Protein 6JV4 (pdb70)

B-factor: mean 16.93, std 8.39, range [4.59, 77.69]

Solvent-accessible surface area: 36147 Å² total; per-residue (Å²): 211,49,59,70,9,8,52,49,95,119,50,34,107,64,0,26,2,2,0,2,56,61,68,47,62,88,90,19,49,41,1,7,6,0,0,0,1,18,58,65,98,60,0,13,0,0,6,1,1,19,19,62,64,0,0,89,30,0,16,112,69,0,96,92,94,60,20,73,13,93,7,0,0,0,2,1,24,34,86,20,0,7,30,8,1,59,28,0,33,112,89,189,10,110,0,39,0,1,8,6,0,10,53,15,4,118,43,31,87,124,82,61,10,69,38,99,0,44,27,19,66,60,86,17,7,122,50,19,0,21,1,22,17,1,10,13,0,11,0,64,0,2,1,0,0,25,0,40,96,44,68,6,0,0,0,1,6,0,2,13,8,93,153,40,173,76,7,17,49,52,52,37,27,63,50,98,53,0,14,76,0,0,70,92,0,22,102,115,7,104,56,8,137,42,0,0,0,3,31,11,71,50,19,76,40,41,2,0,93,43,0,31,52,23,0,102,68,36,58,94,131,100,72,130,46,8,88,41,96,124,45,29,108,65,0,27,6,1,24,1,43,56,121,70,120,136,202,12,66,61,23,5,8,0,0,0,2,18,51,30,0,29,0,13,0,0,6,2,1,37,34,66,97,0,0,103,43,0,17,120,66,0,98,77,62,5,11,34,12,65,6,0,0,0,1,1,30,32,90,18,0,7,31,6,1,55,27,0,34,110,89,187,14,105,0,35,0,15,32,62,0,8,109,38,4,152,140,73,170,116,80,61,10,71,44,97,3,105,61,95,69,58,88,15,10,126,52,24,0,25,1,23,59,2,13,5,0,10,0,83,1,3,1,0,0,26,0,46,103,41,66,5,0,0,0,1,6,1,1,14,2,81,147,55,156,102,8,51,138,53,58,52,25,43,47,94,58,0,14,74,0,0,55,93,0,35,99,110,8,102,55,9,124,39,0,0,0,3,44,43,110,49,18,78,58,47,1,0,107,35,0,15,56,29,0,98,72,39,55,94,129,102,67,146,50,9,90,42,96,123,45,30,116,65,0,26,5,2,24,0,42,55,136,8,49,4,20,11,52,16,23,5,7,0,0,0,2,17,66,62,99,65,0,13,0,0,5,2,1,19,37,65,99,0,0,105,39,0,19,117,63,0,98,94,95,61,22,73,13,93,7,0,0,0,1,2,29,9,93,19,0,7,30,6,1,55,28,0,36,111,89,186,14,109,0,35,0,14,34,32,0,7,92,10,4,142,28,50,160,120,79,60,9,72,43,88,3,109,62,93,69,57,89,16,10,127,53,23,0,26,2,23,60,2,12,6,0,10,0,18,1,3,1,0,0,26,0,49,103,42,72,5,0,0,1,0,7,1,1,15,0,80,115,23,94,46,10,50,46,35,9,13,1,5,34,38,29,0,15,74,0,0,57,93,0,34,100,112,8,103,52,9,130,39,0,0,0,3,44,28,99,51,18,78,59,46,1,0,109,35,0,15,55,29,0,98,71,39,57,96,129,199,47,66,178,61,9,118,53,112,92,23,2,41,45,0,23,8,2,44,5,130,62,163,45,111,106,90,20,126,46,29,7,10,0,0,0,1,18,58,66,95,59,0,12,0,0,6,2,1,18,38,63,101,0,0,89,41,0,15,112,69,0,103,93,104,59,20,74,17,100,8,0,0,0,2,0,27,35,93,19,0,8,30,8,1,58,29,0,27,114,88,185,13,114,0,40,0,10,55,51,0,9,99,17,4,151,136,75,167,124,82,62,10,70,42,100,2,98,67,99,68,63,86,16,8,121,49,22,0,23,1,22,46,2,13,12,0,11,0,63,0,2,1,0,0,24,0,38,60,13,15,6,0,0,0,0,8,0,1,12,8,35,127,39,143,76,7,16,102,52,57,61,27,63,49,98,62,0,6,64,0,0,12,99,0,23,102,114,7,54,25,8,127,41,0,0,0,3,30,41,115,47,19,58,23,5,3,0,25,8,0,5,4,23,0,21,60,35,58,91,132

Nearest PDB structures (foldseek):
  6lfd-assembly3_C  TM=9.934E-01  e=9.781E-48  Vibrio alginolyticus
  4zej-assembly2_B  TM=9.767E-01  e=6.363E-35  Stutzerimonas stutzeri
  2ynt-assembly1_B-2  TM=9.837E-01  e=1.709E-32  Pseudomonas aeruginosa
  5acs-assembly1_B  TM=9.866E-01  e=2.972E-32  Pseudomonas aeruginosa
  2ynt-assembly2_A  TM=9.674E-01  e=6.012E-33  Pseudomonas aeruginosa

Structure (mmCIF, N/CA/C/O backbone):
data_6JV4
#
_entry.id   6JV4
#
_cell.length_a   94.957
_cell.length_b   94.981
_cell.length_c   145.503
_cell.angle_alpha   90.00
_cell.angle_beta   90.00
_cell.angle_gamma   90.00
#
_symmetry.space_group_name_H-M   'P 21 21 21'
#
loop_
_entity.id
_entity.type
_entity.pdbx_description
1 polymer VMB-1
2 non-polymer 'ZINC ION'
3 non-polymer 'CITRIC ACID'
4 water water
#
loop_
_atom_site.group_PDB
_atom_site.id
_atom_site.type_symbol
_atom_site.label_atom_id
_atom_site.label_alt_id
_atom_site.label_comp_id
_atom_site.label_asym_id
_atom_site.label_entity_id
_atom_site.label_seq_id
_atom_site.pdbx_PDB_ins_code
_atom_site.Cartn_x
_atom_site.Cartn_y
_atom_site.Cartn_z
_atom_site.occupancy
_atom_site.B_iso_or_equiv
_atom_site.auth_seq_id
_atom_site.auth_comp_id
_atom_site.auth_asym_id
_atom_site.auth_atom_id
_atom_site.pdbx_PDB_model_num
ATOM 1 N N . GLU A 1 7 ? 49.614 5.430 30.824 1.00 44.32 3 GLU A N 1
ATOM 2 C CA . GLU A 1 7 ? 48.815 6.303 29.888 1.00 45.92 3 GLU A CA 1
ATOM 3 C C . GLU A 1 7 ? 48.080 5.462 28.813 1.00 39.49 3 GLU A C 1
ATOM 4 O O . GLU A 1 7 ? 47.363 6.071 27.974 1.00 36.13 3 GLU A O 1
ATOM 10 N N . GLY A 1 8 ? 48.199 4.129 28.847 1.00 31.24 4 GLY A N 1
ATOM 11 C CA . GLY A 1 8 ? 47.503 3.184 27.939 1.00 29.20 4 GLY A CA 1
ATOM 12 C C . GLY A 1 8 ? 48.193 3.046 26.578 1.00 24.51 4 GLY A C 1
ATOM 13 O O . GLY A 1 8 ? 49.341 3.499 26.426 1.00 25.40 4 GLY A O 1
ATOM 14 N N . THR A 1 9 ? 47.506 2.498 25.587 1.00 18.14 5 THR A N 1
ATOM 15 C CA . THR A 1 9 ? 47.975 2.400 24.185 1.00 16.85 5 THR A CA 1
ATOM 16 C C . THR A 1 9 ? 47.148 3.352 23.320 1.00 16.01 5 THR A C 1
ATOM 17 O O . THR A 1 9 ? 46.326 4.054 23.841 1.00 16.80 5 THR A O 1
ATOM 21 N N . LYS A 1 10 ? 47.336 3.334 22.013 1.00 15.64 6 LYS A N 1
ATOM 22 C CA . LYS A 1 10 ? 46.484 4.138 21.109 1.00 16.71 6 LYS A CA 1
ATOM 23 C C . LYS A 1 10 ? 45.117 3.483 20.993 1.00 14.40 6 LYS A C 1
ATOM 24 O O . LYS A 1 10 ? 44.187 4.176 20.549 1.00 15.09 6 LYS A O 1
ATOM 30 N N . GLU A 1 11 ? 44.972 2.237 21.441 1.00 14.43 7 GLU A N 1
ATOM 31 C CA . GLU A 1 11 ? 43.693 1.496 21.254 1.00 14.25 7 GLU A CA 1
ATOM 32 C C . GLU A 1 11 ? 42.998 1.266 22.601 1.00 15.19 7 GLU A C 1
ATOM 33 O O . GLU A 1 11 ? 41.796 0.990 22.557 1.00 14.26 7 GLU A O 1
ATOM 39 N N . LEU A 1 12 ? 43.708 1.302 23.723 1.00 13.89 8 LEU A N 1
ATOM 40 C CA . LEU A 1 12 ? 43.120 0.833 25.012 1.00 14.98 8 LEU A CA 1
ATOM 41 C C . LEU A 1 12 ? 43.608 1.702 26.157 1.00 14.08 8 LEU A C 1
ATOM 42 O O . LEU A 1 12 ? 44.825 1.950 26.245 1.00 14.47 8 LEU A O 1
ATOM 47 N N . LYS A 1 13 ? 42.716 2.070 27.067 1.00 12.02 9 LYS A N 1
ATOM 48 C CA . LYS A 1 13 ? 43.064 2.635 28.379 1.00 12.26 9 LYS A CA 1
ATOM 49 C C . LYS A 1 13 ? 42.380 1.808 29.470 1.00 14.22 9 LYS A C 1
ATOM 50 O O . LYS A 1 13 ? 41.344 1.142 29.208 1.00 12.42 9 LYS A O 1
ATOM 56 N N . LEU A 1 14 ? 42.931 1.854 30.673 1.00 14.94 10 LEU A N 1
ATOM 57 C CA . LEU A 1 14 ? 42.364 1.154 31.848 1.00 15.72 10 LEU A CA 1
ATOM 58 C C . LEU A 1 14 ? 42.258 2.145 32.985 1.00 16.95 10 LEU A C 1
ATOM 59 O O . LEU A 1 14 ? 43.176 2.978 33.154 1.00 17.34 10 LEU A O 1
ATOM 64 N N . LYS A 1 15 ? 41.148 2.146 33.704 1.00 14.73 11 LYS A N 1
ATOM 65 C CA . LYS A 1 15 ? 40.992 2.974 34.919 1.00 16.54 11 LYS A CA 1
ATOM 66 C C . LYS A 1 15 ? 40.644 2.012 36.035 1.00 16.52 11 LYS A C 1
ATOM 67 O O . LYS A 1 15 ? 39.757 1.179 35.850 1.00 15.23 11 LYS A O 1
ATOM 73 N N . LYS A 1 16 ? 41.306 2.138 37.167 1.00 15.99 12 LYS A N 1
ATOM 74 C CA . LYS A 1 16 ? 40.958 1.307 38.336 1.00 16.96 12 LYS A CA 1
ATOM 75 C C . LYS A 1 16 ? 39.740 1.906 39.051 1.00 17.09 12 LYS A C 1
ATOM 76 O O . LYS A 1 16 ? 39.752 3.119 39.339 1.00 18.21 12 LYS A O 1
ATOM 82 N N . LEU A 1 17 ? 38.701 1.110 39.263 1.00 15.45 13 LEU A N 1
ATOM 83 C CA . LEU A 1 17 ? 37.456 1.555 39.954 1.00 16.80 13 LEU A CA 1
ATOM 84 C C . LEU A 1 17 ? 37.546 1.024 41.392 1.00 19.07 13 LEU A C 1
ATOM 85 O O . LEU A 1 17 ? 37.077 1.699 42.301 1.00 20.35 13 LEU A O 1
ATOM 90 N N . SER A 1 18 ? 38.143 -0.137 41.576 1.00 20.55 14 SER A N 1
ATOM 91 C CA . SER A 1 18 ? 38.378 -0.720 42.923 1.00 20.40 14 SER A CA 1
ATOM 92 C C . SER A 1 18 ? 39.479 -1.748 42.791 1.00 21.08 14 SER A C 1
ATOM 93 O O . SER A 1 18 ? 39.921 -2.001 41.677 1.00 22.39 14 SER A O 1
ATOM 96 N N . ASP A 1 19 ? 39.947 -2.349 43.892 1.00 20.48 15 ASP A N 1
ATOM 97 C CA . ASP A 1 19 ? 41.033 -3.350 43.827 1.00 21.69 15 ASP A CA 1
ATOM 98 C C . ASP A 1 19 ? 40.693 -4.477 42.871 1.00 18.92 15 ASP A C 1
ATOM 99 O O . ASP A 1 19 ? 41.603 -5.043 42.289 1.00 20.89 15 ASP A O 1
ATOM 104 N N . ASN A 1 20 ? 39.410 -4.807 42.735 1.00 16.95 16 ASN A N 1
ATOM 105 C CA . ASN A 1 20 ? 39.003 -5.995 41.947 1.00 16.12 16 ASN A CA 1
ATOM 106 C C . ASN A 1 20 ? 38.341 -5.576 40.613 1.00 13.79 16 ASN A C 1
ATOM 107 O O . ASN A 1 20 ? 37.887 -6.472 39.924 1.00 13.78 16 ASN A O 1
ATOM 112 N N . VAL A 1 21 ? 38.157 -4.279 40.349 1.00 12.81 17 VAL A N 1
ATOM 113 C CA . VAL A 1 21 ? 37.334 -3.842 39.186 1.00 11.63 17 VAL A CA 1
ATOM 114 C C . VAL A 1 21 ? 38.118 -2.780 38.415 1.00 11.12 17 VAL A C 1
ATOM 115 O O . VAL A 1 21 ? 38.347 -1.686 38.980 1.00 13.07 17 VAL A O 1
ATOM 119 N N . TYR A 1 22 ? 38.364 -3.031 37.130 1.00 10.90 18 TYR A N 1
ATOM 120 C CA . TYR A 1 22 ? 38.967 -2.049 36.221 1.00 11.41 18 TYR A CA 1
ATOM 121 C C . TYR A 1 22 ? 37.973 -1.750 35.108 1.00 11.29 18 TYR A C 1
ATOM 122 O O . TYR A 1 22 ? 37.193 -2.639 34.733 1.00 10.46 18 TYR A O 1
ATOM 131 N N . GLN A 1 23 ? 37.985 -0.508 34.692 1.00 10.05 19 GLN A N 1
ATOM 132 C CA . GLN A 1 23 ? 37.252 -0.055 33.521 1.00 9.21 19 GLN A CA 1
ATOM 133 C C . GLN A 1 23 ? 38.186 -0.136 32.320 1.00 9.65 19 GLN A C 1
ATOM 134 O O . GLN A 1 23 ? 39.195 0.584 32.302 1.00 10.71 19 GLN A O 1
ATOM 140 N N . HIS A 1 24 ? 37.833 -0.874 31.284 1.00 9.24 20 HIS A N 1
ATOM 141 C CA . HIS A 1 24 ? 38.569 -0.832 29.998 1.00 8.88 20 HIS A CA 1
ATOM 142 C C . HIS A 1 24 ? 37.878 0.125 29.030 1.00 9.19 20 HIS A C 1
ATOM 143 O O . HIS A 1 24 ? 36.655 0.207 29.032 1.00 8.56 20 HIS A O 1
ATOM 150 N N . ILE A 1 25 ? 38.673 0.934 28.320 1.00 9.47 21 ILE A N 1
ATOM 151 C CA . ILE A 1 25 ? 38.133 2.087 27.581 1.00 10.15 21 ILE A CA 1
ATOM 152 C C . ILE A 1 25 ? 38.715 2.062 26.165 1.00 9.87 21 ILE A C 1
ATOM 153 O O . ILE A 1 25 ? 39.928 1.821 26.001 1.00 10.46 21 ILE A O 1
ATOM 158 N N . SER A 1 26 ? 37.857 2.261 25.183 1.00 10.51 22 SER A N 1
ATOM 159 C CA . SER A 1 26 ? 38.281 2.353 23.772 1.00 10.59 22 SER A CA 1
ATOM 160 C C . SER A 1 26 ? 37.414 3.401 23.106 1.00 10.34 22 SER A C 1
ATOM 161 O O . SER A 1 26 ? 36.618 4.037 23.794 1.00 10.40 22 SER A O 1
ATOM 164 N N . TYR A 1 27 ? 37.606 3.675 21.814 1.00 10.29 23 TYR A N 1
ATOM 165 C CA . TYR A 1 27 ? 36.766 4.664 21.133 1.00 11.47 23 TYR A CA 1
ATOM 166 C C . TYR A 1 27 ? 36.707 4.338 19.652 1.00 11.12 23 TYR A C 1
ATOM 167 O O . TYR A 1 27 ? 37.571 3.594 19.153 1.00 12.05 23 TYR A O 1
ATOM 176 N N . LYS A 1 28 ? 35.686 4.861 18.993 1.00 12.64 24 LYS A N 1
ATOM 177 C CA . LYS A 1 28 ? 35.546 4.728 17.523 1.00 13.08 24 LYS A CA 1
ATOM 178 C C . LYS A 1 28 ? 34.703 5.885 17.044 1.00 14.31 24 LYS A C 1
ATOM 179 O O . LYS A 1 28 ? 33.906 6.374 17.818 1.00 13.27 24 LYS A O 1
ATOM 185 N N . ARG A 1 29 ? 34.899 6.290 15.787 1.00 14.77 25 ARG A N 1
ATOM 186 C CA . ARG A 1 29 ? 33.990 7.240 15.125 1.00 15.46 25 ARG A CA 1
ATOM 187 C C . ARG A 1 29 ? 32.836 6.419 14.580 1.00 14.83 25 ARG A C 1
ATOM 188 O O . ARG A 1 29 ? 33.054 5.453 13.826 1.00 16.62 25 ARG A O 1
ATOM 196 N N . VAL A 1 30 ? 31.641 6.816 14.949 1.00 15.35 26 VAL A N 1
ATOM 197 C CA . VAL A 1 30 ? 30.362 6.216 14.525 1.00 16.79 26 VAL A CA 1
ATOM 198 C C . VAL A 1 30 ? 29.488 7.351 13.978 1.00 16.03 26 VAL A C 1
ATOM 199 O O . VAL A 1 30 ? 28.990 8.120 14.760 1.00 14.10 26 VAL A O 1
ATOM 203 N N . GLU A 1 31 ? 29.206 7.355 12.675 1.00 16.97 27 GLU A N 1
ATOM 204 C CA . GLU A 1 31 ? 28.308 8.377 12.087 1.00 19.54 27 GLU A CA 1
ATOM 205 C C . GLU A 1 31 ? 26.881 8.080 12.527 1.00 17.49 27 GLU A C 1
ATOM 206 O O . GLU A 1 31 ? 26.456 6.922 12.584 1.00 15.95 27 GLU A O 1
ATOM 212 N N . PRO A 1 32 ? 26.061 9.109 12.757 1.00 18.87 28 PRO A N 1
ATOM 213 C CA . PRO A 1 32 ? 26.499 10.505 12.685 1.00 19.47 28 PRO A CA 1
ATOM 214 C C . PRO A 1 32 ? 26.987 11.170 13.976 1.00 21.85 28 PRO A C 1
ATOM 215 O O . PRO A 1 32 ? 27.145 12.380 13.970 1.00 24.12 28 PRO A O 1
ATOM 219 N N . TRP A 1 33 ? 27.247 10.417 15.046 1.00 19.58 29 TRP A N 1
ATOM 220 C CA . TRP A 1 33 ? 27.582 11.048 16.353 1.00 21.90 29 TRP A CA 1
ATOM 221 C C . TRP A 1 33 ? 29.046 11.460 16.439 1.00 22.17 29 TRP A C 1
ATOM 222 O O . TRP A 1 33 ? 29.355 12.149 17.394 1.00 27.19 29 TRP A O 1
ATOM 233 N N . GLY A 1 34 ? 29.915 10.932 15.589 1.00 15.72 30 GLY A N 1
ATOM 234 C CA . GLY A 1 34 ? 31.350 11.229 15.628 1.00 15.46 30 GLY A CA 1
ATOM 235 C C . GLY A 1 34 ? 32.117 10.301 16.567 1.00 14.37 30 GLY A C 1
ATOM 236 O O . GLY A 1 34 ? 31.701 9.173 16.739 1.00 13.78 30 GLY A O 1
ATOM 237 N N . LEU A 1 35 ? 33.203 10.789 17.156 1.00 14.28 31 LEU A N 1
ATOM 238 C CA . LEU A 1 35 ? 34.053 9.957 18.049 1.00 13.74 31 LEU A CA 1
ATOM 239 C C . LEU A 1 35 ? 33.292 9.710 19.355 1.00 13.24 31 LEU A C 1
ATOM 240 O O . LEU A 1 35 ? 32.830 10.675 20.016 1.00 14.27 31 LEU A O 1
ATOM 245 N N . ILE A 1 36 ? 33.159 8.448 19.715 1.00 12.06 32 ILE A N 1
ATOM 246 C CA . ILE A 1 36 ? 32.522 8.107 21.021 1.00 12.45 32 ILE A CA 1
ATOM 247 C C . ILE A 1 36 ? 33.386 7.079 21.750 1.00 11.33 32 ILE A C 1
ATOM 248 O O . ILE A 1 36 ? 33.986 6.213 21.118 1.00 11.59 32 ILE A O 1
ATOM 253 N N . GLY A 1 37 ? 33.456 7.251 23.073 1.00 10.65 33 GLY A N 1
ATOM 254 C CA . GLY A 1 37 ? 34.218 6.401 23.982 1.00 9.54 33 GLY A CA 1
ATOM 255 C C . GLY A 1 37 ? 33.336 5.223 24.399 1.00 9.25 33 GLY A C 1
ATOM 256 O O . GLY A 1 37 ? 32.125 5.387 24.428 1.00 9.27 33 GLY A O 1
ATOM 257 N N . ALA A 1 38 ? 33.930 4.068 24.643 1.00 8.59 34 ALA A N 1
ATOM 258 C CA . ALA A 1 38 ? 33.171 2.865 25.052 1.00 9.60 34 ALA A CA 1
ATOM 259 C C . ALA A 1 38 ? 33.849 2.260 26.263 1.00 10.07 34 ALA A C 1
ATOM 260 O O . ALA A 1 38 ? 35.095 2.138 26.270 1.00 10.07 34 ALA A O 1
ATOM 262 N N . SER A 1 39 ? 33.061 1.824 27.239 1.00 8.73 35 SER A N 1
ATOM 263 C CA . SER A 1 39 ? 33.564 1.186 28.466 1.00 9.04 35 SER A CA 1
ATOM 264 C C . SER A 1 39 ? 33.097 -0.266 28.570 1.00 8.46 35 SER A C 1
ATOM 265 O O . SER A 1 39 ? 31.957 -0.557 28.277 1.00 8.90 35 SER A O 1
ATOM 268 N N . GLY A 1 40 ? 33.986 -1.106 29.073 1.00 8.21 36 GLY A N 1
ATOM 269 C CA . GLY A 1 40 ? 33.594 -2.389 29.684 1.00 8.62 36 GLY A CA 1
ATOM 270 C C . GLY A 1 40 ? 34.349 -2.529 30.989 1.00 8.77 36 GLY A C 1
ATOM 271 O O . GLY A 1 40 ? 35.042 -1.540 31.400 1.00 8.66 36 GLY A O 1
ATOM 272 N N . LEU A 1 41 ? 34.323 -3.711 31.578 1.00 8.41 37 LEU A N 1
ATOM 273 C CA . LEU A 1 41 ? 34.997 -3.949 32.861 1.00 7.99 37 LEU A CA 1
ATOM 274 C C . LEU A 1 41 ? 35.917 -5.164 32.769 1.00 8.33 37 LEU A C 1
ATOM 275 O O . LEU A 1 41 ? 35.679 -6.082 31.984 1.00 8.92 37 LEU A O 1
ATOM 280 N N . VAL A 1 42 ? 36.870 -5.177 33.679 1.00 9.54 38 VAL A N 1
ATOM 281 C CA . VAL A 1 42 ? 37.615 -6.403 34.052 1.00 9.71 38 VAL A CA 1
ATOM 282 C C . VAL A 1 42 ? 37.366 -6.621 35.533 1.00 10.18 38 VAL A C 1
ATOM 283 O O . VAL A 1 42 ? 37.562 -5.661 36.309 1.00 10.44 38 VAL A O 1
ATOM 287 N N . VAL A 1 43 ? 36.845 -7.785 35.861 1.00 10.46 39 VAL A N 1
ATOM 288 C CA . VAL A 1 43 ? 36.537 -8.157 37.262 1.00 11.18 39 VAL A CA 1
ATOM 289 C C . VAL A 1 43 ? 37.517 -9.246 37.664 1.00 12.36 39 VAL A C 1
ATOM 290 O O . VAL A 1 43 ? 37.620 -10.294 36.969 1.00 12.71 39 VAL A O 1
ATOM 294 N N . ILE A 1 44 ? 38.166 -9.011 38.803 1.00 13.31 40 ILE A N 1
ATOM 295 C CA . ILE A 1 44 ? 39.221 -9.926 39.330 1.00 14.99 40 ILE A CA 1
ATOM 296 C C . ILE A 1 44 ? 38.626 -10.645 40.536 1.00 14.49 40 ILE A C 1
ATOM 297 O O . ILE A 1 44 ? 38.090 -9.956 41.436 1.00 16.85 40 ILE A O 1
ATOM 302 N N . ASN A 1 45 ? 38.749 -11.973 40.525 1.00 15.66 41 ASN A N 1
ATOM 303 C CA . ASN A 1 45 ? 38.275 -12.906 41.567 1.00 15.71 41 ASN A CA 1
ATOM 304 C C . ASN A 1 45 ? 39.434 -13.870 41.880 1.00 16.33 41 ASN A C 1
ATOM 305 O O . ASN A 1 45 ? 39.624 -14.845 41.143 1.00 17.93 41 ASN A O 1
ATOM 310 N N . GLY A 1 46 ? 40.193 -13.550 42.934 1.00 21.47 42 GLY A N 1
ATOM 311 C CA . GLY A 1 46 ? 41.434 -14.256 43.310 1.00 20.71 42 GLY A CA 1
ATOM 312 C C . GLY A 1 46 ? 42.440 -14.111 42.202 1.00 20.50 42 GLY A C 1
ATOM 313 O O . GLY A 1 46 ? 42.855 -12.953 41.957 1.00 24.35 42 GLY A O 1
ATOM 314 N N . THR A 1 47 ? 42.809 -15.201 41.536 1.00 19.98 43 THR A N 1
ATOM 315 C CA . THR A 1 47 ? 43.785 -15.158 40.419 1.00 23.76 43 THR A CA 1
ATOM 316 C C . THR A 1 47 ? 43.061 -15.236 39.077 1.00 23.01 43 THR A C 1
ATOM 317 O O . THR A 1 47 ? 43.761 -15.370 38.076 1.00 23.58 43 THR A O 1
ATOM 321 N N . GLU A 1 48 ? 41.726 -15.211 39.076 1.00 18.99 44 GLU A N 1
ATOM 322 C CA . GLU A 1 48 ? 40.964 -15.311 37.812 1.00 19.33 44 GLU A CA 1
ATOM 323 C C . GLU A 1 48 ? 40.444 -13.915 37.454 1.00 17.54 44 GLU A C 1
ATOM 324 O O . GLU A 1 48 ? 40.058 -13.150 38.334 1.00 19.90 44 GLU A O 1
ATOM 330 N N . ALA A 1 49 ? 40.471 -13.601 36.174 1.00 14.89 45 ALA A N 1
ATOM 331 C CA . ALA A 1 49 ? 39.912 -12.336 35.668 1.00 13.76 45 ALA A CA 1
ATOM 332 C C . ALA A 1 49 ? 38.805 -12.660 34.684 1.00 13.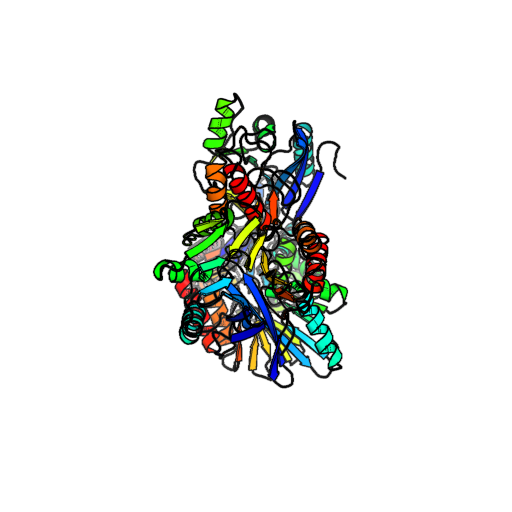82 45 ALA A C 1
ATOM 333 O O . ALA A 1 49 ? 38.826 -13.719 34.009 1.00 13.67 45 ALA A O 1
ATOM 335 N N . HIS A 1 50 ? 37.908 -11.686 34.544 1.00 12.54 46 HIS A N 1
ATOM 336 C CA . HIS A 1 50 ? 36.709 -11.841 33.711 1.00 12.39 46 HIS A CA 1
ATOM 337 C C . HIS A 1 50 ? 36.445 -10.532 32.998 1.00 10.98 46 HIS A C 1
ATOM 338 O O . HIS A 1 50 ? 36.634 -9.479 33.621 1.00 11.85 46 HIS A O 1
ATOM 345 N N . MET A 1 51 ? 36.077 -10.593 31.735 1.00 10.54 47 MET A N 1
ATOM 346 C CA . MET A 1 51 ? 35.698 -9.373 30.976 1.00 11.15 47 MET A CA 1
ATOM 347 C C . MET A 1 51 ? 34.190 -9.199 30.979 1.00 10.02 47 MET A C 1
ATOM 348 O O . MET A 1 51 ? 33.448 -10.197 30.774 1.00 10.05 47 MET A O 1
ATOM 353 N N . ILE A 1 52 ? 33.746 -7.953 31.089 1.00 9.55 48 ILE A N 1
ATOM 354 C CA . ILE A 1 52 ? 32.368 -7.524 30.808 1.00 9.25 48 ILE A CA 1
ATOM 355 C C . ILE A 1 52 ? 32.470 -6.616 29.578 1.00 8.98 48 ILE A C 1
ATOM 356 O O . ILE A 1 52 ? 33.029 -5.531 29.730 1.00 8.10 48 ILE A O 1
ATOM 361 N N . ASP A 1 53 ? 32.046 -7.141 28.433 1.00 8.63 49 ASP A N 1
ATOM 362 C CA . ASP A 1 53 ? 32.246 -6.569 27.083 1.00 9.33 49 ASP A CA 1
ATOM 363 C C . ASP A 1 53 ? 33.728 -6.720 26.693 1.00 10.26 49 ASP A C 1
ATOM 364 O O . ASP A 1 53 ? 34.619 -6.709 27.549 1.00 10.63 49 ASP A O 1
ATOM 369 N N . THR A 1 54 ? 33.949 -6.841 25.394 1.00 11.03 50 THR A N 1
ATOM 370 C CA . THR A 1 54 ? 35.297 -6.726 24.809 1.00 12.29 50 THR A CA 1
ATOM 371 C C . THR A 1 54 ? 35.556 -5.264 24.460 1.00 12.34 50 THR A C 1
ATOM 372 O O . THR A 1 54 ? 34.635 -4.505 24.099 1.00 12.73 50 THR A O 1
ATOM 376 N N . PRO A 1 55 ? 36.836 -4.852 24.501 1.00 11.92 51 PRO A N 1
ATOM 377 C CA . PRO A 1 55 ? 37.250 -3.603 23.886 1.00 12.14 51 PRO A CA 1
ATOM 378 C C . PRO A 1 55 ? 36.812 -3.542 22.412 1.00 12.70 51 PRO A C 1
ATOM 379 O O . PRO A 1 55 ? 36.606 -4.575 21.778 1.00 12.19 51 PRO A O 1
ATOM 383 N N . TRP A 1 56 ? 36.611 -2.329 21.922 1.00 11.77 52 TRP A N 1
ATOM 384 C CA . TRP A 1 56 ? 35.976 -2.102 20.590 1.00 12.61 52 TRP A CA 1
ATOM 385 C C . TRP A 1 56 ? 36.898 -2.457 19.419 1.00 15.76 52 TRP A C 1
ATOM 386 O O . TRP A 1 56 ? 36.388 -2.664 18.323 1.00 20.90 52 TRP A O 1
ATOM 397 N N . THR A 1 57 ? 38.160 -2.744 19.647 1.00 14.17 53 THR A N 1
ATOM 398 C CA . THR A 1 57 ? 39.092 -3.163 18.593 1.00 14.64 53 THR A CA 1
ATOM 399 C C . THR A 1 57 ? 39.764 -4.454 19.032 1.00 14.87 53 THR A C 1
ATOM 400 O O . THR A 1 57 ? 39.974 -4.685 20.245 1.00 14.05 53 THR A O 1
ATOM 404 N N . THR A 1 58 ? 40.063 -5.291 18.056 1.00 14.07 54 THR A N 1
ATOM 405 C CA . THR A 1 58 ? 40.779 -6.564 18.301 1.00 16.07 54 THR A CA 1
ATOM 406 C C . THR A 1 58 ? 42.165 -6.246 18.876 1.00 13.18 54 THR A C 1
ATOM 407 O O . THR A 1 58 ? 42.587 -6.977 19.804 1.00 12.51 54 THR A O 1
ATOM 411 N N . GLN A 1 59 ? 42.843 -5.187 18.410 1.00 13.79 55 GLN A N 1
ATOM 412 C CA . GLN A 1 59 ? 44.166 -4.844 18.984 1.00 15.10 55 GLN A CA 1
ATOM 413 C C . GLN A 1 59 ? 43.974 -4.540 20.481 1.00 14.63 55 GLN A C 1
ATOM 414 O O . GLN A 1 59 ? 44.761 -5.008 21.304 1.00 13.43 55 GLN A O 1
ATOM 420 N N . GLY A 1 60 ? 42.942 -3.786 20.834 1.00 13.67 56 GLY A N 1
ATOM 421 C CA . GLY A 1 60 ? 42.690 -3.464 22.253 1.00 13.50 56 GLY A CA 1
ATOM 422 C C . GLY A 1 60 ? 42.396 -4.727 23.049 1.00 12.03 56 GLY A C 1
ATOM 423 O O . GLY A 1 60 ? 42.871 -4.800 24.186 1.00 13.19 56 GLY A O 1
ATOM 424 N N . THR A 1 61 ? 41.611 -5.674 22.523 1.00 12.21 57 THR A N 1
ATOM 425 C CA . THR A 1 61 ? 41.301 -6.935 23.246 1.00 11.51 57 THR A CA 1
ATOM 426 C C . THR A 1 61 ? 42.599 -7.732 23.471 1.00 12.44 57 THR A C 1
ATOM 427 O O . THR A 1 61 ? 42.869 -8.227 24.602 1.00 11.57 57 THR A O 1
ATOM 431 N N . LYS A 1 62 ? 43.441 -7.802 22.449 1.00 12.96 58 LYS A N 1
ATOM 432 C CA . LYS A 1 62 ? 44.731 -8.523 22.606 1.00 13.94 58 LYS A CA 1
ATOM 433 C C . LYS A 1 62 ? 45.586 -7.814 23.660 1.00 12.82 58 LYS A C 1
ATOM 434 O O . LYS A 1 62 ? 46.183 -8.506 24.526 1.00 13.80 58 LYS A O 1
ATOM 440 N N . GLN A 1 63 ? 45.612 -6.480 23.654 1.00 12.62 59 GLN A N 1
ATOM 441 C CA . GLN A 1 63 ? 46.397 -5.698 24.647 1.00 13.22 59 GLN A CA 1
ATOM 442 C C . GLN A 1 63 ? 45.823 -5.931 26.053 1.00 14.32 59 GLN A C 1
ATOM 443 O O . GLN A 1 63 ? 46.610 -6.061 27.034 1.00 14.67 59 GLN A O 1
ATOM 449 N N . LEU A 1 64 ? 44.492 -6.021 26.150 1.00 13.49 60 LEU A N 1
ATOM 450 C CA . LEU A 1 64 ? 43.850 -6.238 27.469 1.00 13.17 60 LEU A CA 1
ATOM 451 C C . LEU A 1 64 ? 44.239 -7.630 27.989 1.00 12.24 60 LEU A C 1
ATOM 452 O O . LEU A 1 64 ? 44.549 -7.744 29.197 1.00 14.22 60 LEU A O 1
ATOM 457 N N . ILE A 1 65 ? 44.201 -8.646 27.144 1.00 13.44 61 ILE A N 1
ATOM 458 C CA . ILE A 1 65 ? 44.599 -10.033 27.548 1.00 14.99 61 ILE A CA 1
ATOM 459 C C . ILE A 1 65 ? 46.063 -10.014 28.005 1.00 16.64 61 ILE A C 1
ATOM 460 O O . ILE A 1 65 ? 46.377 -10.597 29.081 1.00 16.44 61 ILE A O 1
ATOM 465 N N . GLU A 1 66 ? 46.934 -9.309 27.292 1.00 18.39 62 GLU A N 1
ATOM 466 C CA . GLU A 1 66 ? 48.378 -9.212 27.685 1.00 20.92 62 GLU A CA 1
ATOM 467 C C . GLU A 1 66 ? 48.474 -8.577 29.071 1.00 18.27 62 GLU A C 1
ATOM 468 O O . GLU A 1 66 ? 49.254 -9.070 29.922 1.00 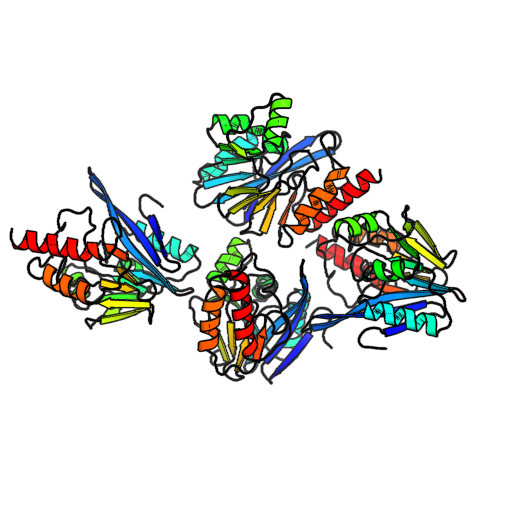19.35 62 GLU A O 1
ATOM 474 N N . TRP A 1 67 ? 47.750 -7.490 29.320 1.00 16.83 63 TRP A N 1
ATOM 475 C CA . TRP A 1 67 ? 47.807 -6.767 30.614 1.00 17.19 63 TRP A CA 1
ATOM 476 C C . TRP A 1 67 ? 47.326 -7.665 31.737 1.00 17.25 63 TRP A C 1
ATOM 477 O O . TRP A 1 67 ? 48.004 -7.699 32.792 1.00 17.35 63 TRP A O 1
ATOM 488 N N . ILE A 1 68 ? 46.213 -8.371 31.522 1.00 15.17 64 ILE A N 1
ATOM 489 C CA . ILE A 1 68 ? 45.663 -9.307 32.547 1.00 16.36 64 ILE A CA 1
ATOM 490 C C . ILE A 1 68 ? 46.726 -10.360 32.882 1.00 17.91 64 ILE A C 1
ATOM 491 O O . ILE A 1 68 ? 46.999 -10.569 34.074 1.00 18.16 64 ILE A O 1
ATOM 496 N N . GLU A 1 69 ? 47.266 -11.024 31.865 1.00 18.93 65 GLU A N 1
ATOM 497 C CA . GLU A 1 69 ? 48.229 -12.128 32.074 1.00 21.38 65 GLU A CA 1
ATOM 498 C C . GLU A 1 69 ? 49.511 -11.580 32.722 1.00 25.58 65 GLU A C 1
ATOM 499 O O . GLU A 1 69 ? 50.049 -12.299 33.589 1.00 26.58 65 GLU A O 1
ATOM 505 N N . ALA A 1 70 ? 49.964 -10.376 32.372 1.00 24.38 66 ALA A N 1
ATOM 506 C CA . ALA A 1 70 ? 51.183 -9.753 32.952 1.00 26.55 66 ALA A CA 1
ATOM 507 C C . ALA A 1 70 ? 50.963 -9.432 34.434 1.00 29.33 66 ALA A C 1
ATOM 508 O O . ALA A 1 70 ? 51.965 -9.209 35.138 1.00 30.46 66 ALA A O 1
ATOM 510 N N . LYS A 1 71 ? 49.724 -9.398 34.923 1.00 27.88 67 LYS A N 1
ATOM 511 C CA . LYS A 1 71 ? 49.438 -9.197 36.369 1.00 27.32 67 LYS A CA 1
ATOM 512 C C . LYS A 1 71 ? 49.431 -10.542 37.101 1.00 26.28 67 LYS A C 1
ATOM 513 O O . LYS A 1 71 ? 49.136 -10.553 38.293 1.00 30.75 67 LYS A O 1
ATOM 519 N N . GLY A 1 72 ? 49.730 -11.634 36.412 1.00 25.86 68 GLY A N 1
ATOM 520 C CA . GLY A 1 72 ? 49.708 -12.993 36.978 1.00 25.97 68 GLY A CA 1
ATOM 521 C C . GLY A 1 72 ? 48.296 -13.558 37.079 1.00 25.74 68 GLY A C 1
ATOM 522 O O . GLY A 1 72 ? 48.102 -14.544 37.788 1.00 24.85 68 GLY A O 1
ATOM 523 N N . LEU A 1 73 ? 47.345 -13.012 36.327 1.00 22.40 69 LEU A N 1
ATOM 524 C CA . LEU A 1 73 ? 45.945 -13.503 36.334 1.00 20.47 69 LEU A CA 1
ATOM 525 C C . LEU A 1 73 ? 45.668 -14.383 35.115 1.00 21.11 69 LEU A C 1
ATOM 526 O O . LEU A 1 73 ? 46.336 -14.223 34.098 1.00 22.63 69 LEU A O 1
ATOM 531 N N . THR A 1 74 ? 44.723 -15.309 35.253 1.00 19.94 70 THR A N 1
ATOM 532 C CA . THR A 1 74 ? 44.158 -16.148 34.174 1.00 21.09 70 THR A CA 1
ATOM 533 C C . THR A 1 74 ? 42.841 -15.506 33.698 1.00 22.06 70 THR A C 1
ATOM 534 O O . THR A 1 74 ? 41.926 -15.327 34.529 1.00 20.04 70 THR A O 1
ATOM 538 N N . ILE A 1 75 ? 42.731 -15.244 32.405 1.00 21.07 71 ILE A N 1
ATOM 539 C CA . ILE A 1 75 ? 41.449 -14.753 31.836 1.00 20.65 71 ILE A CA 1
ATOM 540 C C . ILE A 1 75 ? 40.533 -15.968 31.658 1.00 20.05 71 ILE A C 1
ATOM 541 O O . ILE A 1 75 ? 40.771 -16.790 30.751 1.00 20.73 71 ILE A O 1
ATOM 546 N N . LYS A 1 76 ? 39.521 -16.078 32.510 1.00 18.01 72 LYS A N 1
ATOM 547 C CA . LYS A 1 76 ? 38.626 -17.251 32.660 1.00 18.65 72 LYS A CA 1
ATOM 548 C C . LYS A 1 76 ? 37.414 -17.143 31.740 1.00 18.25 72 LYS A C 1
ATOM 549 O O . LYS A 1 76 ? 36.985 -18.161 31.148 1.00 17.03 72 LYS A O 1
ATOM 555 N N . SER A 1 77 ? 36.791 -15.978 31.681 1.00 15.18 73 SER A N 1
ATOM 556 C CA . SER A 1 77 ? 35.550 -15.900 30.887 1.00 13.32 73 SER A CA 1
ATOM 557 C C . SER A 1 77 ? 35.245 -14.446 30.583 1.00 13.42 73 SER A C 1
ATOM 558 O O . SER A 1 77 ? 35.833 -13.583 31.188 1.00 12.33 73 SER A O 1
ATOM 561 N N . ALA A 1 78 ? 34.340 -14.240 29.635 1.00 11.49 74 ALA A N 1
ATOM 562 C CA . ALA A 1 78 ? 33.808 -12.911 29.304 1.00 10.32 74 ALA A CA 1
ATOM 563 C C . ALA A 1 78 ? 32.304 -13.048 29.165 1.00 9.63 74 ALA A C 1
ATOM 564 O O . ALA A 1 78 ? 31.812 -14.098 28.670 1.00 9.95 74 ALA A O 1
ATOM 566 N N . VAL A 1 79 ? 31.583 -11.985 29.506 1.00 9.79 75 VAL A N 1
ATOM 567 C CA . VAL A 1 79 ? 30.145 -11.866 29.204 1.00 9.54 75 VAL A CA 1
ATOM 568 C C . VAL A 1 79 ? 29.972 -10.652 28.295 1.00 8.64 75 VAL A C 1
ATOM 569 O O . VAL A 1 79 ? 30.680 -9.628 28.481 1.00 9.92 75 VAL A O 1
ATOM 573 N N . VAL A 1 80 ? 29.134 -10.777 27.283 1.00 8.95 76 VAL A N 1
ATOM 574 C CA . VAL A 1 80 ? 28.862 -9.655 26.344 1.00 9.07 76 VAL A CA 1
ATOM 575 C C . VAL A 1 80 ? 27.448 -9.161 26.606 1.00 8.47 76 VAL A C 1
ATOM 576 O O . VAL A 1 80 ? 26.547 -10.001 26.836 1.00 9.45 76 VAL A O 1
ATOM 580 N N . THR A 1 81 ? 27.267 -7.853 26.664 1.00 8.25 77 THR A N 1
ATOM 581 C CA . THR A 1 81 ? 26.017 -7.279 27.205 1.00 8.16 77 THR A CA 1
ATOM 582 C C . THR A 1 81 ? 25.028 -6.961 26.100 1.00 7.99 77 THR A C 1
ATOM 583 O O . THR A 1 81 ? 23.867 -6.655 26.471 1.00 7.84 77 THR A O 1
ATOM 587 N N . HIS A 1 82 ? 25.447 -6.941 24.835 1.00 7.46 78 HIS A N 1
ATOM 588 C CA . HIS A 1 82 ? 24.481 -6.945 23.715 1.00 8.23 78 HIS A CA 1
ATOM 589 C C . HIS A 1 82 ? 25.187 -7.320 22.424 1.00 7.81 78 HIS A C 1
ATOM 590 O O . HIS A 1 82 ? 26.383 -7.546 22.473 1.00 8.91 78 HIS A O 1
ATOM 597 N N . PHE A 1 83 ? 24.414 -7.536 21.363 1.00 8.80 79 PHE A N 1
ATOM 598 C CA . PHE A 1 83 ? 24.960 -8.191 20.148 1.00 8.97 79 PHE A CA 1
ATOM 599 C C . PHE A 1 83 ? 25.797 -7.228 19.304 1.00 10.42 79 PHE A C 1
ATOM 600 O O . PHE A 1 83 ? 26.486 -7.736 18.389 1.00 10.96 79 PHE A O 1
ATOM 608 N N . HIS A 1 84 ? 25.739 -5.912 19.531 1.00 10.11 80 HIS A N 1
ATOM 609 C CA . HIS A 1 84 ? 26.517 -4.937 18.720 1.00 10.77 80 HIS A CA 1
ATOM 610 C C . HIS A 1 84 ? 28.031 -5.163 18.930 1.00 11.63 80 HIS A C 1
ATOM 611 O O . HIS A 1 84 ? 28.475 -5.653 19.985 1.00 10.36 80 HIS A O 1
ATOM 618 N N . GLU A 1 85 ? 28.855 -4.651 18.000 1.00 13.55 81 GLU A N 1
ATOM 619 C CA . GLU A 1 85 ? 30.325 -4.843 17.975 1.00 15.54 81 GLU A CA 1
ATOM 620 C C . GLU A 1 85 ? 31.022 -4.150 19.151 1.00 15.00 81 GLU A C 1
ATOM 621 O O . GLU A 1 85 ? 32.048 -4.655 19.576 1.00 15.53 81 GLU A O 1
ATOM 627 N N . ASP A 1 86 ? 30.499 -3.056 19.703 1.00 15.07 82 ASP A N 1
ATOM 628 C CA . ASP A 1 86 ? 31.172 -2.434 20.872 1.00 15.15 82 ASP A CA 1
ATOM 629 C C . ASP A 1 86 ? 31.117 -3.329 22.125 1.00 16.16 82 ASP A C 1
ATOM 630 O O . ASP A 1 86 ? 31.883 -3.094 23.083 1.00 17.65 82 ASP A O 1
ATOM 635 N N . ALA A 1 87 ? 30.158 -4.261 22.194 1.00 13.98 83 ALA A N 1
ATOM 636 C CA . ALA A 1 87 ? 30.014 -5.155 23.350 1.00 13.80 83 ALA A CA 1
ATOM 637 C C . ALA A 1 87 ? 30.597 -6.524 23.026 1.00 15.57 83 ALA A C 1
ATOM 638 O O . ALA A 1 87 ? 31.179 -7.103 23.942 1.00 13.11 83 ALA A O 1
ATOM 640 N N . SER A 1 88 ? 30.385 -7.047 21.809 1.00 13.25 84 SER A N 1
ATOM 641 C CA . SER A 1 88 ? 30.564 -8.484 21.495 1.00 14.69 84 SER A CA 1
ATOM 642 C C . SER A 1 88 ? 31.611 -8.689 20.394 1.00 14.36 84 SER A C 1
ATOM 643 O O . SER A 1 88 ? 31.755 -9.814 19.921 1.00 13.91 84 SER A O 1
ATOM 646 N N . GLY A 1 89 ? 32.318 -7.627 19.995 1.00 13.96 85 GLY A N 1
ATOM 647 C CA . GLY A 1 89 ? 33.150 -7.666 18.779 1.00 14.52 85 GLY A CA 1
ATOM 648 C C . GLY A 1 89 ? 34.210 -8.750 18.785 1.00 14.32 85 GLY A C 1
ATOM 649 O O . GLY A 1 89 ? 34.517 -9.285 17.703 1.00 15.22 85 GLY A O 1
ATOM 650 N N . ASP A 1 90 ? 34.740 -9.134 19.932 1.00 13.62 86 ASP A N 1
ATOM 651 C CA . ASP A 1 90 ? 35.863 -10.110 19.945 1.00 13.98 86 ASP A CA 1
ATOM 652 C C . ASP A 1 90 ? 35.447 -11.479 20.474 1.00 15.06 86 ASP A C 1
ATOM 653 O O . ASP A 1 90 ? 36.339 -12.255 20.867 1.00 14.79 86 ASP A O 1
ATOM 658 N N . ILE A 1 91 ? 34.183 -11.882 20.339 1.00 12.54 87 ILE A N 1
ATOM 659 C CA . ILE A 1 91 ? 33.805 -13.290 20.632 1.00 14.20 87 ILE A CA 1
ATOM 660 C C . ILE A 1 91 ? 34.697 -14.266 19.847 1.00 14.02 87 ILE A C 1
ATOM 661 O O . ILE A 1 91 ? 35.150 -15.267 20.428 1.00 14.22 87 ILE A O 1
ATOM 666 N N . PRO A 1 92 ? 34.938 -14.084 18.518 1.00 14.44 88 PRO A N 1
ATOM 667 C CA . PRO A 1 92 ? 35.720 -15.057 17.773 1.00 15.07 88 PRO A CA 1
ATOM 668 C C . PRO A 1 92 ? 37.114 -15.224 18.370 1.00 14.30 88 PRO A C 1
ATOM 669 O O . PRO A 1 92 ? 37.544 -16.374 18.554 1.00 16.11 88 PRO A O 1
ATOM 673 N N . LEU A 1 93 ? 37.800 -14.121 18.666 1.00 14.58 89 LEU A N 1
ATOM 674 C CA . LEU A 1 93 ? 39.145 -14.166 19.277 1.00 15.75 89 LEU A CA 1
ATOM 675 C C . LEU A 1 93 ? 39.066 -14.930 20.591 1.00 15.20 89 LEU A C 1
ATOM 676 O O . LEU A 1 93 ? 39.940 -15.784 20.829 1.00 14.53 89 LEU A O 1
ATOM 681 N N . LEU A 1 94 ? 38.101 -14.600 21.468 1.00 13.97 90 LEU A N 1
ATOM 682 C CA . LEU A 1 94 ? 38.081 -15.270 22.791 1.00 14.05 90 LEU A CA 1
ATOM 683 C C . LEU A 1 94 ? 37.786 -16.757 22.601 1.00 15.55 90 LEU A C 1
ATOM 684 O O . LEU A 1 94 ? 38.436 -17.600 23.291 1.00 17.48 90 LEU A O 1
ATOM 689 N N . ASN A 1 95 ? 36.893 -17.095 21.688 1.00 15.20 91 ASN A N 1
ATOM 690 C CA . ASN A 1 95 ? 36.527 -18.513 21.442 1.00 16.90 91 ASN A CA 1
ATOM 691 C C . ASN A 1 95 ? 37.779 -19.244 20.913 1.00 17.31 91 ASN A C 1
ATOM 692 O O . ASN A 1 95 ? 38.060 -20.364 21.399 1.00 17.28 91 ASN A O 1
ATOM 697 N N . ASP A 1 96 ? 38.526 -18.600 20.030 1.00 18.90 92 ASP A N 1
ATOM 698 C CA . ASP A 1 96 ? 39.817 -19.133 19.497 1.00 21.65 92 ASP A CA 1
ATOM 699 C C . ASP A 1 96 ? 40.844 -19.375 20.600 1.00 22.48 92 ASP A C 1
ATOM 700 O O . ASP A 1 96 ? 41.542 -20.398 20.464 1.00 22.29 92 ASP A O 1
ATOM 705 N N . LEU A 1 97 ? 40.896 -18.543 21.657 1.00 18.75 93 LEU A N 1
ATOM 706 C CA . LEU A 1 97 ? 41.807 -18.674 22.827 1.00 19.50 93 LEU A CA 1
ATOM 707 C C . LEU A 1 97 ? 41.200 -19.582 23.891 1.00 18.68 93 LEU A C 1
ATOM 708 O O . LEU A 1 97 ? 41.790 -19.686 24.952 1.00 20.63 93 LEU A O 1
ATOM 713 N N . LYS A 1 98 ? 40.043 -20.197 23.635 1.00 18.39 94 LYS A N 1
ATOM 714 C CA . LYS A 1 98 ? 39.330 -21.065 24.600 1.00 21.79 94 LYS A CA 1
ATOM 715 C C . LYS A 1 98 ? 39.056 -20.299 25.900 1.00 21.31 94 LYS A C 1
ATOM 716 O O . LYS A 1 98 ? 39.097 -20.890 26.987 1.00 20.32 94 LYS A O 1
ATOM 722 N N . ILE A 1 99 ? 38.746 -19.006 25.793 1.00 18.80 95 ILE A N 1
ATOM 723 C CA . ILE A 1 99 ? 38.209 -18.203 26.921 1.00 17.09 95 ILE A CA 1
ATOM 724 C C . ILE A 1 99 ? 36.687 -18.315 26.818 1.00 16.34 95 ILE A C 1
ATOM 725 O O . ILE A 1 99 ? 36.178 -18.042 25.729 1.00 15.18 95 ILE A O 1
ATOM 730 N N . LYS A 1 100 ? 35.997 -18.805 27.842 1.00 14.67 96 LYS A N 1
ATOM 731 C CA . LYS A 1 100 ? 34.534 -19.021 27.763 1.00 15.40 96 LYS A CA 1
ATOM 732 C C . LYS A 1 100 ? 33.866 -17.657 27.529 1.00 12.22 96 LYS A C 1
ATOM 733 O O . LYS A 1 100 ? 34.303 -16.671 28.130 1.00 13.02 96 LYS A O 1
ATOM 739 N N . THR A 1 101 ? 32.936 -17.630 26.604 1.00 11.23 97 THR A N 1
ATOM 740 C CA . THR A 1 101 ? 32.120 -16.436 26.312 1.00 10.69 97 THR A CA 1
ATOM 741 C C . THR A 1 101 ? 30.693 -16.729 26.695 1.00 10.62 97 THR A C 1
ATOM 742 O O . THR A 1 101 ? 30.140 -17.771 26.316 1.00 10.89 97 THR A O 1
ATOM 746 N N . TYR A 1 102 ? 30.064 -15.770 27.356 1.00 10.10 98 TYR A N 1
ATOM 747 C CA . TYR A 1 102 ? 28.674 -15.922 27.802 1.00 9.33 98 TYR A CA 1
ATOM 748 C C . TYR A 1 102 ? 27.808 -14.860 27.148 1.00 9.12 98 TYR A C 1
ATOM 749 O O . TYR A 1 102 ? 28.237 -13.717 27.067 1.00 10.07 98 TYR A O 1
ATOM 758 N N . ALA A 1 103 ? 26.654 -15.273 26.655 1.00 8.56 99 ALA A N 1
ATOM 759 C CA . ALA A 1 103 ? 25.657 -14.361 26.064 1.00 8.82 99 ALA A CA 1
ATOM 760 C C . ALA A 1 103 ? 24.300 -14.959 26.336 1.00 9.33 99 ALA A C 1
ATOM 761 O O . ALA A 1 103 ? 24.200 -16.211 26.398 1.00 9.49 99 ALA A O 1
ATOM 763 N N . THR A 1 104 ? 23.270 -14.130 26.405 1.00 7.64 100 THR A N 1
ATOM 764 C CA . THR A 1 104 ? 21.917 -14.672 26.536 1.00 7.72 100 THR A CA 1
ATOM 765 C C . THR A 1 104 ? 21.481 -15.320 25.221 1.00 7.80 100 THR A C 1
ATOM 766 O O . THR A 1 104 ? 22.059 -15.072 24.136 1.00 8.03 100 THR A O 1
ATOM 770 N N . SER A 1 105 ? 20.432 -16.129 25.338 1.00 8.65 101 SER A N 1
ATOM 771 C CA . SER A 1 105 ? 19.732 -16.740 24.181 1.00 8.88 101 SER A CA 1
ATOM 772 C C . SER A 1 105 ? 19.299 -15.662 23.189 1.00 9.31 101 SER A C 1
ATOM 773 O O . SER A 1 105 ? 19.303 -15.924 21.959 1.00 10.42 101 SER A O 1
ATOM 776 N N . LEU A 1 106 ? 18.842 -14.521 23.668 1.00 8.94 102 LEU A N 1
ATOM 777 C CA . LEU A 1 106 ? 18.441 -13.426 22.767 1.00 9.74 102 LEU A CA 1
ATOM 778 C C . LEU A 1 106 ? 19.674 -12.836 22.084 1.00 9.17 102 LEU A C 1
ATOM 779 O O . LEU A 1 106 ? 19.593 -12.512 20.858 1.00 9.65 102 LEU A O 1
ATOM 784 N N . THR A 1 107 ? 20.762 -12.612 22.801 1.00 8.85 103 THR A N 1
ATOM 785 C CA . THR A 1 107 ? 21.965 -12.069 22.151 1.00 8.78 103 THR A CA 1
ATOM 786 C C . THR A 1 107 ? 22.400 -13.055 21.036 1.00 9.28 103 THR A C 1
ATOM 787 O O . THR A 1 107 ? 22.768 -12.625 19.915 1.00 10.37 103 THR A O 1
ATOM 791 N N . ASN A 1 108 ? 22.450 -14.354 21.344 1.00 10.16 104 ASN A N 1
ATOM 792 C CA . ASN A 1 108 ? 22.958 -15.348 20.371 1.00 10.48 104 ASN A CA 1
ATOM 793 C C . ASN A 1 108 ? 22.004 -15.433 19.177 1.00 11.62 104 ASN A C 1
ATOM 794 O O . ASN A 1 108 ? 22.494 -15.539 18.033 1.00 12.54 104 ASN A O 1
ATOM 799 N N . LYS A 1 109 ? 20.695 -15.275 19.399 1.00 12.20 105 LYS A N 1
ATOM 800 C CA . LYS A 1 109 ? 19.714 -15.158 18.285 1.00 11.58 105 LYS A CA 1
ATOM 801 C C . LYS A 1 109 ? 20.177 -14.044 17.342 1.00 11.49 105 LYS A C 1
ATOM 802 O O . LYS A 1 109 ? 20.169 -14.262 16.085 1.00 12.79 105 LYS A O 1
ATOM 808 N N . LEU A 1 110 ? 20.497 -12.883 17.893 1.00 11.16 106 LEU A N 1
ATOM 809 C CA . LEU A 1 110 ? 20.804 -11.686 17.070 1.00 11.04 106 LEU A CA 1
ATOM 810 C C . LEU A 1 110 ? 22.205 -11.783 16.470 1.00 12.42 106 LEU A C 1
ATOM 811 O O . LEU A 1 110 ? 22.366 -11.360 15.299 1.00 12.20 106 LEU A O 1
ATOM 816 N N . LEU A 1 111 ? 23.152 -12.422 17.152 1.00 11.33 107 LEU A N 1
ATOM 817 C CA . LEU A 1 111 ? 24.465 -12.657 16.507 1.00 12.74 107 LEU A CA 1
ATOM 8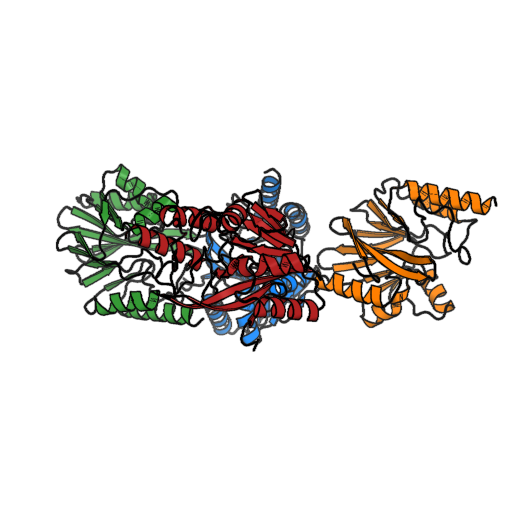18 C C . LEU A 1 111 ? 24.237 -13.605 15.326 1.00 14.18 107 LEU A C 1
ATOM 819 O O . LEU A 1 111 ? 24.779 -13.329 14.213 1.00 17.05 107 LEU A O 1
ATOM 824 N N . LYS A 1 112 ? 23.451 -14.653 15.526 1.00 14.86 108 LYS A N 1
ATOM 825 C CA . LYS A 1 112 ? 23.239 -15.695 14.478 1.00 18.28 108 LYS A CA 1
ATOM 826 C C . LYS A 1 112 ? 22.525 -15.046 13.288 1.00 18.80 108 LYS A C 1
ATOM 827 O O . LYS A 1 112 ? 22.887 -15.359 12.125 1.00 17.97 108 LYS A O 1
ATOM 833 N N . LEU A 1 113 ? 21.560 -14.159 13.551 1.00 18.05 109 LEU A N 1
ATOM 834 C CA . LEU A 1 113 ? 20.760 -13.467 12.505 1.00 18.62 109 LEU A CA 1
ATOM 835 C C . LEU A 1 113 ? 21.705 -12.662 11.628 1.00 19.10 109 LEU A C 1
ATOM 836 O O . LEU A 1 113 ? 21.421 -12.531 10.414 1.00 18.71 109 LEU A O 1
ATOM 841 N N . ASN A 1 114 ? 22.785 -12.143 12.208 1.00 16.52 110 ASN A N 1
ATOM 842 C CA . ASN A 1 114 ? 23.775 -11.263 11.518 1.00 17.18 110 ASN A CA 1
ATOM 843 C C . ASN A 1 114 ? 25.008 -12.055 11.046 1.00 17.86 110 ASN A C 1
ATOM 844 O O . ASN A 1 114 ? 26.003 -11.402 10.741 1.00 21.82 110 ASN A O 1
ATOM 849 N N . GLN A 1 115 ? 24.931 -13.372 11.008 1.00 17.72 111 GLN A N 1
ATOM 850 C CA . GLN A 1 115 ? 26.040 -14.263 10.600 1.00 22.86 111 GLN A CA 1
ATOM 851 C C . GLN A 1 115 ? 27.292 -13.935 11.419 1.00 22.40 111 GLN A C 1
ATOM 852 O O . GLN A 1 115 ? 28.388 -13.859 10.853 1.00 21.55 111 GLN A O 1
ATOM 858 N N . LYS A 1 116 ? 27.144 -13.809 12.737 1.00 18.08 112 LYS A N 1
ATOM 859 C CA . LYS A 1 116 ? 28.265 -13.664 13.692 1.00 17.35 112 LYS A CA 1
ATOM 860 C C . LYS A 1 116 ? 28.352 -14.918 14.560 1.00 16.67 112 LYS A C 1
ATOM 861 O O . LYS A 1 116 ? 27.300 -15.568 14.846 1.00 14.88 112 LYS A O 1
ATOM 867 N N . GLU A 1 117 ? 29.572 -15.215 14.995 1.00 14.82 113 GLU A N 1
ATOM 868 C CA . GLU A 1 117 ? 29.829 -16.380 15.863 1.00 17.32 113 GLU A CA 1
ATOM 869 C C . GLU A 1 117 ? 29.093 -16.144 17.186 1.00 14.44 113 GLU A C 1
ATOM 870 O O . GLU A 1 117 ? 29.233 -15.057 17.734 1.00 15.80 113 GLU A O 1
ATOM 876 N N . VAL A 1 118 ? 28.437 -17.178 17.693 1.00 13.79 114 VAL A N 1
ATOM 877 C CA . VAL A 1 118 ? 27.713 -17.154 18.986 1.00 12.95 114 VAL A CA 1
ATOM 878 C C . VAL A 1 118 ? 28.693 -17.443 20.105 1.00 11.82 114 VAL A C 1
ATOM 879 O O . VAL A 1 118 ? 29.807 -17.959 19.882 1.00 12.60 114 VAL A O 1
ATOM 883 N N . SER A 1 119 ? 28.279 -17.103 21.315 1.00 12.22 115 SER A N 1
ATOM 884 C CA . SER A 1 119 ? 29.049 -17.374 22.552 1.00 11.66 115 SER A CA 1
ATOM 885 C C . SER A 1 119 ? 29.226 -18.883 22.718 1.00 12.33 115 SER A C 1
ATOM 886 O O . SER A 1 119 ? 28.414 -19.693 22.183 1.00 13.32 115 SER A O 1
ATOM 889 N N . SER A 1 120 ? 30.221 -19.259 23.504 1.00 12.18 116 SER A N 1
ATOM 890 C CA . SER A 1 120 ? 30.454 -20.690 23.838 1.00 12.97 116 SER A CA 1
ATOM 891 C C . SER A 1 120 ? 29.379 -21.174 24.818 1.00 13.50 116 SER A C 1
ATOM 892 O O . SER A 1 120 ? 29.032 -22.361 24.839 1.00 13.79 116 SER A O 1
ATOM 895 N N . ASP A 1 121 ? 28.938 -20.303 25.721 1.00 12.37 117 ASP A N 1
ATOM 896 C CA . ASP A 1 121 ? 28.064 -20.627 26.850 1.00 13.63 117 ASP A CA 1
ATOM 897 C C . ASP A 1 121 ? 26.841 -19.701 26.801 1.00 12.60 117 ASP A C 1
ATOM 898 O O . ASP A 1 121 ? 27.038 -18.501 26.578 1.00 12.21 117 ASP A O 1
ATOM 903 N N . GLU A 1 122 ? 25.640 -20.282 26.869 1.00 11.71 118 GLU A N 1
ATOM 904 C CA . GLU A 1 122 ? 24.402 -19.485 26.688 1.00 12.86 118 GLU A CA 1
ATOM 905 C C . GLU A 1 122 ? 23.733 -19.269 28.033 1.00 13.93 118 GLU A C 1
ATOM 906 O O . GLU A 1 122 ? 23.529 -20.256 28.813 1.00 15.52 118 GLU A O 1
ATOM 912 N N . ILE A 1 123 ? 23.368 -18.033 28.317 1.00 10.98 119 ILE A N 1
ATOM 913 C CA . ILE A 1 123 ? 22.572 -17.726 29.521 1.00 10.58 119 ILE A CA 1
ATOM 914 C C . ILE A 1 123 ? 21.108 -17.918 29.161 1.00 11.58 119 ILE A C 1
ATOM 915 O O . ILE A 1 123 ? 20.628 -17.240 28.231 1.00 11.58 119 ILE A O 1
ATOM 920 N N . SER A 1 124 ? 20.406 -18.777 29.897 1.00 11.86 120 SER A N 1
ATOM 921 C CA . SER A 1 124 ? 19.032 -19.157 29.515 1.00 14.11 120 SER A CA 1
ATOM 922 C C . SER A 1 124 ? 18.049 -18.744 30.613 1.00 14.64 120 SER A C 1
ATOM 923 O O . SER A 1 124 ? 16.975 -19.360 30.749 1.00 15.31 120 SER A O 1
ATOM 926 N N . SER A 1 125 ? 18.356 -17.714 31.386 1.00 13.26 121 SER A N 1
ATOM 927 C CA . SER A 1 125 ? 17.478 -17.180 32.444 1.00 12.83 121 SER A CA 1
ATOM 928 C C . SER A 1 125 ? 17.614 -15.666 32.524 1.00 11.74 121 SER A C 1
ATOM 929 O O . SER A 1 125 ? 18.589 -15.106 31.997 1.00 11.47 121 SER A O 1
ATOM 932 N N . ASN A 1 126 ? 16.639 -15.033 33.141 1.00 10.75 122 ASN A N 1
ATOM 933 C CA . ASN A 1 126 ? 16.641 -13.556 33.291 1.00 11.27 122 ASN A CA 1
ATOM 934 C C . ASN A 1 126 ? 17.682 -13.092 34.305 1.00 12.06 122 ASN A C 1
ATOM 935 O O . ASN A 1 126 ? 18.080 -11.934 34.204 1.00 11.30 122 ASN A O 1
ATOM 940 N N . THR A 1 127 ? 18.059 -13.938 35.271 1.00 12.11 123 THR A N 1
ATOM 941 C CA . THR A 1 127 ? 19.119 -13.625 36.247 1.00 13.99 123 THR A CA 1
ATOM 942 C C . THR A 1 127 ? 20.131 -14.751 36.146 1.00 13.87 123 THR A C 1
ATOM 943 O O . THR A 1 127 ? 19.738 -15.901 35.847 1.00 14.10 123 THR A O 1
ATOM 947 N N . PHE A 1 128 ? 21.399 -14.443 36.279 1.00 11.52 124 PHE A N 1
ATOM 948 C CA . PHE A 1 128 ? 22.474 -15.437 36.071 1.00 11.91 124 PHE A CA 1
ATOM 949 C C . PHE A 1 128 ? 23.686 -15.003 36.890 1.00 13.09 124 PHE A C 1
ATOM 950 O O . PHE A 1 128 ? 24.143 -13.835 36.800 1.00 11.21 124 PHE A O 1
ATOM 958 N N . GLU A 1 129 ? 24.232 -15.942 37.666 1.00 12.52 125 GLU A N 1
ATOM 959 C CA . GLU A 1 129 ? 25.474 -15.699 38.418 1.00 14.19 125 GLU A CA 1
ATOM 960 C C . GLU A 1 129 ? 26.653 -15.902 37.490 1.00 15.49 125 GLU A C 1
ATOM 961 O O . GLU A 1 129 ? 27.046 -17.051 37.201 1.00 16.62 125 GLU A O 1
ATOM 967 N N . PHE A 1 130 ? 27.158 -14.820 36.916 1.00 12.40 126 PHE A N 1
ATOM 968 C CA . PHE A 1 130 ? 28.304 -14.890 35.980 1.00 12.05 126 PHE A CA 1
ATOM 969 C C . PHE A 1 130 ? 29.603 -15.225 36.750 1.00 12.93 126 PHE A C 1
ATOM 970 O O . PHE A 1 130 ? 30.450 -15.994 36.261 1.00 13.17 126 PHE A O 1
ATOM 978 N N . ILE A 1 131 ? 29.799 -14.614 37.906 1.00 12.84 127 ILE A N 1
ATOM 979 C CA . ILE A 1 131 ? 30.907 -14.943 38.836 1.00 13.54 127 ILE A CA 1
ATOM 980 C C . ILE A 1 131 ? 30.251 -15.139 40.200 1.00 15.11 127 ILE A C 1
ATOM 981 O O . ILE A 1 131 ? 29.674 -14.193 40.746 1.00 12.99 127 ILE A O 1
ATOM 986 N N . ASP A 1 132 ? 30.346 -16.342 40.751 1.00 18.78 128 ASP A N 1
ATOM 987 C CA . ASP A 1 132 ? 29.632 -16.696 42.010 1.00 21.14 128 ASP A CA 1
ATOM 988 C C . ASP A 1 132 ? 29.969 -15.693 43.119 1.00 19.22 128 ASP A C 1
ATOM 989 O O . ASP A 1 132 ? 31.139 -15.581 43.481 1.00 18.90 128 ASP A O 1
ATOM 994 N N . GLY A 1 133 ? 28.954 -14.972 43.604 1.00 20.25 129 GLY A N 1
ATOM 995 C CA . GLY A 1 133 ? 29.050 -14.000 44.712 1.00 19.80 129 GLY A CA 1
ATOM 996 C C . GLY A 1 133 ? 29.642 -12.660 44.290 1.00 19.12 129 GLY A C 1
ATOM 997 O O . GLY A 1 133 ? 29.894 -11.811 45.188 1.00 21.11 129 GLY A O 1
ATOM 998 N N . VAL A 1 134 ? 29.963 -12.486 43.005 1.00 14.44 130 VAL A N 1
ATOM 999 C CA . VAL A 1 134 ? 30.799 -11.332 42.553 1.00 12.27 130 VAL A CA 1
ATOM 1000 C C . VAL A 1 134 ? 30.085 -10.563 41.435 1.00 11.25 130 VAL A C 1
ATOM 1001 O O . VAL A 1 134 ? 30.256 -9.356 41.380 1.00 11.92 130 VAL A O 1
ATOM 1005 N N . ALA A 1 135 ? 29.471 -11.265 40.493 1.00 10.11 131 ALA A N 1
ATOM 1006 C CA . ALA A 1 135 ? 28.868 -10.607 39.313 1.00 10.48 131 ALA A CA 1
ATOM 1007 C C . ALA A 1 135 ? 27.583 -11.314 38.917 1.00 10.67 131 ALA A C 1
ATOM 1008 O O . ALA A 1 135 ? 27.635 -12.513 38.600 1.00 12.19 131 ALA A O 1
ATOM 1010 N N . SER A 1 136 ? 26.490 -10.539 38.839 1.00 10.75 132 SER A N 1
ATOM 1011 C CA . SER A 1 136 ? 25.132 -11.029 38.545 1.00 10.88 132 SER A CA 1
ATOM 1012 C C . SER A 1 136 ? 24.612 -10.372 37.272 1.00 10.94 132 SER A C 1
ATOM 1013 O O . SER A 1 136 ? 24.577 -9.142 37.238 1.00 10.55 132 SER A O 1
ATOM 1016 N N . VAL A 1 137 ? 24.213 -11.176 36.315 1.00 9.54 133 VAL A N 1
ATOM 1017 C CA . VAL A 1 137 ? 23.537 -10.687 35.076 1.00 9.10 133 VAL A CA 1
ATOM 1018 C C . VAL A 1 137 ? 22.058 -10.512 35.334 1.00 9.27 133 VAL A C 1
ATOM 1019 O O . VAL A 1 137 ? 21.407 -11.367 36.004 1.00 9.49 133 VAL A O 1
ATOM 1023 N N . PHE A 1 138 ? 21.503 -9.409 34.868 1.00 8.66 134 PHE A N 1
ATOM 1024 C CA . PHE A 1 138 ? 20.055 -9.173 34.928 1.00 7.78 134 PHE A CA 1
ATOM 1025 C C . PHE A 1 138 ? 19.576 -8.714 33.557 1.00 8.20 134 PHE A C 1
ATOM 1026 O O . PHE A 1 138 ? 20.139 -7.767 33.020 1.00 7.45 134 PHE A O 1
ATOM 1034 N N . TYR A 1 139 ? 18.574 -9.392 33.009 1.00 7.46 135 TYR A N 1
ATOM 1035 C CA . TYR A 1 139 ? 17.895 -8.935 31.776 1.00 8.06 135 TYR A CA 1
ATOM 1036 C C . TYR A 1 139 ? 16.667 -8.115 32.151 1.00 8.22 135 TYR A C 1
ATOM 1037 O O . TYR A 1 139 ? 15.664 -8.689 32.635 1.00 8.35 135 TYR A O 1
ATOM 1046 N N . PRO A 1 140 ? 16.663 -6.788 31.884 1.00 8.03 136 PRO A N 1
ATOM 1047 C CA . PRO A 1 140 ? 15.551 -5.922 32.313 1.00 8.90 136 PRO A CA 1
ATOM 1048 C C . PRO A 1 140 ? 14.401 -5.817 31.301 1.00 9.37 136 PRO A C 1
ATOM 1049 O O . PRO A 1 140 ? 13.379 -5.227 31.581 1.00 9.91 136 PRO A O 1
ATOM 1053 N N . GLY A 1 141 ? 14.619 -6.345 30.095 1.00 8.77 137 GLY A N 1
ATOM 1054 C CA . GLY A 1 141 ? 13.750 -6.111 28.950 1.00 8.72 137 GLY A CA 1
ATOM 1055 C C . GLY A 1 141 ? 14.435 -5.270 27.888 1.00 8.26 137 GLY A C 1
ATOM 1056 O O . GLY A 1 141 ? 15.574 -4.806 28.088 1.00 7.57 137 GLY A O 1
ATOM 1057 N N . ALA A 1 142 ? 13.737 -5.030 26.782 1.00 7.79 138 ALA A N 1
ATOM 1058 C CA . ALA A 1 142 ? 14.335 -4.282 25.649 1.00 8.23 138 ALA A CA 1
ATOM 1059 C C . ALA A 1 142 ? 14.604 -2.821 25.998 1.00 8.25 138 ALA A C 1
ATOM 1060 O O . ALA A 1 142 ? 13.846 -2.200 26.814 1.00 8.10 138 ALA A O 1
ATOM 1062 N N . GLY A 1 143 ? 15.612 -2.243 25.359 1.00 8.05 139 GLY A N 1
ATOM 1063 C CA . GLY A 1 143 ? 15.860 -0.793 25.422 1.00 8.22 139 GLY A CA 1
ATOM 1064 C C . GLY A 1 143 ? 16.694 -0.374 24.243 1.00 8.12 139 GLY A C 1
ATOM 1065 O O . GLY A 1 143 ? 16.168 -0.237 23.126 1.00 7.74 139 GLY A O 1
ATOM 1066 N N . HIS A 1 144 ? 17.972 -0.210 24.470 1.00 8.18 140 HIS A N 1
ATOM 1067 C CA . HIS A 1 144 ? 18.943 0.076 23.390 1.00 7.78 140 HIS A CA 1
ATOM 1068 C C . HIS A 1 144 ? 18.853 -1.006 22.306 1.00 7.60 140 HIS A C 1
ATOM 1069 O O . HIS A 1 144 ? 18.925 -0.674 21.087 1.00 6.96 140 HIS A O 1
ATOM 1076 N N . THR A 1 145 ? 18.739 -2.257 22.728 1.00 7.69 141 THR A N 1
ATOM 1077 C CA . THR A 1 145 ? 18.493 -3.395 21.849 1.00 7.34 141 THR A CA 1
ATOM 1078 C C . THR A 1 145 ? 17.494 -4.316 22.560 1.00 7.46 141 THR A C 1
ATOM 1079 O O . THR A 1 145 ? 17.226 -4.158 23.751 1.00 7.90 141 THR A O 1
ATOM 1083 N N . GLU A 1 146 ? 17.007 -5.286 21.822 1.00 8.10 142 GLU A N 1
ATOM 1084 C CA . GLU A 1 146 ? 16.079 -6.299 22.354 1.00 8.73 142 GLU A CA 1
ATOM 1085 C C . GLU A 1 146 ? 16.778 -7.069 23.475 1.00 8.75 142 GLU A C 1
ATOM 1086 O O . GLU A 1 146 ? 16.080 -7.497 24.429 1.00 10.00 142 GLU A O 1
ATOM 1092 N N . ASP A 1 147 ? 18.087 -7.346 23.289 1.00 7.83 143 ASP A N 1
ATOM 1093 C CA . ASP A 1 147 ? 18.851 -8.330 24.091 1.00 7.52 143 ASP A CA 1
ATOM 1094 C C . ASP A 1 147 ? 19.640 -7.718 25.250 1.00 7.32 143 ASP A C 1
ATOM 1095 O O . ASP A 1 147 ? 20.221 -8.495 26.023 1.00 8.81 143 ASP A O 1
ATOM 1100 N N . ASN A 1 148 ? 19.687 -6.409 25.401 1.00 6.69 144 ASN A N 1
ATOM 1101 C CA . ASN A 1 148 ? 20.655 -5.758 26.311 1.00 6.42 144 ASN A CA 1
ATOM 1102 C C . ASN A 1 148 ? 20.502 -6.303 27.749 1.00 6.11 144 ASN A C 1
ATOM 1103 O O . ASN A 1 148 ? 19.342 -6.411 28.244 1.00 7.20 144 ASN A O 1
ATOM 1108 N N . ILE A 1 149 ? 21.615 -6.635 28.397 1.00 5.87 145 ILE A N 1
ATOM 1109 C CA . ILE A 1 149 ? 21.648 -7.004 29.837 1.00 5.91 145 ILE A CA 1
ATOM 1110 C C . ILE A 1 149 ? 22.489 -6.010 30.609 1.00 6.26 145 ILE A C 1
ATOM 1111 O O . ILE A 1 149 ? 23.343 -5.308 30.046 1.00 7.26 145 ILE A O 1
ATOM 1116 N N . VAL A 1 150 ? 22.287 -5.990 31.929 1.00 6.63 146 VAL A N 1
ATOM 1117 C CA . VAL A 1 150 ? 23.171 -5.240 32.831 1.00 6.31 146 VAL A CA 1
ATOM 1118 C C . VAL A 1 150 ? 23.872 -6.255 33.736 1.00 6.84 146 VAL A C 1
ATOM 1119 O O . VAL A 1 150 ? 23.403 -7.403 33.872 1.00 7.25 146 VAL A O 1
ATOM 1123 N N . VAL A 1 151 ? 24.941 -5.794 34.351 1.00 7.36 147 VAL A N 1
ATOM 1124 C CA . VAL A 1 151 ? 25.733 -6.680 35.229 1.00 7.65 147 VAL A CA 1
ATOM 1125 C C . VAL A 1 151 ? 25.964 -5.936 36.527 1.00 7.59 147 VAL A C 1
ATOM 1126 O O . VAL A 1 151 ? 26.470 -4.814 36.488 1.00 8.14 147 VAL A O 1
ATOM 1130 N N . TRP A 1 152 ? 25.580 -6.562 37.631 1.00 8.38 148 TRP A N 1
ATOM 1131 C CA . TRP A 1 152 ? 25.703 -6.011 38.992 1.00 8.28 148 TRP A CA 1
ATOM 1132 C C . TRP A 1 152 ? 26.860 -6.627 39.742 1.00 8.58 148 TRP A C 1
ATOM 1133 O O . TRP A 1 152 ? 26.984 -7.829 39.694 1.00 9.46 148 TRP A O 1
ATOM 1144 N N . LEU A 1 153 ? 27.685 -5.797 40.375 1.00 8.20 149 LEU A N 1
ATOM 1145 C CA . LEU A 1 153 ? 28.837 -6.254 41.179 1.00 9.06 149 LEU A CA 1
ATOM 1146 C C . LEU A 1 153 ? 28.469 -5.927 42.624 1.00 9.86 149 LEU A C 1
ATOM 1147 O O . LEU A 1 153 ? 28.623 -4.793 43.053 1.00 10.49 149 LEU A O 1
ATOM 1152 N N . PRO A 1 154 ? 27.857 -6.886 43.355 1.00 10.48 150 PRO A N 1
ATOM 1153 C CA . PRO A 1 154 ? 27.270 -6.593 44.650 1.00 11.97 150 PRO A CA 1
ATOM 1154 C C . PRO A 1 154 ? 28.311 -6.141 45.680 1.00 12.21 150 PRO A C 1
ATOM 1155 O O . PRO A 1 154 ? 27.944 -5.359 46.578 1.00 14.17 150 PRO A O 1
ATOM 1159 N N . ASN A 1 155 ? 29.549 -6.632 45.607 1.00 12.12 151 ASN A N 1
ATOM 1160 C CA . ASN A 1 155 ? 30.560 -6.263 46.639 1.00 14.12 151 ASN A CA 1
ATOM 1161 C C . ASN A 1 155 ? 30.881 -4.773 46.561 1.00 15.84 151 ASN A C 1
ATOM 1162 O O . ASN A 1 155 ? 31.086 -4.162 47.634 1.00 18.52 151 ASN A O 1
ATOM 1167 N N . GLU A 1 156 ? 30.969 -4.188 45.363 1.00 12.00 152 GLU A N 1
ATOM 1168 C CA . GLU A 1 156 ? 31.373 -2.777 45.163 1.00 12.18 152 GLU A CA 1
ATOM 1169 C C . GLU A 1 156 ? 30.182 -1.845 44.872 1.00 11.04 152 GLU A C 1
ATOM 1170 O O . GLU A 1 156 ? 30.403 -0.609 44.774 1.00 12.07 152 GLU A O 1
ATOM 1176 N N . LYS A 1 157 ? 29.002 -2.391 44.693 1.00 10.03 153 LYS A N 1
ATOM 1177 C CA . LYS A 1 157 ? 27.759 -1.671 44.322 1.00 10.37 153 LYS A CA 1
ATOM 1178 C C . LYS A 1 157 ? 28.027 -0.939 42.998 1.00 10.17 153 LYS A C 1
ATOM 1179 O O . LYS A 1 157 ? 27.582 0.213 42.808 1.00 10.87 153 LYS A O 1
ATOM 1185 N N . ILE A 1 158 ? 28.673 -1.642 42.076 1.00 9.60 154 ILE A N 1
ATOM 1186 C CA . ILE A 1 158 ? 28.891 -1.117 40.704 1.00 9.06 154 ILE A CA 1
ATOM 1187 C C . ILE A 1 158 ? 27.871 -1.768 39.797 1.00 8.44 154 ILE A C 1
ATOM 1188 O O . ILE A 1 158 ? 27.837 -3.020 39.717 1.00 8.92 154 ILE A O 1
ATOM 1193 N N . LEU A 1 159 ? 27.140 -0.948 39.062 1.00 7.87 155 LEU A N 1
ATOM 1194 C CA . LEU A 1 159 ? 26.207 -1.482 38.060 1.00 8.47 155 LEU A CA 1
ATOM 1195 C C . LEU A 1 159 ? 26.777 -1.169 36.677 1.00 7.83 155 LEU A C 1
ATOM 1196 O O . LEU A 1 159 ? 26.904 0.044 36.346 1.00 8.04 155 LEU A O 1
ATOM 1201 N N . PHE A 1 160 ? 27.162 -2.187 35.922 1.00 7.04 156 PHE A N 1
ATOM 1202 C CA . PHE A 1 160 ? 27.526 -2.030 34.480 1.00 6.84 156 PHE A CA 1
ATOM 1203 C C . PHE A 1 160 ? 26.252 -1.990 33.662 1.00 6.77 156 PHE A C 1
ATOM 1204 O O . PHE A 1 160 ? 25.536 -2.979 33.524 1.00 6.53 156 PHE A O 1
ATOM 1212 N N . GLY A 1 161 ? 25.897 -0.801 33.190 1.00 6.96 157 GLY A N 1
ATOM 1213 C CA . GLY A 1 161 ? 24.675 -0.565 32.419 1.00 7.17 157 GLY A CA 1
ATOM 1214 C C . GLY A 1 161 ? 24.819 -0.900 30.944 1.00 7.33 157 GLY A C 1
ATOM 1215 O O . GLY A 1 161 ? 23.836 -1.287 30.287 1.00 7.81 157 GLY A O 1
ATOM 1216 N N . GLY A 1 162 ? 26.034 -0.829 30.430 1.00 7.97 158 GLY A N 1
ATOM 1217 C CA . GLY A 1 162 ? 26.264 -1.015 29.003 1.00 7.65 158 GLY A CA 1
ATOM 1218 C C . GLY A 1 162 ? 25.468 -0.024 28.193 1.00 7.88 158 GLY A C 1
ATOM 1219 O O . GLY A 1 162 ? 25.102 1.076 28.710 1.00 8.34 158 GLY A O 1
ATOM 1220 N N . CYS A 1 163 ? 25.153 -0.352 26.953 1.00 8.08 159 CYS A N 1
ATOM 1221 C CA . CYS A 1 163 ? 24.509 0.646 26.076 1.00 9.94 159 CYS A CA 1
ATOM 1222 C C . CYS A 1 163 ? 23.041 0.889 26.404 1.00 8.85 159 CYS A C 1
ATOM 1223 O O . CYS A 1 163 ? 22.471 1.829 25.860 1.00 9.90 159 CYS A O 1
ATOM 1226 N N . PHE A 1 164 ? 22.449 0.094 27.305 1.00 8.53 160 PHE A N 1
ATOM 1227 C CA . PHE A 1 164 ? 21.127 0.346 27.890 1.00 8.01 160 PHE A CA 1
ATOM 1228 C C . PHE A 1 164 ? 21.127 1.619 28.729 1.00 7.47 160 PHE A C 1
ATOM 1229 O O . PHE A 1 164 ? 19.984 2.165 28.969 1.00 6.49 160 PHE A O 1
ATOM 1237 N N . VAL A 1 165 ? 22.283 2.053 29.222 1.00 7.06 161 VAL A N 1
ATOM 1238 C CA . VAL A 1 165 ? 22.366 3.289 30.064 1.00 7.55 161 VAL A CA 1
ATOM 1239 C C . VAL A 1 165 ? 23.184 4.345 29.313 1.00 7.28 161 VAL A C 1
ATOM 1240 O O . VAL A 1 165 ? 24.317 4.070 28.884 1.00 8.23 161 VAL A O 1
ATOM 1244 N N . LYS A 1 166 ? 22.600 5.540 29.179 1.00 7.59 162 LYS A N 1
ATOM 1245 C CA . LYS A 1 166 ? 23.309 6.687 28.568 1.00 8.43 162 LYS A CA 1
ATOM 1246 C C . LYS A 1 166 ? 24.035 7.460 29.672 1.00 8.76 162 LYS A C 1
ATOM 1247 O O . LYS A 1 166 ? 23.675 7.377 30.848 1.00 8.78 162 LYS A O 1
ATOM 1253 N N . SER A 1 167 ? 25.004 8.255 29.276 1.00 9.39 163 SER A N 1
ATOM 1254 C CA . SER A 1 167 ? 25.703 9.120 30.232 1.00 9.76 163 SER A CA 1
ATOM 1255 C C . SER A 1 167 ? 24.784 10.280 30.600 1.00 9.30 163 SER A C 1
ATOM 1256 O O . SER A 1 167 ? 23.858 10.615 29.874 1.00 8.91 163 SER A O 1
ATOM 1259 N N . LEU A 1 168 ? 25.104 10.931 31.696 1.00 9.76 164 LEU A N 1
ATOM 1260 C CA . LEU A 1 168 ? 24.290 12.051 32.189 1.00 10.32 164 LEU A CA 1
ATOM 1261 C C . LEU A 1 168 ? 24.238 13.197 31.182 1.00 10.93 164 LEU A C 1
ATOM 1262 O O . LEU A 1 168 ? 23.164 13.859 31.087 1.00 11.64 164 LEU A O 1
ATOM 1267 N N . LYS A 1 169 ? 25.363 13.468 30.495 1.00 12.06 165 LYS A N 1
ATOM 1268 C CA . LYS A 1 169 ? 25.460 14.616 29.551 1.00 14.81 165 LYS A CA 1
ATOM 1269 C C . LYS A 1 169 ? 24.828 14.286 28.206 1.00 14.77 165 LYS A C 1
ATOM 1270 O O . LYS A 1 169 ? 24.563 15.237 27.429 1.00 13.06 165 LYS A O 1
ATOM 1276 N N . ASN A 1 170 ? 24.477 13.032 27.951 1.00 13.74 166 ASN A N 1
ATOM 1277 C CA . ASN A 1 170 ? 23.826 12.660 26.662 1.00 13.92 166 ASN A CA 1
ATOM 1278 C C . ASN A 1 170 ? 22.508 13.413 26.502 1.00 14.23 166 ASN A C 1
ATOM 1279 O O . ASN A 1 170 ? 21.685 13.413 27.437 1.00 13.77 166 ASN A O 1
ATOM 1284 N N . LYS A 1 171 ? 22.288 13.992 25.320 1.00 12.74 167 LYS A N 1
ATOM 1285 C CA . LYS A 1 171 ? 21.037 14.702 24.997 1.00 14.34 167 LYS A CA 1
ATOM 1286 C C . LYS A 1 171 ? 20.113 13.813 24.172 1.00 14.58 167 LYS A C 1
ATOM 1287 O O . LYS A 1 171 ? 18.974 14.230 23.993 1.00 14.63 167 LYS A O 1
ATOM 1293 N N . ASN A 1 172 ? 20.574 12.647 23.722 1.00 13.88 168 ASN A N 1
ATOM 1294 C CA . ASN A 1 172 ? 19.687 11.751 22.956 1.00 14.80 168 ASN A CA 1
ATOM 1295 C C . ASN A 1 172 ? 20.110 10.305 23.222 1.00 13.84 168 ASN A C 1
ATOM 1296 O O . ASN A 1 172 ? 21.058 10.080 23.978 1.00 12.07 168 ASN A O 1
ATOM 1301 N N . LEU A 1 173 ? 19.379 9.373 22.637 1.00 12.72 169 LEU A N 1
ATOM 1302 C CA . LEU A 1 173 ? 19.572 7.927 22.900 1.00 12.34 169 LEU A CA 1
ATOM 1303 C C . LEU A 1 173 ? 20.699 7.355 22.053 1.00 12.75 169 LEU A C 1
ATOM 1304 O O . LEU A 1 173 ? 21.029 6.208 22.241 1.00 13.07 169 LEU A O 1
ATOM 1309 N N . GLY A 1 174 ? 21.321 8.134 21.171 1.00 12.98 170 GLY A N 1
ATOM 1310 C CA . GLY A 1 174 ? 22.301 7.558 20.251 1.00 12.03 170 GLY A CA 1
ATOM 1311 C C . GLY A 1 174 ? 21.628 6.653 19.245 1.00 10.79 170 GLY A C 1
ATOM 1312 O O . GLY A 1 174 ? 20.527 6.975 18.773 1.00 11.72 170 GLY A O 1
ATOM 1313 N N . TYR A 1 175 ? 22.311 5.568 18.881 1.00 11.52 171 TYR A N 1
ATOM 1314 C CA . TYR A 1 175 ? 21.840 4.737 17.755 1.00 10.48 171 TYR A CA 1
ATOM 1315 C C . TYR A 1 175 ? 20.581 3.978 18.173 1.00 10.55 171 TYR A C 1
ATOM 1316 O O . TYR A 1 175 ? 20.634 3.143 19.107 1.00 10.21 171 TYR A O 1
ATOM 1325 N N . THR A 1 176 ? 19.475 4.212 17.472 1.00 9.96 172 THR A N 1
ATOM 1326 C CA . THR A 1 176 ? 18.184 3.588 17.838 1.00 10.06 172 THR A CA 1
ATOM 1327 C C . THR A 1 176 ? 17.686 2.646 16.769 1.00 9.36 172 THR A C 1
ATOM 1328 O O . THR A 1 176 ? 16.549 2.156 16.928 1.00 9.48 172 THR A O 1
ATOM 1332 N N . GLY A 1 177 ? 18.535 2.288 15.788 1.00 10.79 173 GLY A N 1
ATOM 1333 C CA . GLY A 1 177 ? 18.106 1.381 14.707 1.00 10.52 173 GLY A CA 1
ATOM 1334 C C . GLY A 1 177 ? 17.587 0.075 15.221 1.00 10.53 173 GLY A C 1
ATOM 1335 O O . GLY A 1 177 ? 16.748 -0.545 14.560 1.00 10.29 173 GLY A O 1
ATOM 1336 N N . ASP A 1 178 ? 18.145 -0.436 16.333 1.00 9.31 174 ASP A N 1
ATOM 1337 C CA . ASP A 1 178 ? 17.779 -1.741 16.897 1.00 9.28 174 ASP A CA 1
ATOM 1338 C C . ASP A 1 178 ? 17.091 -1.559 18.250 1.00 9.04 174 ASP A C 1
ATOM 1339 O O . ASP A 1 178 ? 16.823 -2.583 18.926 1.00 8.75 174 ASP A O 1
ATOM 1344 N N . ALA A 1 179 ? 16.703 -0.330 18.585 1.00 8.12 175 ALA A N 1
ATOM 1345 C CA . ALA A 1 179 ? 16.124 -0.019 19.918 1.00 8.85 175 ALA A CA 1
ATOM 1346 C C . ALA A 1 179 ? 14.604 -0.256 19.978 1.00 9.41 175 ALA A C 1
ATOM 1347 O O . ALA A 1 179 ? 13.904 -0.329 18.921 1.00 10.93 175 ALA A O 1
ATOM 1349 N N . ASN A 1 180 ? 14.095 -0.426 21.189 1.00 9.59 176 ASN A N 1
ATOM 1350 C CA . ASN A 1 180 ? 12.668 -0.495 21.532 1.00 10.42 176 ASN A CA 1
ATOM 1351 C C . ASN A 1 180 ? 12.408 0.715 22.423 1.00 10.13 176 ASN A C 1
ATOM 1352 O O . ASN A 1 180 ? 12.525 0.575 23.677 1.00 9.81 176 ASN A O 1
ATOM 1357 N N . ILE A 1 181 ? 12.163 1.860 21.796 1.00 11.11 177 ILE A N 1
ATOM 1358 C CA . ILE A 1 181 ? 12.030 3.126 22.566 1.00 12.21 177 ILE A CA 1
ATOM 1359 C C . ILE A 1 181 ? 10.829 3.035 23.519 1.00 13.07 177 ILE A C 1
ATOM 1360 O O . ILE A 1 181 ? 10.949 3.588 24.655 1.00 11.30 177 ILE A O 1
ATOM 1365 N N . SER A 1 182 ? 9.705 2.419 23.081 1.00 14.06 178 SER A N 1
ATOM 1366 C CA . SER A 1 182 ? 8.481 2.273 23.907 1.00 15.05 178 SER A CA 1
ATOM 1367 C C . SER A 1 182 ? 8.759 1.470 25.160 1.00 12.47 178 SER A C 1
ATOM 1368 O O . SER A 1 182 ? 8.209 1.820 26.185 1.00 13.15 178 SER A O 1
ATOM 1371 N N . GLU A 1 183 ? 9.571 0.422 25.073 1.00 11.55 179 GLU A N 1
ATOM 1372 C CA . GLU A 1 183 ? 9.801 -0.499 26.210 1.00 11.61 179 GLU A CA 1
ATOM 1373 C C . GLU A 1 183 ? 10.879 0.086 27.122 1.00 9.30 179 GLU A C 1
ATOM 1374 O O . GLU A 1 183 ? 10.852 -0.226 28.338 1.00 9.05 179 GLU A O 1
ATOM 1380 N N . TRP A 1 184 ? 11.808 0.880 26.596 1.00 7.99 180 TRP A N 1
ATOM 1381 C CA . TRP A 1 184 ? 13.025 1.249 27.349 1.00 8.23 180 TRP A CA 1
ATOM 1382 C C . TRP A 1 184 ? 12.703 1.826 28.733 1.00 7.74 180 TRP A C 1
ATOM 1383 O O . TRP A 1 184 ? 13.337 1.484 29.718 1.00 8.50 180 TRP A O 1
ATOM 1394 N N . PRO A 1 185 ? 11.742 2.754 28.893 1.00 8.57 181 PRO A N 1
ATOM 1395 C CA . PRO A 1 185 ? 11.500 3.300 30.232 1.00 8.63 181 PRO A CA 1
ATOM 1396 C C . PRO A 1 185 ? 10.995 2.262 31.233 1.00 7.98 181 PRO A C 1
ATOM 1397 O O . PRO A 1 185 ? 11.329 2.354 32.410 1.00 8.28 181 PRO A O 1
ATOM 1401 N N . ASN A 1 186 ? 10.176 1.310 30.795 1.00 8.57 182 ASN A N 1
ATOM 1402 C CA . ASN A 1 186 ? 9.678 0.228 31.672 1.00 10.73 182 ASN A CA 1
ATOM 1403 C C . ASN A 1 186 ? 10.861 -0.679 32.053 1.00 9.33 182 ASN A C 1
ATOM 1404 O O . ASN A 1 186 ? 11.037 -1.035 33.219 1.00 8.52 182 ASN A O 1
ATOM 1409 N N . SER A 1 187 ? 11.666 -1.068 31.087 1.00 8.40 183 SER A N 1
ATOM 1410 C CA . SER A 1 187 ? 12.870 -1.882 31.388 1.00 7.92 183 SER A CA 1
ATOM 1411 C C . SER A 1 187 ? 13.754 -1.140 32.382 1.00 7.47 183 SER A C 1
ATOM 1412 O O . SER A 1 187 ? 14.292 -1.750 33.294 1.00 7.66 183 SER A O 1
ATOM 1415 N N . MET A 1 188 ? 13.941 0.158 32.166 1.00 7.74 184 MET A N 1
ATOM 1416 C CA . MET A 1 188 ? 14.777 0.983 33.074 1.00 7.85 184 MET A CA 1
ATOM 1417 C C . MET A 1 188 ? 14.188 1.010 34.502 1.00 8.25 184 MET A C 1
ATOM 1418 O O . MET A 1 188 ? 14.997 0.984 35.482 1.00 7.82 184 MET A O 1
ATOM 1423 N N . GLN A 1 189 ? 12.867 1.104 34.624 1.00 8.24 185 GLN A N 1
ATOM 1424 C CA . GLN A 1 189 ? 12.239 1.103 35.963 1.00 9.31 185 GLN A CA 1
ATOM 1425 C C . GLN A 1 189 ? 12.575 -0.193 36.685 1.00 9.59 185 GLN A C 1
ATOM 1426 O O . GLN A 1 189 ? 12.776 -0.157 37.915 1.00 8.90 185 GLN A O 1
ATOM 1432 N N . LYS A 1 190 ? 12.633 -1.345 35.974 1.00 9.45 186 LYS A N 1
ATOM 1433 C CA . LYS A 1 190 ? 13.015 -2.621 36.631 1.00 10.79 186 LYS A CA 1
ATOM 1434 C C . LYS A 1 190 ? 14.409 -2.501 37.227 1.00 9.92 186 LYS A C 1
ATOM 1435 O O . LYS A 1 190 ? 14.644 -2.967 38.359 1.00 10.03 186 LYS A O 1
ATOM 1441 N N . VAL A 1 191 ? 15.338 -1.884 36.490 1.00 8.99 187 VAL A N 1
ATOM 1442 C CA . VAL A 1 191 ? 16.733 -1.710 36.960 1.00 8.68 187 VAL A CA 1
ATOM 1443 C C . VAL A 1 191 ? 16.736 -0.749 38.148 1.00 8.41 187 VAL A C 1
ATOM 1444 O O . VAL A 1 191 ? 17.430 -1.013 39.099 1.00 8.81 187 VAL A O 1
ATOM 1448 N N . ILE A 1 192 ? 16.056 0.371 38.017 1.00 8.60 188 ILE A N 1
ATOM 1449 C CA . ILE A 1 192 ? 15.955 1.362 39.124 1.00 8.59 188 ILE A CA 1
ATOM 1450 C C . ILE A 1 192 ? 15.446 0.654 40.386 1.00 8.30 188 ILE A C 1
ATOM 1451 O O . ILE A 1 192 ? 15.954 0.906 41.464 1.00 10.00 188 ILE A O 1
ATOM 1456 N N . ASN A 1 193 ? 14.395 -0.134 40.265 1.00 8.82 189 ASN A N 1
ATOM 1457 C CA . ASN A 1 193 ? 13.765 -0.779 41.448 1.00 9.33 189 ASN A CA 1
ATOM 1458 C C . ASN A 1 193 ? 14.706 -1.825 42.036 1.00 10.34 189 ASN A C 1
ATOM 1459 O O . ASN A 1 193 ? 14.728 -2.058 43.272 1.00 11.06 189 ASN A O 1
ATOM 1464 N N . ARG A 1 194 ? 15.455 -2.502 41.193 1.00 8.96 190 ARG A N 1
ATOM 1465 C CA . ARG A 1 194 ? 16.316 -3.639 41.619 1.00 9.87 190 ARG A CA 1
ATOM 1466 C C . ARG A 1 194 ? 17.587 -3.160 42.309 1.00 9.83 190 ARG A C 1
ATOM 1467 O O . ARG A 1 194 ? 18.088 -3.897 43.186 1.00 10.45 190 ARG A O 1
ATOM 1475 N N . TYR A 1 195 ? 18.127 -1.994 41.939 1.00 9.31 191 TYR A N 1
ATOM 1476 C CA . TYR A 1 195 ? 19.445 -1.524 42.406 1.00 10.51 191 TYR A CA 1
ATOM 1477 C C . TYR A 1 195 ? 19.335 -0.111 42.968 1.00 10.74 191 TYR A C 1
ATOM 1478 O O . TYR A 1 195 ? 20.094 0.785 42.577 1.00 10.53 191 TYR A O 1
ATOM 1487 N N . PRO A 1 196 ? 18.519 0.095 44.035 1.00 11.23 192 PRO A N 1
ATOM 1488 C CA . PRO A 1 196 ? 18.480 1.401 44.703 1.00 12.55 192 PRO A CA 1
ATOM 1489 C C . PRO A 1 196 ? 19.800 1.723 45.406 1.00 12.26 192 PRO A C 1
ATOM 1490 O O . PRO A 1 196 ? 20.028 2.887 45.716 1.00 13.82 192 PRO A O 1
ATOM 1494 N N . ASP A 1 197 ? 20.619 0.693 45.662 1.00 11.46 193 ASP A N 1
ATOM 1495 C CA . ASP A 1 197 ? 21.907 0.767 46.373 1.00 12.03 193 ASP A CA 1
ATOM 1496 C C . ASP A 1 197 ? 23.076 0.937 45.402 1.00 11.49 193 ASP A C 1
ATOM 1497 O O . ASP A 1 197 ? 24.214 0.872 45.844 1.00 11.14 193 ASP A O 1
ATOM 1502 N N . ALA A 1 198 ? 22.835 1.092 44.089 1.00 10.31 194 ALA A N 1
ATOM 1503 C CA . ALA A 1 198 ? 23.941 1.333 43.139 1.00 11.10 194 ALA A CA 1
ATOM 1504 C C . ALA A 1 198 ? 24.733 2.585 43.551 1.00 11.93 194 ALA A C 1
ATOM 1505 O O . ALA A 1 198 ? 24.128 3.653 43.729 1.00 12.79 194 ALA A O 1
ATOM 1507 N N . LYS A 1 199 ? 26.042 2.451 43.603 1.00 11.58 195 LYS A N 1
ATOM 1508 C CA . LYS A 1 199 ? 26.932 3.589 43.929 1.00 12.99 195 LYS A CA 1
ATOM 1509 C C . LYS A 1 199 ? 27.555 4.159 42.671 1.00 13.96 195 LYS A C 1
ATOM 1510 O O . LYS A 1 199 ? 27.785 5.376 42.643 1.00 14.65 195 LYS A O 1
ATOM 1516 N N . LEU A 1 200 ? 27.861 3.313 41.700 1.00 12.13 196 LEU A N 1
ATOM 1517 C CA . LEU A 1 200 ? 28.524 3.741 40.450 1.00 12.31 196 LEU A CA 1
ATOM 1518 C C . LEU A 1 200 ? 27.765 3.038 39.345 1.00 10.82 196 LEU A C 1
ATOM 1519 O O . LEU A 1 200 ? 27.476 1.858 39.517 1.00 11.49 196 LEU A O 1
ATOM 1524 N N . VAL A 1 201 ? 27.376 3.786 38.346 1.00 8.84 197 VAL A N 1
ATOM 1525 C CA . VAL A 1 201 ? 26.722 3.238 37.144 1.00 8.28 197 VAL A CA 1
ATOM 1526 C C . VAL A 1 201 ? 27.639 3.520 35.951 1.00 7.85 197 VAL A C 1
ATOM 1527 O O . VAL A 1 201 ? 28.094 4.674 35.778 1.00 8.19 197 VAL A O 1
ATOM 1531 N N . VAL A 1 202 ? 28.045 2.454 35.265 1.00 7.91 198 VAL A N 1
ATOM 1532 C CA . VAL A 1 202 ? 28.938 2.587 34.097 1.00 7.73 198 VAL A CA 1
ATOM 1533 C C . VAL A 1 202 ? 28.083 2.519 32.842 1.00 7.54 198 VAL A C 1
ATOM 1534 O O . VAL A 1 202 ? 27.512 1.455 32.565 1.00 8.72 198 VAL A O 1
ATOM 1538 N N . PRO A 1 203 ? 27.958 3.622 32.079 1.00 7.82 199 PRO A N 1
ATOM 1539 C CA . PRO A 1 203 ? 27.277 3.587 30.803 1.00 7.87 199 PRO A CA 1
ATOM 1540 C C . PRO A 1 203 ? 28.205 2.993 29.750 1.00 7.83 199 PRO A C 1
ATOM 1541 O O . PRO A 1 203 ? 29.410 2.966 29.901 1.00 8.19 199 PRO A O 1
ATOM 1545 N N . GLY A 1 204 ? 27.584 2.480 28.684 1.00 8.44 200 GLY A N 1
ATOM 1546 C CA . GLY A 1 204 ? 28.333 1.921 27.551 1.00 8.47 200 GLY A CA 1
ATOM 1547 C C . GLY A 1 204 ? 29.228 2.943 26.893 1.00 8.42 200 GLY A C 1
ATOM 1548 O O . GLY A 1 204 ? 30.309 2.552 26.368 1.00 8.95 200 GLY A O 1
ATOM 1549 N N . HIS A 1 205 ? 28.786 4.186 26.829 1.00 8.79 201 HIS A N 1
ATOM 1550 C CA . HIS A 1 205 ? 29.561 5.331 26.284 1.00 9.11 201 HIS A CA 1
ATOM 1551 C C . HIS A 1 205 ? 29.555 6.473 27.274 1.00 9.51 201 HIS A C 1
ATOM 1552 O O . HIS A 1 205 ? 28.550 6.668 27.960 1.00 10.38 201 HIS A O 1
ATOM 1559 N N . GLY A 1 206 ? 30.591 7.316 27.282 1.00 9.61 202 GLY A N 1
ATOM 1560 C CA . GLY A 1 206 ? 30.584 8.487 28.163 1.00 10.16 202 GLY A CA 1
ATOM 1561 C C . GLY A 1 206 ? 31.005 8.221 29.607 1.00 10.02 202 GLY A C 1
ATOM 1562 O O . GLY A 1 206 ? 31.577 7.178 29.915 1.00 9.95 202 GLY A O 1
ATOM 1563 N N . GLU A 1 207 ? 30.843 9.243 30.441 1.00 11.23 203 GLU A N 1
ATOM 1564 C CA . GLU A 1 207 ? 31.375 9.265 31.813 1.00 13.50 203 GLU A CA 1
ATOM 1565 C C . GLU A 1 207 ? 30.546 8.364 32.715 1.00 11.45 203 GLU A C 1
ATOM 1566 O O . GLU A 1 207 ? 29.297 8.381 32.660 1.00 11.51 203 GLU A O 1
ATOM 1572 N N . VAL A 1 208 ? 31.251 7.707 33.605 1.00 11.00 204 VAL A N 1
ATOM 1573 C CA . VAL A 1 208 ? 30.606 6.977 34.728 1.00 10.62 204 VAL A CA 1
ATOM 1574 C C . VAL A 1 208 ? 29.891 8.018 35.593 1.00 10.01 204 VAL A C 1
ATOM 1575 O O . VAL A 1 208 ? 30.331 9.186 35.657 1.00 10.54 204 VAL A O 1
ATOM 1579 N N . GLY A 1 209 ? 28.907 7.574 36.327 1.00 9.42 205 GLY A N 1
ATOM 1580 C CA . GLY A 1 209 ? 28.212 8.429 37.296 1.00 9.87 205 GLY A CA 1
ATOM 1581 C C . GLY A 1 209 ? 27.480 7.615 38.333 1.00 9.00 205 GLY A C 1
ATOM 1582 O O . GLY A 1 209 ? 27.924 6.514 38.659 1.00 9.74 205 GLY A O 1
ATOM 1583 N N . ASP A 1 210 ? 26.491 8.243 38.926 1.00 9.94 206 ASP A N 1
ATOM 1584 C CA . ASP A 1 210 ? 25.744 7.645 40.044 1.00 10.53 206 ASP A CA 1
ATOM 1585 C C . ASP A 1 210 ? 24.423 7.132 39.513 1.00 9.29 206 ASP A C 1
ATOM 1586 O O . ASP A 1 210 ? 24.217 7.070 38.296 1.00 9.08 206 ASP A O 1
ATOM 1591 N N . VAL A 1 211 ? 23.488 6.802 40.403 1.00 9.44 207 VAL A N 1
ATOM 1592 C CA . VAL A 1 211 ? 22.196 6.231 39.986 1.00 9.65 207 VAL A CA 1
ATOM 1593 C C . VAL A 1 211 ? 21.371 7.197 39.110 1.00 8.73 207 VAL A C 1
ATOM 1594 O O . VAL A 1 211 ? 20.525 6.720 38.384 1.00 9.64 207 VAL A O 1
ATOM 1598 N N . SER A 1 212 ? 21.676 8.500 39.096 1.00 8.50 208 SER A N 1
ATOM 1599 C CA . SER A 1 212 ? 20.941 9.476 38.264 1.00 8.87 208 SER A CA 1
ATOM 1600 C C . SER A 1 212 ? 21.062 9.109 36.785 1.00 8.42 208 SER A C 1
ATOM 1601 O O . SER A 1 212 ? 20.165 9.472 36.019 1.00 8.66 208 SER A O 1
ATOM 1604 N N . LEU A 1 213 ? 22.097 8.362 36.365 1.00 7.31 209 LEU A N 1
ATOM 1605 C CA . LEU A 1 213 ? 22.194 8.004 34.933 1.00 7.27 209 LEU A CA 1
ATOM 1606 C C . LEU A 1 213 ? 20.978 7.171 34.546 1.00 7.27 209 LEU A C 1
ATOM 1607 O O . LEU A 1 213 ? 20.541 7.256 33.403 1.00 7.36 209 LEU A O 1
ATOM 1612 N N . LEU A 1 214 ? 20.478 6.335 35.431 1.00 7.31 210 LEU A N 1
ATOM 1613 C CA . LEU A 1 214 ? 19.313 5.496 35.119 1.00 7.62 210 LEU A CA 1
ATOM 1614 C C . LEU A 1 214 ? 18.090 6.386 34.875 1.00 7.94 210 LEU A C 1
ATOM 1615 O O . LEU A 1 214 ? 17.321 6.141 33.961 1.00 8.01 210 LEU A O 1
ATOM 1620 N N . LYS A 1 215 ? 17.882 7.345 35.783 1.00 7.97 211 LYS A N 1
ATOM 1621 C CA . LYS A 1 215 ? 16.718 8.270 35.715 1.00 8.79 211 LYS A CA 1
ATOM 1622 C C . LYS A 1 215 ? 16.839 9.139 34.461 1.00 8.43 211 LYS A C 1
ATOM 1623 O O . LYS A 1 215 ? 15.804 9.396 33.815 1.00 8.03 211 LYS A O 1
ATOM 1629 N N . HIS A 1 216 ? 18.062 9.568 34.142 1.00 8.17 212 HIS A N 1
ATOM 1630 C CA . HIS A 1 216 ? 18.302 10.414 32.951 1.00 7.76 212 HIS A CA 1
ATOM 1631 C C . HIS A 1 216 ? 17.917 9.625 31.701 1.00 8.40 212 HIS A C 1
ATOM 1632 O O . HIS A 1 216 ? 17.252 10.164 30.827 1.00 7.75 212 HIS A O 1
ATOM 1639 N N . THR A 1 217 ? 18.429 8.409 31.581 1.00 8.47 213 THR A N 1
ATOM 1640 C CA . THR A 1 217 ? 18.161 7.543 30.418 1.00 8.43 213 THR A CA 1
ATOM 1641 C C . THR A 1 217 ? 16.655 7.280 30.286 1.00 8.47 213 THR A C 1
ATOM 1642 O O . THR A 1 217 ? 16.107 7.361 29.155 1.00 8.27 213 THR A O 1
ATOM 1646 N N . GLN A 1 218 ? 15.951 7.035 31.385 1.00 8.86 214 GLN A N 1
ATOM 1647 C CA . GLN A 1 218 ? 14.492 6.801 31.355 1.00 9.39 214 GLN A CA 1
ATOM 1648 C C . GLN A 1 218 ? 13.814 8.045 30.764 1.00 9.87 214 GLN A C 1
ATOM 1649 O O . GLN A 1 218 ? 12.978 7.910 29.877 1.00 8.45 214 GLN A O 1
ATOM 1655 N N . ALA A 1 219 ? 14.249 9.236 31.193 1.00 9.39 215 ALA A N 1
ATOM 1656 C CA . ALA A 1 219 ? 13.656 10.511 30.712 1.00 9.93 215 ALA A CA 1
ATOM 1657 C C . ALA A 1 219 ? 13.987 10.721 29.238 1.00 9.96 215 ALA A C 1
ATOM 1658 O O . ALA A 1 219 ? 13.087 11.171 28.445 1.00 11.58 215 ALA A O 1
ATOM 1660 N N . LEU A 1 220 ? 15.200 10.381 28.803 1.00 10.19 216 LEU A N 1
ATOM 1661 C CA . LEU A 1 220 ? 15.561 10.495 27.363 1.00 11.27 216 LEU A CA 1
ATOM 1662 C C . LEU A 1 220 ? 14.643 9.590 26.545 1.00 10.89 216 LEU A C 1
ATOM 1663 O O . LEU A 1 220 ? 14.218 10.036 25.423 1.00 11.36 216 LEU A O 1
ATOM 1668 N N . ALA A 1 221 ? 14.370 8.380 27.022 1.00 10.73 217 ALA A N 1
ATOM 1669 C CA . ALA A 1 221 ? 13.539 7.436 26.249 1.00 10.79 217 ALA A CA 1
ATOM 1670 C C . ALA A 1 221 ? 12.095 7.956 26.226 1.00 12.03 217 ALA A C 1
ATOM 1671 O O . ALA A 1 221 ? 11.413 7.875 25.174 1.00 12.24 217 ALA A O 1
ATOM 1673 N N . LEU A 1 222 ? 11.604 8.472 27.349 1.00 11.41 218 LEU A N 1
ATOM 1674 C CA . LEU A 1 222 ? 10.231 9.002 27.372 1.00 12.05 218 LEU A CA 1
ATOM 1675 C C . LEU A 1 222 ? 10.135 10.206 26.425 1.00 14.45 218 LEU A C 1
ATOM 1676 O O . LEU A 1 222 ? 9.094 10.299 25.693 1.00 15.21 218 LEU A O 1
ATOM 1681 N N . SER A 1 223 ? 11.148 11.070 26.366 1.00 13.63 219 SER A N 1
ATOM 1682 C CA . SER A 1 223 ? 11.122 12.249 25.469 1.00 16.91 219 SER A CA 1
ATOM 1683 C C . SER A 1 223 ? 11.162 11.811 24.010 1.00 18.70 219 SER A C 1
ATOM 1684 O O . SER A 1 223 ? 10.473 12.439 23.181 1.00 18.99 219 SER A O 1
ATOM 1687 N N . ALA A 1 224 ? 11.904 10.750 23.700 1.00 17.52 220 ALA A N 1
ATOM 1688 C CA . ALA A 1 224 ? 12.020 10.212 22.317 1.00 19.30 220 ALA A CA 1
ATOM 1689 C C . ALA A 1 224 ? 10.664 9.674 21.855 1.00 23.69 220 ALA A C 1
ATOM 1690 O O . ALA A 1 224 ? 10.327 9.886 20.664 1.00 29.16 220 ALA A O 1
ATOM 1692 N N . ALA A 1 225 ? 9.908 8.996 22.724 1.00 23.82 221 ALA A N 1
ATOM 1693 C CA . ALA A 1 225 ? 8.530 8.542 22.410 1.00 29.48 221 ALA A CA 1
ATOM 1694 C C . ALA A 1 225 ? 7.647 9.786 22.166 1.00 31.55 221 ALA A C 1
ATOM 1695 O O . ALA A 1 225 ? 6.964 9.810 21.138 1.00 36.47 221 ALA A O 1
ATOM 1697 N N . ALA A 1 226 ? 7.698 10.807 23.032 1.00 35.26 222 ALA A N 1
ATOM 1698 C CA . ALA A 1 226 ? 6.966 12.094 22.87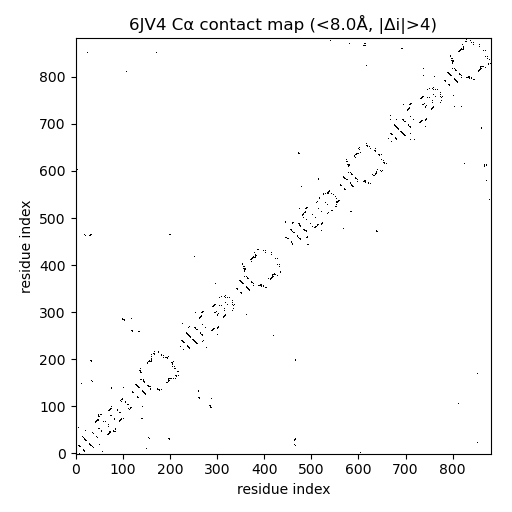5 1.00 38.36 222 ALA A CA 1
ATOM 1699 C C . ALA A 1 226 ? 7.175 12.694 21.461 1.00 43.67 222 ALA A C 1
ATOM 1700 O O . ALA A 1 226 ? 6.278 13.423 21.037 1.00 46.95 222 ALA A O 1
ATOM 1702 N N . SER A 1 227 ? 8.299 12.383 20.807 1.00 46.63 223 SER A N 1
ATOM 1703 C CA . SER A 1 227 ? 8.592 12.907 19.447 1.00 46.81 223 SER A CA 1
ATOM 1704 C C . SER A 1 227 ? 8.212 11.861 18.393 1.00 45.14 223 SER A C 1
ATOM 1705 O O . SER A 1 227 ? 7.004 11.568 18.291 1.00 54.02 223 SER A O 1
ATOM 1708 N N . GLY B 1 8 ? 0.857 -20.023 9.703 1.00 49.69 4 GLY B N 1
ATOM 1709 C CA . GLY B 1 8 ? 1.217 -21.227 10.506 1.00 49.60 4 GLY B CA 1
ATOM 1710 C C . GLY B 1 8 ? 1.342 -22.474 9.645 1.00 52.36 4 GLY B C 1
ATOM 1711 O O . GLY B 1 8 ? 1.859 -22.364 8.518 1.00 53.66 4 GLY B O 1
ATOM 1712 N N . THR B 1 9 ? 0.889 -23.619 10.166 1.00 42.34 5 THR B N 1
ATOM 1713 C CA . THR B 1 9 ? 0.914 -24.948 9.515 1.00 41.05 5 THR B CA 1
ATOM 1714 C C . THR B 1 9 ? -0.478 -25.571 9.704 1.00 47.02 5 THR B C 1
ATOM 1715 O O . THR B 1 9 ? -1.319 -24.956 10.375 1.00 47.08 5 THR B O 1
ATOM 1719 N N . LYS B 1 10 ? -0.749 -26.740 9.136 1.00 48.85 6 LYS B N 1
ATOM 1720 C CA . LYS B 1 10 ? -2.032 -27.437 9.426 1.00 51.87 6 LYS B CA 1
ATOM 1721 C C . LYS B 1 10 ? -1.935 -28.035 10.840 1.00 46.26 6 LYS B C 1
ATOM 1722 O O . LYS B 1 10 ? -2.945 -28.672 11.268 1.00 47.90 6 LYS B O 1
ATOM 1728 N N . GLU B 1 11 ? -0.765 -27.892 11.505 1.00 35.77 7 GLU B N 1
ATOM 1729 C CA . GLU B 1 11 ? -0.509 -28.412 12.876 1.00 31.32 7 GLU B CA 1
ATOM 1730 C C . GLU B 1 11 ? -0.495 -27.270 13.898 1.00 26.54 7 GLU B C 1
ATOM 1731 O O . GLU B 1 11 ? -0.922 -27.568 15.014 1.00 25.78 7 GLU B O 1
ATOM 1737 N N . LEU B 1 12 ? -0.008 -26.058 13.562 1.00 22.33 8 LEU B N 1
ATOM 1738 C CA . LEU B 1 12 ? 0.141 -24.981 14.596 1.00 21.54 8 LEU B CA 1
ATOM 1739 C C . LEU B 1 12 ? 0.027 -23.579 13.995 1.00 21.31 8 LEU B C 1
ATOM 1740 O O . LEU B 1 12 ? 0.759 -23.262 13.034 1.00 23.42 8 LEU B O 1
ATOM 1745 N N . LYS B 1 13 ? -0.827 -22.749 14.579 1.00 17.51 9 LYS B N 1
ATOM 1746 C CA . LYS B 1 13 ? -0.922 -21.311 14.279 1.00 18.58 9 LYS B CA 1
ATOM 1747 C C . LYS B 1 13 ? -0.654 -20.517 15.553 1.00 19.37 9 LYS B C 1
ATOM 1748 O O . LYS B 1 13 ? -1.140 -20.889 16.635 1.00 16.65 9 LYS B O 1
ATOM 1754 N N . LEU B 1 14 ? 0.118 -19.450 15.445 1.00 17.27 10 LEU B N 1
ATOM 1755 C CA . LEU B 1 14 ? 0.338 -18.526 16.587 1.00 18.56 10 LEU B CA 1
ATOM 1756 C C . LEU B 1 14 ? -0.304 -17.183 16.289 1.00 17.65 10 LEU B C 1
ATOM 1757 O O . LEU B 1 14 ? -0.235 -16.709 15.125 1.00 17.99 10 LEU B O 1
ATOM 1762 N N . LYS B 1 15 ? -0.996 -16.638 17.269 1.00 14.99 11 LYS B N 1
ATOM 1763 C CA . LYS B 1 15 ? -1.639 -15.311 17.168 1.00 15.95 11 LYS B CA 1
ATOM 1764 C C . LYS B 1 15 ? -1.121 -14.464 18.327 1.00 17.34 11 LYS B C 1
ATOM 1765 O O . LYS B 1 15 ? -1.169 -14.913 19.480 1.00 15.63 11 LYS B O 1
ATOM 1771 N N . LYS B 1 16 ? -0.639 -13.260 18.058 1.00 17.24 12 LYS B N 1
ATOM 1772 C CA . LYS B 1 16 ? -0.202 -12.371 19.168 1.00 16.77 12 LYS B CA 1
ATOM 1773 C C . LYS B 1 16 ? -1.402 -11.697 19.836 1.00 15.69 12 LYS B C 1
ATOM 1774 O O . LYS B 1 16 ? -2.230 -11.060 19.155 1.00 16.09 12 LYS B O 1
ATOM 1780 N N . LEU B 1 17 ? -1.538 -11.841 21.149 1.00 13.38 13 LEU B N 1
ATOM 1781 C CA . LEU B 1 17 ? -2.612 -11.182 21.913 1.00 14.95 13 LEU B CA 1
ATOM 1782 C C . LEU B 1 17 ? -2.073 -9.895 22.538 1.00 16.10 13 LEU B C 1
ATOM 1783 O O . LEU B 1 17 ? -2.853 -8.990 22.719 1.00 15.06 13 LEU B O 1
ATOM 1788 N N . SER B 1 18 ? -0.812 -9.897 22.940 1.00 16.97 14 SER B N 1
ATOM 1789 C CA . SER B 1 18 ? -0.182 -8.740 23.648 1.00 18.06 14 SER B CA 1
ATOM 1790 C C . SER B 1 18 ? 1.322 -8.902 23.528 1.00 18.17 14 SER B C 1
ATOM 1791 O O . SER B 1 18 ? 1.796 -9.961 23.041 1.00 18.33 14 SER B O 1
ATOM 1794 N N . ASP B 1 19 ? 2.106 -7.886 23.945 1.00 19.00 15 ASP B N 1
ATOM 1795 C CA . ASP B 1 19 ? 3.573 -7.986 23.791 1.00 20.46 15 ASP B CA 1
ATOM 1796 C C . ASP B 1 19 ? 4.091 -9.320 24.311 1.00 18.28 15 ASP B C 1
ATOM 1797 O O . ASP B 1 19 ? 5.012 -9.871 23.703 1.00 19.89 15 ASP B O 1
ATOM 1802 N N . ASN B 1 20 ? 3.570 -9.796 25.447 1.00 16.91 16 ASN B N 1
ATOM 1803 C CA . ASN B 1 20 ? 4.174 -10.942 26.150 1.00 15.94 16 ASN B CA 1
ATOM 1804 C C . ASN B 1 20 ? 3.281 -12.195 26.034 1.00 14.47 16 ASN B C 1
ATOM 1805 O O . ASN B 1 20 ? 3.550 -13.162 26.760 1.00 14.53 16 ASN B O 1
ATOM 1810 N N . VAL B 1 21 ? 2.224 -12.134 25.245 1.00 12.45 17 VAL B N 1
ATOM 1811 C CA . VAL B 1 21 ? 1.223 -13.253 25.256 1.00 12.42 17 VAL B CA 1
ATOM 1812 C C . VAL B 1 21 ? 0.832 -13.619 23.835 1.00 12.77 17 VAL B C 1
ATOM 1813 O O . VAL B 1 21 ? 0.313 -12.769 23.105 1.00 13.51 17 VAL B O 1
ATOM 1817 N N . TYR B 1 22 ? 1.022 -14.884 23.495 1.00 12.49 18 TYR B N 1
ATOM 1818 C CA . TYR B 1 22 ? 0.607 -15.440 22.198 1.00 11.86 18 TYR B CA 1
ATOM 1819 C C . TYR B 1 22 ? -0.392 -16.557 22.469 1.00 13.82 18 TYR B C 1
ATOM 1820 O O . TYR B 1 22 ? -0.275 -17.213 23.510 1.00 13.37 18 TYR B O 1
ATOM 1829 N N . GLN B 1 23 ? -1.346 -16.662 21.567 1.00 12.22 19 GLN B N 1
ATOM 1830 C CA . GLN B 1 23 ? -2.297 -17.807 21.504 1.00 11.79 19 GLN B CA 1
ATOM 1831 C C . GLN B 1 23 ? -1.690 -18.859 20.592 1.00 11.55 19 GLN B C 1
ATOM 1832 O O . GLN B 1 23 ? -1.300 -18.505 19.439 1.00 12.64 19 GLN B O 1
ATOM 1838 N N . HIS B 1 24 ? -1.609 -20.110 21.044 1.00 11.52 20 HIS B N 1
ATOM 1839 C CA . HIS B 1 24 ? -1.193 -21.226 20.170 1.00 11.47 20 HIS B CA 1
ATOM 1840 C C . HIS B 1 24 ? -2.453 -22.013 19.827 1.00 11.90 20 HIS B C 1
ATOM 1841 O O . HIS B 1 24 ? -3.252 -22.274 20.748 1.00 11.13 20 HIS B O 1
ATOM 1848 N N . ILE B 1 25 ? -2.650 -22.258 18.535 1.00 12.81 21 ILE B N 1
ATOM 1849 C CA . ILE B 1 25 ? -3.835 -23.017 18.039 1.00 14.21 21 ILE B CA 1
ATOM 1850 C C . ILE B 1 25 ? -3.298 -24.264 17.372 1.00 14.32 21 ILE B C 1
ATOM 1851 O O . ILE B 1 25 ? -2.395 -24.161 16.527 1.00 14.93 21 ILE B O 1
ATOM 1856 N N . SER B 1 26 ? -3.787 -25.432 17.786 1.00 12.74 22 SER B N 1
ATOM 1857 C CA . SER B 1 26 ? -3.345 -26.711 17.220 1.00 12.56 22 SER B CA 1
ATOM 1858 C C . SER B 1 26 ? -4.627 -27.464 16.822 1.00 12.81 22 SER B C 1
ATOM 1859 O O . SER B 1 26 ? -5.697 -27.040 17.252 1.00 11.08 22 SER B O 1
ATOM 1862 N N . TYR B 1 27 ? -4.500 -28.504 16.008 1.00 17.08 23 TYR B N 1
ATOM 1863 C CA . TYR B 1 27 ? -5.673 -29.057 15.279 1.00 17.22 23 TYR B CA 1
ATOM 1864 C C . TYR B 1 27 ? -5.738 -30.562 15.371 1.00 18.72 23 TYR B C 1
ATOM 1865 O O . TYR B 1 27 ? -4.694 -31.210 15.388 1.00 20.35 23 TYR B O 1
ATOM 1874 N N . LYS B 1 28 ? -6.960 -31.081 15.439 1.00 18.74 24 LYS B N 1
ATOM 1875 C CA . LYS B 1 28 ? -7.237 -32.519 15.241 1.00 18.99 24 LYS B CA 1
ATOM 1876 C C . LYS B 1 28 ? -8.011 -32.578 13.925 1.00 18.46 24 LYS B C 1
ATOM 1877 O O . LYS B 1 28 ? -8.821 -31.702 13.730 1.00 15.35 24 LYS B O 1
ATOM 1883 N N . ARG B 1 29 ? -7.691 -33.508 13.042 1.00 17.23 25 ARG B N 1
ATOM 1884 C CA . ARG B 1 29 ? -8.488 -33.702 11.806 1.00 17.26 25 ARG B CA 1
ATOM 1885 C C . ARG B 1 29 ? -9.528 -34.772 12.098 1.00 15.73 25 ARG B C 1
ATOM 1886 O O . ARG B 1 29 ? -9.137 -35.873 12.479 1.00 19.84 25 ARG B O 1
ATOM 1894 N N . VAL B 1 30 ? -10.797 -34.412 12.006 1.00 13.23 26 VAL B N 1
ATOM 1895 C CA . VAL B 1 30 ? -11.934 -35.300 12.341 1.00 13.11 26 VAL B CA 1
ATOM 1896 C C . VAL B 1 30 ? -12.773 -35.438 11.061 1.00 12.31 26 VAL B C 1
ATOM 1897 O O . VAL B 1 30 ? -13.554 -34.530 10.753 1.00 11.18 26 VAL B O 1
ATOM 1901 N N . GLU B 1 31 ? -12.573 -36.528 10.341 1.00 11.93 27 GLU B N 1
ATOM 1902 C CA . GLU B 1 31 ? -13.190 -36.683 9.006 1.00 13.00 27 GLU B CA 1
ATOM 1903 C C . GLU B 1 31 ? -14.670 -37.015 9.196 1.00 10.85 27 GLU B C 1
ATOM 1904 O O . GLU B 1 31 ? -15.022 -37.823 10.057 1.00 10.87 27 GLU B O 1
ATOM 1910 N N . PRO B 1 32 ? -15.578 -36.467 8.371 1.00 10.34 28 PRO B N 1
ATOM 1911 C CA . PRO B 1 32 ? -15.258 -35.570 7.260 1.00 11.35 28 PRO B CA 1
ATOM 1912 C C . PRO B 1 32 ? -15.487 -34.089 7.596 1.00 11.67 28 PRO B C 1
ATOM 1913 O O . PRO B 1 32 ? -15.621 -33.274 6.718 1.00 11.79 28 PRO B O 1
ATOM 1917 N N . TRP B 1 33 ? -15.575 -33.759 8.888 1.00 10.60 29 TRP B N 1
ATOM 1918 C CA . TRP B 1 33 ? -15.734 -32.359 9.344 1.00 12.06 29 TRP B CA 1
ATOM 1919 C C . TRP B 1 33 ? -14.515 -31.542 8.908 1.00 12.36 29 TRP B C 1
ATOM 1920 O O . TRP B 1 33 ? -14.691 -30.452 8.369 1.00 13.03 29 TRP B O 1
ATOM 1931 N N . GLY B 1 34 ? -13.328 -32.084 9.149 1.00 12.70 30 GLY B N 1
ATOM 1932 C CA . GLY B 1 34 ? -12.064 -31.389 8.861 1.00 13.66 30 GLY B CA 1
ATOM 1933 C C . GLY B 1 34 ? -11.347 -31.012 10.150 1.00 13.33 30 GLY B C 1
ATOM 1934 O O . GLY B 1 34 ? -11.417 -31.751 11.134 1.00 12.48 30 GLY B O 1
ATOM 1935 N N . LEU B 1 35 ? -10.658 -29.863 10.162 1.00 14.49 31 LEU B N 1
ATOM 1936 C CA . LEU B 1 35 ? -9.829 -29.484 11.324 1.00 15.14 31 LEU B CA 1
ATOM 1937 C C . LEU B 1 35 ? -10.685 -28.902 12.437 1.00 13.53 31 LEU B C 1
ATOM 1938 O O . LEU B 1 35 ? -11.615 -28.100 12.163 1.00 16.02 31 LEU B O 1
ATOM 1943 N N . ILE B 1 36 ? -10.362 -29.272 13.673 1.00 14.46 32 ILE B N 1
ATOM 1944 C CA . ILE B 1 36 ? -10.955 -28.684 14.907 1.00 13.33 32 ILE B CA 1
ATOM 1945 C C . ILE B 1 36 ? -9.778 -28.101 15.684 1.00 12.85 32 ILE B C 1
ATOM 1946 O O . ILE B 1 36 ? -8.794 -28.803 15.801 1.00 12.50 32 ILE B O 1
ATOM 1951 N N . GLY B 1 37 ? -9.885 -26.837 16.024 1.00 11.74 33 GLY B N 1
ATOM 1952 C CA . GLY B 1 37 ? -8.800 -26.100 16.719 1.00 11.32 33 GLY B CA 1
ATOM 1953 C C . GLY B 1 37 ? -8.937 -26.175 18.226 1.00 11.48 33 GLY B C 1
ATOM 1954 O O . GLY B 1 37 ? -10.092 -26.186 18.690 1.00 13.49 33 GLY B O 1
ATOM 1955 N N . ALA B 1 38 ? -7.806 -26.245 18.952 1.00 12.02 34 ALA B N 1
ATOM 1956 C CA . ALA B 1 38 ? -7.736 -25.988 20.404 1.00 11.25 34 ALA B CA 1
ATOM 1957 C C . ALA B 1 38 ? -6.733 -24.861 20.654 1.00 10.51 34 ALA B C 1
ATOM 1958 O O . ALA B 1 38 ? -5.689 -24.851 19.953 1.00 11.99 34 ALA B O 1
ATOM 1960 N N . SER B 1 39 ? -7.008 -24.045 21.670 1.00 10.56 35 SER B N 1
ATOM 1961 C CA . SER B 1 39 ? -6.168 -22.867 22.026 1.00 10.66 35 SER B CA 1
ATOM 1962 C C . SER B 1 39 ? -5.477 -23.080 23.367 1.00 11.36 35 SER B C 1
ATOM 1963 O O . SER B 1 39 ? -6.126 -23.476 24.370 1.00 11.42 35 SER B O 1
ATOM 1966 N N . GLY B 1 40 ? -4.195 -22.726 23.415 1.00 11.00 36 GLY B N 1
ATOM 1967 C CA . GLY B 1 40 ? -3.504 -22.478 24.691 1.00 10.60 36 GLY B CA 1
ATOM 1968 C C . GLY B 1 40 ? -2.743 -21.147 24.553 1.00 10.91 36 GLY B C 1
ATOM 1969 O O . GLY B 1 40 ? -2.920 -20.417 23.540 1.00 10.93 36 GLY B O 1
ATOM 1970 N N . LEU B 1 41 ? -1.918 -20.849 25.546 1.00 10.34 37 LEU B N 1
ATOM 1971 C CA . LEU B 1 41 ? -1.109 -19.597 25.469 1.00 11.42 37 LEU B CA 1
ATOM 1972 C C . LEU B 1 41 ? 0.378 -19.913 25.590 1.00 10.63 37 LEU B C 1
ATOM 1973 O O . LEU B 1 41 ? 0.802 -20.901 26.212 1.00 9.80 37 LEU B O 1
ATOM 1978 N N . VAL B 1 42 ? 1.174 -18.962 25.094 1.00 11.22 38 VAL B N 1
ATOM 1979 C CA . VAL B 1 42 ? 2.591 -18.820 25.472 1.00 11.53 38 VAL B CA 1
ATOM 1980 C C . VAL B 1 42 ? 2.725 -17.481 26.191 1.00 11.21 38 VAL B C 1
ATOM 1981 O O . VAL B 1 42 ? 2.285 -16.453 25.654 1.00 11.71 38 VAL B O 1
ATOM 1985 N N . VAL B 1 43 ? 3.259 -17.523 27.385 1.00 11.03 39 VAL B N 1
ATOM 1986 C CA . VAL B 1 43 ? 3.488 -16.304 28.186 1.00 11.94 39 VAL B CA 1
ATOM 1987 C C . VAL B 1 43 ? 4.983 -16.071 28.232 1.00 12.11 39 VAL B C 1
ATOM 1988 O O . VAL B 1 43 ? 5.739 -16.981 28.572 1.00 11.95 39 VAL B O 1
ATOM 1992 N N . ILE B 1 44 ? 5.396 -14.868 27.834 1.00 12.52 40 ILE B N 1
ATOM 1993 C CA . ILE B 1 44 ? 6.837 -14.518 27.753 1.00 12.66 40 ILE B CA 1
ATOM 1994 C C . ILE B 1 44 ? 7.187 -13.581 28.903 1.00 13.06 40 ILE B C 1
ATOM 1995 O O . ILE B 1 44 ? 6.466 -12.588 29.125 1.00 13.30 40 ILE B O 1
ATOM 2000 N N . ASN B 1 45 ? 8.245 -13.949 29.628 1.00 12.37 41 ASN B N 1
ATOM 2001 C CA . ASN B 1 45 ? 8.752 -13.143 30.753 1.00 12.90 41 ASN B CA 1
ATOM 2002 C C . ASN B 1 45 ? 10.252 -12.952 30.509 1.00 11.95 41 ASN B C 1
ATOM 2003 O O . ASN B 1 45 ? 11.053 -13.782 30.942 1.00 11.63 41 ASN B O 1
ATOM 2008 N N . GLY B 1 46 ? 10.590 -11.892 29.807 1.00 13.15 42 GLY B N 1
ATOM 2009 C CA . GLY B 1 46 ? 11.982 -11.616 29.415 1.00 12.83 42 GLY B CA 1
ATOM 2010 C C . GLY B 1 46 ? 12.495 -12.651 28.433 1.00 11.29 42 GLY B C 1
ATOM 2011 O O . GLY B 1 46 ? 11.993 -12.687 27.296 1.00 14.48 42 GLY B O 1
ATOM 2012 N N . THR B 1 47 ? 13.496 -13.408 28.804 1.00 9.97 43 THR B N 1
ATOM 2013 C CA . THR B 1 47 ? 14.129 -14.469 27.986 1.00 11.61 43 THR B CA 1
ATOM 2014 C C . THR B 1 47 ? 13.442 -15.813 28.248 1.00 11.23 43 THR B C 1
ATOM 2015 O O . THR B 1 47 ? 13.840 -16.786 27.621 1.00 11.79 43 THR B O 1
ATOM 2019 N N . GLU B 1 48 ? 12.482 -15.819 29.162 1.00 11.76 44 GLU B N 1
ATOM 2020 C CA . GLU B 1 48 ? 11.851 -17.075 29.641 1.00 11.43 44 GLU B CA 1
ATOM 2021 C C . GLU B 1 48 ? 10.436 -17.169 29.087 1.00 11.52 44 GLU B C 1
ATOM 2022 O O . GLU B 1 48 ? 9.745 -16.161 28.999 1.00 13.99 44 GLU B O 1
ATOM 2028 N N . ALA B 1 49 ? 10.020 -18.370 28.726 1.00 10.64 45 ALA B N 1
ATOM 2029 C CA . ALA B 1 49 ? 8.695 -18.598 28.150 1.00 10.54 45 ALA B CA 1
ATOM 2030 C C . ALA B 1 49 ? 8.023 -19.752 28.893 1.00 10.45 45 ALA B C 1
ATOM 2031 O O . ALA B 1 49 ? 8.689 -20.598 29.443 1.00 10.19 45 ALA B O 1
ATOM 2033 N N . HIS B 1 50 ? 6.713 -19.692 28.878 1.00 10.40 46 HIS B N 1
ATOM 2034 C CA . HIS B 1 50 ? 5.852 -20.622 29.640 1.00 11.33 46 HIS B CA 1
ATOM 2035 C C . HIS B 1 50 ? 4.680 -21.010 28.762 1.00 11.47 46 HIS B C 1
ATOM 2036 O O . HIS B 1 50 ? 4.118 -20.144 28.064 1.00 11.39 46 HIS B O 1
ATOM 2043 N N . MET B 1 51 ? 4.258 -22.279 28.859 1.00 11.83 47 MET B N 1
ATOM 2044 C CA . MET B 1 51 ? 3.081 -22.735 28.113 1.00 12.38 47 MET B CA 1
ATOM 2045 C C . MET B 1 51 ? 1.900 -22.811 29.059 1.00 11.94 47 MET B C 1
ATOM 2046 O O . MET B 1 51 ? 2.090 -23.310 30.179 1.00 11.51 47 MET B O 1
ATOM 2051 N N . ILE B 1 52 ? 0.737 -22.382 28.591 1.00 11.37 48 ILE B N 1
ATOM 2052 C CA . ILE B 1 52 ? -0.546 -22.633 29.301 1.00 10.95 48 ILE B CA 1
ATOM 2053 C C . ILE B 1 52 ? -1.318 -23.570 28.365 1.00 11.11 48 ILE B C 1
ATOM 2054 O O . ILE B 1 52 ? -1.679 -23.147 27.301 1.00 10.38 48 ILE B O 1
ATOM 2059 N N . ASP B 1 53 ? -1.305 -24.856 28.734 1.00 11.85 49 ASP B N 1
ATOM 2060 C CA . ASP B 1 53 ? -1.792 -26.043 27.986 1.00 11.55 49 ASP B CA 1
ATOM 2061 C C . ASP B 1 53 ? -0.795 -26.428 26.875 1.00 12.69 49 ASP B C 1
ATOM 2062 O O . ASP B 1 53 ? -0.172 -25.579 26.279 1.00 12.60 49 ASP B O 1
ATOM 2067 N N . THR B 1 54 ? -0.652 -27.713 26.624 1.00 12.57 50 THR B N 1
ATOM 2068 C CA . THR B 1 54 ? 0.168 -28.101 25.464 1.00 12.92 50 THR B CA 1
ATOM 2069 C C . THR B 1 54 ? -0.721 -28.194 24.227 1.00 13.10 50 THR B C 1
ATOM 2070 O O . THR B 1 54 ? -1.913 -28.332 24.353 1.00 12.66 50 THR B O 1
ATOM 2074 N N . PRO B 1 55 ? -0.172 -27.988 23.030 1.00 11.95 51 PRO B N 1
ATOM 2075 C CA . PRO B 1 55 ? -0.896 -28.311 21.811 1.00 12.94 51 PRO B CA 1
ATOM 2076 C C . PRO B 1 55 ? -1.512 -29.719 21.836 1.00 14.03 51 PRO B C 1
ATOM 2077 O O . PRO B 1 55 ? -1.133 -30.562 22.646 1.00 13.92 51 PRO B O 1
ATOM 2081 N N . TRP B 1 56 ? -2.419 -29.900 20.887 1.00 15.17 52 TRP B N 1
ATOM 2082 C CA . TRP B 1 56 ? -3.348 -31.064 20.847 1.00 16.01 52 TRP B CA 1
ATOM 2083 C C . TRP B 1 56 ? -2.664 -32.248 20.186 1.00 17.66 52 TRP B C 1
ATOM 2084 O O . TRP B 1 56 ? -3.205 -33.363 20.281 1.00 16.89 52 TRP B O 1
ATOM 2095 N N . THR B 1 57 ? -1.592 -32.003 19.440 1.00 16.65 53 THR B N 1
ATOM 2096 C CA . THR B 1 57 ? -0.760 -33.050 18.817 1.00 17.89 53 THR B CA 1
ATOM 2097 C C . THR B 1 57 ? 0.684 -32.834 19.224 1.00 17.10 53 THR B C 1
ATOM 2098 O O . THR B 1 57 ? 1.102 -31.654 19.408 1.00 14.70 53 THR B O 1
ATOM 2102 N N . THR B 1 58 ? 1.432 -33.921 19.264 1.00 15.32 54 THR B N 1
ATOM 2103 C CA . THR B 1 58 ? 2.864 -33.934 19.555 1.00 16.35 54 THR B CA 1
ATOM 2104 C C . THR B 1 58 ? 3.603 -33.136 18.469 1.00 16.30 54 THR B C 1
ATOM 2105 O O . THR B 1 58 ? 4.547 -32.408 18.811 1.00 16.53 54 THR B O 1
ATOM 2109 N N . GLN B 1 59 ? 3.244 -33.295 17.186 1.00 17.70 55 GLN B N 1
ATOM 2110 C CA . GLN B 1 59 ? 3.908 -32.497 16.111 1.00 19.00 55 GLN B CA 1
ATOM 2111 C C . GLN B 1 59 ? 3.642 -30.999 16.365 1.00 16.76 55 GLN B C 1
ATOM 2112 O O . GLN B 1 59 ? 4.588 -30.183 16.251 1.00 17.48 55 GLN B O 1
ATOM 2118 N N . GLY B 1 60 ? 2.455 -30.650 16.847 1.00 15.35 56 GLY B N 1
ATOM 2119 C CA . GLY B 1 60 ? 2.119 -29.267 17.233 1.00 15.31 56 GLY B CA 1
ATOM 2120 C C . GLY B 1 60 ? 2.999 -28.795 18.381 1.00 15.24 56 GLY B C 1
ATOM 2121 O O . GLY B 1 60 ? 3.546 -27.685 18.266 1.00 15.14 56 GLY B O 1
ATOM 2122 N N . THR B 1 61 ? 3.160 -29.595 19.437 1.00 13.55 57 THR B N 1
ATOM 2123 C CA . THR B 1 61 ? 4.033 -29.207 20.573 1.00 14.37 57 THR B CA 1
ATOM 2124 C C . THR B 1 61 ? 5.486 -29.049 20.109 1.00 15.40 57 THR B C 1
ATOM 2125 O O . THR B 1 61 ? 6.170 -28.051 20.477 1.00 13.95 57 THR B O 1
ATOM 2129 N N . LYS B 1 62 ? 5.987 -29.989 19.299 1.00 15.95 58 LYS B N 1
ATOM 2130 C CA . LYS B 1 62 ? 7.368 -29.883 18.761 1.00 16.64 58 LYS B CA 1
ATOM 2131 C C . LYS B 1 62 ? 7.508 -28.590 17.933 1.00 16.22 58 LYS B C 1
ATOM 2132 O O . LYS B 1 62 ? 8.530 -27.921 18.109 1.00 16.98 58 LYS B O 1
ATOM 2138 N N . GLN B 1 63 ? 6.527 -28.222 17.115 1.00 15.36 59 GLN B N 1
ATOM 2139 C CA . GLN B 1 63 ? 6.579 -26.973 16.314 1.00 16.26 59 GLN B CA 1
ATOM 2140 C C . GLN B 1 63 ? 6.559 -25.754 17.255 1.00 15.65 59 GLN B C 1
ATOM 2141 O O . GLN B 1 63 ? 7.321 -24.766 17.011 1.00 14.82 59 GLN B O 1
ATOM 2147 N N . LEU B 1 64 ? 5.779 -25.849 18.327 1.00 14.85 60 LEU B N 1
ATOM 2148 C CA . LEU B 1 64 ? 5.664 -24.720 19.286 1.00 14.48 60 LEU B CA 1
ATOM 2149 C C . LEU B 1 64 ? 7.003 -24.546 19.993 1.00 13.54 60 LEU B C 1
ATOM 2150 O O . LEU B 1 64 ? 7.431 -23.367 20.175 1.00 14.26 60 LEU B O 1
ATOM 2155 N N . ILE B 1 65 ? 7.651 -25.624 20.429 1.00 13.61 61 ILE B N 1
ATOM 2156 C CA . ILE B 1 65 ? 8.995 -25.570 21.062 1.00 14.87 61 ILE B CA 1
ATOM 2157 C C . ILE B 1 65 ? 9.987 -24.926 20.078 1.00 14.48 61 ILE B C 1
ATOM 2158 O O . ILE B 1 65 ? 10.786 -24.009 20.477 1.00 13.53 61 ILE B O 1
ATOM 2163 N N . GLU B 1 66 ? 9.943 -25.349 18.824 1.00 14.57 62 GLU B N 1
ATOM 2164 C CA . GLU B 1 66 ? 10.843 -24.777 17.795 1.00 16.09 62 GLU B CA 1
ATOM 2165 C C . GLU B 1 66 ? 10.570 -23.287 17.618 1.00 15.74 62 GLU B C 1
ATOM 2166 O O . GLU B 1 66 ? 11.551 -22.511 17.580 1.00 16.39 62 GLU B O 1
ATOM 2172 N N . TRP B 1 67 ? 9.313 -22.877 17.566 1.00 14.33 63 TRP B N 1
ATOM 2173 C CA . TRP B 1 67 ? 8.933 -21.451 17.429 1.00 15.29 63 TRP B CA 1
ATOM 2174 C C . TRP B 1 67 ? 9.423 -20.616 18.624 1.00 16.22 63 TRP B C 1
ATOM 2175 O O . TRP B 1 67 ? 10.007 -19.542 18.429 1.00 15.06 63 TRP B O 1
ATOM 2186 N N . ILE B 1 68 ? 9.183 -21.081 19.847 1.00 15.54 64 ILE B N 1
ATOM 2187 C CA . ILE B 1 68 ? 9.669 -20.370 21.065 1.00 15.32 64 ILE B CA 1
ATOM 2188 C C . ILE B 1 68 ? 11.195 -20.283 21.033 1.00 14.74 64 ILE B C 1
ATOM 2189 O O . ILE B 1 68 ? 11.747 -19.205 21.278 1.00 15.69 64 ILE B O 1
ATOM 2194 N N . GLU B 1 69 ? 11.895 -21.362 20.729 1.00 15.16 65 GLU B N 1
ATOM 2195 C CA . GLU B 1 69 ? 13.371 -21.347 20.781 1.00 15.81 65 GLU B CA 1
ATOM 2196 C C . GLU B 1 69 ? 13.917 -20.478 19.661 1.00 14.63 65 GLU B C 1
ATOM 2197 O O . GLU B 1 69 ? 14.894 -19.757 19.927 1.00 14.99 65 GLU B O 1
ATOM 2203 N N . ALA B 1 70 ? 13.253 -20.422 18.510 1.00 15.55 66 ALA B N 1
ATOM 2204 C CA . ALA B 1 70 ? 13.667 -19.582 17.362 1.00 15.72 66 ALA B CA 1
ATOM 2205 C C . ALA B 1 70 ? 13.561 -18.102 17.733 1.00 15.88 66 ALA B C 1
ATOM 2206 O O . ALA B 1 70 ? 14.359 -17.276 17.199 1.00 16.72 66 ALA B O 1
ATOM 2208 N N . LYS B 1 71 ? 12.691 -17.765 18.677 1.00 14.24 67 LYS B N 1
ATOM 2209 C CA . LYS B 1 71 ? 12.523 -16.382 19.190 1.00 14.53 67 LYS B CA 1
ATOM 2210 C C . LYS B 1 71 ? 13.633 -16.059 20.213 1.00 12.31 67 LYS B C 1
ATOM 2211 O O . LYS B 1 71 ? 13.647 -14.922 20.685 1.00 13.71 67 LYS B O 1
ATOM 2217 N N . GLY B 1 72 ? 14.548 -16.978 20.492 1.00 11.90 68 GLY B N 1
ATOM 2218 C CA . GLY B 1 72 ? 15.662 -16.789 21.449 1.00 11.95 68 GLY B CA 1
ATOM 2219 C C . GLY B 1 72 ? 15.220 -16.918 22.885 1.00 11.39 68 GLY B C 1
ATOM 2220 O O . GLY B 1 72 ? 15.825 -16.279 23.773 1.00 11.71 68 GLY B O 1
ATOM 2221 N N . LEU B 1 73 ? 14.149 -17.677 23.122 1.00 10.98 69 LEU B N 1
ATOM 2222 C CA . LEU B 1 73 ? 13.560 -17.827 24.454 1.00 11.71 69 LEU B CA 1
ATOM 2223 C C . LEU B 1 73 ? 13.815 -19.248 24.928 1.00 12.92 69 LEU B C 1
ATOM 2224 O O . LEU B 1 73 ? 14.006 -20.161 24.105 1.00 12.45 69 LEU B O 1
ATOM 2229 N N . THR B 1 74 ? 13.797 -19.405 26.242 1.00 12.14 70 THR B N 1
ATOM 2230 C CA . THR B 1 74 ? 13.926 -20.719 26.897 1.00 13.88 70 THR B CA 1
ATOM 2231 C C . THR B 1 74 ? 12.580 -21.088 27.521 1.00 13.02 70 THR B C 1
ATOM 2232 O O . THR B 1 74 ? 12.075 -20.346 28.400 1.00 13.16 70 THR B O 1
ATOM 2236 N N . ILE B 1 75 ? 12.049 -22.253 27.162 1.00 12.76 71 ILE B N 1
ATOM 2237 C CA . ILE B 1 75 ? 10.807 -22.734 27.819 1.00 13.18 71 ILE B CA 1
ATOM 2238 C C . ILE B 1 75 ? 11.152 -23.259 29.204 1.00 13.21 71 ILE B C 1
ATOM 2239 O O . ILE B 1 75 ? 11.877 -24.312 29.331 1.00 15.93 71 ILE B O 1
ATOM 2244 N N . LYS B 1 76 ? 10.592 -22.625 30.205 1.00 12.63 72 LYS B N 1
ATOM 2245 C CA . LYS B 1 76 ? 10.899 -22.919 31.608 1.00 13.92 72 LYS B CA 1
ATOM 2246 C C . LYS B 1 76 ? 9.842 -23.867 32.170 1.00 15.03 72 LYS B C 1
ATOM 2247 O O . LYS B 1 76 ? 10.206 -24.726 32.978 1.00 18.27 72 LYS B O 1
ATOM 2253 N N . SER B 1 77 ? 8.583 -23.639 31.839 1.00 12.99 73 SER B N 1
ATOM 2254 C CA . SER B 1 77 ? 7.516 -24.428 32.501 1.00 13.57 73 SER B CA 1
ATOM 2255 C C . SER B 1 77 ? 6.274 -24.439 31.650 1.00 12.47 73 SER B C 1
ATOM 2256 O O . SER B 1 77 ? 6.101 -23.584 30.770 1.00 12.17 73 SER B O 1
ATOM 2259 N N . ALA B 1 78 ? 5.393 -25.398 31.948 1.00 12.94 74 ALA B N 1
ATOM 2260 C CA . ALA B 1 78 ? 4.038 -25.426 31.375 1.00 12.20 74 ALA B CA 1
ATOM 2261 C C . ALA B 1 78 ? 3.058 -25.723 32.498 1.00 11.31 74 ALA B C 1
ATOM 2262 O O . ALA B 1 78 ? 3.442 -26.418 33.416 1.00 12.32 74 ALA B O 1
ATOM 2264 N N . VAL B 1 79 ? 1.848 -25.192 32.391 1.00 11.74 75 VAL B N 1
ATOM 2265 C CA . VAL B 1 79 ? 0.757 -25.562 33.314 1.00 11.32 75 VAL B CA 1
ATOM 2266 C C . VAL B 1 79 ? -0.313 -26.172 32.434 1.00 11.36 75 VAL B C 1
ATOM 2267 O O . VAL B 1 79 ? -0.570 -25.674 31.309 1.00 11.17 75 VAL B O 1
ATOM 2271 N N . VAL B 1 80 ? -0.954 -27.218 32.947 1.00 11.42 76 VAL B N 1
ATOM 2272 C CA . VAL B 1 80 ? -2.037 -27.883 32.171 1.00 11.81 76 VAL B CA 1
ATOM 2273 C C . VAL B 1 80 ? -3.364 -27.630 32.888 1.00 11.54 76 VAL B C 1
ATOM 2274 O O . VAL B 1 80 ? -3.391 -27.706 34.136 1.00 13.67 76 VAL B O 1
ATOM 2278 N N . THR B 1 81 ? -4.405 -27.245 32.172 1.00 10.96 77 THR B N 1
ATOM 2279 C CA . THR B 1 81 ? -5.624 -26.711 32.826 1.00 11.33 77 THR B CA 1
ATOM 2280 C C . THR B 1 81 ? -6.618 -27.842 33.117 1.00 11.96 77 THR B C 1
ATOM 2281 O O . THR B 1 81 ? -7.513 -27.614 33.870 1.00 13.58 77 THR B O 1
ATOM 2285 N N . HIS B 1 82 ? -6.403 -29.027 32.568 1.00 10.93 78 HIS B N 1
ATOM 2286 C CA . HIS B 1 82 ? -7.210 -30.232 32.899 1.00 11.59 78 HIS B CA 1
ATOM 2287 C C . HIS B 1 82 ? -6.590 -31.473 32.286 1.00 11.46 78 HIS B C 1
ATOM 2288 O O . HIS B 1 82 ? -5.621 -31.365 31.540 1.00 11.08 78 HIS B O 1
ATOM 2295 N N . PHE B 1 83 ? -7.114 -32.637 32.657 1.00 11.29 79 PHE B N 1
ATOM 2296 C CA . PHE B 1 83 ? -6.458 -33.916 32.341 1.00 10.24 79 PHE B CA 1
ATOM 2297 C C . PHE B 1 83 ? -6.702 -34.357 30.892 1.00 10.12 79 PHE B C 1
ATOM 2298 O O . PHE B 1 83 ? -6.030 -35.356 30.459 1.00 9.75 79 PHE B O 1
ATOM 2306 N N . HIS B 1 84 ? -7.585 -33.699 30.148 1.00 9.64 80 HIS B N 1
ATOM 2307 C CA . HIS B 1 84 ? -7.843 -34.055 28.734 1.00 11.18 80 HIS B CA 1
ATOM 2308 C C . HIS B 1 84 ? -6.629 -33.833 27.837 1.00 12.25 80 HIS B C 1
ATOM 2309 O O . HIS B 1 84 ? -5.782 -32.992 28.163 1.00 11.46 80 HIS B O 1
ATOM 2316 N N . GLU B 1 85 ? -6.639 -34.516 26.697 1.00 12.91 81 GLU B N 1
ATOM 2317 C CA . GLU B 1 85 ? -5.498 -34.509 25.754 1.00 15.62 81 GLU B CA 1
ATOM 2318 C C . GLU B 1 85 ? -5.315 -33.106 25.180 1.00 15.10 81 GLU B C 1
ATOM 2319 O O . GLU B 1 85 ? -4.131 -32.778 24.908 1.00 15.70 81 GLU B O 1
ATOM 2325 N N . ASP B 1 86 ? -6.382 -32.308 24.990 1.00 15.33 82 ASP B N 1
ATOM 2326 C CA . ASP B 1 86 ? -6.222 -30.937 24.412 1.00 16.66 82 ASP B CA 1
ATOM 2327 C C . ASP B 1 86 ? -5.607 -29.973 25.430 1.00 17.72 82 ASP B C 1
ATOM 2328 O O . ASP B 1 86 ? -5.303 -28.821 25.062 1.00 23.63 82 ASP B O 1
ATOM 2333 N N . ALA B 1 87 ? -5.337 -30.395 26.659 1.00 14.04 83 ALA B N 1
ATOM 2334 C CA . ALA B 1 87 ? -4.660 -29.538 27.648 1.00 13.15 83 ALA B CA 1
ATOM 2335 C C . ALA B 1 87 ? -3.326 -30.147 28.057 1.00 13.79 83 ALA B C 1
ATOM 2336 O O . ALA B 1 87 ? -2.365 -29.388 28.245 1.00 14.42 83 ALA B O 1
ATOM 2338 N N . SER B 1 88 ? -3.276 -31.460 28.280 1.00 12.47 84 SER B N 1
ATOM 2339 C CA . SER B 1 88 ? -2.137 -32.142 28.946 1.00 12.92 84 SER B CA 1
ATOM 2340 C C . SER B 1 88 ? -1.471 -33.184 28.024 1.00 12.86 84 SER B C 1
ATOM 2341 O O . SER B 1 88 ? -0.648 -33.962 28.531 1.00 12.53 84 SER B O 1
ATOM 2344 N N . GLY B 1 89 ? -1.789 -33.191 26.723 1.00 12.93 85 GLY B N 1
ATOM 2345 C CA . GLY B 1 89 ? -1.387 -34.264 25.789 1.00 13.96 85 GLY B CA 1
ATOM 2346 C C . GLY B 1 89 ? 0.105 -34.507 25.735 1.00 15.20 85 GLY B C 1
ATOM 2347 O O . GLY B 1 89 ? 0.530 -35.695 25.648 1.00 14.35 85 GLY B O 1
ATOM 2348 N N . ASP B 1 90 ? 0.921 -33.449 25.837 1.00 14.01 86 ASP B N 1
ATOM 2349 C CA . ASP B 1 90 ? 2.384 -33.614 25.716 1.00 14.50 86 ASP B CA 1
ATOM 2350 C C . ASP B 1 90 ? 3.101 -33.420 27.051 1.00 14.53 86 ASP B C 1
ATOM 2351 O O . ASP B 1 90 ? 4.313 -33.061 27.042 1.00 14.10 86 ASP B O 1
ATOM 2356 N N . ILE B 1 91 ? 2.476 -33.787 28.172 1.00 12.52 87 ILE B N 1
ATOM 2357 C CA . ILE B 1 91 ? 3.227 -33.889 29.434 1.00 13.87 87 ILE B CA 1
ATOM 2358 C C . ILE B 1 91 ? 4.462 -34.776 29.256 1.00 14.72 87 ILE B C 1
ATOM 2359 O O . ILE B 1 91 ? 5.559 -34.426 29.731 1.00 15.25 87 ILE B O 1
ATOM 2364 N N . PRO B 1 92 ? 4.363 -35.955 28.633 1.00 15.20 88 PRO B N 1
ATOM 2365 C CA . PRO B 1 92 ? 5.538 -36.824 28.528 1.00 16.10 88 PRO B CA 1
ATOM 2366 C C . PRO B 1 92 ? 6.727 -36.182 27.792 1.00 15.05 88 PRO B C 1
ATOM 2367 O O . PRO B 1 92 ? 7.845 -36.302 28.252 1.00 17.03 88 PRO B O 1
ATOM 2371 N N . LEU B 1 93 ? 6.451 -35.572 26.660 1.00 14.50 89 LEU B N 1
ATOM 2372 C CA . LEU B 1 93 ? 7.487 -34.890 25.857 1.00 15.33 89 LEU B CA 1
ATOM 2373 C C . LEU B 1 93 ? 8.125 -33.788 26.698 1.00 15.52 89 LEU B C 1
ATOM 2374 O O . LEU B 1 93 ? 9.371 -33.750 26.757 1.00 15.87 89 LEU B O 1
ATOM 2379 N N . LEU B 1 94 ? 7.335 -32.915 27.329 1.00 13.01 90 LEU B N 1
ATOM 2380 C CA . LEU B 1 94 ? 7.926 -31.834 28.159 1.00 14.82 90 LEU B CA 1
ATOM 2381 C C . LEU B 1 94 ? 8.761 -32.422 29.298 1.00 16.45 90 LEU B C 1
ATOM 2382 O O . LEU B 1 94 ? 9.875 -31.928 29.535 1.00 16.51 90 LEU B O 1
ATOM 2387 N N . ASN B 1 95 ? 8.270 -33.438 29.993 1.00 15.76 91 ASN B N 1
ATOM 2388 C CA . ASN B 1 95 ? 9.046 -34.082 31.083 1.00 17.23 91 ASN B CA 1
ATOM 2389 C C . ASN B 1 95 ? 10.352 -34.663 30.523 1.00 19.00 91 ASN B C 1
ATOM 2390 O O . ASN B 1 95 ? 11.405 -34.511 31.234 1.00 19.14 91 ASN B O 1
ATOM 2395 N N . ASP B 1 96 ? 10.328 -35.245 29.321 1.00 20.05 92 ASP B N 1
ATOM 2396 C CA . ASP B 1 96 ? 11.543 -35.840 28.709 1.00 20.89 92 ASP B CA 1
ATOM 2397 C C . ASP B 1 96 ? 12.530 -34.703 28.417 1.00 21.41 92 ASP B C 1
ATOM 2398 O O . ASP B 1 96 ? 13.728 -34.984 28.459 1.00 20.95 92 ASP B O 1
ATOM 2403 N N . LEU B 1 97 ? 12.043 -33.503 28.103 1.00 18.15 93 LEU B N 1
ATOM 2404 C CA . LEU B 1 97 ? 12.909 -32.334 27.780 1.00 20.30 93 LEU B CA 1
ATOM 2405 C C . LEU B 1 97 ? 13.313 -31.569 29.036 1.00 20.36 93 LEU B C 1
ATOM 2406 O O . LEU B 1 97 ? 13.975 -30.520 28.894 1.00 20.62 93 LEU B O 1
ATOM 2411 N N . LYS B 1 98 ? 12.885 -32.022 30.204 1.00 18.92 94 LYS B N 1
ATOM 2412 C CA . LYS B 1 98 ? 13.122 -31.439 31.533 1.00 22.02 94 LYS B CA 1
ATOM 2413 C C . LYS B 1 98 ? 12.535 -30.037 31.583 1.00 21.09 94 LYS B C 1
ATOM 2414 O O . LYS B 1 98 ? 13.087 -29.189 32.304 1.00 20.48 94 LYS B O 1
ATOM 2420 N N . ILE B 1 99 ? 11.430 -29.833 30.881 1.00 17.14 95 ILE B N 1
ATOM 2421 C CA . ILE B 1 99 ? 10.569 -28.635 31.041 1.00 16.05 95 ILE B CA 1
ATOM 2422 C C . ILE B 1 99 ? 9.612 -28.963 32.201 1.00 16.68 95 ILE B C 1
ATOM 2423 O O . ILE B 1 99 ? 8.845 -29.932 32.059 1.00 16.85 95 ILE B O 1
ATOM 2428 N N . LYS B 1 100 ? 9.644 -28.189 33.267 1.00 17.44 96 LYS B N 1
ATOM 2429 C CA . LYS B 1 100 ? 8.759 -28.364 34.437 1.00 18.13 96 LYS B CA 1
ATOM 2430 C C . LYS B 1 100 ? 7.312 -28.353 33.949 1.00 16.61 96 LYS B C 1
ATOM 2431 O O . LYS B 1 100 ? 6.925 -27.458 33.144 1.00 14.84 96 LYS B O 1
ATOM 2437 N N . THR B 1 101 ? 6.519 -29.321 34.413 1.00 15.29 97 THR B N 1
ATOM 2438 C CA . THR B 1 101 ? 5.069 -29.375 34.110 1.00 13.41 97 THR B CA 1
ATOM 2439 C C . THR B 1 101 ? 4.305 -29.260 35.429 1.00 12.87 97 THR B C 1
ATOM 2440 O O . THR B 1 101 ? 4.655 -29.945 36.403 1.00 13.59 97 THR B O 1
ATOM 2444 N N . TYR B 1 102 ? 3.330 -28.377 35.466 1.00 11.86 98 TYR B N 1
ATOM 2445 C CA . TYR B 1 102 ? 2.497 -28.131 36.642 1.00 12.39 98 TYR B CA 1
ATOM 2446 C C . TYR B 1 102 ? 1.077 -28.619 36.355 1.00 12.12 98 TYR B C 1
ATOM 2447 O O . TYR B 1 102 ? 0.496 -28.315 35.311 1.00 11.63 98 TYR B O 1
ATOM 2456 N N . ALA B 1 103 ? 0.517 -29.321 37.334 1.00 11.43 99 ALA B N 1
ATOM 2457 C CA . ALA B 1 103 ? -0.882 -29.786 37.316 1.00 11.40 99 ALA B CA 1
ATOM 2458 C C . ALA B 1 103 ? -1.364 -29.808 38.754 1.00 11.97 99 ALA B C 1
ATOM 2459 O O . ALA B 1 103 ? -0.521 -30.011 39.673 1.00 12.63 99 ALA B O 1
ATOM 2461 N N . THR B 1 104 ? -2.659 -29.653 38.962 1.00 12.11 100 THR B N 1
ATOM 2462 C CA . THR B 1 104 ? -3.227 -29.840 40.299 1.00 12.60 100 THR B CA 1
ATOM 2463 C C . THR B 1 104 ? -3.068 -31.294 40.726 1.00 12.99 100 THR B C 1
ATOM 2464 O O . THR B 1 104 ? -2.972 -32.204 39.901 1.00 12.00 100 THR B O 1
ATOM 2468 N N . SER B 1 105 ? -3.174 -31.491 42.034 1.00 13.04 101 SER B N 1
ATOM 2469 C CA . SER B 1 105 ? -3.215 -32.840 42.617 1.00 12.91 101 SER B CA 1
ATOM 2470 C C . SER B 1 105 ? -4.328 -33.668 41.940 1.00 11.16 101 SER B C 1
ATOM 2471 O O . SER B 1 105 ? -4.050 -34.780 41.488 1.00 10.94 101 SER B O 1
ATOM 2474 N N . LEU B 1 106 ? -5.517 -33.100 41.780 1.00 11.52 102 LEU B N 1
ATOM 2475 C CA . LEU B 1 106 ? -6.677 -33.847 41.224 1.00 10.80 102 LEU B CA 1
ATOM 2476 C C . LEU B 1 106 ? -6.407 -34.160 39.764 1.00 10.74 102 LEU B C 1
ATOM 2477 O O . LEU B 1 106 ? -6.619 -35.295 39.343 1.00 9.23 102 LEU B O 1
ATOM 2482 N N . THR B 1 107 ? -5.809 -33.223 39.014 1.00 9.86 103 THR B N 1
ATOM 2483 C CA . THR B 1 107 ? -5.478 -33.477 37.598 1.00 9.09 103 THR B CA 1
ATOM 2484 C C . THR B 1 107 ? -4.503 -34.667 37.532 1.00 9.50 103 THR B C 1
ATOM 2485 O O . THR B 1 107 ? -4.702 -35.554 36.669 1.00 10.52 103 THR B O 1
ATOM 2489 N N . ASN B 1 108 ? -3.458 -34.703 38.362 1.00 9.85 104 ASN B N 1
ATOM 2490 C CA . ASN B 1 108 ? -2.471 -35.818 38.350 1.00 10.16 104 ASN B CA 1
ATOM 2491 C C . ASN B 1 108 ? -3.183 -37.137 38.667 1.00 10.84 104 ASN B C 1
ATOM 2492 O O . ASN B 1 108 ? -2.809 -38.153 38.073 1.00 10.94 104 ASN B O 1
ATOM 2497 N N . LYS B 1 109 ? -4.048 -37.162 39.679 1.00 11.77 105 LYS B N 1
ATOM 2498 C CA . LYS B 1 109 ? -4.757 -38.420 40.056 1.00 12.71 105 LYS B CA 1
ATOM 2499 C C . LYS B 1 109 ? -5.558 -38.917 38.860 1.00 10.82 105 LYS B C 1
ATOM 2500 O O . LYS B 1 109 ? -5.583 -40.132 38.577 1.00 11.28 105 LYS B O 1
ATOM 2506 N N . LEU B 1 110 ? -6.227 -38.019 38.164 1.00 9.67 106 LEU B N 1
ATOM 2507 C CA . LEU B 1 110 ? -7.029 -38.370 36.974 1.00 9.84 106 LEU B CA 1
ATOM 2508 C C . LEU B 1 110 ? -6.125 -38.825 35.817 1.00 10.60 106 LEU B C 1
ATOM 2509 O O . LEU B 1 110 ? -6.456 -39.823 35.145 1.00 9.44 106 LEU B O 1
ATOM 2514 N N . LEU B 1 111 ? -4.977 -38.183 35.622 1.00 9.61 107 LEU B N 1
ATOM 2515 C CA . LEU B 1 111 ? -4.029 -38.663 34.594 1.00 11.28 107 LEU B CA 1
ATOM 2516 C C . LEU B 1 111 ? -3.641 -40.101 34.930 1.00 10.36 107 LEU B C 1
ATOM 2517 O O . LEU B 1 111 ? -3.691 -40.967 34.043 1.00 11.94 107 LEU B O 1
ATOM 2522 N N . LYS B 1 112 ? -3.280 -40.348 36.174 1.00 11.77 108 LYS B N 1
ATOM 2523 C CA . LYS B 1 112 ? -2.763 -41.675 36.571 1.00 13.54 108 LYS B CA 1
ATOM 2524 C C . LYS B 1 112 ? -3.877 -42.725 36.400 1.00 12.36 108 LYS B C 1
ATOM 2525 O O . LYS B 1 112 ? -3.595 -43.812 35.865 1.00 12.05 108 LYS B O 1
ATOM 2531 N N . LEU B 1 113 ? -5.116 -42.371 36.742 1.00 11.11 109 LEU B N 1
ATOM 2532 C CA . LEU B 1 113 ? -6.253 -43.320 36.588 1.00 11.82 109 LEU B CA 1
ATOM 2533 C C . LEU B 1 113 ? -6.509 -43.606 35.121 1.00 12.70 109 LEU B C 1
ATOM 2534 O O . LEU B 1 113 ? -7.075 -44.666 34.795 1.00 11.98 109 LEU B O 1
ATOM 2539 N N . ASN B 1 114 ? -6.111 -42.694 34.230 1.00 11.67 110 ASN B N 1
ATOM 2540 C CA . ASN B 1 114 ? -6.260 -42.872 32.763 1.00 12.41 110 ASN B CA 1
ATOM 2541 C C . ASN B 1 114 ? -4.953 -43.387 32.143 1.00 12.64 110 ASN B C 1
ATOM 2542 O O . ASN B 1 114 ? -4.866 -43.363 30.923 1.00 14.04 110 ASN B O 1
ATOM 2547 N N . GLN B 1 115 ? -4.041 -43.927 32.961 1.00 14.00 111 GLN B N 1
ATOM 2548 C CA . GLN B 1 115 ? -2.761 -44.560 32.543 1.00 17.41 111 GLN B CA 1
ATOM 2549 C C . GLN B 1 115 ? -1.911 -43.535 31.785 1.00 16.86 111 GLN B C 1
ATOM 2550 O O . GLN B 1 115 ? -1.313 -43.901 30.734 1.00 16.98 111 GLN B O 1
ATOM 2556 N N . LYS B 1 116 ? -1.960 -42.282 32.234 1.00 15.22 112 LYS B N 1
ATOM 2557 C CA . LYS B 1 116 ? -1.134 -41.169 31.706 1.00 14.96 112 LYS B CA 1
ATOM 2558 C C . LYS B 1 116 ? -0.069 -40.747 32.728 1.00 15.63 112 LYS B C 1
ATOM 2559 O O . LYS B 1 116 ? -0.258 -40.804 33.960 1.00 15.25 112 LYS B O 1
ATOM 2565 N N . GLU B 1 117 ? 1.064 -40.271 32.194 1.00 15.90 113 GLU B N 1
ATOM 2566 C CA . GLU B 1 117 ? 2.178 -39.718 32.997 1.00 15.92 113 GLU B CA 1
ATOM 2567 C C . GLU B 1 117 ? 1.721 -38.462 33.742 1.00 14.49 113 GLU B C 1
ATOM 2568 O O . GLU B 1 117 ? 1.040 -37.666 33.142 1.00 14.73 113 GLU B O 1
ATOM 2574 N N . VAL B 1 118 ? 2.105 -38.316 35.003 1.00 12.95 114 VAL B N 1
ATOM 2575 C CA . VAL B 1 118 ? 1.746 -37.141 35.825 1.00 13.30 114 VAL B CA 1
ATOM 2576 C C . VAL B 1 118 ? 2.749 -36.021 35.522 1.00 12.65 114 VAL B C 1
ATOM 2577 O O . VAL B 1 118 ? 3.857 -36.314 35.008 1.00 14.38 114 VAL B O 1
ATOM 2581 N N . SER B 1 119 ? 2.414 -34.843 36.012 1.00 12.01 115 SER B N 1
ATOM 2582 C CA . SER B 1 119 ? 3.253 -33.620 35.936 1.00 12.69 115 SER B CA 1
ATOM 2583 C C . SER B 1 119 ? 4.484 -33.801 36.835 1.00 13.91 115 SER B C 1
ATOM 2584 O O . SER B 1 119 ? 4.443 -34.612 37.803 1.00 13.57 115 SER B O 1
ATOM 2587 N N . SER B 1 120 ? 5.532 -32.998 36.627 1.00 16.06 116 SER B N 1
ATOM 2588 C CA . SER B 1 120 ? 6.744 -33.037 37.490 1.00 17.00 116 SER B CA 1
ATOM 2589 C C . SER B 1 120 ? 6.459 -32.307 38.801 1.00 18.33 116 SER B C 1
ATOM 2590 O O . SER B 1 120 ? 7.066 -32.614 39.831 1.00 20.12 116 SER B O 1
ATOM 2593 N N . ASP B 1 121 ? 5.582 -31.315 38.762 1.00 17.54 117 ASP B N 1
ATOM 2594 C CA . ASP B 1 121 ? 5.332 -30.382 39.869 1.00 18.72 117 ASP B CA 1
ATOM 2595 C C . ASP B 1 121 ? 3.830 -30.265 40.129 1.00 17.62 117 ASP B C 1
ATOM 2596 O O . ASP B 1 121 ? 3.046 -30.206 39.178 1.00 14.89 117 ASP B O 1
ATOM 2601 N N . GLU B 1 122 ? 3.447 -30.261 41.390 1.00 17.44 118 GLU B N 1
ATOM 2602 C CA . GLU B 1 122 ? 2.018 -30.392 41.740 1.00 20.81 118 GLU B CA 1
ATOM 2603 C C . GLU B 1 122 ? 1.533 -29.119 42.409 1.00 21.56 118 GLU B C 1
ATOM 2604 O O . GLU B 1 122 ? 2.206 -28.637 43.329 1.00 23.28 118 GLU B O 1
ATOM 2610 N N . ILE B 1 123 ? 0.408 -28.581 41.943 1.00 19.42 119 ILE B N 1
ATOM 2611 C CA . ILE B 1 123 ? -0.365 -27.511 42.621 1.00 20.55 119 ILE B CA 1
ATOM 2612 C C . ILE B 1 123 ? -1.321 -28.131 43.650 1.00 23.69 119 ILE B C 1
ATOM 2613 O O . ILE B 1 123 ? -2.255 -28.899 43.287 1.00 22.23 119 ILE B O 1
ATOM 2618 N N . SER B 1 124 ? -1.110 -27.854 44.937 1.00 26.54 120 SER B N 1
ATOM 2619 C CA . SER B 1 124 ? -1.919 -28.507 46.003 1.00 31.54 120 SER B CA 1
ATOM 2620 C C . SER B 1 124 ? -2.917 -27.520 46.623 1.00 33.13 120 SER B C 1
ATOM 2621 O O . SER B 1 124 ? -3.509 -27.896 47.627 1.00 41.07 120 SER B O 1
ATOM 2624 N N . SER B 1 125 ? -3.078 -26.303 46.086 1.00 29.44 121 SER B N 1
ATOM 2625 C CA . SER B 1 125 ? -4.003 -25.260 46.623 1.00 29.38 121 SER B CA 1
ATOM 2626 C C . SER B 1 125 ? -4.868 -24.704 45.487 1.00 29.79 121 SER B C 1
ATOM 2627 O O . SER B 1 125 ? -4.383 -24.737 44.331 1.00 30.40 121 SER B O 1
ATOM 2630 N N . ASN B 1 126 ? -5.996 -24.071 45.811 1.00 25.02 122 ASN B N 1
ATOM 2631 C CA . ASN B 1 126 ? -6.981 -23.561 44.824 1.00 24.95 122 ASN B CA 1
ATOM 2632 C C . ASN B 1 126 ? -6.492 -22.287 44.119 1.00 24.22 122 ASN B C 1
ATOM 2633 O O . ASN B 1 126 ? -7.097 -21.907 43.103 1.00 21.36 122 ASN B O 1
ATOM 2638 N N . THR B 1 127 ? -5.531 -21.571 44.707 1.00 22.02 123 THR B N 1
ATOM 2639 C CA . THR B 1 127 ? -4.853 -20.404 44.084 1.00 23.09 123 THR B CA 1
ATOM 2640 C C . THR B 1 127 ? -3.360 -20.706 44.098 1.00 23.91 123 THR B C 1
ATOM 2641 O O . THR B 1 127 ? -2.867 -21.282 45.091 1.00 27.23 123 THR B O 1
ATOM 2645 N N . PHE B 1 128 ? -2.654 -20.344 43.036 1.00 21.03 124 PHE B N 1
ATOM 2646 C CA . PHE B 1 128 ? -1.218 -20.670 42.872 1.00 19.78 124 PHE B CA 1
ATOM 2647 C C . PHE B 1 128 ? -0.578 -19.655 41.935 1.00 20.99 124 PHE B C 1
ATOM 2648 O O . PHE B 1 128 ? -1.143 -19.436 40.849 1.00 19.49 124 PHE B O 1
ATOM 2656 N N . GLU B 1 129 ? 0.580 -19.109 42.317 1.00 19.83 125 GLU B N 1
ATOM 2657 C CA . GLU B 1 129 ? 1.411 -18.248 41.436 1.00 21.25 125 GLU B CA 1
ATOM 2658 C C . GLU B 1 129 ? 2.246 -19.142 40.528 1.00 21.54 125 GLU B C 1
ATOM 2659 O O . GLU B 1 129 ? 3.255 -19.707 40.986 1.00 18.75 125 GLU B O 1
ATOM 2665 N N . PHE B 1 130 ? 1.785 -19.316 39.295 1.00 18.31 126 PHE B N 1
ATOM 2666 C CA . PHE B 1 130 ? 2.465 -20.144 38.287 1.00 17.51 126 PHE B CA 1
ATOM 2667 C C . PHE B 1 130 ? 3.724 -19.416 37.802 1.00 17.10 126 PHE B C 1
ATOM 2668 O O . PHE B 1 130 ? 4.761 -20.050 37.626 1.00 18.31 126 PHE B O 1
ATOM 2676 N N . ILE B 1 131 ? 3.604 -18.119 37.536 1.00 18.48 127 ILE B N 1
ATOM 2677 C CA . ILE B 1 131 ? 4.748 -17.235 37.143 1.00 17.92 127 ILE B CA 1
ATOM 2678 C C . ILE B 1 131 ? 4.673 -16.020 38.064 1.00 18.87 127 ILE B C 1
ATOM 2679 O O . ILE B 1 131 ? 3.678 -15.297 38.029 1.00 16.56 127 ILE B O 1
ATOM 2684 N N . ASP B 1 132 ? 5.697 -15.823 38.896 1.00 22.25 128 ASP B N 1
ATOM 2685 C CA . ASP B 1 132 ? 5.657 -14.794 39.972 1.00 25.12 128 ASP B CA 1
ATOM 2686 C C . ASP B 1 132 ? 5.355 -13.442 39.359 1.00 22.00 128 ASP B C 1
ATOM 2687 O O . ASP B 1 132 ? 6.144 -13.028 38.478 1.00 24.79 128 ASP B O 1
ATOM 2692 N N . GLY B 1 133 ? 4.261 -12.812 39.806 1.00 21.22 129 GLY B N 1
ATOM 2693 C CA . GLY B 1 133 ? 3.743 -11.514 39.345 1.00 21.97 129 GLY B CA 1
ATOM 2694 C C . GLY B 1 133 ? 3.191 -11.502 37.928 1.00 22.73 129 GLY B C 1
ATOM 2695 O O . GLY B 1 133 ? 2.889 -10.400 37.446 1.00 24.48 129 GLY B O 1
ATOM 2696 N N . VAL B 1 134 ? 3.025 -12.668 37.267 1.00 18.23 130 VAL B N 1
ATOM 2697 C CA . VAL B 1 134 ? 2.686 -12.730 35.820 1.00 16.90 130 VAL B CA 1
ATOM 2698 C C . VAL B 1 134 ? 1.472 -13.660 35.564 1.00 15.82 130 VAL B C 1
ATOM 2699 O O . VAL B 1 134 ? 0.679 -13.341 34.683 1.00 16.52 130 VAL B O 1
ATOM 2703 N N . ALA B 1 135 ? 1.355 -14.770 36.269 1.00 15.45 131 ALA B N 1
ATOM 2704 C CA . ALA B 1 135 ? 0.270 -15.751 35.978 1.00 14.99 131 ALA B CA 1
ATOM 2705 C C . ALA B 1 135 ? -0.169 -16.418 37.272 1.00 14.44 131 ALA B C 1
ATOM 2706 O O . ALA B 1 135 ? 0.711 -16.985 37.963 1.00 15.52 131 ALA B O 1
ATOM 2708 N N . SER B 1 136 ? -1.481 -16.400 37.519 1.00 14.90 132 SER B N 1
ATOM 2709 C CA . SER B 1 136 ? -2.108 -16.985 38.718 1.00 14.94 132 SER B CA 1
ATOM 2710 C C . SER B 1 136 ? -3.078 -18.071 38.256 1.00 13.59 132 SER B C 1
ATOM 2711 O O . SER B 1 136 ? -3.881 -17.797 37.391 1.00 15.11 132 SER B O 1
ATOM 2714 N N . VAL B 1 137 ? -3.040 -19.195 38.925 1.00 13.55 133 VAL B N 1
ATOM 2715 C CA . VAL B 1 137 ? -4.008 -20.316 38.702 1.00 13.31 133 VAL B CA 1
ATOM 2716 C C . VAL B 1 137 ? -5.141 -20.118 39.696 1.00 14.05 133 VAL B C 1
ATOM 2717 O O . VAL B 1 137 ? -4.866 -19.814 40.877 1.00 16.09 133 VAL B O 1
ATOM 2721 N N . PHE B 1 138 ? -6.391 -20.357 39.275 1.00 12.10 134 PHE B N 1
ATOM 2722 C CA . PHE B 1 138 ? -7.538 -20.421 40.169 1.00 11.92 134 PHE B CA 1
ATOM 2723 C C . PHE B 1 138 ? -8.325 -21.678 39.826 1.00 11.46 134 PHE B C 1
ATOM 2724 O O . PHE B 1 138 ? -8.644 -21.841 38.640 1.00 10.69 134 PHE B O 1
ATOM 2732 N N . TYR B 1 139 ? -8.657 -22.450 40.849 1.00 11.63 135 TYR B N 1
ATOM 2733 C CA . TYR B 1 139 ? -9.627 -23.575 40.717 1.00 12.70 135 TYR B CA 1
ATOM 2734 C C . TYR B 1 139 ? -11.020 -23.086 41.099 1.00 13.33 135 TYR B C 1
ATOM 2735 O O . TYR B 1 139 ? -11.261 -22.760 42.280 1.00 14.16 135 TYR B O 1
ATOM 2744 N N . PRO B 1 140 ? -11.965 -22.985 40.131 1.00 12.77 136 PRO B N 1
ATOM 2745 C CA . PRO B 1 140 ? -13.309 -22.455 40.407 1.00 13.89 136 PRO B CA 1
ATOM 2746 C C . PRO B 1 140 ? -14.348 -23.486 40.901 1.00 14.59 136 PRO B C 1
ATOM 2747 O O . PRO B 1 140 ? -15.481 -23.101 41.231 1.00 15.64 136 PRO B O 1
ATOM 2751 N N . GLY B 1 141 ? -13.972 -24.758 40.863 1.00 13.89 137 GLY B N 1
ATOM 2752 C CA . GLY B 1 141 ? -14.900 -25.891 41.022 1.00 11.88 137 GLY B CA 1
ATOM 2753 C C . GLY B 1 141 ? -15.126 -26.576 39.689 1.00 11.75 137 GLY B C 1
ATOM 2754 O O . GLY B 1 141 ? -14.683 -26.092 38.634 1.00 10.58 137 GLY B O 1
ATOM 2755 N N . ALA B 1 142 ? -15.928 -27.628 39.718 1.00 10.79 138 ALA B N 1
ATOM 2756 C CA . ALA B 1 142 ? -16.169 -28.448 38.520 1.00 10.96 138 ALA B CA 1
ATOM 2757 C C . ALA B 1 142 ? -16.937 -27.668 37.451 1.00 10.52 138 ALA B C 1
ATOM 2758 O O . ALA B 1 142 ? -17.799 -26.825 37.760 1.00 11.30 138 ALA B O 1
ATOM 2760 N N . GLY B 1 143 ? -16.675 -28.038 36.189 1.00 10.26 139 GLY B N 1
ATOM 2761 C CA . GLY B 1 143 ? -17.427 -27.536 35.029 1.00 9.96 139 GLY B CA 1
ATOM 2762 C C . GLY B 1 143 ? -17.306 -28.541 33.924 1.00 9.26 139 GLY B C 1
ATOM 2763 O O . GLY B 1 143 ? -17.983 -29.610 33.978 1.00 9.89 139 GLY B O 1
ATOM 2764 N N . HIS B 1 144 ? -16.486 -28.233 32.945 1.00 9.33 140 HIS B N 1
ATOM 2765 C CA . HIS B 1 144 ? -16.168 -29.114 31.802 1.00 9.27 140 HIS B CA 1
ATOM 2766 C C . HIS B 1 144 ? -15.586 -30.446 32.328 1.00 9.27 140 HIS B C 1
ATOM 2767 O O . HIS B 1 144 ? -15.884 -31.519 31.757 1.00 9.40 140 HIS B O 1
ATOM 2774 N N . THR B 1 145 ? -14.768 -30.372 33.346 1.00 7.92 141 THR B N 1
ATOM 2775 C CA . THR B 1 145 ? -14.259 -31.514 34.109 1.00 8.82 141 THR B CA 1
ATOM 2776 C C . THR B 1 145 ? -14.272 -31.170 35.599 1.00 8.89 141 THR B C 1
ATOM 2777 O O . THR B 1 145 ? -14.476 -30.021 35.971 1.00 8.51 141 THR B O 1
ATOM 2781 N N . GLU B 1 146 ? -14.002 -32.162 36.434 1.00 8.60 142 GLU B N 1
ATOM 2782 C CA . GLU B 1 146 ? -13.982 -31.949 37.891 1.00 9.22 142 GLU B CA 1
ATOM 2783 C C . GLU B 1 146 ? -12.726 -31.170 38.278 1.00 9.75 142 GLU B C 1
ATOM 2784 O O . GLU B 1 146 ? -12.751 -30.566 39.336 1.00 10.28 142 GLU B O 1
ATOM 2790 N N . ASP B 1 147 ? -11.665 -31.233 37.465 1.00 9.27 143 ASP B N 1
ATOM 2791 C CA . ASP B 1 147 ? -10.312 -30.714 37.825 1.00 9.17 143 ASP B CA 1
ATOM 2792 C C . ASP B 1 147 ? -10.039 -29.361 37.157 1.00 9.83 143 ASP B C 1
ATOM 2793 O O . ASP B 1 147 ? -8.994 -28.748 37.474 1.00 10.48 143 ASP B O 1
ATOM 2798 N N . ASN B 1 148 ? -10.899 -28.878 36.270 1.00 9.47 144 ASN B N 1
ATOM 2799 C CA . ASN B 1 148 ? -10.520 -27.739 35.381 1.00 9.49 144 ASN B CA 1
ATOM 2800 C C . ASN B 1 148 ? -10.087 -26.498 36.196 1.00 9.54 144 ASN B C 1
ATOM 2801 O O . ASN B 1 148 ? -10.748 -26.096 37.212 1.00 9.70 144 ASN B O 1
ATOM 2806 N N . ILE B 1 149 ? -9.006 -25.856 35.747 1.00 9.37 145 ILE B N 1
ATOM 2807 C CA . ILE B 1 149 ? -8.518 -24.582 36.357 1.00 10.62 145 ILE B CA 1
ATOM 2808 C C . ILE B 1 149 ? -8.480 -23.512 35.277 1.00 10.02 145 ILE B C 1
ATOM 2809 O O . ILE B 1 149 ? -8.387 -23.838 34.086 1.00 10.26 145 ILE B O 1
ATOM 2814 N N . VAL B 1 150 ? -8.503 -22.244 35.730 1.00 11.47 146 VAL B N 1
ATOM 2815 C CA . VAL B 1 150 ? -8.341 -21.089 34.841 1.00 10.28 146 VAL B CA 1
ATOM 2816 C C . VAL B 1 150 ? -7.021 -20.403 35.232 1.00 10.20 146 VAL B C 1
ATOM 2817 O O . VAL B 1 150 ? -6.473 -20.656 36.339 1.00 10.37 146 VAL B O 1
ATOM 2821 N N . VAL B 1 151 ? -6.501 -19.652 34.283 1.00 10.35 147 VAL B N 1
ATOM 2822 C CA . VAL B 1 151 ? -5.214 -18.932 34.476 1.00 11.35 147 VAL B CA 1
ATOM 2823 C C . VAL B 1 151 ? -5.392 -17.451 34.159 1.00 10.61 147 VAL B C 1
ATOM 2824 O O . VAL B 1 151 ? -5.878 -17.098 33.099 1.00 11.25 147 VAL B O 1
ATOM 2828 N N . TRP B 1 152 ? -5.024 -16.605 35.128 1.00 11.64 148 TRP B N 1
ATOM 2829 C CA . TRP B 1 152 ? -5.193 -15.139 35.042 1.00 12.68 148 TRP B CA 1
ATOM 2830 C C . TRP B 1 152 ? -3.837 -14.484 34.837 1.00 11.76 148 TRP B C 1
ATOM 2831 O O . TRP B 1 152 ? -2.892 -14.856 35.555 1.00 11.89 148 TRP B O 1
ATOM 2842 N N . LEU B 1 153 ? -3.768 -13.582 33.874 1.00 13.61 149 LEU B N 1
ATOM 2843 C CA . LEU B 1 153 ? -2.547 -12.800 33.560 1.00 13.91 149 LEU B CA 1
ATOM 2844 C C . LEU B 1 153 ? -2.851 -11.356 33.952 1.00 14.88 149 LEU B C 1
ATOM 2845 O O . LEU B 1 153 ? -3.502 -10.631 33.215 1.00 15.49 149 LEU B O 1
ATOM 2850 N N . PRO B 1 154 ? -2.499 -10.946 35.188 1.00 16.76 150 PRO B N 1
ATOM 2851 C CA . PRO B 1 154 ? -2.975 -9.673 35.732 1.00 18.15 150 PRO B CA 1
ATOM 2852 C C . PRO B 1 154 ? -2.439 -8.432 34.994 1.00 19.89 150 PRO B C 1
ATOM 2853 O O . PRO B 1 154 ? -3.158 -7.422 34.960 1.00 20.75 150 PRO B O 1
ATOM 2857 N N . ASN B 1 155 ? -1.254 -8.530 34.403 1.00 22.29 151 ASN B N 1
ATOM 2858 C CA . ASN B 1 155 ? -0.626 -7.401 33.638 1.00 22.05 151 ASN B CA 1
ATOM 2859 C C . ASN B 1 155 ? -1.491 -7.093 32.419 1.00 26.61 151 ASN B C 1
ATOM 2860 O O . ASN B 1 155 ? -1.799 -5.906 32.170 1.00 25.76 151 ASN B O 1
ATOM 2865 N N . GLU B 1 156 ? -1.952 -8.128 31.705 1.00 20.72 152 GLU B N 1
ATOM 2866 C CA . GLU B 1 156 ? -2.680 -7.931 30.437 1.00 21.49 152 GLU B CA 1
ATOM 2867 C C . GLU B 1 156 ? -4.189 -7.985 30.655 1.00 18.13 152 GLU B C 1
ATOM 2868 O O . GLU B 1 156 ? -4.902 -7.651 29.707 1.00 19.86 152 GLU B O 1
ATOM 2874 N N . LYS B 1 157 ? -4.637 -8.384 31.840 1.00 16.97 153 LYS B N 1
ATOM 2875 C CA . LYS B 1 157 ? -6.051 -8.687 32.173 1.00 17.70 153 LYS B CA 1
ATOM 2876 C C . LYS B 1 157 ? -6.592 -9.688 31.139 1.00 15.39 153 LYS B C 1
ATOM 2877 O O . LYS B 1 157 ? -7.731 -9.535 30.663 1.00 16.51 153 LYS B O 1
ATOM 2883 N N . ILE B 1 158 ? -5.802 -10.706 30.867 1.00 15.02 154 ILE B N 1
ATOM 2884 C CA . ILE B 1 158 ? -6.209 -11.859 30.020 1.00 14.16 154 ILE B CA 1
ATOM 2885 C C . ILE B 1 158 ? -6.530 -13.024 30.950 1.00 12.41 154 ILE B C 1
ATOM 2886 O O . ILE B 1 158 ? -5.670 -13.401 31.765 1.00 11.51 154 ILE B O 1
ATOM 2891 N N . LEU B 1 159 ? -7.714 -13.608 30.754 1.00 13.60 155 LEU B N 1
ATOM 2892 C CA . LEU B 1 159 ? -8.154 -14.824 31.480 1.00 13.37 155 LEU B CA 1
ATOM 2893 C C . LEU B 1 159 ? -8.154 -15.987 30.485 1.00 11.97 155 LEU B C 1
ATOM 2894 O O . LEU B 1 159 ? -8.901 -15.919 29.487 1.00 12.61 155 LEU B O 1
ATOM 2899 N N . PHE B 1 160 ? -7.317 -16.979 30.733 1.00 10.97 156 PHE B N 1
ATOM 2900 C CA . PHE B 1 160 ? -7.370 -18.234 29.968 1.00 10.85 156 PHE B CA 1
ATOM 2901 C C . PHE B 1 160 ? -8.429 -19.113 30.633 1.00 10.89 156 PHE B C 1
ATOM 2902 O O . PHE B 1 160 ? -8.207 -19.605 31.746 1.00 10.74 156 PHE B O 1
ATOM 2910 N N . GLY B 1 161 ? -9.535 -19.332 29.940 1.00 12.97 157 GLY B N 1
ATOM 2911 C CA . GLY B 1 161 ? -10.666 -20.118 30.470 1.00 12.85 157 GLY B CA 1
ATOM 2912 C C . GLY B 1 161 ? -10.474 -21.585 30.202 1.00 12.48 157 GLY B C 1
ATOM 2913 O O . GLY B 1 161 ? -11.049 -22.398 30.955 1.00 12.03 157 GLY B O 1
ATOM 2914 N N . GLY B 1 162 ? -9.758 -21.905 29.116 1.00 12.71 158 GLY B N 1
ATOM 2915 C CA . GLY B 1 162 ? -9.639 -23.287 28.661 1.00 13.28 158 GLY B CA 1
ATOM 2916 C C . GLY B 1 162 ? -11.011 -23.869 28.356 1.00 12.25 158 GLY B C 1
ATOM 2917 O O . GLY B 1 162 ? -11.963 -23.126 28.024 1.00 11.06 158 GLY B O 1
ATOM 2918 N N . CYS B 1 163 ? -11.156 -25.185 28.455 1.00 13.19 159 CYS B N 1
ATOM 2919 C CA . CYS B 1 163 ? -12.419 -25.822 28.015 1.00 14.84 159 CYS B CA 1
ATOM 2920 C C . CYS B 1 163 ? -13.547 -25.536 28.992 1.00 12.46 159 CYS B C 1
ATOM 2921 O O . CYS B 1 163 ? -14.649 -25.803 28.603 1.00 13.89 159 CYS B O 1
ATOM 2924 N N . PHE B 1 164 ? -13.269 -24.941 30.141 1.00 12.11 160 PHE B N 1
ATOM 2925 C CA . PHE B 1 164 ? -14.258 -24.430 31.123 1.00 11.59 160 PHE B CA 1
ATOM 2926 C C . PHE B 1 164 ? -15.113 -23.280 30.540 1.00 10.75 160 PHE B C 1
ATOM 2927 O O . PHE B 1 164 ? -16.217 -23.037 31.066 1.00 11.00 160 PHE B O 1
ATOM 2935 N N . VAL B 1 165 ? -14.626 -22.610 29.498 1.00 10.50 161 VAL B N 1
ATOM 2936 C CA . VAL B 1 165 ? -15.295 -21.445 28.854 1.00 11.11 161 VAL B CA 1
ATOM 2937 C C . VAL B 1 165 ? -15.509 -21.768 27.384 1.00 10.93 161 VAL B C 1
ATOM 2938 O O . VAL B 1 165 ? -14.556 -22.208 26.730 1.00 11.52 161 VAL B O 1
ATOM 2942 N N . LYS B 1 166 ? -16.725 -21.524 26.909 1.00 12.13 162 LYS B N 1
ATOM 2943 C CA . LYS B 1 166 ? -17.117 -21.729 25.505 1.00 13.02 162 LYS B CA 1
ATOM 2944 C C . LYS B 1 166 ? -17.098 -20.387 24.774 1.00 14.27 162 LYS B C 1
ATOM 2945 O O . LYS B 1 166 ? -17.467 -19.368 25.372 1.00 14.55 162 LYS B O 1
ATOM 2951 N N . SER B 1 167 ? -16.708 -20.398 23.505 1.00 14.45 163 SER B N 1
ATOM 2952 C CA . SER B 1 167 ? -16.770 -19.211 22.617 1.00 14.09 163 SER B CA 1
ATOM 2953 C C . SER B 1 167 ? -18.248 -18.842 22.408 1.00 14.87 163 SER B C 1
ATOM 2954 O O . SER B 1 167 ? -19.155 -19.706 22.594 1.00 13.18 163 SER B O 1
ATOM 2957 N N . LEU B 1 168 ? -18.513 -17.580 22.095 1.00 14.12 164 LEU B N 1
ATOM 2958 C CA . LEU B 1 168 ? -19.892 -17.078 21.829 1.00 15.59 164 LEU B CA 1
ATOM 2959 C C . LEU B 1 168 ? -20.570 -17.866 20.701 1.00 14.78 164 LEU B C 1
ATOM 2960 O O . LEU B 1 168 ? -21.770 -18.042 20.804 1.00 15.32 164 LEU B O 1
ATOM 2965 N N . LYS B 1 169 ? -19.823 -18.333 19.705 1.00 16.64 165 LYS B N 1
ATOM 2966 C CA . LYS B 1 169 ? -20.400 -19.028 18.531 1.00 17.06 165 LYS B CA 1
ATOM 2967 C C . LYS B 1 169 ? -20.742 -20.469 18.898 1.00 17.12 165 LYS B C 1
ATOM 2968 O O . LYS B 1 169 ? -21.565 -21.068 18.194 1.00 16.62 165 LYS B O 1
ATOM 2974 N N . ASN B 1 170 ? -20.198 -21.001 20.000 1.00 15.05 166 ASN B N 1
ATOM 2975 C CA . ASN B 1 170 ? -20.564 -22.372 20.450 1.00 15.36 166 ASN B CA 1
ATOM 2976 C C . ASN B 1 170 ? -21.943 -22.340 21.081 1.00 14.95 166 ASN B C 1
ATOM 2977 O O . ASN B 1 170 ? -22.198 -21.555 22.018 1.00 14.17 166 ASN B O 1
ATOM 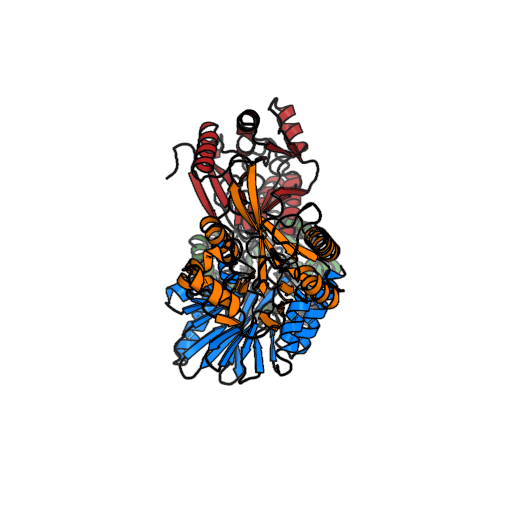2982 N N . LYS B 1 171 ? -22.847 -23.175 20.571 1.00 14.04 167 LYS B N 1
ATOM 2983 C CA . LYS B 1 171 ? -24.258 -23.179 21.001 1.00 15.48 167 LYS B CA 1
ATOM 2984 C C . LYS B 1 171 ? -24.520 -24.421 21.847 1.00 15.68 167 LYS B C 1
ATOM 2985 O O . LYS B 1 171 ? -25.677 -24.612 22.212 1.00 14.80 167 LYS B O 1
ATOM 2991 N N . ASN B 1 172 ? -23.475 -25.193 22.193 1.00 15.53 168 ASN B N 1
ATOM 2992 C CA . ASN B 1 172 ? -23.611 -26.282 23.186 1.00 15.41 168 ASN B CA 1
ATOM 2993 C C . ASN B 1 172 ? -22.299 -26.419 23.944 1.00 14.16 168 ASN B C 1
ATOM 2994 O O . ASN B 1 172 ? -21.339 -25.688 23.631 1.00 13.80 168 ASN B O 1
ATOM 2999 N N . LEU B 1 173 ? -22.306 -27.272 24.979 1.00 15.00 169 LEU B N 1
ATOM 3000 C CA . LEU B 1 173 ? -21.160 -27.410 25.907 1.00 14.25 169 LEU B CA 1
ATOM 3001 C C . LEU B 1 173 ? -20.111 -28.360 25.368 1.00 14.69 169 LEU B C 1
ATOM 3002 O O . LEU B 1 173 ? -19.136 -28.552 26.067 1.00 15.37 169 LEU B O 1
ATOM 3007 N N . GLY B 1 174 ? -20.282 -28.915 24.161 1.00 13.64 170 GLY B N 1
ATOM 3008 C CA . GLY B 1 174 ? -19.304 -29.857 23.616 1.00 12.99 170 GLY B CA 1
ATOM 3009 C C . GLY B 1 174 ? -19.353 -31.141 24.428 1.00 12.61 170 GLY B C 1
ATOM 3010 O O . GLY B 1 174 ? -20.441 -31.549 24.821 1.00 13.63 170 GLY B O 1
ATOM 3011 N N . TYR B 1 175 ? -18.208 -31.751 24.711 1.00 11.89 171 TYR B N 1
ATOM 3012 C CA . TYR B 1 175 ? -18.181 -33.073 25.385 1.00 11.09 171 TYR B CA 1
ATOM 3013 C C . TYR B 1 175 ? -18.478 -32.920 26.872 1.00 10.72 171 TYR B C 1
ATOM 3014 O O . TYR B 1 175 ? -17.738 -32.214 27.551 1.00 10.07 171 TYR B O 1
ATOM 3023 N N . THR B 1 176 ? -19.525 -33.570 27.360 1.00 11.10 172 THR B N 1
ATOM 3024 C CA . THR B 1 176 ? -19.955 -33.461 28.777 1.00 11.22 172 THR B CA 1
ATOM 3025 C C . THR B 1 176 ? -19.839 -34.782 29.553 1.00 10.60 172 THR B C 1
ATOM 3026 O O . THR B 1 176 ? -20.221 -34.809 30.726 1.00 10.48 172 THR B O 1
ATOM 3030 N N . GLY B 1 177 ? -19.201 -35.790 28.982 1.00 10.35 173 GLY B N 1
ATOM 3031 C CA . GLY B 1 177 ? -18.985 -37.076 29.662 1.00 11.06 173 GLY B CA 1
ATOM 3032 C C . GLY B 1 177 ? -18.185 -36.975 30.945 1.00 10.77 173 GLY B C 1
ATOM 3033 O O . GLY B 1 177 ? -18.370 -37.861 31.831 1.00 11.33 173 GLY B O 1
ATOM 3034 N N . ASP B 1 178 ? -17.293 -35.985 31.095 1.00 9.14 174 ASP B N 1
ATOM 3035 C CA . ASP B 1 178 ? -16.492 -35.816 32.331 1.00 10.47 174 ASP B CA 1
ATOM 3036 C C . ASP B 1 178 ? -16.944 -34.574 33.092 1.00 9.82 174 ASP B C 1
ATOM 3037 O O . ASP B 1 178 ? -16.228 -34.160 34.060 1.00 10.29 174 ASP B O 1
ATOM 3042 N N . ALA B 1 179 ? -18.039 -33.937 32.684 1.00 10.05 175 ALA B N 1
ATOM 3043 C CA . ALA B 1 179 ? -18.443 -32.614 33.208 1.00 10.12 175 ALA B CA 1
ATOM 3044 C C . ALA B 1 179 ? -19.289 -32.771 34.463 1.00 10.95 175 ALA B C 1
ATOM 3045 O O . ALA B 1 179 ? -19.803 -33.889 34.734 1.00 10.98 175 ALA B O 1
ATOM 3047 N N . ASN B 1 180 ? -19.497 -31.675 35.175 1.00 10.77 176 ASN B N 1
ATOM 3048 C CA . ASN B 1 180 ? -20.507 -31.562 36.240 1.00 10.36 176 ASN B CA 1
ATOM 3049 C C . ASN B 1 180 ? -21.396 -30.392 35.835 1.00 11.77 176 ASN B C 1
ATOM 3050 O O . ASN B 1 180 ? -21.112 -29.246 36.247 1.00 11.81 176 ASN B O 1
ATOM 3055 N N . ILE B 1 181 ? -22.429 -30.688 35.075 1.00 12.60 177 ILE B N 1
ATOM 3056 C CA . ILE B 1 181 ? -23.324 -29.622 34.539 1.00 14.34 177 ILE B CA 1
ATOM 3057 C C . ILE B 1 181 ? -24.063 -28.953 35.702 1.00 15.37 177 ILE B C 1
ATOM 3058 O O . ILE B 1 181 ? -24.315 -27.743 35.580 1.00 16.95 177 ILE B O 1
ATOM 3063 N N . SER B 1 182 ? -24.317 -29.663 36.803 1.00 14.79 178 SER B N 1
ATOM 3064 C CA . SER B 1 182 ? -25.026 -29.122 37.994 1.00 17.30 178 SER B CA 1
ATOM 3065 C C . SER B 1 182 ? -24.181 -28.021 38.642 1.00 16.17 178 SER B C 1
ATOM 3066 O O . SER B 1 182 ? -24.739 -27.008 39.042 1.00 17.80 178 SER B O 1
ATOM 3069 N N . GLU B 1 183 ? -22.871 -28.176 38.690 1.00 12.51 179 GLU B N 1
ATOM 3070 C CA . GLU B 1 183 ? -21.984 -27.230 39.390 1.00 13.16 179 GLU B CA 1
ATOM 3071 C C . GLU B 1 183 ? -21.452 -26.157 38.438 1.00 12.90 179 GLU B C 1
ATOM 3072 O O . GLU B 1 183 ? -21.076 -25.082 38.954 1.00 13.11 179 GLU B O 1
ATOM 3078 N N . TRP B 1 184 ? -21.349 -26.434 37.129 1.00 11.77 180 TRP B N 1
ATOM 3079 C CA . TRP B 1 184 ? -20.691 -25.496 36.169 1.00 11.40 180 TRP B CA 1
ATOM 3080 C C . TRP B 1 184 ? -21.205 -24.056 36.315 1.00 13.56 180 TRP B C 1
ATOM 3081 O O . TRP B 1 184 ? -20.389 -23.099 36.362 1.00 13.12 180 TRP B O 1
ATOM 3092 N N . PRO B 1 185 ? -22.521 -23.785 36.444 1.00 12.94 181 PRO B N 1
ATOM 3093 C CA . PRO B 1 185 ? -22.940 -22.393 36.560 1.00 14.16 181 PRO B CA 1
ATOM 3094 C C . PRO B 1 185 ? -22.405 -21.694 37.815 1.00 14.17 181 PRO B C 1
ATOM 3095 O O . PRO B 1 185 ? -22.039 -20.518 37.734 1.00 16.42 181 PRO B O 1
ATOM 3099 N N . ASN B 1 186 ? -22.363 -22.409 38.933 1.00 14.07 182 ASN B N 1
ATOM 3100 C CA . ASN B 1 186 ? -21.828 -21.867 40.214 1.00 15.91 182 ASN B CA 1
ATOM 3101 C C . ASN B 1 186 ? -20.309 -21.654 40.086 1.00 15.99 182 ASN B C 1
ATOM 3102 O O . ASN B 1 186 ? -19.772 -20.572 40.476 1.00 15.26 182 ASN B O 1
ATOM 3107 N N . SER B 1 187 ? -19.579 -22.635 39.541 1.00 13.03 183 SER B N 1
ATOM 3108 C CA . SER B 1 187 ? -18.132 -22.452 39.294 1.00 12.25 183 SER B CA 1
ATOM 3109 C C . SER B 1 187 ? -17.905 -21.221 38.410 1.00 12.96 183 SER B C 1
ATOM 3110 O O . SER B 1 187 ? -16.986 -20.415 38.699 1.00 13.37 183 SER B O 1
ATOM 3113 N N . MET B 1 188 ? -18.715 -21.084 37.360 1.00 14.29 184 MET B N 1
ATOM 3114 C CA . MET B 1 188 ? -18.610 -19.928 36.454 1.00 14.33 184 MET B CA 1
ATOM 3115 C C . MET B 1 188 ? -18.920 -18.618 37.194 1.00 15.60 184 MET B C 1
ATOM 3116 O O . MET B 1 188 ? -18.194 -17.614 36.922 1.00 13.74 184 MET B O 1
ATOM 3121 N N . GLN B 1 189 ? -19.935 -18.622 38.055 1.00 15.60 185 GLN B N 1
ATOM 3122 C CA . GLN B 1 189 ? -20.221 -17.408 38.890 1.00 17.80 185 GLN B CA 1
ATOM 3123 C C . GLN B 1 189 ? -18.984 -16.995 39.694 1.00 17.08 185 GLN B C 1
ATOM 3124 O O . GLN B 1 189 ? -18.714 -15.790 39.774 1.00 17.20 185 GLN B O 1
ATOM 3130 N N . LYS B 1 190 ? -18.229 -17.918 40.273 1.00 15.85 186 LYS B N 1
ATOM 3131 C CA . LYS B 1 190 ? -17.002 -17.577 41.047 1.00 17.35 186 LYS B CA 1
ATOM 3132 C C . LYS B 1 190 ? -15.967 -16.894 40.147 1.00 17.04 186 LYS B C 1
ATOM 3133 O O . LYS B 1 190 ? -15.278 -15.985 40.588 1.00 17.91 186 LYS B O 1
ATOM 3139 N N . VAL B 1 191 ? -15.807 -17.372 38.907 1.00 15.48 187 VAL B N 1
ATOM 3140 C CA . VAL B 1 191 ? -14.874 -16.772 37.928 1.00 16.05 187 VAL B CA 1
ATOM 3141 C C . VAL B 1 191 ? -15.389 -15.370 37.527 1.00 17.57 187 VAL B C 1
ATOM 3142 O O . VAL B 1 191 ? -14.557 -14.422 37.503 1.00 16.87 187 VAL B O 1
ATOM 3146 N N . ILE B 1 192 ? -16.678 -15.237 37.252 1.00 15.69 188 ILE B N 1
ATOM 3147 C CA . ILE B 1 192 ? -17.307 -13.918 36.938 1.00 18.28 188 ILE B CA 1
ATOM 3148 C C . ILE B 1 192 ? -16.983 -12.957 38.099 1.00 18.84 188 ILE B C 1
ATOM 3149 O O . ILE B 1 192 ? -16.501 -11.818 37.837 1.00 20.49 188 ILE B O 1
ATOM 3154 N N . ASN B 1 193 ? -17.178 -13.412 39.327 1.00 19.38 189 ASN B N 1
ATOM 3155 C CA . ASN B 1 193 ? -17.010 -12.552 40.527 1.00 20.89 189 ASN B CA 1
ATOM 3156 C C . ASN B 1 193 ? -15.545 -12.166 40.705 1.00 23.09 189 ASN B C 1
ATOM 3157 O O . ASN B 1 193 ? -15.251 -11.039 41.130 1.00 20.95 189 ASN B O 1
ATOM 3162 N N . ARG B 1 194 ? -14.626 -13.062 40.386 1.00 20.55 190 ARG B N 1
ATOM 3163 C CA . ARG B 1 194 ? -13.204 -12.863 40.676 1.00 20.37 190 ARG B CA 1
ATOM 3164 C C . ARG B 1 194 ? -12.559 -11.947 39.621 1.00 18.29 190 ARG B C 1
ATOM 3165 O O . ARG B 1 194 ? -11.583 -11.261 39.977 1.00 21.56 190 ARG B O 1
ATOM 3173 N N . TYR B 1 195 ? -13.017 -11.941 38.364 1.00 18.78 191 TYR B N 1
ATOM 3174 C CA . TYR B 1 195 ? -12.309 -11.270 37.242 1.00 18.83 191 TYR B CA 1
ATOM 3175 C C . TYR B 1 195 ? -13.207 -10.271 36.547 1.00 19.51 191 TYR B C 1
ATOM 3176 O O . TYR B 1 195 ? -13.380 -10.324 35.337 1.00 22.34 191 T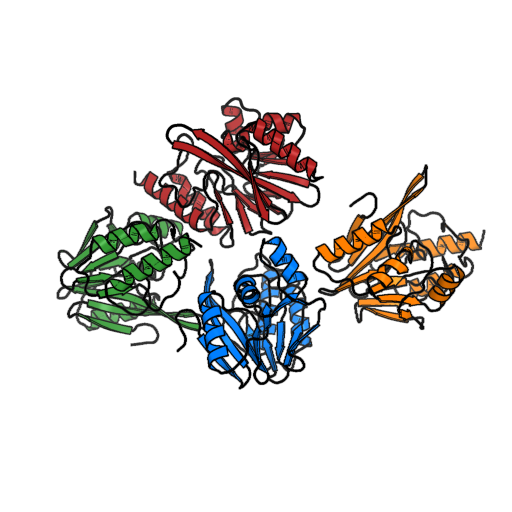YR B O 1
ATOM 3185 N N . PRO B 1 196 ? -13.825 -9.326 37.289 1.00 22.19 192 PRO B N 1
ATOM 3186 C CA . PRO B 1 196 ? -14.746 -8.384 36.663 1.00 25.16 192 PRO B CA 1
ATOM 3187 C C . PRO B 1 196 ? -13.995 -7.464 35.683 1.00 23.67 192 PRO B C 1
ATOM 3188 O O . PRO B 1 196 ? -14.615 -6.972 34.782 1.00 27.92 192 PRO B O 1
ATOM 3192 N N . ASP B 1 197 ? -12.679 -7.331 35.866 1.00 23.82 193 ASP B N 1
ATOM 3193 C CA . ASP B 1 197 ? -11.781 -6.441 35.090 1.00 26.18 193 ASP B CA 1
ATOM 3194 C C . ASP B 1 197 ? -11.124 -7.201 33.921 1.00 26.09 193 ASP B C 1
ATOM 3195 O O . ASP B 1 197 ? -10.246 -6.627 33.277 1.00 21.32 193 ASP B O 1
ATOM 3200 N N . ALA B 1 198 ? -11.508 -8.448 33.624 1.00 22.80 194 ALA B N 1
ATOM 3201 C CA . ALA B 1 198 ? -10.936 -9.189 32.475 1.00 20.81 194 ALA B CA 1
ATOM 3202 C C . ALA B 1 198 ? -11.196 -8.405 31.187 1.00 20.23 194 ALA B C 1
ATOM 3203 O O . ALA B 1 198 ? -12.357 -8.002 30.932 1.00 20.42 194 ALA B O 1
ATOM 3205 N N . LYS B 1 199 ? -10.158 -8.185 30.401 1.00 19.47 195 LYS B N 1
ATOM 3206 C CA . LYS B 1 199 ? -10.242 -7.491 29.094 1.00 20.80 195 LYS B CA 1
ATOM 3207 C C . LYS B 1 199 ? -10.401 -8.516 27.979 1.00 19.41 195 LYS B C 1
ATOM 3208 O O . LYS B 1 199 ? -10.977 -8.179 26.926 1.00 19.62 195 LYS B O 1
ATOM 3214 N N . LEU B 1 200 ? -9.785 -9.679 28.122 1.00 16.76 196 LEU B N 1
ATOM 3215 C CA . LEU B 1 200 ? -9.869 -10.737 27.096 1.00 17.16 196 LEU B CA 1
ATOM 3216 C C . LEU B 1 200 ? -10.080 -12.066 27.822 1.00 16.52 196 LEU B C 1
ATOM 3217 O O . LEU B 1 200 ? -9.490 -12.285 28.871 1.00 16.91 196 LEU B O 1
ATOM 3222 N N . VAL B 1 201 ? -10.958 -12.884 27.273 1.00 14.78 197 VAL B N 1
ATOM 3223 C CA . VAL B 1 201 ? -11.231 -14.251 27.788 1.00 14.55 197 VAL B CA 1
ATOM 3224 C C . VAL B 1 201 ? -10.931 -15.168 26.615 1.00 12.52 197 VAL B C 1
ATOM 3225 O O . VAL B 1 201 ? -11.467 -14.938 25.517 1.00 13.28 197 VAL B O 1
ATOM 3229 N N . VAL B 1 202 ? -10.037 -16.116 26.855 1.00 11.60 198 VAL B N 1
ATOM 3230 C CA . VAL B 1 202 ? -9.595 -17.076 25.831 1.00 11.32 198 VAL B CA 1
ATOM 3231 C C . VAL B 1 202 ? -10.244 -18.420 26.156 1.00 12.20 198 VAL B C 1
ATOM 3232 O O . VAL B 1 202 ? -9.883 -19.045 27.172 1.00 11.24 198 VAL B O 1
ATOM 3236 N N . PRO B 1 203 ? -11.184 -18.875 25.305 1.00 11.60 199 PRO B N 1
ATOM 3237 C CA . PRO B 1 203 ? -11.829 -20.187 25.495 1.00 12.14 199 PRO B CA 1
ATOM 3238 C C . PRO B 1 203 ? -10.865 -21.260 24.994 1.00 11.16 199 PRO B C 1
ATOM 3239 O O . PRO B 1 203 ? -10.014 -20.998 24.166 1.00 10.53 199 PRO B O 1
ATOM 3243 N N . GLY B 1 204 ? -11.125 -22.505 25.360 1.00 11.20 200 GLY B N 1
ATOM 3244 C CA . GLY B 1 204 ? -10.297 -23.626 24.919 1.00 11.13 200 GLY B CA 1
ATOM 3245 C C . GLY B 1 204 ? -10.448 -23.891 23.438 1.00 10.80 200 GLY B C 1
ATOM 3246 O O . GLY B 1 204 ? -9.547 -24.544 22.872 1.00 11.52 200 GLY B O 1
ATOM 3247 N N . HIS B 1 205 ? -11.559 -23.487 22.843 1.00 11.18 201 HIS B N 1
ATOM 3248 C CA . HIS B 1 205 ? -11.843 -23.610 21.399 1.00 12.47 201 HIS B CA 1
ATOM 3249 C C . HIS B 1 205 ? -12.558 -22.339 20.968 1.00 13.02 201 HIS B C 1
ATOM 3250 O O . HIS B 1 205 ? -13.448 -21.885 21.713 1.00 14.13 201 HIS B O 1
ATOM 3257 N N . GLY B 1 206 ? -12.230 -21.848 19.775 1.00 15.12 202 GLY B N 1
ATOM 3258 C CA . GLY B 1 206 ? -13.037 -20.795 19.132 1.00 16.55 202 GLY B CA 1
ATOM 3259 C C . GLY B 1 206 ? -12.513 -19.406 19.433 1.00 16.76 202 GLY B C 1
ATOM 3260 O O . GLY B 1 206 ? -11.393 -19.261 19.962 1.00 16.34 202 GLY B O 1
ATOM 3261 N N . GLU B 1 207 ? -13.305 -18.400 19.077 1.00 17.99 203 GLU B N 1
ATOM 3262 C CA . GLU B 1 207 ? -12.852 -16.985 19.076 1.00 19.06 203 GLU B CA 1
ATOM 3263 C C . GLU B 1 207 ? -12.661 -16.483 20.509 1.00 16.35 203 GLU B C 1
ATOM 3264 O O . GLU B 1 207 ? -13.521 -16.688 21.382 1.00 15.85 203 GLU B O 1
ATOM 3270 N N . VAL B 1 208 ? -11.571 -15.748 20.705 1.00 17.57 204 VAL B N 1
ATOM 3271 C CA . VAL B 1 208 ? -11.389 -14.972 21.960 1.00 17.31 204 VAL B CA 1
ATOM 3272 C C . VAL B 1 208 ? -12.455 -13.881 22.020 1.00 18.40 204 VAL B C 1
ATOM 3273 O O . VAL B 1 208 ? -12.950 -13.411 20.946 1.00 19.66 204 VAL B O 1
ATOM 3277 N N . GLY B 1 209 ? -12.780 -13.415 23.200 1.00 16.13 205 GLY B N 1
ATOM 3278 C CA . GLY B 1 209 ? -13.746 -12.320 23.364 1.00 16.74 205 GLY B CA 1
ATOM 3279 C C . GLY B 1 209 ? -13.566 -11.628 24.681 1.00 17.39 205 GLY B C 1
ATOM 3280 O O . GLY B 1 209 ? -12.459 -11.712 25.251 1.00 18.39 205 GLY B O 1
ATOM 3281 N N . ASP B 1 210 ? -14.631 -10.992 25.156 1.00 19.87 206 ASP B N 1
ATOM 3282 C CA . ASP B 1 210 ? -14.614 -10.225 26.425 1.00 22.73 206 ASP B CA 1
ATOM 3283 C C . ASP B 1 210 ? -15.288 -11.082 27.505 1.00 22.01 206 ASP B C 1
ATOM 3284 O O . ASP B 1 210 ? -15.481 -12.310 27.245 1.00 20.40 206 ASP B O 1
ATOM 3289 N N . VAL B 1 211 ? -15.634 -10.522 28.678 1.00 19.71 207 VAL B N 1
ATOM 3290 C CA . VAL B 1 211 ? -16.239 -11.287 29.810 1.00 21.22 207 VAL B CA 1
ATOM 3291 C C . VAL B 1 211 ? -17.577 -11.898 29.425 1.00 20.08 207 VAL B C 1
ATOM 3292 O O . VAL B 1 211 ? -18.064 -12.732 30.207 1.00 22.81 207 VAL B O 1
ATOM 3296 N N . SER B 1 212 ? -18.179 -11.494 28.300 1.00 18.01 208 SER B N 1
ATOM 3297 C CA . SER B 1 212 ? -19.490 -12.039 27.881 1.00 19.20 208 SER B CA 1
ATOM 3298 C C . SER B 1 212 ? -19.344 -13.544 27.640 1.00 16.35 208 SER B C 1
ATOM 3299 O O . SER B 1 212 ? -20.373 -14.220 27.739 1.00 16.51 208 SER B O 1
ATOM 3302 N N . LEU B 1 213 ? -18.152 -14.041 27.329 1.00 16.05 209 LEU B N 1
ATOM 3303 C CA . LEU B 1 213 ? -17.984 -15.52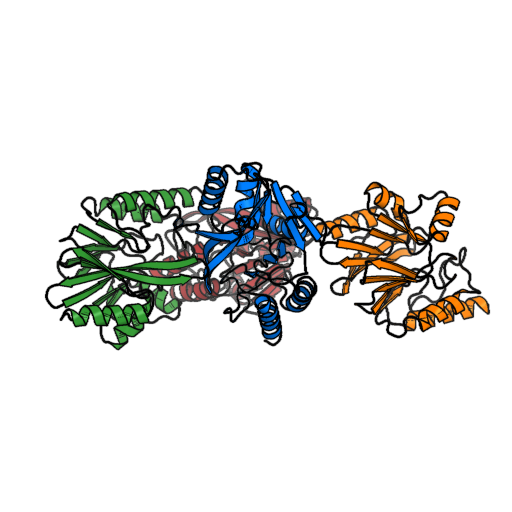3 27.124 1.00 15.08 209 LEU B CA 1
ATOM 3304 C C . LEU B 1 213 ? -18.320 -16.249 28.425 1.00 15.42 209 LEU B C 1
ATOM 3305 O O . LEU B 1 213 ? -18.829 -17.386 28.392 1.00 13.93 209 LEU B O 1
ATOM 3310 N N . LEU B 1 214 ? -18.040 -15.630 29.571 1.00 13.87 210 LEU B N 1
ATOM 3311 C CA . LEU B 1 214 ? -18.316 -16.279 30.872 1.00 14.74 210 LEU B CA 1
ATOM 3312 C C . LEU B 1 214 ? -19.831 -16.397 31.064 1.00 15.35 210 LEU B C 1
ATOM 3313 O O . LEU B 1 214 ? -20.321 -17.480 31.449 1.00 14.52 210 LEU B O 1
ATOM 3318 N N . LYS B 1 215 ? -20.574 -15.298 30.891 1.00 15.07 211 LYS B N 1
ATOM 3319 C CA . LYS B 1 215 ? -22.054 -15.365 31.041 1.00 17.65 211 LYS B CA 1
ATOM 3320 C C . LYS B 1 215 ? -22.673 -16.318 30.012 1.00 15.14 211 LYS B C 1
ATOM 3321 O O . LYS B 1 215 ? -23.621 -17.010 30.361 1.00 17.43 211 LYS B O 1
ATOM 3327 N N . HIS B 1 216 ? -22.179 -16.327 28.778 1.00 15.58 212 HIS B N 1
ATOM 3328 C CA . HIS B 1 216 ? -22.655 -17.226 27.697 1.00 15.09 212 HIS B CA 1
ATOM 3329 C C . HIS B 1 216 ? -22.484 -18.696 28.119 1.00 15.13 212 HIS B C 1
ATOM 3330 O O . HIS B 1 216 ? -23.440 -19.468 27.979 1.00 15.72 212 HIS B O 1
ATOM 3337 N N . THR B 1 217 ? -21.354 -19.037 28.719 1.00 14.79 213 THR B N 1
ATOM 3338 C CA . THR B 1 217 ? -21.084 -20.434 29.168 1.00 13.23 213 THR B CA 1
ATOM 3339 C C . THR B 1 217 ? -21.998 -20.760 30.344 1.00 14.72 213 THR B C 1
ATOM 3340 O O . THR B 1 217 ? -22.621 -21.846 30.366 1.00 13.21 213 THR B O 1
ATOM 3344 N N . GLN B 1 218 ? -22.161 -19.843 31.294 1.00 15.54 214 GLN B N 1
ATOM 3345 C CA . GLN B 1 218 ? -23.094 -20.052 32.421 1.00 16.71 214 GLN B CA 1
ATOM 3346 C C . GLN B 1 218 ? -24.498 -20.332 31.856 1.00 16.99 214 GLN B C 1
ATOM 3347 O O . GLN B 1 218 ? -25.150 -21.270 32.318 1.00 17.35 214 GLN B O 1
ATOM 3353 N N . ALA B 1 219 ? -24.946 -19.571 30.859 1.00 17.92 215 ALA B N 1
ATOM 3354 C CA . ALA B 1 219 ? -26.278 -19.719 30.236 1.00 17.44 215 ALA B CA 1
ATOM 3355 C C . ALA B 1 219 ? -26.391 -21.089 29.557 1.00 19.37 215 ALA B C 1
ATOM 3356 O O . ALA B 1 219 ? -27.426 -21.759 29.768 1.00 16.21 215 ALA B O 1
ATOM 3358 N N . LEU B 1 220 ? -25.346 -21.527 28.834 1.00 16.60 216 LEU B N 1
ATOM 3359 C CA . LEU B 1 220 ? -25.391 -22.881 28.192 1.00 16.94 216 LEU B CA 1
ATOM 3360 C C . LEU B 1 220 ? -25.556 -23.943 29.278 1.00 16.72 216 LEU B C 1
ATOM 3361 O O . LEU B 1 220 ? -26.325 -24.912 29.085 1.00 16.75 216 LEU B O 1
ATOM 3366 N N . ALA B 1 221 ? -24.841 -23.783 30.378 1.00 16.23 217 ALA B N 1
ATOM 3367 C CA . ALA B 1 221 ? -24.843 -24.800 31.452 1.00 17.36 217 ALA B CA 1
ATOM 3368 C C . ALA B 1 221 ? -26.201 -24.792 32.168 1.00 17.64 217 ALA B C 1
ATOM 3369 O O . ALA B 1 221 ? -26.686 -25.874 32.499 1.00 18.13 217 ALA B O 1
ATOM 3371 N N . LEU B 1 222 ? -26.773 -23.612 32.408 1.00 18.67 218 LEU B N 1
ATOM 3372 C CA . LEU B 1 222 ? -28.092 -23.536 33.104 1.00 21.32 218 LEU B CA 1
ATOM 3373 C C . LEU B 1 222 ? -29.148 -24.206 32.240 1.00 19.83 218 LEU B C 1
ATOM 3374 O O . LEU B 1 222 ? -30.001 -24.942 32.780 1.00 23.97 218 LEU B O 1
ATOM 3379 N N . SER B 1 223 ? -29.077 -23.983 30.934 1.00 21.57 219 SER B N 1
ATOM 3380 C CA . SER B 1 223 ? -30.004 -24.539 29.919 1.00 23.42 219 SER B CA 1
ATOM 3381 C C . SER B 1 223 ? -29.861 -26.069 29.837 1.00 26.30 219 SER B C 1
ATOM 3382 O O . SER B 1 223 ? -30.902 -26.778 29.798 1.00 23.19 219 SER B O 1
ATOM 3385 N N . ALA B 1 224 ? -28.632 -26.592 29.844 1.00 22.31 220 ALA B N 1
ATOM 3386 C CA . ALA B 1 224 ? -28.365 -28.047 29.886 1.00 23.98 220 ALA B CA 1
ATOM 3387 C C . ALA B 1 224 ? -28.918 -28.643 31.186 1.00 24.98 220 ALA B C 1
ATOM 3388 O O . ALA B 1 224 ? -29.440 -29.765 31.113 1.00 30.15 220 ALA B O 1
ATOM 3390 N N . ALA B 1 225 ? -28.764 -27.957 32.320 1.00 26.55 221 ALA B N 1
ATOM 3391 C CA . ALA B 1 225 ? -29.178 -28.442 33.658 1.00 29.85 221 ALA B CA 1
ATOM 3392 C C . ALA B 1 225 ? -30.706 -28.547 33.682 1.00 36.42 221 ALA B C 1
ATOM 3393 O O . ALA B 1 225 ? -31.210 -29.585 34.140 1.00 41.54 221 ALA B O 1
ATOM 3395 N N . ALA B 1 226 ? -31.394 -27.507 33.194 1.00 39.52 222 ALA B N 1
ATOM 3396 C CA . ALA B 1 226 ? -32.871 -27.418 33.100 1.00 44.20 222 ALA B CA 1
ATOM 3397 C C . ALA B 1 226 ? -33.378 -28.529 32.174 1.00 47.03 222 ALA B C 1
ATOM 3398 O O . ALA B 1 226 ? -34.401 -29.142 32.502 1.00 52.97 222 ALA B O 1
ATOM 3400 N N . SER B 1 227 ? -32.688 -28.780 31.061 1.00 47.07 223 SER B N 1
ATOM 3401 C CA . SER B 1 227 ? -32.990 -29.884 30.109 1.00 49.71 223 SER B CA 1
ATOM 3402 C C . SER B 1 227 ? -32.426 -31.215 30.647 1.00 51.81 223 SER B C 1
ATOM 3403 O O . SER B 1 227 ? -33.062 -31.971 31.395 1.00 56.90 223 SER B O 1
ATOM 3406 N N . GLY C 1 8 ? 51.102 24.625 26.667 1.00 50.18 4 GLY C N 1
ATOM 3407 C CA . GLY C 1 8 ? 49.949 25.147 25.878 1.00 50.44 4 GLY C CA 1
ATOM 3408 C C . GLY C 1 8 ? 48.680 25.238 26.712 1.00 52.91 4 GLY C C 1
ATOM 3409 O O . GLY C 1 8 ? 48.736 25.811 27.810 1.00 56.10 4 GLY C O 1
ATOM 3410 N N . THR C 1 9 ? 47.571 24.695 26.203 1.00 41.32 5 THR C N 1
ATOM 3411 C CA . THR C 1 9 ? 46.236 24.680 26.843 1.00 41.85 5 THR C CA 1
ATOM 3412 C C . THR C 1 9 ? 45.664 23.270 26.652 1.00 47.45 5 THR C C 1
ATOM 3413 O O . THR C 1 9 ? 46.333 22.439 26.021 1.00 48.46 5 THR C O 1
ATOM 3417 N N . LYS C 1 10 ? 44.482 22.969 27.174 1.00 49.02 6 LYS C N 1
ATOM 3418 C CA . LYS C 1 10 ? 43.855 21.657 26.866 1.00 51.19 6 LYS C CA 1
ATOM 3419 C C . LYS C 1 10 ? 43.189 21.792 25.492 1.00 45.54 6 LYS C C 1
ATOM 3420 O O . LYS C 1 10 ? 42.532 20.799 25.072 1.00 46.50 6 LYS C O 1
ATOM 3426 N N . GLU C 1 11 ? 43.323 22.976 24.848 1.00 34.92 7 GLU C N 1
ATOM 3427 C CA . GLU C 1 11 ? 42.807 23.250 23.483 1.00 31.48 7 GLU C CA 1
ATOM 3428 C C . GLU C 1 11 ? 43.951 23.286 22.463 1.00 26.07 7 GLU C C 1
ATOM 3429 O O . GLU C 1 11 ? 43.652 22.895 21.345 1.00 25.74 7 GLU C O 1
ATOM 3435 N N . LEU C 1 12 ? 45.161 23.770 22.803 1.00 22.00 8 LEU C N 1
ATOM 3436 C CA . LEU C 1 12 ? 46.247 23.908 21.776 1.00 20.68 8 LEU C CA 1
ATOM 3437 C C . LEU C 1 12 ? 47.648 23.770 22.379 1.00 20.84 8 LEU C C 1
ATOM 3438 O O . LEU C 1 12 ? 47.975 24.488 23.348 1.00 22.50 8 LEU C O 1
ATOM 3443 N N . LYS C 1 13 ? 48.467 22.919 21.787 1.00 17.42 9 LYS C N 1
ATOM 3444 C CA . LYS C 1 13 ? 49.906 22.806 22.088 1.00 19.03 9 LYS C CA 1
ATOM 3445 C C . LYS C 1 13 ? 50.696 23.093 20.814 1.00 19.71 9 LYS C C 1
ATOM 3446 O O . LYS C 1 13 ? 50.320 22.605 19.734 1.00 16.59 9 LYS C O 1
ATOM 3452 N N . LEU C 1 14 ? 51.762 23.873 20.932 1.00 17.49 10 LEU C N 1
ATOM 3453 C CA . LEU C 1 14 ? 52.716 24.096 19.816 1.00 17.77 10 LEU C CA 1
ATOM 3454 C C . LEU C 1 14 ? 54.054 23.448 20.107 1.00 16.96 10 LEU C C 1
ATOM 3455 O O . LEU C 1 14 ? 54.540 23.519 21.259 1.00 17.35 10 LEU C O 1
ATOM 3460 N N . LYS C 1 15 ? 54.610 22.782 19.114 1.00 14.19 11 LYS C N 1
ATOM 3461 C CA . LYS C 1 15 ? 55.923 22.108 19.213 1.00 15.84 11 LYS C CA 1
ATOM 3462 C C . LYS C 1 15 ? 56.770 22.619 18.055 1.00 17.04 11 LYS C C 1
ATOM 3463 O O . LYS C 1 15 ? 56.300 22.599 16.903 1.00 16.85 11 LYS C O 1
ATOM 3469 N N . LYS C 1 16 ? 57.993 23.051 18.314 1.00 16.56 12 LYS C N 1
ATOM 3470 C CA . LYS C 1 16 ? 58.865 23.509 17.206 1.00 16.53 12 LYS C CA 1
ATOM 3471 C C . LYS C 1 16 ? 59.548 22.328 16.523 1.00 15.84 12 LYS C C 1
ATOM 3472 O O . LYS C 1 16 ? 60.212 21.513 17.199 1.00 16.47 12 LYS C O 1
ATOM 3478 N N . LEU C 1 17 ? 59.373 22.173 15.219 1.00 13.61 13 LEU C N 1
ATOM 3479 C CA . LEU C 1 17 ? 60.027 21.100 14.449 1.00 14.56 13 LEU C CA 1
ATOM 3480 C C . LEU C 1 17 ? 61.325 21.636 13.824 1.00 16.15 13 LEU C C 1
ATOM 3481 O O . LEU C 1 17 ? 62.241 20.855 13.637 1.00 15.78 13 LEU C O 1
ATOM 3486 N N . SER C 1 18 ? 61.339 22.908 13.456 1.00 17.02 14 SER C N 1
ATOM 3487 C CA . SER C 1 18 ? 62.492 23.550 12.749 1.00 18.26 14 SER C CA 1
ATOM 3488 C C . SER C 1 18 ? 62.319 25.053 12.863 1.00 18.24 14 SER C C 1
ATOM 3489 O O . SER C 1 18 ? 61.278 25.506 13.362 1.00 17.73 14 SER C O 1
ATOM 3492 N N . ASP C 1 19 ? 63.303 25.857 12.416 1.00 20.53 15 ASP C N 1
ATOM 3493 C CA . ASP C 1 19 ? 63.206 27.326 12.596 1.00 21.26 15 ASP C CA 1
ATOM 3494 C C . ASP C 1 19 ? 61.886 27.867 12.059 1.00 18.35 15 ASP C C 1
ATOM 3495 O O . ASP C 1 19 ? 61.325 28.758 12.683 1.00 19.11 15 ASP C O 1
ATOM 3500 N N . ASN C 1 20 ? 61.417 27.348 10.921 1.00 16.23 16 ASN C N 1
ATOM 3501 C CA . ASN C 1 20 ? 60.261 27.940 10.212 1.00 16.62 16 ASN C CA 1
ATOM 3502 C C . ASN C 1 20 ? 59.010 27.047 10.341 1.00 14.46 16 ASN C C 1
ATOM 3503 O O . ASN C 1 20 ? 58.034 27.334 9.635 1.00 14.37 16 ASN C O 1
ATOM 3508 N N . VAL C 1 21 ? 59.079 25.963 11.105 1.00 12.56 17 VAL C N 1
ATOM 3509 C CA . VAL C 1 21 ? 57.965 24.962 11.110 1.00 12.69 17 VAL C CA 1
ATOM 3510 C C . VAL C 1 21 ? 57.604 24.581 12.546 1.00 12.74 17 VAL C C 1
ATOM 3511 O O . VAL C 1 21 ? 58.449 24.032 13.285 1.00 14.28 17 VAL C O 1
ATOM 3515 N N . TYR C 1 22 ? 56.335 24.787 12.894 1.00 12.91 18 TYR C N 1
ATOM 3516 C CA . TYR C 1 22 ? 55.781 24.370 14.193 1.00 11.68 18 TYR C CA 1
ATOM 3517 C C . TYR C 1 22 ? 54.668 23.366 13.919 1.00 13.82 18 TYR C C 1
ATOM 3518 O O . TYR C 1 22 ? 54.019 23.482 12.890 1.00 13.10 18 TYR C O 1
ATOM 3527 N N . GLN C 1 23 ? 54.557 22.404 14.811 1.00 12.11 19 GLN C N 1
ATOM 3528 C CA . GLN C 1 23 ? 53.411 21.457 14.870 1.00 12.34 19 GLN C CA 1
ATOM 3529 C C . GLN C 1 23 ? 52.361 22.051 15.799 1.00 11.93 19 GLN C C 1
ATOM 3530 O O . GLN C 1 23 ? 52.744 22.427 16.967 1.00 13.27 19 GLN C O 1
ATOM 3536 N N . HIS C 1 24 ? 51.111 22.146 15.346 1.00 11.39 20 HIS C N 1
ATOM 3537 C CA . HIS C 1 24 ? 49.983 22.554 16.208 1.00 11.38 20 HIS C CA 1
ATOM 3538 C C . HIS C 1 24 ? 49.201 21.288 16.544 1.00 11.67 20 HIS C C 1
ATOM 3539 O O . HIS C 1 24 ? 48.954 20.479 15.612 1.00 11.43 20 HIS C O 1
ATOM 3546 N N . ILE C 1 25 ? 48.971 21.099 17.839 1.00 12.76 21 ILE C N 1
ATOM 3547 C CA . ILE C 1 25 ? 48.228 19.918 18.366 1.00 13.88 21 ILE C CA 1
ATOM 3548 C C . ILE C 1 25 ? 46.987 20.470 19.012 1.00 14.80 21 ILE C C 1
ATOM 3549 O O . ILE C 1 25 ? 47.069 21.393 19.859 1.00 14.24 21 ILE C O 1
ATOM 3554 N N . SER C 1 26 ? 45.841 19.925 18.620 1.00 12.70 22 SER C N 1
ATOM 3555 C CA . SER C 1 26 ? 44.552 20.377 19.159 1.00 12.95 22 SER C CA 1
ATOM 3556 C C . SER C 1 26 ? 43.793 19.103 19.552 1.00 12.91 22 SER C C 1
ATOM 3557 O O . SER C 1 26 ? 44.194 18.032 19.092 1.00 11.85 22 SER C O 1
ATOM 3560 N N . TYR C 1 27 ? 42.753 19.241 20.353 1.00 16.87 23 TYR C N 1
ATOM 3561 C CA . TYR C 1 27 ? 42.178 18.062 21.062 1.00 17.52 23 TYR C CA 1
ATOM 3562 C C . TYR C 1 27 ? 40.665 18.017 20.990 1.00 18.45 23 TYR C C 1
ATOM 3563 O O . TYR C 1 27 ? 40.021 19.060 20.976 1.00 20.38 23 TYR C O 1
ATOM 3572 N N . LYS C 1 28 ? 40.139 16.800 20.921 1.00 18.19 24 LYS C N 1
ATOM 3573 C CA . LYS C 1 28 ? 38.702 16.500 21.120 1.00 18.66 24 LYS C CA 1
ATOM 3574 C C . LYS C 1 28 ? 38.640 15.714 22.434 1.00 18.48 24 LYS C C 1
ATOM 3575 O O . LYS C 1 28 ? 39.513 14.884 22.620 1.00 14.92 24 LYS C O 1
ATOM 3581 N N . ARG C 1 29 ? 37.695 16.024 23.312 1.00 17.02 25 ARG C N 1
ATOM 3582 C CA . ARG C 1 29 ? 37.500 15.251 24.564 1.00 17.22 25 ARG C CA 1
ATOM 3583 C C . ARG C 1 29 ? 36.432 14.214 24.285 1.00 15.60 25 ARG C C 1
ATOM 3584 O O . ARG C 1 29 ? 35.340 14.620 23.935 1.00 19.42 25 ARG C O 1
ATOM 3592 N N . VAL C 1 30 ? 36.785 12.936 24.378 1.00 13.49 26 VAL C N 1
ATOM 3593 C CA . VAL C 1 30 ? 35.895 11.804 24.053 1.00 12.88 26 VAL C CA 1
ATOM 3594 C C . VAL C 1 30 ? 35.773 10.969 25.331 1.00 12.09 26 VAL C C 1
ATOM 3595 O O . VAL C 1 30 ? 36.681 10.186 25.631 1.00 10.79 26 VAL C O 1
ATOM 3599 N N . GLU C 1 31 ? 34.678 11.160 26.046 1.00 11.95 27 GLU C N 1
ATOM 3600 C CA . GLU C 1 31 ? 34.540 10.539 27.383 1.00 12.39 27 GLU C CA 1
ATOM 3601 C C . GLU C 1 31 ? 34.209 9.064 27.172 1.00 10.61 27 GLU C C 1
ATOM 3602 O O . GLU C 1 31 ? 33.381 8.720 26.316 1.00 10.65 27 GLU C O 1
ATOM 3608 N N . PRO C 1 32 ? 34.766 8.154 27.991 1.00 10.61 28 PRO C N 1
ATOM 3609 C CA . PRO C 1 32 ? 35.662 8.472 29.099 1.00 10.97 28 PRO C CA 1
ATOM 3610 C C . PRO C 1 32 ? 37.148 8.235 28.782 1.00 11.30 28 PRO C C 1
ATOM 3611 O O . PRO C 1 32 ? 37.956 8.090 29.681 1.00 11.63 28 PRO C O 1
ATOM 3615 N N . TRP C 1 33 ? 37.489 8.167 27.494 1.00 10.87 29 TRP C N 1
ATOM 3616 C CA . TRP C 1 33 ? 38.882 8.014 27.023 1.00 11.84 29 TRP C CA 1
ATOM 3617 C C . TRP C 1 33 ? 39.711 9.237 27.448 1.00 12.19 29 TRP C C 1
ATOM 3618 O O . TRP C 1 33 ? 40.801 9.050 28.019 1.00 13.11 29 TRP C O 1
ATOM 3629 N N . GLY C 1 34 ? 39.175 10.423 27.219 1.00 12.60 30 GLY C N 1
ATOM 3630 C CA . GLY C 1 34 ? 39.867 11.682 27.519 1.00 13.52 30 GLY C CA 1
ATOM 3631 C C . GLY C 1 34 ? 40.230 12.400 26.227 1.00 13.52 30 GLY C C 1
ATOM 3632 O O . GLY C 1 34 ? 39.467 12.334 25.248 1.00 11.27 30 GLY C O 1
ATOM 3633 N N . LEU C 1 35 ? 41.388 13.072 26.203 1.00 14.61 31 LEU C N 1
ATOM 3634 C CA . LEU C 1 35 ? 41.759 13.919 25.047 1.00 15.57 31 LEU C CA 1
ATOM 3635 C C . LEU C 1 35 ? 42.335 13.067 23.924 1.00 13.16 31 LEU C C 1
ATOM 3636 O O . LEU C 1 35 ? 43.124 12.115 24.198 1.00 15.66 31 LEU C O 1
ATOM 3641 N N . ILE C 1 36 ? 41.938 13.376 22.687 1.00 14.31 32 ILE C N 1
ATOM 3642 C CA . ILE C 1 36 ? 42.538 12.780 21.456 1.00 13.38 32 ILE C CA 1
ATOM 3643 C C . ILE C 1 36 ? 43.140 13.948 20.666 1.00 12.45 32 ILE C C 1
ATOM 3644 O O . ILE C 1 36 ? 42.446 14.923 20.547 1.00 12.19 32 ILE C O 1
ATOM 3649 N N . GLY C 1 37 ? 44.413 13.837 20.329 1.00 12.56 33 GLY C N 1
ATOM 3650 C CA . GLY C 1 37 ? 45.156 14.921 19.640 1.00 11.73 33 GLY C CA 1
ATOM 3651 C C . GLY C 1 37 ? 45.068 14.796 18.136 1.00 11.53 33 GLY C C 1
ATOM 3652 O O . GLY C 1 37 ? 45.009 13.667 17.649 1.00 13.01 33 GLY C O 1
ATOM 3653 N N . ALA C 1 38 ? 45.014 15.934 17.418 1.00 11.28 34 ALA C N 1
ATOM 3654 C CA . ALA C 1 38 ? 45.248 15.991 15.965 1.00 11.05 34 ALA C CA 1
ATOM 3655 C C . ALA C 1 38 ? 46.374 16.997 15.712 1.00 10.18 34 ALA C C 1
ATOM 3656 O O . ALA C 1 38 ? 46.390 18.022 16.417 1.00 11.46 34 ALA C O 1
ATOM 3658 N N . SER C 1 39 ? 47.183 16.725 14.701 1.00 10.29 35 SER C N 1
ATOM 3659 C CA . SER C 1 39 ? 48.345 17.584 14.355 1.00 10.33 35 SER C CA 1
ATOM 3660 C C . SER C 1 39 ? 48.113 18.279 13.025 1.00 10.96 35 SER C C 1
ATOM 3661 O O . SER C 1 39 ? 47.770 17.614 12.010 1.00 10.97 35 SER C O 1
ATOM 3664 N N . GLY C 1 40 ? 48.525 19.541 12.968 1.00 10.97 36 GLY C N 1
ATOM 3665 C CA . GLY C 1 40 ? 48.753 20.231 11.684 1.00 10.29 36 GLY C CA 1
ATOM 3666 C C . GLY C 1 40 ? 50.073 21.003 11.816 1.00 10.36 36 GLY C C 1
ATOM 3667 O O . GLY C 1 40 ? 50.809 20.807 12.826 1.00 10.45 36 GLY C O 1
ATOM 3668 N N . LEU C 1 41 ? 50.372 21.827 10.827 1.00 9.84 37 LEU C N 1
ATOM 3669 C CA . LEU C 1 41 ? 51.626 22.638 10.907 1.00 11.09 37 LEU C CA 1
ATOM 3670 C C . LEU C 1 41 ? 51.306 24.125 10.787 1.00 10.89 37 LEU C C 1
ATOM 3671 O O . LEU C 1 41 ? 50.314 24.543 10.158 1.00 10.00 37 LEU C O 1
ATOM 3676 N N . VAL C 1 42 ? 52.254 24.921 11.285 1.00 11.82 38 VAL C N 1
ATOM 3677 C CA . VAL C 1 42 ? 52.394 26.343 10.909 1.00 11.98 38 VAL C CA 1
ATOM 3678 C C . VAL C 1 42 ? 53.732 26.474 10.180 1.00 11.17 38 VAL C C 1
ATOM 3679 O O . VAL C 1 42 ? 54.765 26.040 10.722 1.00 11.81 38 VAL C O 1
ATOM 3683 N N . VAL C 1 43 ? 53.703 27.037 8.989 1.00 11.34 39 VAL C N 1
ATOM 3684 C CA . VAL C 1 43 ? 54.920 27.242 8.178 1.00 12.05 39 VAL C CA 1
ATOM 3685 C C . VAL C 1 43 ? 55.152 28.737 8.141 1.00 12.25 39 VAL C C 1
ATOM 3686 O O . VAL C 1 43 ? 54.221 29.487 7.810 1.00 11.72 39 VAL C O 1
ATOM 3690 N N . ILE C 1 44 ? 56.354 29.148 8.530 1.00 12.63 40 ILE C N 1
ATOM 3691 C CA . ILE C 1 44 ? 56.693 30.591 8.627 1.00 12.69 40 ILE C CA 1
ATOM 3692 C C . ILE C 1 44 ? 57.635 30.936 7.478 1.00 13.02 40 ILE C C 1
ATOM 3693 O O . ILE C 1 44 ? 58.618 30.220 7.247 1.00 13.88 40 ILE C O 1
ATOM 3698 N N . ASN C 1 45 ? 57.274 31.977 6.734 1.00 12.56 41 ASN C N 1
ATOM 3699 C CA . ASN C 1 45 ? 58.089 32.477 5.613 1.00 13.26 41 ASN C CA 1
ATOM 3700 C C . ASN C 1 45 ? 58.270 33.978 5.860 1.00 12.42 41 ASN C C 1
ATOM 3701 O O . ASN C 1 45 ? 57.443 34.779 5.415 1.00 11.72 41 ASN C O 1
ATOM 3706 N N . GLY C 1 46 ? 59.315 34.321 6.579 1.00 13.43 42 GLY C N 1
ATOM 3707 C CA . GLY C 1 46 ? 59.576 35.730 6.936 1.00 13.57 42 GLY C CA 1
ATOM 3708 C C . GLY C 1 46 ? 58.557 36.250 7.930 1.00 12.12 42 GLY C C 1
ATOM 3709 O O . GLY C 1 46 ? 58.548 35.753 9.073 1.00 14.76 42 GLY C O 1
ATOM 3710 N N . THR C 1 47 ? 57.796 37.257 7.567 1.00 10.62 43 THR C N 1
ATOM 3711 C CA . THR C 1 47 ? 56.744 37.873 8.396 1.00 11.64 43 THR C CA 1
ATOM 3712 C C . THR C 1 47 ? 55.402 37.190 8.136 1.00 11.76 43 THR C C 1
ATOM 3713 O O . THR C 1 47 ? 54.433 37.624 8.734 1.00 11.96 43 THR C O 1
ATOM 3717 N N . GLU C 1 48 ? 55.382 36.220 7.235 1.00 11.40 44 GLU C N 1
ATOM 3718 C CA . GLU C 1 48 ? 54.128 35.611 6.737 1.00 11.28 44 GLU C CA 1
ATOM 3719 C C . GLU C 1 48 ? 54.033 34.196 7.294 1.00 11.16 44 GLU C C 1
ATOM 3720 O O . GLU C 1 48 ? 55.055 33.509 7.376 1.00 13.81 44 GLU C O 1
ATOM 3726 N N . ALA C 1 49 ? 52.838 33.779 7.655 1.00 10.37 45 ALA C N 1
ATOM 3727 C CA . ALA C 1 49 ? 52.623 32.448 8.233 1.00 11.11 45 ALA C CA 1
ATOM 3728 C C . ALA C 1 49 ? 51.479 31.766 7.479 1.00 11.01 45 ALA C C 1
ATOM 3729 O O . ALA C 1 49 ? 50.610 32.421 6.943 1.00 10.75 45 ALA C O 1
ATOM 3731 N N . HIS C 1 50 ? 51.527 30.458 7.504 1.00 10.93 46 HIS C N 1
ATOM 3732 C CA . HIS C 1 50 ? 50.595 29.601 6.749 1.00 11.50 46 HIS C CA 1
ATOM 3733 C C . HIS C 1 50 ? 50.212 28.419 7.612 1.00 11.77 46 HIS C C 1
ATOM 3734 O O . HIS C 1 50 ? 51.096 27.855 8.303 1.00 11.66 46 HIS C O 1
ATOM 3741 N N . MET C 1 51 ? 48.941 28.001 7.524 1.00 12.23 47 MET C N 1
ATOM 3742 C CA . MET C 1 51 ? 48.485 26.818 8.266 1.00 12.09 47 MET C CA 1
ATOM 3743 C C . MET C 1 51 ? 48.391 25.640 7.312 1.00 10.97 47 MET C C 1
ATOM 3744 O O . MET C 1 51 ? 47.917 25.836 6.196 1.00 11.08 47 MET C O 1
ATOM 3749 N N . ILE C 1 52 ? 48.873 24.495 7.754 1.00 11.07 48 ILE C N 1
ATOM 3750 C CA . ILE C 1 52 ? 48.544 23.189 7.119 1.00 10.82 48 ILE C CA 1
ATOM 3751 C C . ILE C 1 52 ? 47.602 22.454 8.089 1.00 10.95 48 ILE C C 1
ATOM 3752 O O . ILE C 1 52 ? 48.047 22.036 9.180 1.00 10.14 48 ILE C O 1
ATOM 3757 N N . ASP C 1 53 ? 46.331 22.376 7.675 1.00 11.98 49 ASP C N 1
ATOM 3758 C CA . ASP C 1 53 ? 45.159 21.911 8.455 1.00 11.81 49 ASP C CA 1
ATOM 3759 C C . ASP C 1 53 ? 44.794 22.965 9.499 1.00 12.82 49 ASP C C 1
ATOM 3760 O O . ASP C 1 53 ? 45.697 23.603 10.051 1.00 13.12 49 ASP C O 1
ATOM 3765 N N . THR C 1 54 ? 43.504 23.173 9.740 1.00 13.20 50 THR C N 1
ATOM 3766 C CA . THR C 1 54 ? 43.049 23.927 10.936 1.00 12.58 50 THR C CA 1
ATOM 3767 C C . THR C 1 54 ? 43.070 23.001 12.131 1.00 13.03 50 THR C C 1
ATOM 3768 O O . THR C 1 54 ? 42.954 21.768 12.001 1.00 13.34 50 THR C O 1
ATOM 3772 N N . PRO C 1 55 ? 43.221 23.578 13.335 1.00 12.12 51 PRO C N 1
ATOM 3773 C CA . PRO C 1 55 ? 42.927 22.854 14.563 1.00 12.67 51 PRO C CA 1
ATOM 3774 C C . PRO C 1 55 ? 41.533 22.214 14.541 1.00 13.44 51 PRO C C 1
ATOM 3775 O O . PRO C 1 55 ? 40.666 22.605 13.746 1.00 14.24 51 PRO C O 1
ATOM 3779 N N . TRP C 1 56 ? 41.348 21.309 15.489 1.00 14.85 52 TRP C N 1
ATOM 3780 C CA . TRP C 1 56 ? 40.169 20.402 15.518 1.00 15.23 52 TRP C CA 1
ATOM 3781 C C . TRP C 1 56 ? 38.983 21.092 16.177 1.00 17.03 52 TRP C C 1
ATOM 3782 O O . TRP C 1 56 ? 37.865 20.549 16.094 1.00 17.82 52 TRP C O 1
ATOM 3793 N N . THR C 1 57 ? 39.232 22.141 16.953 1.00 16.24 53 THR C N 1
ATOM 3794 C CA . THR C 1 57 ? 38.179 22.976 17.556 1.00 16.95 53 THR C CA 1
ATOM 3795 C C . THR C 1 57 ? 38.393 24.416 17.160 1.00 16.98 53 THR C C 1
ATOM 3796 O O . THR C 1 57 ? 39.577 24.834 16.956 1.00 14.50 53 THR C O 1
ATOM 3800 N N . THR C 1 58 ? 37.299 25.151 17.123 1.00 15.57 54 THR C N 1
ATOM 3801 C CA . THR C 1 58 ? 37.281 26.580 16.821 1.00 17.24 54 THR C CA 1
ATOM 3802 C C . THR C 1 58 ? 38.086 27.304 17.901 1.00 16.82 54 THR C C 1
ATOM 3803 O O . THR C 1 58 ? 38.811 28.266 17.562 1.00 15.91 54 THR C O 1
ATOM 3807 N N . GLN C 1 59 ? 37.946 26.923 19.182 1.00 18.00 55 GLN C N 1
ATOM 3808 C CA . GLN C 1 59 ? 38.714 27.618 20.258 1.00 19.54 55 GLN C CA 1
ATOM 3809 C C . GLN C 1 59 ? 40.217 27.376 20.005 1.00 15.85 55 GLN C C 1
ATOM 3810 O O . GLN C 1 59 ? 41.010 28.333 20.146 1.00 17.28 55 GLN C O 1
ATOM 3816 N N . GLY C 1 60 ? 40.592 26.177 19.557 1.00 15.08 56 GLY C N 1
ATOM 3817 C CA . GLY C 1 60 ? 41.965 25.848 19.123 1.00 14.77 56 GLY C CA 1
ATOM 3818 C C . GLY C 1 60 ? 42.430 26.749 17.991 1.00 15.32 56 GLY C C 1
ATOM 3819 O O . GLY C 1 60 ? 43.531 27.317 18.113 1.00 14.21 56 GLY C O 1
ATOM 3820 N N . THR C 1 61 ? 41.636 26.904 16.937 1.00 14.03 57 THR C N 1
ATOM 3821 C CA . THR C 1 61 ? 42.023 27.786 15.814 1.00 14.97 57 THR C CA 1
ATOM 3822 C C . THR C 1 61 ? 42.172 29.235 16.285 1.00 15.91 57 THR C C 1
ATOM 3823 O O . THR C 1 61 ? 43.163 29.918 15.906 1.00 14.42 57 THR C O 1
ATOM 3827 N N . LYS C 1 62 ? 41.216 29.745 17.069 1.00 16.08 58 LYS C N 1
ATOM 3828 C CA . LYS C 1 62 ? 41.346 31.123 17.621 1.00 16.68 58 LYS C CA 1
ATOM 3829 C C . LYS C 1 62 ? 42.643 31.257 18.445 1.00 16.66 58 LYS C C 1
ATOM 3830 O O . LYS C 1 62 ? 43.327 32.287 18.270 1.00 16.52 58 LYS C O 1
ATOM 3836 N N . GLN C 1 63 ? 43.001 30.282 19.267 1.00 16.07 59 GLN C N 1
ATOM 3837 C CA . GLN C 1 63 ? 44.247 30.317 20.072 1.00 17.14 59 GLN C CA 1
ATOM 3838 C C . GLN C 1 63 ? 45.463 30.299 19.132 1.00 16.31 59 GLN C C 1
ATOM 3839 O O . GLN C 1 63 ? 46.435 31.037 19.387 1.00 15.25 59 GLN C O 1
ATOM 3845 N N . LEU C 1 64 ? 45.375 29.535 18.050 1.00 15.56 60 LEU C N 1
ATOM 3846 C CA . LEU C 1 64 ? 46.503 29.422 17.089 1.00 14.34 60 LEU C CA 1
ATOM 3847 C C . LEU C 1 64 ? 46.683 30.757 16.377 1.00 13.38 60 LEU C C 1
ATOM 3848 O O . LEU C 1 64 ? 47.845 31.168 16.216 1.00 14.77 60 LEU C O 1
ATOM 3853 N N . ILE C 1 65 ? 45.601 31.413 15.954 1.00 13.45 61 ILE C N 1
ATOM 3854 C CA . ILE C 1 65 ? 45.651 32.746 15.307 1.00 14.74 61 ILE C CA 1
ATOM 3855 C C . ILE C 1 65 ? 46.294 33.728 16.293 1.00 14.34 61 ILE C C 1
ATOM 3856 O O . ILE C 1 65 ? 47.187 34.534 15.889 1.00 13.59 61 ILE C O 1
ATOM 3861 N N . GLU C 1 66 ? 45.877 33.676 17.546 1.00 14.67 62 GLU C N 1
ATOM 3862 C CA . GLU C 1 66 ? 46.454 34.586 18.575 1.00 16.04 62 GLU C CA 1
ATOM 3863 C C . GLU C 1 66 ? 47.954 34.319 18.750 1.00 15.27 62 GLU C C 1
ATOM 3864 O O . GLU C 1 66 ? 48.746 35.314 18.795 1.00 15.64 62 GLU C O 1
ATOM 3870 N N . TRP C 1 67 ? 48.370 33.059 18.806 1.00 15.25 63 TRP C N 1
ATOM 3871 C CA . TRP C 1 67 ? 49.796 32.672 18.944 1.00 15.71 63 TRP C CA 1
ATOM 3872 C C . TRP C 1 67 ? 50.628 33.175 17.753 1.00 16.60 63 TRP C C 1
ATOM 3873 O O . TRP C 1 67 ? 51.702 33.759 17.957 1.00 14.82 63 TRP C O 1
ATOM 3884 N N . ILE C 1 68 ? 50.143 32.956 16.535 1.00 15.50 64 ILE C N 1
ATOM 3885 C CA . ILE C 1 68 ? 50.851 33.435 15.316 1.00 15.19 64 ILE C CA 1
ATOM 3886 C C . ILE C 1 68 ? 50.952 34.961 15.344 1.00 14.43 64 ILE C C 1
ATOM 3887 O O . ILE C 1 68 ? 52.033 35.507 15.121 1.00 15.17 64 ILE C O 1
ATOM 3892 N N . GLU C 1 69 ? 49.872 35.663 15.612 1.00 15.08 65 GLU C N 1
ATOM 3893 C CA . GLU C 1 69 ? 49.876 37.143 15.583 1.00 15.56 65 GLU C CA 1
ATOM 3894 C C . GLU C 1 69 ? 50.725 37.669 16.724 1.00 15.00 65 GLU C C 1
ATOM 3895 O O . GLU C 1 69 ? 51.441 38.654 16.494 1.00 14.64 65 GLU C O 1
ATOM 3901 N N . ALA C 1 70 ? 50.797 36.966 17.845 1.00 15.03 66 ALA C N 1
ATOM 3902 C CA . ALA C 1 70 ? 51.619 37.414 19.000 1.00 15.13 66 ALA C CA 1
ATOM 3903 C C . ALA C 1 70 ? 53.104 37.320 18.646 1.00 15.53 66 ALA C C 1
ATOM 3904 O O . ALA C 1 70 ? 53.941 38.124 19.194 1.00 15.49 66 ALA C O 1
ATOM 3906 N N . LYS C 1 71 ? 53.430 36.472 17.665 1.00 14.20 67 LYS C N 1
ATOM 3907 C CA . LYS C 1 71 ? 54.835 36.310 17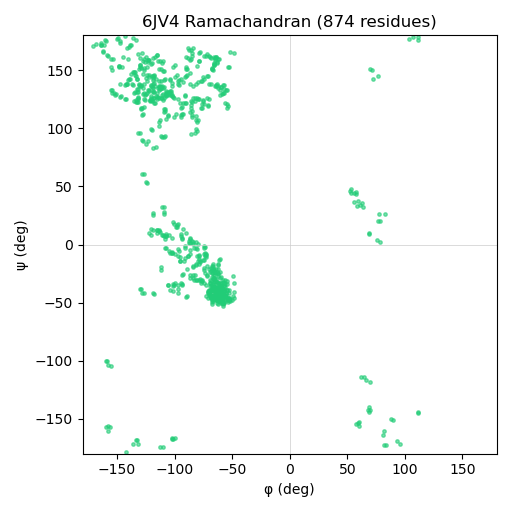.199 1.00 14.86 67 LYS C CA 1
ATOM 3908 C C . LYS C 1 71 ? 55.190 37.433 16.212 1.00 13.41 67 LYS C C 1
ATOM 3909 O O . LYS C 1 71 ? 56.356 37.479 15.771 1.00 13.38 67 LYS C O 1
ATOM 3915 N N . GLY C 1 72 ? 54.223 38.298 15.881 1.00 12.39 68 GLY C N 1
ATOM 3916 C CA . GLY C 1 72 ? 54.440 39.422 14.939 1.00 12.48 68 GLY C CA 1
ATOM 3917 C C . GLY C 1 72 ? 54.332 38.978 13.501 1.00 12.15 68 GLY C C 1
ATOM 3918 O O . GLY C 1 72 ? 54.956 39.612 12.607 1.00 12.02 68 GLY C O 1
ATOM 3919 N N . LEU C 1 73 ? 53.580 37.905 13.263 1.00 11.17 69 LEU C N 1
ATOM 3920 C CA . LEU C 1 73 ? 53.413 37.315 11.924 1.00 11.97 69 LEU C CA 1
ATOM 3921 C C . LEU C 1 73 ? 51.992 37.579 11.448 1.00 12.57 69 LEU C C 1
ATOM 3922 O O . LEU C 1 73 ? 51.085 37.759 12.278 1.00 12.95 69 LEU C O 1
ATOM 3927 N N . THR C 1 74 ? 51.812 37.530 10.133 1.00 11.56 70 THR C N 1
ATOM 3928 C CA . THR C 1 74 ? 50.495 37.670 9.486 1.00 13.48 70 THR C CA 1
ATOM 3929 C C . THR C 1 74 ? 50.122 36.325 8.861 1.00 13.22 70 THR C C 1
ATOM 3930 O O . THR C 1 74 ? 50.895 35.797 8.008 1.00 13.04 70 THR C O 1
ATOM 3934 N N . ILE C 1 75 ? 48.948 35.813 9.207 1.00 12.89 71 ILE C N 1
ATOM 3935 C CA . ILE C 1 75 ? 48.482 34.562 8.557 1.00 13.41 71 ILE C CA 1
ATOM 3936 C C . ILE C 1 75 ? 47.971 34.899 7.165 1.00 13.04 71 ILE C C 1
ATOM 3937 O O . ILE C 1 75 ? 46.933 35.636 7.034 1.00 15.86 71 ILE C O 1
ATOM 3942 N N . LYS C 1 76 ? 48.612 34.346 6.158 1.00 12.43 72 LYS C N 1
ATOM 3943 C CA . LYS C 1 76 ? 48.287 34.654 4.760 1.00 13.48 72 LYS C CA 1
ATOM 3944 C C . LYS C 1 76 ? 47.359 33.586 4.180 1.00 15.11 72 LYS C C 1
ATOM 3945 O O . LYS C 1 76 ? 46.553 33.942 3.312 1.00 17.52 72 LYS C O 1
ATOM 3951 N N . SER C 1 77 ? 47.575 32.333 4.536 1.00 13.65 73 SER C N 1
ATOM 3952 C CA . SER C 1 77 ? 46.790 31.266 3.866 1.00 13.51 73 SER C CA 1
ATOM 3953 C C . SER C 1 77 ? 46.783 30.021 4.721 1.00 12.76 73 SER C C 1
ATOM 3954 O O . SER C 1 77 ? 47.650 29.840 5.603 1.00 12.04 73 SER C O 1
ATOM 3957 N N . ALA C 1 78 ? 45.842 29.124 4.404 1.00 13.27 74 ALA C N 1
ATOM 3958 C CA . ALA C 1 78 ? 45.797 27.778 4.984 1.00 11.96 74 ALA C CA 1
ATOM 3959 C C . ALA C 1 78 ? 45.499 26.792 3.877 1.00 11.48 74 ALA C C 1
ATOM 3960 O O . ALA C 1 78 ? 44.805 27.165 2.957 1.00 12.39 74 ALA C O 1
ATOM 3962 N N . VAL C 1 79 ? 46.025 25.588 4.000 1.00 11.58 75 VAL C N 1
ATOM 3963 C CA . VAL C 1 79 ? 45.652 24.493 3.080 1.00 11.01 75 VAL C CA 1
ATOM 3964 C C . VAL C 1 79 ? 45.035 23.431 3.970 1.00 11.54 75 VAL C C 1
ATOM 3965 O O . VAL C 1 79 ? 45.521 23.203 5.089 1.00 10.94 75 VAL C O 1
ATOM 3969 N N . VAL C 1 80 ? 44.014 22.766 3.458 1.00 12.27 76 VAL C N 1
ATOM 3970 C CA . VAL C 1 80 ? 43.345 21.685 4.235 1.00 12.44 76 VAL C CA 1
ATOM 3971 C C . VAL C 1 80 ? 43.599 20.376 3.504 1.00 11.88 76 VAL C C 1
ATOM 3972 O O . VAL C 1 80 ? 43.526 20.350 2.259 1.00 13.91 76 VAL C O 1
ATOM 3976 N N . THR C 1 81 ? 43.966 19.327 4.211 1.00 11.65 77 THR C N 1
ATOM 3977 C CA . THR C 1 81 ? 44.503 18.122 3.549 1.00 11.28 77 THR C CA 1
ATOM 3978 C C . THR C 1 81 ? 43.366 17.147 3.245 1.00 11.86 77 THR C C 1
ATOM 3979 O O . THR C 1 81 ? 43.604 16.233 2.507 1.00 13.20 77 THR C O 1
ATOM 3983 N N . HIS C 1 82 ? 42.188 17.332 3.836 1.00 10.88 78 HIS C N 1
ATOM 3984 C CA . HIS C 1 82 ? 40.986 16.539 3.467 1.00 11.14 78 HIS C CA 1
ATOM 3985 C C . HIS C 1 82 ? 39.746 17.145 4.085 1.00 10.74 78 HIS C C 1
ATOM 3986 O O . HIS C 1 82 ? 39.851 18.125 4.840 1.00 10.48 78 HIS C O 1
ATOM 3993 N N . PHE C 1 83 ? 38.580 16.620 3.715 1.00 10.63 79 PHE C N 1
ATOM 3994 C CA . PHE C 1 83 ? 37.305 17.294 4.037 1.00 9.99 79 PHE C CA 1
ATOM 3995 C C . PHE C 1 83 ? 36.880 17.063 5.493 1.00 10.03 79 PHE C C 1
ATOM 3996 O O . PHE C 1 83 ? 35.887 17.719 5.936 1.00 9.71 79 PHE C O 1
ATOM 4004 N N . HIS C 1 84 ? 37.531 16.172 6.210 1.00 9.94 80 HIS C N 1
ATOM 4005 C CA . HIS C 1 84 ? 37.172 15.902 7.622 1.00 11.12 80 HIS C CA 1
ATOM 4006 C C . HIS C 1 84 ? 37.387 17.111 8.525 1.00 12.47 80 HIS C C 1
ATOM 4007 O O . HIS C 1 84 ? 38.222 17.967 8.227 1.00 11.01 80 HIS C O 1
ATOM 4014 N N . GLU C 1 85 ? 36.736 17.052 9.680 1.00 12.76 81 GLU C N 1
ATOM 4015 C CA . GLU C 1 85 ? 36.718 18.201 10.606 1.00 14.72 81 GLU C CA 1
ATOM 4016 C C . GLU C 1 85 ? 38.120 18.395 11.191 1.00 14.41 81 GLU C C 1
ATOM 4017 O O . GLU C 1 85 ? 38.436 19.575 11.491 1.00 15.48 81 GLU C O 1
ATOM 4023 N N . ASP C 1 86 ? 38.924 17.335 11.367 1.00 14.83 82 ASP C N 1
ATOM 4024 C CA . ASP C 1 86 ? 40.294 17.499 11.948 1.00 15.84 82 ASP C CA 1
ATOM 4025 C C . ASP C 1 86 ? 41.265 18.108 10.937 1.00 17.23 82 ASP C C 1
ATOM 4026 O O . ASP C 1 86 ? 42.391 18.454 11.339 1.00 22.25 82 ASP C O 1
ATOM 4031 N N . ALA C 1 87 ? 40.831 18.392 9.713 1.00 14.24 83 ALA C N 1
ATOM 4032 C CA . ALA C 1 87 ? 41.681 19.067 8.717 1.00 13.06 83 ALA C CA 1
ATOM 4033 C C . ALA C 1 87 ? 41.066 20.398 8.306 1.00 13.70 83 ALA C C 1
ATOM 4034 O O . ALA C 1 87 ? 41.826 21.372 8.155 1.00 13.17 83 ALA C O 1
ATOM 4036 N N . SER C 1 88 ? 39.750 20.467 8.100 1.00 11.84 84 SER C N 1
ATOM 4037 C CA . SER C 1 88 ? 39.068 21.602 7.429 1.00 12.83 84 SER C CA 1
ATOM 4038 C C . SER C 1 88 ? 38.024 22.269 8.351 1.00 13.04 84 SER C C 1
ATOM 4039 O O . SER C 1 88 ? 37.244 23.103 7.865 1.00 12.01 84 SER C O 1
ATOM 4042 N N . GLY C 1 89 ? 38.038 21.963 9.654 1.00 12.32 85 GLY C N 1
ATOM 4043 C CA . GLY C 1 89 ? 36.968 22.365 10.593 1.00 13.47 85 GLY C CA 1
ATOM 4044 C C . GLY C 1 89 ? 36.722 23.856 10.655 1.00 14.59 85 GLY C C 1
ATOM 4045 O O . GLY C 1 89 ? 35.538 24.276 10.724 1.00 14.53 85 GLY C O 1
ATOM 4046 N N . ASP C 1 90 ? 37.776 24.676 10.538 1.00 13.56 86 ASP C N 1
ATOM 4047 C CA . ASP C 1 90 ? 37.589 26.140 10.662 1.00 13.85 86 ASP C CA 1
ATOM 4048 C C . ASP C 1 90 ? 37.797 26.854 9.337 1.00 14.33 86 ASP C C 1
ATOM 4049 O O . ASP C 1 90 ? 38.146 28.062 9.345 1.00 14.07 86 ASP C O 1
ATOM 4054 N N . ILE C 1 91 ? 37.468 26.212 8.213 1.00 12.60 87 ILE C N 1
ATOM 4055 C CA . ILE C 1 91 ? 37.349 26.974 6.962 1.00 13.63 87 ILE C CA 1
ATOM 4056 C C . ILE C 1 91 ? 36.459 28.213 7.136 1.00 14.41 87 ILE C C 1
ATOM 4057 O O . ILE C 1 91 ? 36.813 29.311 6.651 1.00 15.26 87 ILE C O 1
ATOM 4062 N N . PRO C 1 92 ? 35.267 28.109 7.743 1.00 14.57 88 PRO C N 1
ATOM 4063 C CA . PRO C 1 92 ? 34.384 29.275 7.853 1.00 15.66 88 PRO C CA 1
ATOM 4064 C C . PRO C 1 92 ? 35.021 30.453 8.610 1.00 14.72 88 PRO C C 1
ATOM 4065 O O . PRO C 1 92 ? 34.936 31.568 8.110 1.00 17.48 88 PRO C O 1
ATOM 4069 N N . LEU C 1 93 ? 35.645 30.168 9.742 1.00 14.77 89 LEU C N 1
ATOM 4070 C CA . LEU C 1 93 ? 36.351 31.198 10.549 1.00 15.70 89 LEU C CA 1
ATOM 4071 C C . LEU C 1 93 ? 37.449 31.846 9.701 1.00 16.09 89 LEU C C 1
ATOM 4072 O O . LEU C 1 93 ? 37.509 33.104 9.667 1.00 16.55 89 LEU C O 1
ATOM 4077 N N . LEU C 1 94 ? 38.313 31.059 9.047 1.00 14.52 90 LEU C N 1
ATOM 4078 C CA . LEU C 1 94 ? 39.385 31.664 8.214 1.00 15.26 90 LEU C CA 1
ATOM 4079 C C . LEU C 1 94 ? 38.786 32.509 7.081 1.00 16.56 90 LEU C C 1
ATOM 4080 O O . LEU C 1 94 ? 39.278 33.641 6.840 1.00 16.74 90 LEU C O 1
ATOM 4085 N N . ASN C 1 95 ? 37.760 32.027 6.380 1.00 15.12 91 ASN C N 1
ATOM 4086 C CA . ASN C 1 95 ? 37.121 32.805 5.289 1.00 16.91 91 ASN C CA 1
ATOM 4087 C C . ASN C 1 95 ? 36.532 34.101 5.869 1.00 17.91 91 ASN C C 1
ATOM 4088 O O . ASN C 1 95 ? 36.677 35.167 5.172 1.00 19.60 91 ASN C O 1
ATOM 4093 N N . ASP C 1 96 ? 35.968 34.069 7.079 1.00 18.78 92 ASP C N 1
ATOM 4094 C CA . ASP C 1 96 ? 35.383 35.288 7.706 1.00 20.90 92 ASP C CA 1
ATOM 4095 C C . ASP C 1 96 ? 36.531 36.276 7.970 1.00 22.14 92 ASP C C 1
ATOM 4096 O O . ASP C 1 96 ? 36.289 37.492 7.890 1.00 20.40 92 ASP C O 1
ATOM 4101 N N . LEU C 1 97 ? 37.735 35.789 8.270 1.00 18.96 93 LEU C N 1
ATOM 4102 C CA . LEU C 1 97 ? 38.890 36.681 8.577 1.00 20.58 93 LEU C CA 1
ATOM 4103 C C . LEU C 1 97 ? 39.648 37.081 7.316 1.00 20.27 93 LEU C C 1
ATOM 4104 O O . LEU C 1 97 ? 40.693 37.758 7.442 1.00 20.23 93 LEU C O 1
ATOM 4109 N N . LYS C 1 98 ? 39.200 36.628 6.156 1.00 20.22 94 LYS C N 1
ATOM 4110 C CA . LYS C 1 98 ? 39.800 36.886 4.837 1.00 23.29 94 LYS C CA 1
ATOM 4111 C C . LYS C 1 98 ? 41.197 36.279 4.793 1.00 21.42 94 LYS C C 1
ATOM 4112 O O . LYS C 1 98 ? 42.063 36.831 4.112 1.00 22.07 94 LYS C O 1
ATOM 4118 N N . ILE C 1 99 ? 41.389 35.171 5.491 1.00 17.37 95 ILE C N 1
ATOM 4119 C CA . ILE C 1 99 ? 42.586 34.307 5.340 1.00 16.24 95 ILE C CA 1
ATOM 4120 C C . ILE C 1 99 ? 42.262 33.352 4.182 1.00 16.89 95 ILE C C 1
ATOM 4121 O O . ILE C 1 99 ? 41.306 32.579 4.340 1.00 16.57 95 ILE C O 1
ATOM 4126 N N . LYS C 1 100 ? 43.019 33.403 3.102 1.00 17.23 96 LYS C N 1
ATOM 4127 C CA . LYS C 1 100 ? 42.846 32.509 1.942 1.00 17.49 96 LYS C CA 1
ATOM 4128 C C . LYS C 1 100 ? 42.880 31.062 2.434 1.00 16.80 96 LYS C C 1
ATOM 4129 O O . LYS C 1 100 ? 43.789 30.688 3.215 1.00 15.88 96 LYS C O 1
ATOM 4135 N N . THR C 1 101 ? 41.923 30.260 1.970 1.00 14.27 97 THR C N 1
ATOM 4136 C CA . THR C 1 101 ? 41.868 28.811 2.272 1.00 12.83 97 THR C CA 1
ATOM 4137 C C . THR C 1 101 ? 41.966 28.056 0.945 1.00 12.74 97 THR C C 1
ATOM 4138 O O . THR C 1 101 ? 41.275 28.414 -0.019 1.00 13.65 97 THR C O 1
ATOM 4142 N N . TYR C 1 102 ? 42.837 27.075 0.905 1.00 11.78 98 TYR C N 1
ATOM 4143 C CA . TYR C 1 102 ? 43.103 26.239 -0.269 1.00 12.36 98 TYR C CA 1
ATOM 4144 C C . TYR C 1 102 ? 42.604 24.818 0.014 1.00 11.90 98 TYR C C 1
ATOM 4145 O O . TYR C 1 102 ? 42.899 24.233 1.074 1.00 11.03 98 TYR C O 1
ATOM 4154 N N . ALA C 1 103 ? 41.908 24.259 -0.964 1.00 11.41 99 ALA C N 1
ATOM 4155 C CA . ALA C 1 103 ? 41.445 22.862 -0.943 1.00 11.37 99 ALA C CA 1
ATOM 4156 C C . ALA C 1 103 ? 41.433 22.382 -2.381 1.00 11.84 99 ALA C C 1
ATOM 4157 O O . ALA C 1 103 ? 41.203 23.209 -3.297 1.00 12.23 99 ALA C O 1
ATOM 4159 N N . THR C 1 104 ? 41.583 21.083 -2.579 1.00 11.91 100 THR C N 1
ATOM 4160 C CA . THR C 1 104 ? 41.400 20.507 -3.916 1.00 12.48 100 THR C CA 1
ATOM 4161 C C . THR C 1 104 ? 39.944 20.661 -4.352 1.00 13.55 100 THR C C 1
ATOM 4162 O O . THR C 1 104 ? 39.022 20.812 -3.549 1.00 11.67 100 THR C O 1
ATOM 4166 N N . SER C 1 105 ? 39.742 20.537 -5.658 1.00 12.82 101 SER C N 1
ATOM 4167 C CA . SER C 1 105 ? 38.386 20.516 -6.230 1.00 12.93 101 SER C CA 1
ATOM 4168 C C . SER C 1 105 ? 37.558 19.403 -5.566 1.00 11.46 101 SER C C 1
ATOM 4169 O O . SER C 1 105 ? 36.457 19.673 -5.131 1.00 11.21 101 SER C O 1
ATOM 4172 N N . LEU C 1 106 ? 38.134 18.227 -5.395 1.00 11.70 102 LEU C N 1
ATOM 4173 C CA . LEU C 1 106 ? 37.387 17.072 -4.842 1.00 10.66 102 LEU C CA 1
ATOM 4174 C C . LEU C 1 106 ? 37.065 17.321 -3.371 1.00 10.61 102 LEU C C 1
ATOM 4175 O O . LEU C 1 106 ? 35.920 17.127 -2.976 1.00 9.51 102 LEU C O 1
ATOM 4180 N N . THR C 1 107 ? 38.009 17.919 -2.619 1.00 9.95 103 THR C N 1
ATOM 4181 C CA . THR C 1 107 ? 37.742 18.260 -1.212 1.00 9.18 103 THR C CA 1
ATOM 4182 C C . THR C 1 107 ? 36.550 19.232 -1.158 1.00 9.66 103 THR C C 1
ATOM 4183 O O . THR C 1 107 ? 35.649 19.029 -0.323 1.00 10.11 103 THR C O 1
ATOM 4187 N N . ASN C 1 108 ? 36.532 20.286 -1.979 1.00 9.91 104 ASN C N 1
ATOM 4188 C CA . ASN C 1 108 ? 35.417 21.261 -1.962 1.00 10.08 104 ASN C CA 1
ATOM 4189 C C . ASN C 1 108 ? 34.095 20.558 -2.295 1.00 10.37 104 ASN C C 1
ATOM 4190 O O . ASN C 1 108 ? 33.084 20.940 -1.691 1.00 10.59 104 ASN C O 1
ATOM 4195 N N . LYS C 1 109 ? 34.072 19.698 -3.320 1.00 11.02 105 LYS C N 1
ATOM 4196 C CA . LYS C 1 109 ? 32.830 18.960 -3.683 1.00 11.85 105 LYS C CA 1
ATOM 4197 C C . LYS C 1 109 ? 32.333 18.166 -2.474 1.00 10.82 105 LYS C C 1
ATOM 4198 O O . LYS C 1 109 ? 31.112 18.151 -2.221 1.00 11.14 105 LYS C O 1
ATOM 4204 N N . LEU C 1 110 ? 33.214 17.483 -1.768 1.00 9.39 106 LEU C N 1
ATOM 4205 C CA . LEU C 1 110 ? 32.857 16.687 -0.576 1.00 9.97 106 LEU C CA 1
ATOM 4206 C C . LEU C 1 110 ? 32.394 17.600 0.572 1.00 10.37 106 LEU C C 1
ATOM 4207 O O . LEU C 1 110 ? 31.389 17.304 1.236 1.00 9.60 106 LEU C O 1
ATOM 4212 N N . LEU C 1 111 ? 33.033 18.754 0.749 1.00 9.57 107 LEU C N 1
ATOM 4213 C CA . LEU C 1 111 ? 32.551 19.693 1.786 1.00 11.12 107 LEU C CA 1
ATOM 4214 C C . LEU C 1 111 ? 31.112 20.094 1.459 1.00 10.17 107 LEU C C 1
ATOM 4215 O O . LEU C 1 111 ? 30.277 20.049 2.366 1.00 11.93 107 LEU C O 1
ATOM 4220 N N . LYS C 1 112 ? 30.852 20.477 0.216 1.00 11.50 108 LYS C N 1
ATOM 4221 C CA . LYS C 1 112 ? 29.528 20.996 -0.200 1.00 13.44 108 LYS C CA 1
ATOM 4222 C C . LYS C 1 112 ? 28.490 19.869 -0.031 1.00 12.22 108 LYS C C 1
ATOM 4223 O O . LYS C 1 112 ? 27.416 20.135 0.521 1.00 11.33 108 LYS C O 1
ATOM 4229 N N . LEU C 1 113 ? 28.867 18.628 -0.359 1.00 11.06 109 LEU C N 1
ATOM 4230 C CA . LEU C 1 113 ? 27.924 17.481 -0.221 1.00 11.98 109 LEU C CA 1
ATOM 4231 C C . LEU C 1 113 ? 27.623 17.220 1.243 1.00 12.42 109 LEU C C 1
ATOM 4232 O O . LEU C 1 113 ? 26.545 16.639 1.558 1.00 12.09 109 LEU C O 1
ATOM 4237 N N . ASN C 1 114 ? 28.521 17.613 2.140 1.00 11.87 110 ASN C N 1
ATOM 4238 C CA . ASN C 1 114 ? 28.347 17.462 3.609 1.00 12.10 110 ASN C CA 1
ATOM 4239 C C . ASN C 1 114 ? 27.848 18.770 4.244 1.00 12.38 110 ASN C C 1
ATOM 4240 O O . ASN C 1 114 ? 27.883 18.865 5.467 1.00 13.51 110 ASN C O 1
ATOM 4245 N N . GLN C 1 115 ? 27.322 19.688 3.444 1.00 13.80 111 GLN C N 1
ATOM 4246 C CA . GLN C 1 115 ? 26.672 20.958 3.888 1.00 17.73 111 GLN C CA 1
ATOM 4247 C C . GLN C 1 115 ? 27.688 21.833 4.619 1.00 17.64 111 GLN C C 1
ATOM 4248 O O . GLN C 1 115 ? 27.313 22.488 5.636 1.00 16.54 111 GLN C O 1
ATOM 4254 N N . LYS C 1 116 ? 28.939 21.790 4.164 1.00 16.42 112 LYS C N 1
ATOM 4255 C CA . LYS C 1 116 ? 30.053 22.618 4.689 1.00 15.46 112 LYS C CA 1
ATOM 4256 C C . LYS C 1 116 ? 30.477 23.666 3.656 1.00 15.88 112 LYS C C 1
ATOM 4257 O O . LYS C 1 116 ? 30.432 23.444 2.427 1.00 15.22 112 LYS C O 1
ATOM 4263 N N . GLU C 1 117 ? 30.952 24.794 4.193 1.00 16.23 113 GLU C N 1
ATOM 4264 C CA . GLU C 1 117 ? 31.506 25.914 3.405 1.00 16.58 113 GLU C CA 1
ATOM 4265 C C . GLU C 1 117 ? 32.757 25.450 2.659 1.00 14.17 113 GLU C C 1
ATOM 4266 O O . GLU C 1 117 ? 33.564 24.744 3.257 1.00 14.83 113 GLU C O 1
ATOM 4272 N N . VAL C 1 118 ? 32.906 25.862 1.402 1.00 13.03 114 VAL C N 1
ATOM 4273 C CA . VAL C 1 118 ? 34.065 25.497 0.555 1.00 12.90 114 VAL C CA 1
ATOM 4274 C C . VAL C 1 118 ? 35.201 26.499 0.842 1.00 12.51 114 VAL C C 1
ATOM 4275 O O . VAL C 1 118 ? 34.925 27.611 1.390 1.00 13.83 114 VAL C O 1
ATOM 4279 N N . SER C 1 119 ? 36.375 26.148 0.365 1.00 12.48 115 SER C N 1
ATOM 4280 C CA . SER C 1 119 ? 37.604 26.981 0.438 1.00 12.82 115 SER C CA 1
ATOM 4281 C C . SER C 1 119 ? 37.415 28.211 -0.467 1.00 13.80 115 SER C C 1
ATOM 4282 O O . SER C 1 119 ? 36.608 28.174 -1.425 1.00 13.29 115 SER C O 1
ATOM 4285 N N . SER C 1 120 ? 38.210 29.269 -0.249 1.00 15.09 116 SER C N 1
ATOM 4286 C CA . SER C 1 120 ? 38.194 30.471 -1.125 1.00 16.42 116 SER C CA 1
ATOM 4287 C C . SER C 1 120 ? 38.934 30.190 -2.431 1.00 17.86 116 SER C C 1
ATOM 4288 O O . SER C 1 120 ? 38.615 30.798 -3.470 1.00 18.87 116 SER C O 1
ATOM 4291 N N . ASP C 1 121 ? 39.941 29.326 -2.393 1.00 17.40 117 ASP C N 1
ATOM 4292 C CA . ASP C 1 121 ? 40.870 29.074 -3.498 1.00 18.38 117 ASP C CA 1
ATOM 4293 C C . ASP C 1 121 ? 40.943 27.568 -3.753 1.00 17.59 117 ASP C C 1
ATOM 4294 O O . ASP C 1 121 ? 41.004 26.794 -2.785 1.00 15.35 117 ASP C O 1
ATOM 4299 N N . GLU C 1 122 ? 40.930 27.189 -5.014 1.00 16.95 118 GLU C N 1
ATOM 4300 C CA . GLU C 1 122 ? 40.829 25.758 -5.369 1.00 20.29 118 GLU C CA 1
ATOM 4301 C C . GLU C 1 122 ? 42.111 25.288 -6.034 1.00 21.90 118 GLU C C 1
ATOM 4302 O O . GLU C 1 122 ? 42.598 25.967 -6.947 1.00 23.77 118 GLU C O 1
ATOM 4308 N N . ILE C 1 123 ? 42.634 24.144 -5.590 1.00 19.89 119 ILE C N 1
ATOM 4309 C CA . ILE C 1 123 ? 43.727 23.375 -6.238 1.00 21.39 119 ILE C CA 1
ATOM 4310 C C . ILE C 1 123 ? 43.148 22.423 -7.292 1.00 25.01 119 ILE C C 1
ATOM 4311 O O . ILE C 1 123 ? 42.385 21.468 -6.946 1.00 23.32 119 ILE C O 1
ATOM 4316 N N . SER C 1 124 ? 43.488 22.690 -8.559 1.00 28.01 120 SER C N 1
ATOM 4317 C CA . SER C 1 124 ? 42.931 22.000 -9.756 1.00 34.68 120 SER C CA 1
ATOM 4318 C C . SER C 1 124 ? 43.737 20.761 -10.143 1.00 33.99 120 SER C C 1
ATOM 4319 O O . SER C 1 124 ? 43.182 19.957 -10.894 1.00 41.03 120 SER C O 1
ATOM 4322 N N . SER C 1 125 ? 45.000 20.648 -9.723 1.00 29.22 121 SER C N 1
ATOM 4323 C CA . SER C 1 125 ? 45.979 19.665 -10.266 1.00 29.47 121 SER C CA 1
ATOM 4324 C C . SER C 1 125 ? 46.559 18.822 -9.123 1.00 28.90 121 SER C C 1
ATOM 4325 O O . SER C 1 125 ? 46.560 19.323 -7.982 1.00 30.50 121 SER C O 1
ATOM 4328 N N . ASN C 1 126 ? 47.152 17.671 -9.427 1.00 24.58 122 ASN C N 1
ATOM 4329 C CA . ASN C 1 126 ? 47.667 16.720 -8.411 1.00 24.79 122 ASN C CA 1
ATOM 4330 C C . ASN C 1 126 ? 48.932 17.246 -7.725 1.00 24.07 122 ASN C C 1
ATOM 4331 O O . ASN C 1 126 ? 49.311 16.680 -6.693 1.00 20.67 122 ASN C O 1
ATOM 4336 N N . THR C 1 127 ? 49.623 18.218 -8.327 1.00 23.24 123 THR C N 1
ATOM 4337 C CA . THR C 1 127 ? 50.796 18.882 -7.709 1.00 24.33 123 THR C CA 1
ATOM 4338 C C . THR C 1 127 ? 50.521 20.379 -7.743 1.00 24.23 123 THR C C 1
ATOM 4339 O O . THR C 1 127 ? 49.970 20.876 -8.752 1.00 25.76 123 THR C O 1
ATOM 4343 N N . PHE C 1 128 ? 50.838 21.075 -6.662 1.00 20.47 124 PHE C N 1
ATOM 4344 C CA . PHE C 1 128 ? 50.513 22.508 -6.489 1.00 19.80 124 PHE C CA 1
ATOM 4345 C C . PHE C 1 128 ? 51.526 23.147 -5.546 1.00 19.23 124 PHE C C 1
ATOM 4346 O O . PHE C 1 128 ? 51.753 22.608 -4.442 1.00 18.30 124 PHE C O 1
ATOM 4354 N N . GLU C 1 129 ? 52.102 24.282 -5.950 1.00 18.38 125 GLU C N 1
ATOM 4355 C CA . GLU C 1 129 ? 52.959 25.119 -5.071 1.00 20.16 125 GLU C CA 1
ATOM 4356 C C . GLU C 1 129 ? 52.087 25.985 -4.165 1.00 20.14 125 GLU C C 1
ATOM 4357 O O . GLU C 1 129 ? 51.565 27.033 -4.608 1.00 18.55 125 GLU C O 1
ATOM 4363 N N . PHE C 1 130 ? 51.879 25.527 -2.937 1.00 16.63 126 PHE C N 1
ATOM 4364 C CA . PHE C 1 130 ? 51.071 26.230 -1.923 1.00 16.77 126 PHE C CA 1
ATOM 4365 C C . PHE C 1 130 ? 51.807 27.492 -1.433 1.00 16.54 126 PHE C C 1
ATOM 4366 O O . PHE C 1 130 ? 51.180 28.547 -1.285 1.00 17.41 126 PHE C O 1
ATOM 4374 N N . ILE C 1 131 ? 53.089 27.369 -1.130 1.00 17.64 127 ILE C N 1
ATOM 4375 C CA . ILE C 1 131 ? 53.971 28.527 -0.767 1.00 16.97 127 ILE C CA 1
ATOM 4376 C C . ILE C 1 131 ? 55.172 28.441 -1.701 1.00 18.78 127 ILE C C 1
ATOM 4377 O O . ILE C 1 131 ? 55.872 27.440 -1.645 1.00 16.35 127 ILE C O 1
ATOM 4382 N N . ASP C 1 132 ? 55.393 29.461 -2.539 1.00 22.94 128 ASP C N 1
ATOM 4383 C CA . ASP C 1 132 ? 56.455 29.429 -3.584 1.00 26.20 128 ASP C CA 1
ATOM 4384 C C . ASP C 1 132 ? 57.801 29.104 -2.958 1.00 21.76 128 ASP C C 1
ATOM 4385 O O . ASP C 1 132 ? 58.247 29.883 -2.079 1.00 24.54 128 ASP C O 1
ATOM 4390 N N . GLY C 1 133 ? 58.425 28.017 -3.416 1.00 22.06 129 GLY C N 1
ATOM 4391 C CA . GLY C 1 133 ? 59.727 27.511 -2.959 1.00 23.50 129 GLY C CA 1
ATOM 4392 C C . GLY C 1 133 ? 59.734 26.950 -1.542 1.00 23.51 129 GLY C C 1
ATOM 4393 O O . GLY C 1 133 ? 60.820 26.620 -1.081 1.00 25.40 129 GLY C O 1
ATOM 4394 N N . VAL C 1 134 ? 58.569 26.776 -0.888 1.00 18.45 130 VAL C N 1
ATOM 4395 C CA . VAL C 1 134 ? 58.487 26.442 0.560 1.00 17.26 130 VAL C CA 1
ATOM 4396 C C . VAL C 1 134 ? 57.556 25.235 0.812 1.00 15.57 130 VAL C C 1
ATOM 4397 O O . VAL C 1 134 ? 57.865 24.439 1.715 1.00 16.24 130 VAL C O 1
ATOM 4401 N N . ALA C 1 135 ? 56.454 25.118 0.096 1.00 15.75 131 ALA C N 1
ATOM 4402 C CA . ALA C 1 135 ? 55.474 24.039 0.412 1.00 14.60 131 ALA C CA 1
ATOM 4403 C C . ALA C 1 135 ? 54.809 23.586 -0.869 1.00 14.99 131 ALA C C 1
ATOM 4404 O O . ALA C 1 135 ? 54.239 24.452 -1.549 1.00 15.98 131 ALA C O 1
ATOM 4406 N N . SER C 1 136 ? 54.851 22.278 -1.121 1.00 15.45 132 SER C N 1
ATOM 4407 C CA . SER C 1 136 ? 54.255 21.644 -2.314 1.00 16.27 132 SER C CA 1
ATOM 4408 C C . SER C 1 136 ? 53.157 20.677 -1.873 1.00 14.10 132 SER C C 1
ATOM 4409 O O . SER C 1 136 ? 53.436 19.831 -1.015 1.00 15.02 132 SER C O 1
ATOM 4412 N N . VAL C 1 137 ? 52.046 20.709 -2.564 1.00 13.52 133 VAL C N 1
ATOM 4413 C CA . VAL C 1 137 ? 50.935 19.731 -2.326 1.00 13.61 133 VAL C CA 1
ATOM 4414 C C . VAL C 1 137 ? 51.119 18.590 -3.318 1.00 14.16 133 VAL C C 1
ATOM 4415 O O . VAL C 1 137 ? 51.426 18.851 -4.508 1.00 16.14 133 VAL C O 1
ATOM 4419 N N . PHE C 1 138 ? 50.846 17.350 -2.891 1.00 12.09 134 PHE C N 1
ATOM 4420 C CA . PHE C 1 138 ? 50.796 16.202 -3.789 1.00 12.41 134 PHE C CA 1
ATOM 4421 C C . PHE C 1 138 ? 49.540 15.405 -3.448 1.00 11.33 134 PHE C C 1
ATOM 4422 O O . PHE C 1 138 ? 49.386 15.074 -2.261 1.00 10.69 134 PHE C O 1
ATOM 4430 N N . TYR C 1 139 ? 48.769 15.057 -4.469 1.00 12.03 135 TYR C N 1
ATOM 4431 C CA . TYR C 1 139 ? 47.625 14.102 -4.342 1.00 12.41 135 TYR C CA 1
ATOM 4432 C C . TYR C 1 139 ? 48.116 12.708 -4.714 1.00 13.34 135 TYR C C 1
ATOM 4433 O O . TYR C 1 139 ? 48.460 12.482 -5.883 1.00 14.27 135 TYR C O 1
ATOM 4442 N N . PRO C 1 140 ? 48.239 11.768 -3.751 1.00 12.80 136 PRO C N 1
ATOM 4443 C CA . PRO C 1 140 ? 48.776 10.428 -4.037 1.00 14.44 136 PRO C CA 1
ATOM 4444 C C . PRO C 1 140 ? 47.733 9.396 -4.515 1.00 15.15 136 PRO C C 1
ATOM 4445 O O . PRO C 1 140 ? 48.101 8.240 -4.840 1.00 15.29 136 PRO C O 1
ATOM 4449 N N . GLY C 1 141 ? 46.465 9.794 -4.514 1.00 13.74 137 GLY C N 1
ATOM 4450 C CA . GLY C 1 141 ? 45.340 8.847 -4.642 1.00 11.48 137 GLY C CA 1
ATOM 4451 C C . GLY C 1 141 ? 44.677 8.613 -3.299 1.00 11.94 137 GLY C C 1
ATOM 4452 O O . GLY C 1 141 ? 45.142 9.103 -2.256 1.00 11.09 137 GLY C O 1
ATOM 4453 N N . ALA C 1 142 ? 43.614 7.821 -3.320 1.00 10.65 138 ALA C N 1
ATOM 4454 C CA . ALA C 1 142 ? 42.777 7.576 -2.131 1.00 11.03 138 ALA C CA 1
ATOM 4455 C C . ALA C 1 142 ? 43.543 6.793 -1.067 1.00 10.61 138 ALA C C 1
ATOM 4456 O O . ALA C 1 142 ? 44.407 5.950 -1.392 1.00 10.76 138 ALA C O 1
ATOM 4458 N N . GLY C 1 143 ? 43.168 7.034 0.189 1.00 9.86 139 GLY C N 1
ATOM 4459 C CA . GLY C 1 143 ? 43.670 6.266 1.333 1.00 10.06 139 GLY C CA 1
ATOM 4460 C C . GLY C 1 143 ? 42.677 6.418 2.449 1.00 9.67 139 GLY C C 1
ATOM 4461 O O . GLY C 1 143 ? 41.614 5.767 2.416 1.00 9.61 139 GLY C O 1
ATOM 4462 N N . HIS C 1 144 ? 43.008 7.243 3.415 1.00 9.59 140 HIS C N 1
ATOM 4463 C CA . HIS C 1 144 ? 42.129 7.576 4.546 1.00 9.20 140 HIS C CA 1
ATOM 4464 C C . HIS C 1 144 ? 40.796 8.158 4.027 1.00 9.81 140 HIS C C 1
ATOM 4465 O O . HIS C 1 144 ? 39.726 7.849 4.592 1.00 9.56 140 HIS C O 1
ATOM 4472 N N . THR C 1 145 ? 40.877 8.971 3.008 1.00 8.41 141 THR C N 1
ATOM 4473 C CA . THR C 1 145 ? 39.731 9.484 2.264 1.00 9.19 141 THR C CA 1
ATOM 4474 C C . THR C 1 145 ? 40.068 9.467 0.776 1.00 9.08 141 THR C C 1
ATOM 4475 O O . THR C 1 145 ? 41.222 9.258 0.396 1.00 9.12 141 THR C O 1
ATOM 4479 N N . GLU C 1 146 ? 39.070 9.738 -0.050 1.00 8.74 142 GLU C N 1
ATOM 4480 C CA . GLU C 1 146 ? 39.274 9.757 -1.512 1.00 9.59 142 GLU C CA 1
ATOM 4481 C C . GLU C 1 146 ? 40.039 11.023 -1.884 1.00 9.65 142 GLU C C 1
ATOM 4482 O O . GLU C 1 146 ? 40.619 11.021 -2.952 1.00 10.42 142 GLU C O 1
ATOM 4488 N N . ASP C 1 147 ? 40.011 12.076 -1.047 1.00 9.56 143 ASP C N 1
ATOM 4489 C CA . ASP C 1 147 ? 40.515 13.432 -1.432 1.00 9.37 143 ASP C CA 1
ATOM 4490 C C . ASP C 1 147 ? 41.867 13.717 -0.768 1.00 9.99 143 ASP C C 1
ATOM 4491 O O . ASP C 1 147 ? 42.482 14.780 -1.073 1.00 10.30 143 ASP C O 1
ATOM 4496 N N . ASN C 1 148 ? 42.362 12.844 0.107 1.00 9.24 144 ASN C N 1
ATOM 4497 C CA . ASN C 1 148 ? 43.503 13.224 0.991 1.00 9.47 144 ASN C CA 1
ATOM 4498 C C . ASN C 1 148 ? 44.734 13.653 0.164 1.00 9.48 144 ASN C C 1
ATOM 4499 O O . ASN C 1 148 ? 45.137 12.976 -0.807 1.00 9.57 144 ASN C O 1
ATOM 4504 N N . ILE C 1 149 ? 45.380 14.729 0.613 1.00 9.30 145 ILE C N 1
ATOM 4505 C CA . ILE C 1 149 ? 46.652 15.216 0.005 1.00 10.78 145 ILE C CA 1
ATOM 4506 C C . ILE C 1 149 ? 47.709 15.277 1.091 1.00 10.26 145 ILE C C 1
ATOM 4507 O O . ILE C 1 149 ? 47.371 15.356 2.302 1.00 9.95 145 ILE C O 1
ATOM 4512 N N . VAL C 1 150 ? 48.980 15.220 0.638 1.00 10.88 146 VAL C N 1
ATOM 4513 C CA . VAL C 1 150 ? 50.137 15.395 1.530 1.00 10.00 146 VAL C CA 1
ATOM 4514 C C . VAL C 1 150 ? 50.822 16.710 1.133 1.00 10.36 146 VAL C C 1
ATOM 4515 O O . VAL C 1 150 ? 50.561 17.249 0.040 1.00 10.64 146 VAL C O 1
ATOM 4519 N N . VAL C 1 151 ? 51.568 17.235 2.078 1.00 10.36 147 VAL C N 1
ATOM 4520 C CA . VAL C 1 151 ? 52.286 18.530 1.913 1.00 11.85 147 VAL C CA 1
ATOM 4521 C C . VAL C 1 151 ? 53.772 18.344 2.220 1.00 11.41 147 VAL C C 1
ATOM 4522 O O . VAL C 1 151 ? 54.133 17.878 3.289 1.00 11.50 147 VAL C O 1
ATOM 4526 N N . TRP C 1 152 ? 54.624 18.723 1.250 1.00 12.06 148 TRP C N 1
ATOM 4527 C CA . TRP C 1 152 ? 56.092 18.548 1.340 1.00 12.48 148 TRP C CA 1
ATOM 4528 C C . TRP C 1 152 ? 56.751 19.903 1.554 1.00 11.81 148 TRP C C 1
ATOM 4529 O O . TRP C 1 152 ? 56.386 20.853 0.820 1.00 12.52 148 TRP C O 1
ATOM 4540 N N . LEU C 1 153 ? 57.633 19.982 2.537 1.00 12.65 149 LEU C N 1
ATOM 4541 C CA . LEU C 1 153 ? 58.430 21.199 2.843 1.00 13.46 149 LEU C CA 1
ATOM 4542 C C . LEU C 1 153 ? 59.864 20.889 2.425 1.00 14.72 149 LEU C C 1
ATOM 4543 O O . LEU C 1 153 ? 60.593 20.228 3.153 1.00 15.18 149 LEU C O 1
ATOM 4548 N N . PRO C 1 154 ? 60.264 21.247 1.181 1.00 16.44 150 PRO C N 1
ATOM 4549 C CA . PRO C 1 154 ? 61.534 20.759 0.624 1.00 18.75 150 PRO C CA 1
ATOM 4550 C C . PRO C 1 154 ? 62.788 21.271 1.365 1.00 19.35 150 PRO C C 1
ATOM 4551 O O . PRO C 1 154 ? 63.785 20.534 1.466 1.00 19.59 150 PRO C O 1
ATOM 4555 N N . ASN C 1 155 ? 62.701 22.463 1.943 1.00 22.61 151 ASN C N 1
ATOM 4556 C CA . ASN C 1 155 ? 63.830 23.095 2.698 1.00 23.30 151 ASN C CA 1
ATOM 4557 C C . ASN C 1 155 ? 64.128 22.265 3.940 1.00 26.23 151 ASN C C 1
ATOM 4558 O O . ASN C 1 155 ? 65.316 21.985 4.205 1.00 25.64 151 ASN C O 1
ATOM 4563 N N . GLU C 1 156 ? 63.093 21.820 4.659 1.00 21.62 152 GLU C N 1
ATOM 4564 C CA . GLU C 1 156 ? 63.277 21.070 5.919 1.00 21.20 152 GLU C CA 1
ATOM 4565 C C . GLU C 1 156 ? 63.231 19.562 5.689 1.00 18.12 152 GLU C C 1
ATOM 4566 O O . GLU C 1 156 ? 63.545 18.835 6.628 1.00 19.56 152 GLU C O 1
ATOM 4572 N N . LYS C 1 157 ? 62.840 19.100 4.510 1.00 17.11 153 LYS C N 1
ATOM 4573 C CA . LYS C 1 157 ? 62.565 17.680 4.192 1.00 17.88 153 LYS C CA 1
ATOM 4574 C C . LYS C 1 157 ? 61.554 17.137 5.222 1.00 15.99 153 LYS C C 1
ATOM 4575 O O . LYS C 1 157 ? 61.702 16.020 5.719 1.00 17.43 153 LYS C O 1
ATOM 4581 N N . ILE C 1 158 ? 60.538 17.937 5.483 1.00 15.49 154 ILE C N 1
ATOM 4582 C CA . ILE C 1 158 ? 59.373 17.551 6.329 1.00 14.87 154 ILE C CA 1
ATOM 4583 C C . ILE C 1 158 ? 58.209 17.222 5.391 1.00 12.81 154 ILE C C 1
ATOM 4584 O O . ILE C 1 158 ? 57.804 18.087 4.607 1.00 12.95 154 ILE C O 1
ATOM 4589 N N . LEU C 1 159 ? 57.634 16.036 5.591 1.00 13.93 155 LEU C N 1
ATOM 4590 C CA . LEU C 1 159 ? 56.401 15.590 4.888 1.00 13.22 155 LEU C CA 1
ATOM 4591 C C . LEU C 1 159 ? 55.244 15.600 5.889 1.00 12.62 155 LEU C C 1
ATOM 4592 O O . LEU C 1 159 ? 55.309 14.861 6.893 1.00 12.30 155 LEU C O 1
ATOM 4597 N N . PHE C 1 160 ? 54.249 16.435 5.631 1.00 11.80 156 PHE C N 1
ATOM 4598 C CA . PHE C 1 160 ? 52.990 16.391 6.395 1.00 11.81 156 PHE C CA 1
ATOM 4599 C C . PHE C 1 160 ? 52.114 15.321 5.741 1.00 10.99 156 PHE C C 1
ATOM 4600 O O . PHE C 1 160 ? 51.617 15.549 4.624 1.00 10.81 156 PHE C O 1
ATOM 4608 N N . GLY C 1 161 ? 51.919 14.198 6.429 1.00 12.88 157 GLY C N 1
ATOM 4609 C CA . GLY C 1 161 ? 51.116 13.076 5.915 1.00 12.99 157 GLY C CA 1
ATOM 4610 C C . GLY C 1 161 ? 49.644 13.289 6.168 1.00 12.79 157 GLY C C 1
ATOM 4611 O O . GLY C 1 161 ? 48.833 12.717 5.418 1.00 12.31 157 GLY C O 1
ATOM 4612 N N . GLY C 1 162 ? 49.315 13.988 7.259 1.00 13.05 158 GLY C N 1
ATOM 4613 C CA . GLY C 1 162 ? 47.932 14.103 7.711 1.00 13.17 158 GLY C CA 1
ATOM 4614 C C . GLY C 1 162 ? 47.366 12.725 8.030 1.00 11.94 158 GLY C C 1
ATOM 4615 O O . GLY C 1 162 ? 48.124 11.778 8.350 1.00 11.52 158 GLY C O 1
ATOM 4616 N N . CYS C 1 163 ? 46.054 12.577 7.915 1.00 13.72 159 CYS C N 1
ATOM 4617 C CA . CYS C 1 163 ? 45.392 11.332 8.354 1.00 14.75 159 CYS C CA 1
ATOM 4618 C C . CYS C 1 163 ? 45.694 10.199 7.381 1.00 12.86 159 CYS C C 1
ATOM 4619 O O . CYS C 1 163 ? 45.412 9.082 7.770 1.00 13.56 159 CYS C O 1
ATOM 4622 N N . PHE C 1 164 ? 46.278 10.490 6.230 1.00 12.84 160 PHE C N 1
ATOM 4623 C CA . PHE C 1 164 ? 46.796 9.495 5.252 1.00 11.78 160 PHE C CA 1
ATOM 4624 C C . PHE C 1 164 ? 47.934 8.638 5.843 1.00 10.96 160 PHE C C 1
ATOM 4625 O O . PHE C 1 164 ? 48.189 7.546 5.318 1.00 10.91 160 PHE C O 1
ATOM 4633 N N . VAL C 1 165 ? 48.600 9.107 6.889 1.00 10.32 161 VAL C N 1
ATOM 4634 C CA . VAL C 1 165 ? 49.780 8.443 7.518 1.00 11.32 161 VAL C CA 1
ATOM 4635 C C . VAL C 1 165 ? 49.462 8.225 8.985 1.00 11.29 161 VAL C C 1
ATOM 4636 O O . VAL C 1 165 ? 49.041 9.170 9.671 1.00 11.26 161 VAL C O 1
ATOM 4640 N N . LYS C 1 166 ? 49.685 6.999 9.438 1.00 12.10 162 LYS C N 1
ATOM 4641 C CA . LYS C 1 166 ? 49.495 6.622 10.849 1.00 13.28 162 LYS C CA 1
ATOM 4642 C C . LYS C 1 166 ? 50.841 6.653 11.578 1.00 14.41 162 LYS C C 1
ATOM 4643 O O . LYS C 1 166 ? 51.872 6.294 10.979 1.00 14.23 162 LYS C O 1
ATOM 4649 N N . SER C 1 167 ? 50.813 7.035 12.852 1.00 14.49 163 SER C N 1
ATOM 4650 C CA . SER C 1 167 ? 51.988 6.967 13.760 1.00 14.21 163 SER C CA 1
ATOM 4651 C C . SER C 1 167 ? 52.371 5.507 13.989 1.00 15.49 163 SER C C 1
ATOM 4652 O O . SER C 1 167 ? 51.535 4.593 13.805 1.00 13.79 163 SER C O 1
ATOM 4655 N N . LEU C 1 168 ? 53.642 5.260 14.309 1.00 14.48 164 LEU C N 1
ATOM 4656 C CA . LEU C 1 168 ? 54.135 3.873 14.545 1.00 15.21 164 LEU C CA 1
ATOM 4657 C C . LEU C 1 168 ? 53.365 3.169 15.675 1.00 15.41 164 LEU C C 1
ATOM 4658 O O . LEU C 1 168 ? 53.189 1.954 15.578 1.00 15.95 164 LEU C O 1
ATOM 4663 N N . LYS C 1 169 ? 52.906 3.911 16.676 1.00 15.91 165 LYS C N 1
ATOM 4664 C CA . LYS C 1 169 ? 52.209 3.328 17.842 1.00 16.67 165 LYS C CA 1
ATOM 4665 C C . LYS C 1 169 ? 50.759 3.020 17.486 1.00 16.56 165 LYS C C 1
ATOM 4666 O O . LYS C 1 169 ? 50.169 2.199 18.195 1.00 16.29 165 LYS C O 1
ATOM 4672 N N . ASN C 1 170 ? 50.244 3.543 16.362 1.00 14.42 166 ASN C N 1
ATOM 4673 C CA . ASN C 1 170 ? 48.875 3.183 15.908 1.00 15.13 166 ASN C CA 1
ATOM 4674 C C . ASN C 1 170 ? 48.894 1.794 15.306 1.00 14.87 166 ASN C C 1
ATOM 4675 O O . ASN C 1 170 ? 49.659 1.530 14.367 1.00 14.06 166 ASN C O 1
ATOM 4680 N N . LYS C 1 171 ? 48.059 0.886 15.826 1.00 14.14 167 LYS C N 1
ATOM 4681 C CA . LYS C 1 171 ? 48.045 -0.512 15.357 1.00 15.62 167 LYS C CA 1
ATOM 4682 C C . LYS C 1 171 ? 46.795 -0.781 14.529 1.00 15.92 167 LYS C C 1
ATOM 4683 O O . LYS C 1 171 ? 46.587 -1.955 14.184 1.00 15.47 167 LYS C O 1
ATOM 4689 N N . ASN C 1 172 ? 46.022 0.263 14.182 1.00 14.72 168 ASN C N 1
ATOM 4690 C CA . ASN C 1 172 ? 44.959 0.131 13.164 1.00 15.44 168 ASN C CA 1
ATOM 4691 C C . ASN C 1 172 ? 44.813 1.445 12.414 1.00 14.55 168 ASN C C 1
ATOM 4692 O O . ASN C 1 172 ? 45.520 2.412 12.744 1.00 14.93 168 ASN C O 1
ATOM 4697 N N . LEU C 1 173 ? 43.953 1.434 11.392 1.00 14.83 169 LEU C N 1
ATOM 4698 C CA . LEU C 1 173 ? 43.815 2.562 10.437 1.00 14.70 169 LEU C CA 1
ATOM 4699 C C . LEU C 1 173 ? 42.881 3.630 10.973 1.00 15.18 169 LEU C C 1
ATOM 4700 O O . LEU C 1 173 ? 42.682 4.601 10.273 1.00 16.55 169 LEU C O 1
ATOM 4705 N N . GLY C 1 174 ? 42.330 3.465 12.177 1.00 13.92 170 GLY C N 1
ATOM 4706 C CA . GLY C 1 174 ? 41.391 4.445 12.720 1.00 13.91 170 GLY C CA 1
ATOM 4707 C C . GLY C 1 174 ? 40.105 4.378 11.922 1.00 13.32 170 GLY C C 1
ATOM 4708 O O . GLY C 1 174 ? 39.699 3.298 11.553 1.00 13.81 170 GLY C O 1
ATOM 4709 N N . TYR C 1 175 ? 39.465 5.512 11.675 1.00 12.82 171 TYR C N 1
ATOM 4710 C CA . TYR C 1 175 ? 38.150 5.523 11.003 1.00 11.81 171 TYR C CA 1
ATOM 4711 C C . TYR C 1 175 ? 38.294 5.235 9.509 1.00 11.50 171 TYR C C 1
ATOM 4712 O O . TYR C 1 175 ? 39.001 5.993 8.822 1.00 10.72 171 TYR C O 1
ATOM 4721 N N . THR C 1 176 ? 37.654 4.173 9.025 1.00 11.32 172 THR C N 1
ATOM 4722 C CA . THR C 1 176 ? 37.781 3.758 7.608 1.00 11.90 172 THR C CA 1
ATOM 4723 C C . THR C 1 176 ? 36.462 3.901 6.822 1.00 10.64 172 THR C C 1
ATOM 4724 O O . THR C 1 176 ? 36.422 3.496 5.645 1.00 11.45 172 THR C O 1
ATOM 4728 N N . GLY C 1 177 ? 35.460 4.566 7.386 1.00 11.25 173 GLY C N 1
ATOM 4729 C CA . GLY C 1 177 ? 34.155 4.754 6.734 1.00 11.48 173 GLY C CA 1
ATOM 4730 C C . GLY C 1 177 ? 34.238 5.541 5.444 1.00 11.57 173 GLY C C 1
ATOM 4731 O O . GLY C 1 177 ? 33.353 5.359 4.563 1.00 11.40 173 GLY C O 1
ATOM 4732 N N . ASP C 1 178 ? 35.235 6.423 5.288 1.00 9.60 174 ASP C N 1
ATOM 4733 C CA . ASP C 1 178 ? 35.414 7.228 4.057 1.00 10.81 174 ASP C CA 1
ATOM 4734 C C . ASP C 1 178 ? 36.655 6.797 3.283 1.00 10.04 174 ASP C C 1
ATOM 4735 O O . ASP C 1 178 ? 37.049 7.520 2.315 1.00 10.16 174 ASP C O 1
ATOM 4740 N N . ALA C 1 179 ? 37.292 5.691 3.683 1.00 10.21 175 ALA C N 1
ATOM 4741 C CA . ALA C 1 179 ? 38.611 5.293 3.151 1.00 9.76 175 ALA C CA 1
ATOM 4742 C C . ALA C 1 179 ? 38.442 4.438 1.901 1.00 10.75 175 ALA C C 1
ATOM 4743 O O . ALA C 1 179 ? 37.331 3.915 1.643 1.00 10.71 175 ALA C O 1
ATOM 4745 N N . ASN C 1 180 ? 39.550 4.216 1.209 1.00 11.01 176 ASN C N 1
ATOM 4746 C CA . ASN C 1 180 ? 39.669 3.227 0.126 1.00 10.27 176 ASN C CA 1
ATOM 4747 C C . ASN C 1 180 ? 40.837 2.345 0.537 1.00 11.52 176 ASN C C 1
ATOM 4748 O O . ASN C 1 180 ? 41.979 2.648 0.158 1.00 11.67 176 ASN C O 1
ATOM 4753 N N . ILE C 1 181 ? 40.550 1.334 1.317 1.00 11.58 177 ILE C N 1
ATOM 4754 C CA . ILE C 1 181 ? 41.606 0.425 1.833 1.00 14.24 177 ILE C CA 1
ATOM 4755 C C . ILE C 1 181 ? 42.267 -0.327 0.674 1.00 15.07 177 ILE C C 1
ATOM 4756 O O . ILE C 1 181 ? 43.473 -0.585 0.805 1.00 16.40 177 ILE C O 1
ATOM 4761 N N . SER C 1 182 ? 41.558 -0.595 -0.425 1.00 14.61 178 SER C N 1
ATOM 4762 C CA . SER C 1 182 ? 42.117 -1.294 -1.611 1.00 17.81 178 SER C CA 1
ATOM 4763 C C . SER C 1 182 ? 43.206 -0.443 -2.275 1.00 16.75 178 SER C C 1
ATOM 4764 O O . SER C 1 182 ? 44.202 -1.012 -2.680 1.00 17.34 178 SER C O 1
ATOM 4767 N N . GLU C 1 183 ? 43.050 0.873 -2.345 1.00 13.42 179 GLU C N 1
ATOM 4768 C CA . GLU C 1 183 ? 44.007 1.768 -3.028 1.00 14.04 179 GLU C CA 1
ATOM 4769 C C . GLU C 1 183 ? 45.072 2.318 -2.075 1.00 13.38 179 GLU C C 1
ATOM 4770 O O . GLU C 1 183 ? 46.161 2.667 -2.578 1.00 13.42 179 GLU C O 1
ATOM 4776 N N . TRP C 1 184 ? 44.795 2.414 -0.764 1.00 12.32 180 TRP C N 1
ATOM 4777 C CA . TRP C 1 184 ? 45.737 3.044 0.207 1.00 11.64 180 TRP C CA 1
ATOM 4778 C C . TRP C 1 184 ? 47.177 2.532 0.064 1.00 12.74 180 TRP C C 1
ATOM 4779 O O . TRP C 1 184 ? 48.128 3.341 0.016 1.00 12.98 180 TRP C O 1
ATOM 4790 N N . PRO C 1 185 ? 47.445 1.213 -0.055 1.00 12.58 181 PRO C N 1
ATOM 4791 C CA . PRO C 1 185 ? 48.826 0.765 -0.187 1.00 14.01 181 PRO C CA 1
ATOM 4792 C C . PRO C 1 185 ? 49.518 1.317 -1.442 1.00 14.24 181 PRO C C 1
ATOM 4793 O O . PRO C 1 185 ? 50.697 1.685 -1.323 1.00 16.45 181 PRO C O 1
ATOM 4797 N N . ASN C 1 186 ? 48.814 1.390 -2.569 1.00 14.16 182 ASN C N 1
ATOM 4798 C CA . ASN C 1 186 ? 49.357 1.905 -3.855 1.00 15.72 182 ASN C CA 1
ATOM 4799 C C . ASN C 1 186 ? 49.587 3.426 -3.739 1.00 15.77 182 ASN C C 1
ATOM 4800 O O . ASN C 1 186 ? 50.699 3.964 -4.114 1.00 15.42 182 ASN C O 1
ATOM 4805 N N . SER C 1 187 ? 48.611 4.152 -3.181 1.00 13.44 183 SER C N 1
ATOM 4806 C CA . SER C 1 187 ? 48.780 5.593 -2.891 1.00 12.81 183 SER C CA 1
ATOM 4807 C C . SER C 1 187 ? 50.024 5.807 -2.022 1.00 12.97 183 SER C C 1
ATOM 4808 O O . SER C 1 187 ? 50.812 6.725 -2.316 1.00 14.34 183 SER C O 1
ATOM 4811 N N . MET C 1 188 ? 50.178 4.997 -0.975 1.00 14.35 184 MET C N 1
ATOM 4812 C CA . MET C 1 188 ? 51.323 5.129 -0.061 1.00 14.54 184 MET C CA 1
ATOM 4813 C C . MET C 1 188 ? 52.625 4.835 -0.809 1.00 16.22 184 MET C C 1
ATOM 4814 O O . MET C 1 188 ? 53.626 5.578 -0.542 1.00 14.77 184 MET C O 1
ATOM 4819 N N . GLN C 1 189 ? 52.627 3.788 -1.638 1.00 16.10 185 GLN C N 1
ATOM 4820 C CA . GLN C 1 189 ? 53.828 3.506 -2.491 1.00 17.69 185 GLN C CA 1
ATOM 4821 C C . GLN C 1 189 ? 54.224 4.747 -3.296 1.00 17.15 185 GLN C C 1
ATOM 4822 O O . GLN C 1 189 ? 55.433 5.027 -3.368 1.00 17.40 185 GLN C O 1
ATOM 4828 N N . LYS C 1 190 ? 53.287 5.508 -3.865 1.00 16.17 186 LYS C N 1
ATOM 4829 C CA . LYS C 1 190 ? 53.640 6.719 -4.658 1.00 17.65 186 LYS C CA 1
ATOM 4830 C C . LYS C 1 190 ? 54.322 7.762 -3.765 1.00 17.82 186 LYS C C 1
ATOM 4831 O O . LYS C 1 190 ? 55.225 8.450 -4.205 1.00 17.54 186 LYS C O 1
ATOM 4837 N N . VAL C 1 191 ? 53.854 7.916 -2.533 1.00 16.41 187 VAL C N 1
ATOM 4838 C CA . VAL C 1 191 ? 54.463 8.857 -1.563 1.00 15.81 187 VAL C CA 1
ATOM 4839 C C . VAL C 1 191 ? 55.861 8.352 -1.144 1.00 16.68 187 VAL C C 1
ATOM 4840 O O . VAL C 1 191 ? 56.819 9.199 -1.109 1.00 16.16 187 VAL C O 1
ATOM 4844 N N . ILE C 1 192 ? 55.998 7.064 -0.863 1.00 15.08 188 ILE C N 1
ATOM 4845 C CA . ILE C 1 192 ? 57.318 6.441 -0.543 1.00 17.62 188 ILE C CA 1
ATOM 4846 C C . ILE C 1 192 ? 58.282 6.767 -1.698 1.00 18.65 188 ILE C C 1
ATOM 4847 O O . ILE C 1 192 ? 59.445 7.231 -1.437 1.00 19.22 188 ILE C O 1
ATOM 4852 N N . ASN C 1 193 ? 57.821 6.574 -2.925 1.00 18.80 189 ASN C N 1
ATOM 4853 C CA . ASN C 1 193 ? 58.678 6.731 -4.126 1.00 20.45 189 ASN C CA 1
ATOM 4854 C C . ASN C 1 193 ? 59.043 8.192 -4.339 1.00 22.14 189 ASN C C 1
ATOM 4855 O O . ASN C 1 193 ? 60.166 8.471 -4.808 1.00 20.25 189 ASN C O 1
ATOM 4860 N N . ARG C 1 194 ? 58.159 9.120 -3.990 1.00 19.86 190 ARG C N 1
ATOM 4861 C CA . ARG C 1 194 ? 58.367 10.544 -4.283 1.00 20.21 190 ARG C CA 1
ATOM 4862 C C . ARG C 1 194 ? 59.289 11.183 -3.229 1.00 18.13 190 ARG C C 1
ATOM 4863 O O . ARG C 1 194 ? 59.967 12.150 -3.588 1.00 21.32 190 ARG C O 1
ATOM 4871 N N . TYR C 1 195 ? 59.291 10.722 -1.972 1.00 19.07 191 TYR C N 1
ATOM 4872 C CA . TYR C 1 195 ? 59.966 11.429 -0.852 1.00 19.01 191 TYR C CA 1
ATOM 4873 C C . TYR C 1 195 ? 60.957 10.526 -0.154 1.00 19.81 191 TYR C C 1
ATOM 4874 O O . TYR C 1 195 ? 60.895 10.345 1.056 1.00 22.44 191 TYR C O 1
ATOM 4883 N N . PRO C 1 196 ? 61.910 9.915 -0.888 1.00 23.30 192 PRO C N 1
ATOM 4884 C CA . PRO C 1 196 ? 62.849 8.987 -0.263 1.00 25.84 192 PRO C CA 1
ATOM 4885 C C . PRO C 1 196 ? 63.777 9.741 0.714 1.00 24.60 192 PRO C C 1
ATOM 4886 O O . PRO C 1 196 ? 64.293 9.123 1.620 1.00 28.95 192 PRO C O 1
ATOM 4890 N N . ASP C 1 197 ? 63.907 11.058 0.524 1.00 23.79 193 ASP C N 1
ATOM 4891 C CA . ASP C 1 197 ? 64.788 11.970 1.295 1.00 25.82 193 ASP C CA 1
ATOM 4892 C C . ASP C 1 197 ? 64.024 12.634 2.451 1.00 24.64 193 ASP C C 1
ATOM 4893 O O . ASP C 1 197 ? 64.579 13.548 3.075 1.00 22.44 193 ASP C O 1
ATOM 4898 N N . ALA C 1 198 ? 62.788 12.223 2.755 1.00 22.17 194 ALA C N 1
ATOM 4899 C CA . ALA C 1 198 ? 62.049 12.794 3.899 1.00 21.08 194 ALA C CA 1
ATOM 4900 C C . ALA C 1 198 ? 62.830 12.525 5.187 1.00 19.39 194 ALA C C 1
ATOM 4901 O O . ALA C 1 198 ? 63.220 11.367 5.454 1.00 20.18 194 ALA C O 1
ATOM 4903 N N . LYS C 1 199 ? 63.057 13.565 5.966 1.00 19.45 195 LYS C N 1
ATOM 4904 C CA . LYS C 1 199 ? 63.739 13.477 7.279 1.00 21.43 195 LYS C CA 1
ATOM 4905 C C . LYS C 1 199 ? 62.720 13.323 8.395 1.00 19.47 195 LYS C C 1
ATOM 4906 O O . LYS C 1 199 ? 63.063 12.739 9.431 1.00 20.22 195 LYS C O 1
ATOM 4912 N N . LEU C 1 200 ? 61.563 13.946 8.254 1.00 16.55 196 LEU C N 1
ATOM 4913 C CA . LEU C 1 200 ? 60.493 13.872 9.269 1.00 17.20 196 LEU C CA 1
ATOM 4914 C C . LEU C 1 200 ? 59.167 13.667 8.546 1.00 17.35 196 LEU C C 1
ATOM 4915 O O . LEU C 1 200 ? 58.930 14.307 7.524 1.00 17.43 196 LEU C O 1
ATOM 4920 N N . VAL C 1 201 ? 58.354 12.782 9.087 1.00 15.08 197 VAL C N 1
ATOM 4921 C CA . VAL C 1 201 ? 56.976 12.523 8.591 1.00 15.33 197 VAL C CA 1
ATOM 4922 C C . VAL C 1 201 ? 56.055 12.810 9.760 1.00 12.52 197 VAL C C 1
ATOM 4923 O O . VAL C 1 201 ? 56.288 12.283 10.852 1.00 12.94 197 VAL C O 1
ATOM 4927 N N . VAL C 1 202 ? 55.113 13.703 9.526 1.00 11.74 198 VAL C N 1
ATOM 4928 C CA . VAL C 1 202 ? 54.158 14.149 10.549 1.00 11.38 198 VAL C CA 1
ATOM 4929 C C . VAL C 1 202 ? 52.810 13.498 10.231 1.00 11.90 198 VAL C C 1
ATOM 4930 O O . VAL C 1 202 ? 52.154 13.851 9.231 1.00 11.62 198 VAL C O 1
ATOM 4934 N N . PRO C 1 203 ? 52.361 12.549 11.071 1.00 11.60 199 PRO C N 1
ATOM 4935 C CA . PRO C 1 203 ? 51.047 11.926 10.877 1.00 12.11 199 PRO C CA 1
ATOM 4936 C C . PRO C 1 203 ? 49.962 12.879 11.382 1.00 10.88 199 PRO C C 1
ATOM 4937 O O . PRO C 1 203 ? 50.206 13.743 12.218 1.00 10.74 199 PRO C O 1
ATOM 4941 N N . GLY C 1 204 ? 48.711 12.625 11.021 1.00 11.55 200 GLY C N 1
ATOM 4942 C CA . GLY C 1 204 ? 47.599 13.471 11.468 1.00 10.98 200 GLY C CA 1
ATOM 4943 C C . GLY C 1 204 ? 47.319 13.321 12.949 1.00 10.62 200 GLY C C 1
ATOM 4944 O O . GLY C 1 204 ? 46.675 14.218 13.531 1.00 12.02 200 GLY C O 1
ATOM 4945 N N . HIS C 1 205 ? 47.743 12.223 13.543 1.00 11.17 201 HIS C N 1
ATOM 4946 C CA . HIS C 1 205 ? 47.597 11.898 14.977 1.00 12.95 201 HIS C CA 1
ATOM 4947 C C . HIS C 1 205 ? 48.865 11.187 15.405 1.00 14.07 201 HIS C C 1
ATOM 4948 O O . HIS C 1 205 ? 49.308 10.292 14.656 1.00 14.32 201 HIS C O 1
ATOM 4955 N N . GLY C 1 206 ? 49.368 11.531 16.585 1.00 16.44 202 GLY C N 1
ATOM 4956 C CA . GLY C 1 206 ? 50.424 10.723 17.207 1.00 17.02 202 GLY C CA 1
ATOM 4957 C C . GLY C 1 206 ? 51.814 11.257 16.926 1.00 17.32 202 GLY C C 1
ATOM 4958 O O . GLY C 1 206 ? 51.968 12.378 16.406 1.00 16.39 202 GLY C O 1
ATOM 4959 N N . GLU C 1 207 ? 52.815 10.474 17.323 1.00 18.14 203 GLU C N 1
ATOM 4960 C CA . GLU C 1 207 ? 54.231 10.918 17.317 1.00 19.33 203 GLU C CA 1
ATOM 4961 C C . GLU C 1 207 ? 54.744 11.097 15.885 1.00 17.42 203 GLU C C 1
ATOM 4962 O O . GLU C 1 207 ? 54.539 10.231 15.008 1.00 16.12 203 GLU C O 1
ATOM 4968 N N . VAL C 1 208 ? 55.490 12.186 15.692 1.00 17.34 204 VAL C N 1
ATOM 4969 C CA . VAL C 1 208 ? 56.268 12.362 14.440 1.00 16.91 204 VAL C CA 1
ATOM 4970 C C . VAL C 1 208 ? 57.358 11.291 14.372 1.00 18.24 204 VAL C C 1
ATOM 4971 O O . VAL C 1 208 ? 57.794 10.771 15.430 1.00 18.98 204 VAL C O 1
ATOM 4975 N N . GLY C 1 209 ? 57.799 10.941 13.189 1.00 16.11 205 GLY C N 1
ATOM 4976 C CA . GLY C 1 209 ? 58.888 9.970 13.002 1.00 17.01 205 GLY C CA 1
ATOM 4977 C C . GLY C 1 209 ? 59.582 10.165 11.682 1.00 17.24 205 GLY C C 1
ATOM 4978 O O . GLY C 1 209 ? 59.483 11.279 11.113 1.00 18.41 205 GLY C O 1
ATOM 4979 N N . ASP C 1 210 ? 60.230 9.117 11.196 1.00 20.18 206 ASP C N 1
ATOM 4980 C CA . ASP C 1 210 ? 60.984 9.136 9.913 1.00 22.80 206 ASP C CA 1
ATOM 4981 C C . ASP C 1 210 ? 60.123 8.464 8.834 1.00 22.13 206 ASP C C 1
ATOM 4982 O O . ASP C 1 210 ? 58.905 8.257 9.112 1.00 19.35 206 ASP C O 1
ATOM 4987 N N . VAL C 1 211 ? 60.676 8.122 7.654 1.00 19.74 207 VAL C N 1
ATOM 4988 C CA . VAL C 1 211 ? 59.915 7.481 6.542 1.00 21.70 207 VAL C CA 1
ATOM 4989 C C . VAL C 1 211 ? 59.340 6.143 6.970 1.00 20.14 207 VAL C C 1
ATOM 4990 O O . VAL C 1 211 ? 58.526 5.616 6.206 1.00 22.85 207 VAL C O 1
ATOM 4994 N N . SER C 1 212 ? 59.743 5.573 8.114 1.00 18.43 208 SER C N 1
ATOM 4995 C CA . SER C 1 212 ? 59.197 4.265 8.546 1.00 18.52 208 SER C CA 1
ATOM 4996 C C . SER C 1 212 ? 57.692 4.409 8.774 1.00 16.43 208 SER C C 1
ATOM 4997 O O . SER C 1 212 ? 57.012 3.381 8.658 1.00 16.13 208 SER C O 1
ATOM 5000 N N . LEU C 1 213 ? 57.200 5.608 9.074 1.00 15.87 209 LEU C N 1
ATOM 5001 C CA . LEU C 1 213 ? 55.719 5.784 9.254 1.00 14.85 209 LEU C CA 1
ATOM 5002 C C . LEU C 1 213 ? 54.980 5.439 7.960 1.00 15.17 209 LEU C C 1
ATOM 5003 O O . LEU C 1 213 ? 53.840 4.933 8.012 1.00 13.66 209 LEU C O 1
ATOM 5008 N N . LEU C 1 214 ? 55.585 5.712 6.806 1.00 13.37 210 LEU C N 1
ATOM 5009 C CA . LEU C 1 214 ? 54.947 5.429 5.500 1.00 14.96 210 LEU C CA 1
ATOM 5010 C C . LEU C 1 214 ? 54.831 3.915 5.306 1.00 15.82 210 LEU C C 1
ATOM 5011 O O . LEU C 1 214 ? 53.750 3.434 4.966 1.00 14.27 210 LEU C O 1
ATOM 5016 N N . LYS C 1 215 ? 55.918 3.160 5.510 1.00 15.60 211 LYS C N 1
ATOM 5017 C CA . LYS C 1 215 ? 55.869 1.677 5.359 1.00 18.30 211 LYS C CA 1
ATOM 5018 C C . LYS C 1 215 ? 54.909 1.062 6.384 1.00 15.43 211 LYS C C 1
ATOM 5019 O O . LYS C 1 215 ? 54.203 0.112 6.046 1.00 17.25 211 LYS C O 1
ATOM 5025 N N . HIS C 1 216 ? 54.889 1.579 7.604 1.00 15.98 212 HIS C N 1
ATOM 5026 C CA . HIS C 1 216 ? 53.996 1.115 8.689 1.00 15.66 212 HIS C CA 1
ATOM 5027 C C . HIS C 1 216 ? 52.531 1.280 8.251 1.00 15.09 212 HIS C C 1
ATOM 5028 O O . HIS C 1 216 ? 51.759 0.336 8.414 1.00 15.36 212 HIS C O 1
ATOM 5035 N N . THR C 1 217 ? 52.185 2.408 7.640 1.00 14.44 213 THR C N 1
ATOM 5036 C CA . THR C 1 217 ? 50.789 2.664 7.203 1.00 13.06 213 THR C CA 1
ATOM 5037 C C . THR C 1 217 ? 50.454 1.743 6.029 1.00 14.50 213 THR C C 1
ATOM 5038 O O . THR C 1 217 ? 49.372 1.117 6.006 1.00 13.21 213 THR C O 1
ATOM 5042 N N . GLN C 1 218 ? 51.369 1.585 5.082 1.00 15.20 214 GLN C N 1
ATOM 5043 C CA . GLN C 1 218 ? 51.172 0.652 3.950 1.00 16.66 214 GLN C CA 1
ATOM 5044 C C . GLN C 1 218 ? 50.898 -0.749 4.516 1.00 16.55 214 GLN C C 1
ATOM 5045 O O . GLN C 1 218 ? 49.968 -1.419 4.039 1.00 16.69 214 GLN C O 1
ATOM 5051 N N . ALA C 1 219 ? 51.666 -1.188 5.513 1.00 17.11 215 ALA C N 1
ATOM 5052 C CA . ALA C 1 219 ? 51.531 -2.527 6.121 1.00 17.49 215 ALA C CA 1
ATOM 5053 C C . ALA C 1 219 ? 50.152 -2.643 6.785 1.00 19.78 215 ALA C C 1
ATOM 5054 O O . ALA C 1 219 ? 49.454 -3.661 6.552 1.00 16.39 215 ALA C O 1
ATOM 5056 N N . LEU C 1 220 ? 49.731 -1.606 7.531 1.00 16.53 216 LEU C N 1
ATOM 5057 C CA . LEU C 1 220 ? 48.383 -1.641 8.167 1.00 16.94 216 LEU C CA 1
ATOM 5058 C C . LEU C 1 220 ? 47.303 -1.801 7.084 1.00 16.17 216 LEU C C 1
ATOM 5059 O O . LEU C 1 220 ? 46.348 -2.572 7.288 1.00 17.43 216 LEU C O 1
ATOM 5064 N N . ALA C 1 221 ? 47.443 -1.098 5.972 1.00 15.26 217 ALA C N 1
ATOM 5065 C CA . ALA C 1 221 ? 46.423 -1.095 4.897 1.00 16.71 217 ALA C CA 1
ATOM 5066 C C . ALA C 1 221 ? 46.427 -2.457 4.186 1.00 16.76 217 ALA C C 1
ATOM 5067 O O . ALA C 1 221 ? 45.337 -2.993 3.906 1.00 17.98 217 ALA C O 1
ATOM 5069 N N . LEU C 1 222 ? 47.616 -3.012 3.951 1.00 18.54 218 LEU C N 1
ATOM 5070 C CA . LEU C 1 222 ? 47.687 -4.341 3.289 1.00 21.39 218 LEU C CA 1
ATOM 5071 C C . LEU C 1 222 ? 47.023 -5.387 4.180 1.00 20.10 218 LEU C C 1
ATOM 5072 O O . LEU C 1 222 ? 46.306 -6.238 3.626 1.00 22.56 218 LEU C O 1
ATOM 5077 N N . SER C 1 223 ? 47.209 -5.329 5.503 1.00 21.95 219 SER C N 1
ATOM 5078 C CA . SER C 1 223 ? 46.600 -6.278 6.484 1.00 23.58 219 SER C CA 1
ATOM 5079 C C . SER C 1 223 ? 45.077 -6.144 6.503 1.00 25.61 219 SER C C 1
ATOM 5080 O O . SER C 1 223 ? 44.388 -7.181 6.541 1.00 23.65 219 SER C O 1
ATOM 5083 N N . ALA C 1 224 ? 44.570 -4.910 6.528 1.00 21.21 220 ALA C N 1
ATOM 5084 C CA . ALA C 1 224 ? 43.125 -4.616 6.472 1.00 22.61 220 ALA C CA 1
ATOM 5085 C C . ALA C 1 224 ? 42.544 -5.164 5.161 1.00 25.92 220 ALA C C 1
ATOM 5086 O O . ALA C 1 224 ? 41.458 -5.755 5.220 1.00 29.93 220 ALA C O 1
ATOM 5088 N N . ALA C 1 225 ? 43.233 -4.987 4.037 1.00 26.89 221 ALA C N 1
ATOM 5089 C CA . ALA C 1 225 ? 42.799 -5.443 2.693 1.00 30.75 221 ALA C CA 1
ATOM 5090 C C . ALA C 1 225 ? 42.736 -6.977 2.672 1.00 38.14 221 ALA C C 1
ATOM 5091 O O . ALA C 1 225 ? 41.738 -7.506 2.159 1.00 41.79 221 ALA C O 1
ATOM 5093 N N . ALA C 1 226 ? 43.764 -7.653 3.206 1.00 41.39 222 ALA C N 1
ATOM 5094 C CA . ALA C 1 226 ? 43.858 -9.132 3.311 1.00 45.28 222 ALA C CA 1
ATOM 5095 C C . ALA C 1 226 ? 42.737 -9.644 4.218 1.00 46.73 222 ALA C C 1
ATOM 5096 O O . ALA C 1 226 ? 42.179 -10.703 3.922 1.00 54.37 222 ALA C O 1
ATOM 5098 N N . SER C 1 227 ? 42.437 -8.920 5.296 1.00 47.82 223 SER C N 1
ATOM 5099 C CA . SER C 1 227 ? 41.309 -9.211 6.221 1.00 49.98 223 SER C CA 1
ATOM 5100 C C . SER C 1 227 ? 40.012 -8.578 5.682 1.00 50.90 223 SER C C 1
ATOM 5101 O O . SER C 1 227 ? 39.186 -9.247 5.050 1.00 55.82 223 SER C O 1
ATOM 5104 N N . GLU D 1 7 ? 29.281 -25.955 -5.824 1.00 46.32 3 GLU D N 1
ATOM 5105 C CA . GLU D 1 7 ? 30.087 -24.967 -6.591 1.00 47.62 3 GLU D CA 1
ATOM 5106 C C . GLU D 1 7 ? 29.172 -24.219 -7.568 1.00 41.00 3 GLU D C 1
ATOM 5107 O O . GLU D 1 7 ? 29.691 -23.409 -8.362 1.00 35.66 3 GLU D O 1
ATOM 5113 N N . GLY D 1 8 ? 27.864 -24.488 -7.505 1.00 31.87 4 GLY D N 1
ATOM 5114 C CA . GLY D 1 8 ? 26.878 -23.828 -8.399 1.00 28.13 4 GLY D CA 1
ATOM 5115 C C . GLY D 1 8 ? 26.809 -24.481 -9.779 1.00 24.57 4 GLY D C 1
ATOM 5116 O O . GLY D 1 8 ? 27.303 -25.616 -9.937 1.00 24.77 4 GLY D O 1
ATOM 5117 N N . THR D 1 9 ? 26.285 -23.779 -10.775 1.00 19.19 5 THR D N 1
ATOM 5118 C CA . THR D 1 9 ? 26.158 -24.257 -12.176 1.00 17.39 5 THR D CA 1
ATOM 5119 C C . THR D 1 9 ? 27.086 -23.434 -13.065 1.00 16.29 5 THR D C 1
ATOM 5120 O O . THR D 1 9 ? 27.781 -22.586 -12.545 1.00 16.98 5 THR D O 1
ATOM 5124 N N . LYS D 1 10 ? 27.042 -23.613 -14.380 1.00 15.35 6 LYS D N 1
ATOM 5125 C CA . LYS D 1 10 ? 27.853 -22.746 -15.269 1.00 16.75 6 LYS D CA 1
ATOM 5126 C C . LYS D 1 10 ? 27.209 -21.369 -15.378 1.00 15.13 6 LYS D C 1
ATOM 5127 O O . LYS D 1 10 ? 27.904 -20.446 -15.850 1.00 16.18 6 LYS D O 1
ATOM 5133 N N . GLU D 1 11 ? 25.965 -21.225 -14.929 1.00 14.95 7 GLU D N 1
ATOM 5134 C CA . GLU D 1 11 ? 25.206 -19.961 -15.122 1.00 14.22 7 GLU D CA 1
ATOM 5135 C C . GLU D 1 11 ? 24.982 -19.258 -13.784 1.00 15.27 7 GLU D C 1
ATOM 5136 O O . GLU D 1 11 ? 24.700 -18.056 -13.824 1.00 13.56 7 GLU D O 1
ATOM 5142 N N . LEU D 1 12 ? 25.085 -19.941 -12.656 1.00 13.19 8 LEU D N 1
ATOM 5143 C CA . LEU D 1 12 ? 24.587 -19.375 -11.369 1.00 14.55 8 LEU D CA 1
ATOM 5144 C C . LEU D 1 12 ? 25.452 -19.863 -10.224 1.00 13.98 8 LEU D C 1
ATOM 5145 O O . LEU D 1 12 ? 25.725 -21.070 -10.144 1.00 14.61 8 LEU D O 1
ATOM 5150 N N . LYS D 1 13 ? 25.775 -18.968 -9.301 1.00 12.28 9 LYS D N 1
ATOM 5151 C CA . LYS D 1 13 ? 26.344 -19.314 -7.999 1.00 12.46 9 LYS D CA 1
ATOM 5152 C C . LYS D 1 13 ? 25.550 -18.609 -6.904 1.00 13.29 9 LYS D C 1
ATOM 5153 O O . LYS D 1 13 ? 24.888 -17.579 -7.167 1.00 11.38 9 LYS D O 1
ATOM 5159 N N . LEU D 1 14 ? 25.572 -19.196 -5.716 1.00 14.23 10 LEU D N 1
ATOM 5160 C CA . LEU D 1 14 ? 24.875 -18.643 -4.530 1.00 15.25 10 LEU D CA 1
ATOM 5161 C C . LEU D 1 14 ? 25.874 -18.546 -3.401 1.00 16.50 10 LEU D C 1
ATOM 5162 O O . LEU D 1 14 ? 26.697 -19.476 -3.227 1.00 16.82 10 LEU D O 1
ATOM 5167 N N . LYS D 1 15 ? 25.882 -17.430 -2.697 1.00 14.91 11 LYS D N 1
ATOM 5168 C CA . LYS D 1 15 ? 26.702 -17.285 -1.492 1.00 17.86 11 LYS D CA 1
ATOM 5169 C C . LYS D 1 15 ? 25.747 -16.936 -0.369 1.00 17.73 11 LYS D C 1
ATOM 5170 O O . LYS D 1 15 ? 24.913 -16.020 -0.541 1.00 15.66 11 LYS D O 1
ATOM 5176 N N . LYS D 1 16 ? 25.886 -17.601 0.764 1.00 15.66 12 LYS D N 1
ATOM 5177 C CA . LYS D 1 16 ? 25.075 -17.235 1.948 1.00 17.30 12 LYS D CA 1
ATOM 5178 C C . LYS D 1 16 ? 25.657 -16.003 2.662 1.00 17.39 12 LYS D C 1
ATOM 5179 O O . LYS D 1 16 ? 26.852 -16.023 3.022 1.00 17.69 12 LYS D O 1
ATOM 5185 N N . LEU D 1 17 ? 24.862 -14.959 2.860 1.00 15.24 13 LEU D N 1
ATOM 5186 C CA . LEU D 1 17 ? 25.296 -13.724 3.567 1.00 16.44 13 LEU D CA 1
ATOM 5187 C C . LEU D 1 17 ? 24.777 -13.807 5.006 1.00 18.65 13 LEU D C 1
ATOM 5188 O O . LEU D 1 17 ? 25.450 -13.291 5.893 1.00 19.92 13 LEU D O 1
ATOM 5193 N N . SER D 1 18 ? 23.619 -14.421 5.212 1.00 19.66 14 SER D N 1
ATOM 5194 C CA . SER D 1 18 ? 23.039 -14.642 6.567 1.00 20.47 14 SER D CA 1
ATOM 5195 C C . SER D 1 18 ? 22.015 -15.747 6.441 1.00 20.61 14 SER D C 1
ATOM 5196 O O . SER D 1 18 ? 21.786 -16.213 5.324 1.00 22.96 14 SER D O 1
ATOM 5199 N N . ASP D 1 19 ? 21.391 -16.198 7.533 1.00 21.16 15 ASP D N 1
ATOM 5200 C CA . ASP D 1 19 ? 20.392 -17.290 7.455 1.00 21.79 15 ASP D CA 1
ATOM 5201 C C . ASP D 1 19 ? 19.267 -16.956 6.499 1.00 19.42 15 ASP D C 1
ATOM 5202 O O . ASP D 1 19 ? 18.705 -17.869 5.915 1.00 21.30 15 ASP D O 1
ATOM 5207 N N . ASN D 1 20 ? 18.934 -15.674 6.367 1.00 16.78 16 ASN D N 1
ATOM 5208 C CA . ASN D 1 20 ? 17.755 -15.274 5.568 1.00 16.79 16 ASN D CA 1
ATOM 5209 C C . ASN D 1 20 ? 18.178 -14.611 4.239 1.00 14.65 16 ASN D C 1
ATOM 5210 O O . ASN D 1 20 ? 17.293 -14.176 3.557 1.00 14.04 16 ASN D O 1
ATOM 5215 N N . VAL D 1 21 ? 19.466 -14.416 3.977 1.00 13.40 17 VAL D N 1
ATOM 5216 C CA . VAL D 1 21 ? 19.890 -13.589 2.804 1.00 11.76 17 VAL D CA 1
ATOM 5217 C C . VAL D 1 21 ? 20.975 -14.359 2.042 1.00 11.62 17 VAL D C 1
ATOM 5218 O O . VAL D 1 21 ? 22.048 -14.613 2.615 1.00 12.86 17 VAL D O 1
ATOM 5222 N N . TYR D 1 22 ? 20.731 -14.617 0.761 1.00 11.39 18 TYR D N 1
ATOM 5223 C CA . TYR D 1 22 ? 21.702 -15.230 -0.154 1.00 11.86 18 TYR D CA 1
ATOM 5224 C C . TYR D 1 22 ? 21.993 -14.233 -1.265 1.00 11.07 18 TYR D C 1
ATOM 5225 O O . TYR D 1 22 ? 21.095 -13.439 -1.641 1.00 10.07 18 TYR D O 1
ATOM 5234 N N . GLN D 1 23 ? 23.229 -14.269 -1.704 1.00 9.89 19 GLN D N 1
ATOM 5235 C CA . GLN D 1 23 ? 23.700 -13.511 -2.861 1.00 9.40 19 GLN D CA 1
ATOM 5236 C C . GLN D 1 23 ? 23.619 -14.442 -4.062 1.00 9.86 19 GLN D C 1
ATOM 5237 O O . GLN D 1 23 ? 24.337 -15.457 -4.068 1.00 11.14 19 GLN D O 1
ATOM 5243 N N . HIS D 1 24 ? 22.888 -14.075 -5.087 1.00 9.42 20 HIS D N 1
ATOM 5244 C CA . HIS D 1 24 ? 22.910 -14.824 -6.374 1.00 9.16 20 HIS D CA 1
ATOM 5245 C C . HIS D 1 24 ? 23.875 -14.134 -7.331 1.00 8.74 20 HIS D C 1
ATOM 5246 O O . HIS D 1 24 ? 23.960 -12.902 -7.329 1.00 8.58 20 HIS D O 1
ATOM 5253 N N . ILE D 1 25 ? 24.676 -14.930 -8.047 1.00 9.41 21 ILE D N 1
ATOM 5254 C CA . ILE D 1 25 ? 25.827 -14.384 -8.802 1.00 9.54 21 ILE D CA 1
ATOM 5255 C C . ILE D 1 25 ? 25.808 -14.971 -10.214 1.00 9.83 21 ILE D C 1
ATOM 5256 O O . ILE D 1 25 ? 25.580 -16.201 -10.367 1.00 9.98 21 ILE D O 1
ATOM 5261 N N . SER D 1 26 ? 25.992 -14.111 -11.203 1.00 10.62 22 SER D N 1
ATOM 5262 C CA . SER D 1 26 ? 26.097 -14.547 -12.607 1.00 11.01 22 SER D CA 1
ATOM 5263 C C . SER D 1 26 ? 27.146 -13.686 -13.266 1.00 10.86 22 SER D C 1
ATOM 5264 O O . SER D 1 26 ? 27.768 -12.875 -12.584 1.00 10.65 22 SER D O 1
ATOM 5267 N N . TYR D 1 27 ? 27.405 -13.878 -14.560 1.00 10.72 23 TYR D N 1
ATOM 5268 C CA . TYR D 1 27 ? 28.394 -13.021 -15.240 1.00 12.12 23 TYR D CA 1
ATOM 5269 C C . TYR D 1 27 ? 28.081 -12.987 -16.723 1.00 11.94 23 TYR D C 1
ATOM 5270 O O . TYR D 1 27 ? 27.325 -13.849 -17.222 1.00 12.64 23 TYR D O 1
ATOM 5279 N N . LYS D 1 28 ? 28.593 -11.963 -17.390 1.00 12.80 24 LYS D N 1
ATOM 5280 C CA . LYS D 1 28 ? 28.423 -11.810 -18.851 1.00 13.27 24 LYS D CA 1
ATOM 5281 C C . LYS D 1 28 ? 29.599 -10.989 -19.332 1.00 14.78 24 LYS D C 1
ATOM 5282 O O . LYS D 1 28 ? 30.082 -10.181 -18.572 1.00 13.17 24 LYS D O 1
ATOM 5288 N N . ARG D 1 29 ? 30.019 -11.203 -20.583 1.00 15.00 25 ARG D N 1
ATOM 5289 C CA . ARG D 1 29 ? 30.964 -10.279 -21.247 1.00 15.87 25 ARG D CA 1
ATOM 5290 C C . ARG D 1 29 ? 30.161 -9.113 -21.789 1.00 14.19 25 ARG D C 1
ATOM 5291 O O . ARG D 1 29 ? 29.190 -9.310 -22.544 1.00 16.92 25 ARG D O 1
ATOM 5299 N N . VAL D 1 30 ? 30.574 -7.920 -21.418 1.00 15.23 26 VAL D N 1
ATOM 5300 C CA . VAL D 1 30 ? 29.963 -6.650 -21.842 1.00 17.16 26 VAL D CA 1
ATOM 5301 C C . VAL D 1 30 ? 31.083 -5.759 -22.388 1.00 16.44 26 VAL D C 1
ATOM 5302 O O . VAL D 1 30 ? 31.854 -5.251 -21.598 1.00 15.13 26 VAL D O 1
ATOM 5306 N N . GLU D 1 31 ? 31.104 -5.492 -23.691 1.00 17.59 27 GLU D N 1
ATOM 5307 C CA . GLU D 1 31 ? 32.127 -4.585 -24.272 1.00 18.19 27 GLU D CA 1
ATOM 5308 C C . GLU D 1 31 ? 31.836 -3.152 -23.844 1.00 17.11 27 GLU D C 1
ATOM 5309 O O . GLU D 1 31 ? 30.676 -2.728 -23.796 1.00 14.21 27 GLU D O 1
ATOM 5315 N N . PRO D 1 32 ? 32.866 -2.319 -23.615 1.00 18.08 28 PRO D N 1
ATOM 5316 C CA . PRO D 1 32 ? 34.264 -2.744 -23.667 1.00 19.19 28 PRO D CA 1
ATOM 5317 C C . PRO D 1 32 ? 34.914 -3.249 -22.378 1.00 21.77 28 PRO D C 1
ATOM 5318 O O . PRO D 1 32 ? 36.126 -3.406 -22.379 1.00 24.46 28 PRO D O 1
ATOM 5322 N N . TRP D 1 33 ? 34.161 -3.486 -21.309 1.00 19.52 29 TRP D N 1
ATOM 5323 C CA . TRP D 1 33 ? 34.796 -3.839 -20.009 1.00 22.23 29 TRP D CA 1
ATOM 5324 C C . TRP D 1 33 ? 35.176 -5.309 -19.920 1.00 22.22 29 TRP D C 1
ATOM 5325 O O . TRP D 1 33 ? 35.849 -5.625 -18.974 1.00 27.99 29 TRP D O 1
ATOM 5336 N N . GLY D 1 34 ? 34.641 -6.170 -20.764 1.00 15.41 30 GLY D N 1
ATOM 5337 C CA . GLY D 1 34 ? 34.943 -7.606 -20.729 1.00 15.47 30 GLY D CA 1
ATOM 5338 C C . GLY D 1 34 ? 34.002 -8.375 -19.816 1.00 13.48 30 GLY D C 1
ATOM 5339 O O . GLY D 1 34 ? 32.873 -7.953 -19.655 1.00 13.35 30 GLY D O 1
ATOM 5340 N N . LEU D 1 35 ? 34.479 -9.480 -19.239 1.00 13.31 31 LEU D N 1
ATOM 5341 C CA . LEU D 1 35 ? 33.665 -10.329 -18.326 1.00 13.49 31 LEU D CA 1
ATOM 5342 C C . LEU D 1 35 ? 33.442 -9.573 -17.015 1.00 13.43 31 LEU D C 1
ATOM 5343 O O . LEU D 1 35 ? 34.409 -9.092 -16.398 1.00 13.74 31 LEU D O 1
ATOM 5348 N N . ILE D 1 36 ? 32.190 -9.429 -16.649 1.00 12.05 32 ILE D N 1
ATOM 5349 C CA . ILE D 1 36 ? 31.831 -8.774 -15.351 1.00 13.23 32 ILE D CA 1
ATOM 5350 C C . ILE D 1 36 ? 30.800 -9.642 -14.626 1.00 11.58 32 ILE D C 1
ATOM 5351 O O . ILE D 1 36 ? 29.956 -10.283 -15.257 1.00 12.14 32 ILE D O 1
ATOM 5356 N N . GLY D 1 37 ? 30.957 -9.697 -13.300 1.00 10.67 33 GLY D N 1
ATOM 5357 C CA . GLY D 1 37 ? 30.133 -10.479 -12.384 1.00 10.12 33 GLY D CA 1
ATOM 5358 C C . GLY D 1 37 ? 28.962 -9.603 -11.961 1.00 9.76 33 GLY D C 1
ATOM 5359 O O . GLY D 1 37 ? 29.131 -8.379 -11.959 1.00 9.86 33 GLY D O 1
ATOM 5360 N N . ALA D 1 38 ? 27.804 -10.205 -11.743 1.00 9.00 34 ALA D N 1
ATOM 5361 C CA . ALA D 1 38 ? 26.596 -9.451 -11.339 1.00 9.45 34 ALA D CA 1
ATOM 5362 C C . ALA D 1 38 ? 25.979 -10.134 -10.130 1.00 9.85 34 ALA D C 1
ATOM 5363 O O . ALA D 1 38 ? 25.879 -11.367 -10.122 1.00 9.84 34 ALA D O 1
ATOM 5365 N N . SER D 1 39 ? 25.569 -9.346 -9.135 1.00 8.30 35 SER D N 1
ATOM 5366 C CA . SER D 1 39 ? 24.929 -9.827 -7.899 1.00 9.21 35 SER D CA 1
ATOM 5367 C C . SER D 1 39 ? 23.477 -9.371 -7.797 1.00 8.98 35 SER D C 1
ATOM 5368 O O . SER D 1 39 ? 23.182 -8.210 -8.096 1.00 9.09 35 SER D O 1
ATOM 5371 N N . GLY D 1 40 ? 22.617 -10.262 -7.312 1.00 8.07 36 GLY D N 1
ATOM 5372 C CA . GLY D 1 40 ? 21.354 -9.866 -6.673 1.00 8.28 36 GLY D CA 1
ATOM 5373 C C . GLY D 1 40 ? 21.220 -10.630 -5.373 1.00 8.56 36 GLY D C 1
ATOM 5374 O O . GLY D 1 40 ? 22.202 -11.317 -4.950 1.00 8.64 36 GLY D O 1
ATOM 5375 N N . LEU D 1 41 ? 20.047 -10.583 -4.776 1.00 8.31 37 LEU D N 1
ATOM 5376 C CA . LEU D 1 41 ? 19.800 -11.268 -3.502 1.00 7.96 37 LEU D CA 1
ATOM 5377 C C . LEU D 1 41 ? 18.580 -12.176 -3.621 1.00 8.03 37 LEU D C 1
ATOM 5378 O O . LEU D 1 41 ? 17.638 -11.910 -4.378 1.00 8.66 37 LEU D O 1
ATOM 5383 N N . VAL D 1 42 ? 18.546 -13.124 -2.707 1.00 8.91 38 VAL D N 1
ATOM 5384 C CA . VAL D 1 42 ? 17.316 -13.863 -2.332 1.00 9.59 38 VAL D CA 1
ATOM 5385 C C . VAL D 1 42 ? 17.125 -13.614 -0.842 1.00 9.86 38 VAL D C 1
ATOM 5386 O O . VAL D 1 42 ? 18.091 -13.836 -0.090 1.00 11.19 38 VAL D O 1
ATOM 5390 N N . VAL D 1 43 ? 15.971 -13.086 -0.494 1.00 10.49 39 VAL D N 1
ATOM 5391 C CA . VAL D 1 43 ? 15.605 -12.800 0.908 1.00 11.03 39 VAL D CA 1
ATOM 5392 C C . VAL D 1 43 ? 14.514 -13.793 1.300 1.00 11.89 39 VAL D C 1
ATOM 5393 O O . VAL D 1 43 ? 13.476 -13.885 0.632 1.00 12.73 39 VAL D O 1
ATOM 5397 N N . ILE D 1 44 ? 14.739 -14.443 2.431 1.00 13.26 40 ILE D N 1
ATOM 5398 C CA . ILE D 1 44 ? 13.823 -15.489 2.954 1.00 14.94 40 ILE D CA 1
ATOM 5399 C C . ILE D 1 44 ? 13.102 -14.882 4.156 1.00 14.61 40 ILE D C 1
ATOM 5400 O O . ILE D 1 44 ? 13.803 -14.352 5.056 1.00 16.46 40 ILE D O 1
ATOM 5405 N N . ASN D 1 45 ? 11.773 -14.983 4.145 1.00 15.92 41 ASN D N 1
ATOM 5406 C CA . ASN D 1 45 ? 10.834 -14.520 5.190 1.00 16.07 41 ASN D CA 1
ATOM 5407 C C . ASN D 1 45 ? 9.886 -15.689 5.506 1.00 16.11 41 ASN D C 1
ATOM 5408 O O . ASN D 1 45 ? 8.918 -15.892 4.765 1.00 17.97 41 ASN D O 1
ATOM 5413 N N . GLY D 1 46 ? 10.215 -16.456 6.552 1.00 20.99 42 GLY D N 1
ATOM 5414 C CA . GLY D 1 46 ? 9.491 -17.682 6.940 1.00 20.47 42 GLY D CA 1
ATOM 5415 C C . GLY D 1 46 ? 9.634 -18.701 5.840 1.00 20.96 42 GLY D C 1
ATOM 5416 O O . GLY D 1 46 ? 10.782 -19.113 5.594 1.00 24.24 42 GLY D O 1
ATOM 5417 N N . THR D 1 47 ? 8.556 -19.069 5.160 1.00 19.43 43 THR D N 1
ATOM 5418 C CA . THR D 1 47 ? 8.638 -20.052 4.058 1.00 22.16 43 THR D CA 1
ATOM 5419 C C . THR D 1 47 ? 8.522 -19.338 2.715 1.00 21.97 43 THR D C 1
ATOM 5420 O O . THR D 1 47 ? 8.350 -20.040 1.714 1.00 22.69 43 THR D O 1
ATOM 5424 N N . GLU D 1 48 ? 8.537 -18.004 2.710 1.00 18.87 44 GLU D N 1
ATOM 5425 C CA . GLU D 1 48 ? 8.446 -17.250 1.440 1.00 18.54 44 GLU D CA 1
ATOM 5426 C C . GLU D 1 48 ? 9.834 -16.713 1.073 1.00 17.84 44 GLU D C 1
ATOM 5427 O O . GLU D 1 48 ? 10.581 -16.293 1.946 1.00 19.39 44 GLU D O 1
ATOM 5433 N N . ALA D 1 49 ? 10.143 -16.723 -0.209 1.00 14.68 45 ALA D N 1
ATOM 5434 C CA . ALA D 1 49 ? 11.409 -16.161 -0.715 1.00 13.49 45 ALA D CA 1
ATOM 5435 C C . ALA D 1 49 ? 11.081 -15.062 -1.707 1.00 13.18 45 ALA D C 1
ATOM 5436 O O . ALA D 1 49 ? 10.031 -15.101 -2.381 1.00 13.43 45 ALA D O 1
ATOM 5438 N N . HIS D 1 50 ? 12.046 -14.157 -1.843 1.00 11.90 46 HIS D N 1
ATOM 5439 C CA . HIS D 1 50 ? 11.896 -12.946 -2.668 1.00 12.06 46 HIS D CA 1
ATOM 5440 C C . HIS D 1 50 ? 13.214 -12.699 -3.371 1.00 11.09 46 HIS D C 1
ATOM 5441 O O . HIS D 1 50 ? 14.272 -12.914 -2.746 1.00 12.20 46 HIS D O 1
ATOM 5448 N N . MET D 1 51 ? 13.161 -12.330 -4.639 1.00 10.45 47 MET D N 1
ATOM 5449 C CA . MET D 1 51 ? 14.382 -11.968 -5.403 1.00 11.17 47 MET D CA 1
ATOM 5450 C C . MET D 1 51 ? 14.552 -10.466 -5.412 1.00 9.73 47 MET D C 1
ATOM 5451 O O . MET D 1 51 ? 13.545 -9.730 -5.593 1.00 9.89 47 MET D O 1
ATOM 5456 N N . ILE D 1 52 ? 15.795 -10.021 -5.290 1.00 9.55 48 ILE D N 1
ATOM 5457 C CA . ILE D 1 52 ? 16.221 -8.640 -5.569 1.00 9.87 48 ILE D CA 1
ATOM 5458 C C . ILE D 1 52 ? 17.112 -8.745 -6.806 1.00 8.82 48 ILE D C 1
ATOM 5459 O O . ILE D 1 52 ? 18.224 -9.282 -6.667 1.00 8.34 48 ILE D O 1
ATOM 5464 N N . ASP D 1 53 ? 16.592 -8.294 -7.944 1.00 8.95 49 ASP D N 1
ATOM 5465 C CA . ASP D 1 53 ? 17.157 -8.499 -9.301 1.00 9.65 49 ASP D CA 1
ATOM 5466 C C . ASP D 1 53 ? 17.012 -9.972 -9.701 1.00 10.36 49 ASP D C 1
ATOM 5467 O O . ASP D 1 53 ? 17.027 -10.871 -8.851 1.00 10.48 49 ASP D O 1
ATOM 5472 N N . THR D 1 54 ? 16.893 -10.193 -10.997 1.00 11.81 50 THR D N 1
ATOM 5473 C CA . THR D 1 54 ? 17.006 -11.546 -11.563 1.00 12.29 50 THR D CA 1
ATOM 5474 C C . THR D 1 54 ? 18.461 -11.825 -11.921 1.00 12.25 50 THR D C 1
ATOM 5475 O O . THR D 1 54 ? 19.243 -10.924 -12.272 1.00 12.21 50 THR D O 1
ATOM 5479 N N . PRO D 1 55 ? 18.866 -13.105 -11.881 1.00 11.50 51 PRO D N 1
ATOM 5480 C CA . PRO D 1 55 ? 20.121 -13.523 -12.486 1.00 11.97 51 PRO D CA 1
ATOM 5481 C C . PRO D 1 55 ? 20.193 -13.058 -13.954 1.00 12.75 51 PRO D C 1
ATOM 5482 O O . PRO D 1 55 ? 19.168 -12.842 -14.588 1.00 12.25 51 PRO D O 1
ATOM 5486 N N . TRP D 1 56 ? 21.401 -12.865 -14.447 1.00 12.21 52 TRP D N 1
ATOM 5487 C CA . TRP D 1 56 ? 21.627 -12.224 -15.772 1.00 12.58 52 TRP D CA 1
ATOM 5488 C C . TRP D 1 56 ? 21.279 -13.150 -16.942 1.00 16.18 52 TRP D C 1
ATOM 5489 O O . TRP D 1 56 ? 21.086 -12.643 -18.030 1.00 21.15 52 TRP D O 1
ATOM 5500 N N . THR D 1 57 ? 21.017 -14.422 -16.716 1.00 13.82 53 THR D N 1
ATOM 5501 C CA . THR D 1 57 ? 20.583 -15.341 -17.773 1.00 15.19 53 THR D CA 1
ATOM 5502 C C . THR D 1 57 ? 19.293 -16.013 -17.335 1.00 15.06 53 THR D C 1
ATOM 5503 O O . THR D 1 57 ? 19.098 -16.258 -16.137 1.00 14.94 53 THR D O 1
ATOM 5507 N N . THR D 1 58 ? 18.481 -16.354 -18.326 1.00 14.42 54 THR D N 1
ATOM 5508 C CA . THR D 1 58 ? 17.198 -17.049 -18.104 1.00 15.73 54 THR D CA 1
ATOM 5509 C C . THR D 1 58 ? 17.508 -18.433 -17.519 1.00 12.97 54 THR D C 1
ATOM 5510 O O . THR D 1 58 ? 16.776 -18.841 -16.584 1.00 12.61 54 THR D O 1
ATOM 5514 N N . GLN D 1 59 ? 18.582 -19.100 -17.964 1.00 13.64 55 GLN D N 1
ATOM 5515 C CA . GLN D 1 59 ? 18.917 -20.418 -17.391 1.00 15.01 55 GLN D CA 1
ATOM 5516 C C . GLN D 1 59 ? 19.215 -20.229 -15.894 1.00 14.42 55 GLN D C 1
ATOM 5517 O O . GLN D 1 59 ? 18.749 -21.023 -15.086 1.00 13.88 55 GLN D O 1
ATOM 5523 N N . GLY D 1 60 ? 19.966 -19.194 -15.530 1.00 13.32 56 GLY D N 1
ATOM 5524 C CA . GLY D 1 60 ? 20.283 -18.950 -14.114 1.00 13.28 56 GLY D CA 1
ATOM 5525 C C . GLY D 1 60 ? 19.029 -18.641 -13.318 1.00 11.65 56 GLY D C 1
ATOM 5526 O O . GLY D 1 60 ? 18.941 -19.125 -12.176 1.00 12.89 56 GLY D O 1
ATOM 5527 N N . THR D 1 61 ? 18.072 -17.876 -13.861 1.00 12.21 57 THR D N 1
ATOM 5528 C CA . THR D 1 61 ? 16.826 -17.566 -13.124 1.00 11.68 57 THR D CA 1
ATOM 5529 C C . THR D 1 61 ? 16.017 -18.858 -12.899 1.00 12.57 57 THR D C 1
ATOM 5530 O O . THR D 1 61 ? 15.527 -19.127 -11.789 1.00 12.46 57 THR D O 1
ATOM 5534 N N . LYS D 1 62 ? 15.948 -19.700 -13.918 1.00 12.39 58 LYS D N 1
ATOM 5535 C CA . LYS D 1 62 ? 15.232 -20.985 -13.766 1.00 13.37 58 LYS D CA 1
ATOM 5536 C C . LYS D 1 62 ? 15.947 -21.843 -12.720 1.00 12.42 58 LYS D C 1
ATOM 5537 O O . LYS D 1 62 ? 15.236 -22.464 -11.857 1.00 13.20 58 LYS D O 1
ATOM 5543 N N . GLN D 1 63 ? 17.282 -21.843 -12.697 1.00 12.61 59 GLN D N 1
ATOM 5544 C CA . GLN D 1 63 ? 18.051 -22.656 -11.713 1.00 13.25 59 GLN D CA 1
ATOM 5545 C C . GLN D 1 63 ? 17.811 -22.087 -10.307 1.00 14.29 59 GLN D C 1
ATOM 5546 O O . GLN D 1 63 ? 17.698 -22.862 -9.344 1.00 13.90 59 GLN D O 1
ATOM 5552 N N . LEU D 1 64 ? 17.721 -20.759 -10.206 1.00 13.48 60 LEU D N 1
ATOM 5553 C CA . LEU D 1 64 ? 17.495 -20.120 -8.891 1.00 13.08 60 LEU D CA 1
ATOM 5554 C C . LEU D 1 64 ? 16.105 -20.495 -8.374 1.00 12.25 60 LEU D C 1
ATOM 5555 O O . LEU D 1 64 ? 15.986 -20.801 -7.161 1.00 14.39 60 LEU D O 1
ATOM 5560 N N . ILE D 1 65 ? 15.093 -20.463 -9.230 1.00 13.26 61 ILE D N 1
ATOM 5561 C CA . ILE D 1 65 ? 13.701 -20.842 -8.843 1.00 15.07 61 ILE D CA 1
ATOM 5562 C C . ILE D 1 65 ? 13.723 -22.303 -8.367 1.00 16.39 61 ILE D C 1
ATOM 5563 O O . ILE D 1 65 ? 13.145 -22.618 -7.296 1.00 16.53 61 ILE D O 1
ATOM 5568 N N . GLU D 1 66 ? 14.420 -23.172 -9.081 1.00 18.19 62 GLU D N 1
ATOM 5569 C CA . GLU D 1 66 ? 14.501 -24.615 -8.696 1.00 21.17 62 GLU D CA 1
ATOM 5570 C C . GLU D 1 66 ? 15.148 -24.734 -7.320 1.00 18.43 62 GLU D C 1
ATOM 5571 O O . GLU D 1 66 ? 14.645 -25.508 -6.493 1.00 20.39 62 GLU D O 1
ATOM 5577 N N . TRP D 1 67 ? 16.244 -24.025 -7.065 1.00 16.41 63 TRP D N 1
ATOM 5578 C CA . TRP D 1 67 ? 16.975 -24.078 -5.778 1.00 17.03 63 TRP D CA 1
ATOM 5579 C C . TRP D 1 67 ? 16.075 -23.597 -4.658 1.00 16.70 63 TRP D C 1
ATOM 5580 O O . TRP D 1 67 ? 16.040 -24.274 -3.599 1.00 17.88 63 TRP D O 1
ATOM 5591 N N . ILE D 1 68 ? 15.383 -22.472 -4.868 1.00 14.72 64 ILE D N 1
ATOM 5592 C CA . ILE D 1 68 ? 14.449 -21.927 -3.839 1.00 15.84 64 ILE D CA 1
ATOM 5593 C C . ILE D 1 68 ? 13.379 -22.970 -3.508 1.00 18.00 64 ILE D C 1
ATOM 5594 O O . ILE D 1 68 ? 13.141 -23.228 -2.313 1.00 17.21 64 ILE D O 1
ATOM 5599 N N . GLU D 1 69 ? 12.717 -23.514 -4.518 1.00 18.08 65 GLU D N 1
ATOM 5600 C CA . GLU D 1 69 ? 11.618 -24.482 -4.288 1.00 20.43 65 GLU D CA 1
ATOM 5601 C C . GLU D 1 69 ? 12.173 -25.761 -3.634 1.00 24.80 65 GLU D C 1
ATOM 5602 O O . GLU D 1 69 ? 11.442 -26.316 -2.766 1.00 26.11 65 GLU D O 1
ATOM 5608 N N . ALA D 1 70 ? 13.372 -26.216 -3.994 1.00 23.84 66 ALA D N 1
ATOM 5609 C CA . ALA D 1 70 ? 13.976 -27.449 -3.431 1.00 25.16 66 ALA D CA 1
ATOM 5610 C C . ALA D 1 70 ? 14.299 -27.239 -1.943 1.00 28.72 66 ALA D C 1
ATOM 5611 O O . ALA D 1 70 ? 14.448 -28.246 -1.233 1.00 28.45 66 ALA D O 1
ATOM 5613 N N . LYS D 1 71 ? 14.372 -25.998 -1.454 1.00 27.43 67 LYS D N 1
ATOM 5614 C CA . LYS D 1 71 ? 14.546 -25.699 -0.009 1.00 27.39 67 LYS D CA 1
ATOM 5615 C C . LYS D 1 71 ? 13.193 -25.692 0.703 1.00 26.75 67 LYS D C 1
ATOM 5616 O O . LYS D 1 71 ? 13.172 -25.406 1.894 1.00 30.96 67 LYS D O 1
ATOM 5622 N N . GLY D 1 72 ? 12.103 -25.998 0.010 1.00 25.95 68 GLY D N 1
ATOM 5623 C CA . GLY D 1 72 ? 10.739 -25.970 0.562 1.00 26.04 68 GLY D CA 1
ATOM 5624 C C . GLY D 1 72 ? 10.183 -24.557 0.691 1.00 26.77 68 GLY D C 1
ATOM 5625 O O . GLY D 1 72 ? 9.204 -24.369 1.420 1.00 24.96 68 GLY D O 1
ATOM 5626 N N . LEU D 1 73 ? 10.736 -23.592 -0.038 1.00 22.20 69 LEU D N 1
ATOM 5627 C CA . LEU D 1 73 ? 10.260 -22.187 -0.017 1.00 21.31 69 LEU D CA 1
ATOM 5628 C C . LEU D 1 73 ? 9.357 -21.903 -1.221 1.00 21.13 69 LEU D C 1
ATOM 5629 O O . LEU D 1 73 ? 9.480 -22.587 -2.231 1.00 23.48 69 LEU D O 1
ATOM 5634 N N . THR D 1 74 ? 8.452 -20.932 -1.123 1.00 20.19 70 THR D N 1
ATOM 5635 C CA . THR D 1 74 ? 7.667 -20.452 -2.284 1.00 21.38 70 THR D CA 1
ATOM 5636 C C . THR D 1 74 ? 8.241 -19.096 -2.729 1.00 21.72 70 THR D C 1
ATOM 5637 O O . THR D 1 74 ? 8.392 -18.205 -1.872 1.00 20.66 70 THR D O 1
ATOM 5641 N N . ILE D 1 75 ? 8.486 -18.929 -4.016 1.00 20.84 71 ILE D N 1
ATOM 5642 C CA . ILE D 1 75 ? 8.930 -17.598 -4.515 1.00 20.06 71 ILE D CA 1
ATOM 5643 C C . ILE D 1 75 ? 7.710 -16.722 -4.674 1.00 20.96 71 ILE D C 1
ATOM 5644 O O . ILE D 1 75 ? 6.915 -16.986 -5.584 1.00 20.39 71 ILE D O 1
ATOM 5649 N N . LYS D 1 76 ? 7.600 -15.716 -3.827 1.00 17.96 72 LYS D N 1
ATOM 5650 C CA . LYS D 1 76 ? 6.430 -14.831 -3.700 1.00 19.78 72 LYS D CA 1
ATOM 5651 C C . LYS D 1 76 ? 6.570 -13.648 -4.640 1.00 18.56 72 LYS D C 1
ATOM 5652 O O . LYS D 1 76 ? 5.574 -13.254 -5.243 1.00 18.19 72 LYS D O 1
ATOM 5658 N N . SER D 1 77 ? 7.748 -13.034 -4.699 1.00 15.47 73 SER D N 1
ATOM 5659 C CA . SER D 1 77 ? 7.852 -11.795 -5.483 1.00 13.96 73 SER D CA 1
ATOM 5660 C C . SER D 1 77 ? 9.309 -11.495 -5.780 1.00 13.82 73 SER D C 1
ATOM 5661 O O . SER D 1 77 ? 10.196 -12.098 -5.178 1.00 12.87 73 SER D O 1
ATOM 5664 N N . ALA D 1 78 ? 9.503 -10.568 -6.706 1.00 11.92 74 ALA D N 1
ATOM 5665 C CA . ALA D 1 78 ? 10.832 -10.055 -7.069 1.00 10.65 74 ALA D CA 1
ATOM 5666 C C . ALA D 1 78 ? 10.685 -8.550 -7.219 1.00 10.15 74 ALA D C 1
ATOM 5667 O O . ALA D 1 78 ? 9.632 -8.073 -7.717 1.00 10.56 74 ALA D O 1
ATOM 5669 N N . VAL D 1 79 ? 11.742 -7.832 -6.872 1.00 9.84 75 VAL D N 1
ATOM 5670 C CA . VAL D 1 79 ? 11.875 -6.397 -7.180 1.00 9.63 75 VAL D CA 1
ATOM 5671 C C . VAL D 1 79 ? 13.089 -6.237 -8.088 1.00 8.81 75 VAL D C 1
ATOM 5672 O O . VAL D 1 79 ? 14.117 -6.941 -7.899 1.00 9.88 75 VAL D O 1
ATOM 5676 N N . VAL D 1 80 ? 12.970 -5.390 -9.094 1.00 9.34 76 VAL D N 1
ATOM 5677 C CA . VAL D 1 80 ? 14.090 -5.118 -10.039 1.00 9.29 76 VAL D CA 1
ATOM 5678 C C . VAL D 1 80 ? 14.575 -3.698 -9.787 1.00 8.82 76 VAL D C 1
ATOM 5679 O O . VAL D 1 80 ? 13.729 -2.800 -9.535 1.00 9.27 76 VAL D O 1
ATOM 5683 N N . THR D 1 81 ? 15.879 -3.533 -9.728 1.00 8.18 77 THR D N 1
ATOM 5684 C CA . THR D 1 81 ? 16.464 -2.285 -9.172 1.00 8.08 77 THR D CA 1
ATOM 5685 C C . THR D 1 81 ? 16.792 -1.279 -10.268 1.00 8.12 77 THR D C 1
ATOM 5686 O O . THR D 1 81 ? 17.153 -0.123 -9.890 1.00 8.25 77 THR D O 1
ATOM 5690 N N . HIS D 1 82 ? 16.804 -1.687 -11.541 1.00 7.56 78 HIS D N 1
ATOM 5691 C CA . HIS D 1 82 ? 16.811 -0.722 -12.664 1.00 8.37 78 HIS D CA 1
ATOM 5692 C C . HIS D 1 82 ? 16.428 -1.442 -13.953 1.00 8.08 78 HIS D C 1
ATOM 5693 O O . HIS D 1 82 ? 16.187 -2.630 -13.895 1.00 8.90 78 HIS D O 1
ATOM 5700 N N . PHE D 1 83 ? 16.216 -0.673 -15.020 1.00 8.96 79 PHE D N 1
ATOM 5701 C CA . PHE D 1 83 ? 15.565 -1.220 -16.238 1.00 9.53 79 PHE D CA 1
ATOM 5702 C C . PHE D 1 83 ? 16.525 -2.060 -17.080 1.00 10.72 79 PHE D C 1
ATOM 5703 O O . PHE D 1 83 ? 16.015 -2.794 -17.998 1.00 10.61 79 PHE D O 1
ATOM 5711 N N . HIS D 1 84 ? 17.837 -1.981 -16.855 1.00 10.34 80 HIS D N 1
ATOM 5712 C CA . HIS D 1 84 ? 18.815 -2.785 -17.652 1.00 10.99 80 HIS D CA 1
ATOM 5713 C C . HIS D 1 84 ? 18.580 -4.296 -17.446 1.00 12.01 80 HIS D C 1
ATOM 5714 O O . HIS D 1 84 ? 18.091 -4.728 -16.399 1.00 10.88 80 HIS D O 1
ATOM 5721 N N . GLU D 1 85 ? 19.082 -5.117 -18.381 1.00 13.69 81 GLU D N 1
ATOM 5722 C CA . GLU D 1 85 ? 18.884 -6.577 -18.387 1.00 15.30 81 GLU D CA 1
ATOM 5723 C C . GLU D 1 85 ? 19.587 -7.276 -17.222 1.00 15.66 81 GLU D C 1
ATOM 5724 O O . GLU D 1 85 ? 19.089 -8.334 -16.816 1.00 15.39 81 GLU D O 1
ATOM 5730 N N . ASP D 1 86 ? 20.677 -6.750 -16.670 1.00 14.97 82 ASP D N 1
ATOM 5731 C CA . ASP D 1 86 ? 21.296 -7.429 -15.496 1.00 15.76 82 ASP D CA 1
ATOM 5732 C C . ASP D 1 86 ? 20.404 -7.358 -14.239 1.00 17.00 82 ASP D C 1
ATOM 5733 O O . ASP D 1 86 ? 20.617 -8.155 -13.296 1.00 18.15 82 ASP D O 1
ATOM 5738 N N . ALA D 1 87 ? 19.450 -6.420 -14.183 1.00 14.08 83 ALA D N 1
ATOM 5739 C CA . ALA D 1 87 ? 18.575 -6.265 -13.014 1.00 14.36 83 ALA D CA 1
ATOM 5740 C C . ALA D 1 87 ? 17.206 -6.836 -13.335 1.00 15.84 83 ALA D C 1
ATOM 5741 O O . ALA D 1 87 ? 16.649 -7.443 -12.422 1.00 13.38 83 ALA D O 1
ATOM 5743 N N . SER D 1 88 ? 16.690 -6.638 -14.563 1.00 13.50 84 SER D N 1
ATOM 5744 C CA . SER D 1 88 ? 15.257 -6.834 -14.887 1.00 14.81 84 SER D CA 1
ATOM 5745 C C . SER D 1 88 ? 15.060 -7.865 -16.006 1.00 14.55 84 SER D C 1
ATOM 5746 O O . SER D 1 88 ? 13.934 -8.012 -16.461 1.00 14.18 84 SER D O 1
ATOM 5749 N N . GLY D 1 89 ? 16.121 -8.582 -16.388 1.00 14.17 85 GLY D N 1
ATOM 5750 C CA . GLY D 1 89 ? 16.091 -9.445 -17.579 1.00 14.01 85 GLY D CA 1
ATOM 5751 C C . GLY D 1 89 ? 14.962 -10.468 -17.585 1.00 14.63 85 GLY D C 1
ATOM 5752 O O . GLY D 1 89 ? 14.435 -10.773 -18.688 1.00 14.95 85 GLY D O 1
ATOM 5753 N N . ASP D 1 90 ? 14.574 -11.004 -16.448 1.00 14.16 86 ASP D N 1
ATOM 5754 C CA . ASP D 1 90 ? 13.603 -12.129 -16.439 1.00 14.75 86 ASP D CA 1
ATOM 5755 C C . ASP D 1 90 ? 12.238 -11.720 -15.898 1.00 15.54 86 ASP D C 1
ATOM 5756 O O . ASP D 1 90 ? 11.478 -12.617 -15.499 1.00 15.15 86 ASP D O 1
ATOM 5761 N N . ILE D 1 91 ? 11.847 -10.444 -16.002 1.00 14.23 87 ILE D N 1
ATOM 5762 C CA . ILE D 1 91 ? 10.438 -10.055 -15.721 1.00 14.87 87 ILE D CA 1
ATOM 5763 C C . ILE D 1 91 ? 9.479 -10.938 -16.530 1.00 14.70 87 ILE D C 1
ATOM 5764 O O . ILE D 1 91 ? 8.485 -11.418 -15.958 1.00 15.08 87 ILE D O 1
ATOM 5769 N N . PRO D 1 92 ? 9.687 -11.178 -17.857 1.00 14.49 88 PRO D N 1
ATOM 5770 C CA . PRO D 1 92 ? 8.737 -11.997 -18.615 1.00 14.96 88 PRO D CA 1
ATOM 5771 C C . PRO D 1 92 ? 8.565 -13.382 -18.005 1.00 15.07 88 PRO D C 1
ATOM 5772 O O . PRO D 1 92 ? 7.400 -13.813 -17.840 1.00 17.39 88 PRO D O 1
ATOM 5776 N N . LEU D 1 93 ? 9.667 -14.075 -17.709 1.00 14.08 89 LEU D N 1
ATOM 5777 C CA . LEU D 1 93 ? 9.586 -15.415 -17.075 1.00 15.76 89 LEU D CA 1
ATOM 5778 C C . LEU D 1 93 ? 8.808 -15.318 -15.774 1.00 15.41 89 LEU D C 1
ATOM 5779 O O . LEU D 1 93 ? 7.918 -16.175 -15.546 1.00 14.78 89 LEU D O 1
ATOM 5784 N N . LEU D 1 94 ? 9.154 -14.377 -14.885 1.00 13.82 90 LEU D N 1
ATOM 5785 C CA . LEU D 1 94 ? 8.470 -14.356 -13.572 1.00 14.09 90 LEU D CA 1
ATOM 5786 C C . LEU D 1 94 ? 6.985 -14.047 -13.775 1.00 15.31 90 LEU D C 1
ATOM 5787 O O . LEU D 1 94 ? 6.154 -14.689 -13.094 1.00 17.20 90 LEU D O 1
ATOM 5792 N N . ASN D 1 95 ? 6.637 -13.132 -14.669 1.00 14.81 91 ASN D N 1
ATOM 5793 C CA . ASN D 1 95 ? 5.211 -12.785 -14.913 1.00 16.77 91 ASN D CA 1
ATOM 5794 C C . ASN D 1 95 ? 4.483 -14.032 -15.459 1.00 17.17 91 ASN D C 1
ATOM 5795 O O . ASN D 1 95 ? 3.383 -14.375 -14.930 1.00 17.49 91 ASN D O 1
ATOM 5800 N N . ASP D 1 96 ? 5.124 -14.766 -16.348 1.00 18.47 92 ASP D N 1
ATOM 5801 C CA . ASP D 1 96 ? 4.578 -16.053 -16.879 1.00 20.92 92 ASP D CA 1
ATOM 5802 C C . ASP D 1 96 ? 4.350 -17.082 -15.778 1.00 21.28 92 ASP D C 1
ATOM 5803 O O . ASP D 1 96 ? 3.325 -17.792 -15.902 1.00 21.82 92 ASP D O 1
ATOM 5808 N N . LEU D 1 97 ? 5.194 -17.142 -14.734 1.00 18.74 93 LEU D N 1
ATOM 5809 C CA . LEU D 1 97 ? 5.064 -18.064 -13.574 1.00 19.64 93 LEU D CA 1
ATOM 5810 C C . LEU D 1 97 ? 4.161 -17.472 -12.495 1.00 18.91 93 LEU D C 1
ATOM 5811 O O . LEU D 1 97 ? 4.079 -18.058 -11.432 1.00 20.59 93 LEU D O 1
ATOM 5816 N N . LYS D 1 98 ? 3.536 -16.319 -12.740 1.00 19.07 94 LYS D N 1
ATOM 5817 C CA . LYS D 1 98 ? 2.656 -15.630 -11.761 1.00 22.05 94 LYS D CA 1
ATOM 5818 C C . LYS D 1 98 ? 3.433 -15.308 -10.478 1.00 21.51 94 LYS D C 1
ATOM 5819 O O . LYS D 1 98 ? 2.847 -15.327 -9.375 1.00 20.40 94 LYS D O 1
ATOM 5825 N N . ILE D 1 99 ? 4.731 -15.018 -10.595 1.00 19.12 95 ILE D N 1
ATOM 5826 C CA . ILE D 1 99 ? 5.532 -14.465 -9.467 1.00 16.99 95 ILE D CA 1
ATOM 5827 C C . ILE D 1 99 ? 5.426 -12.942 -9.578 1.00 16.07 95 ILE D C 1
ATOM 5828 O O . ILE D 1 99 ? 5.753 -12.447 -10.644 1.00 15.36 95 ILE D O 1
ATOM 5833 N N . LYS D 1 100 ? 4.939 -12.244 -8.559 1.00 14.55 96 LYS D N 1
ATOM 5834 C CA . LYS D 1 100 ? 4.711 -10.781 -8.654 1.00 15.48 96 LYS D CA 1
ATOM 5835 C C . LYS D 1 100 ? 6.067 -10.115 -8.892 1.00 12.17 96 LYS D C 1
ATOM 5836 O O . LYS D 1 100 ? 7.041 -10.541 -8.271 1.00 12.38 96 LYS D O 1
ATOM 5842 N N . THR D 1 101 ? 6.110 -9.168 -9.798 1.00 11.87 97 THR D N 1
ATOM 5843 C CA . THR D 1 101 ? 7.312 -8.363 -10.074 1.00 10.99 97 THR D CA 1
ATOM 5844 C C . THR D 1 101 ? 7.015 -6.942 -9.673 1.00 11.04 97 THR D C 1
ATOM 5845 O O . THR D 1 101 ? 5.963 -6.403 -10.061 1.00 11.27 97 THR D O 1
ATOM 5849 N N . TYR D 1 102 ? 7.970 -6.306 -9.006 1.00 10.38 98 TYR D N 1
ATOM 5850 C CA . TYR D 1 102 ? 7.827 -4.920 -8.541 1.00 9.72 98 TYR D CA 1
ATOM 5851 C C . TYR D 1 102 ? 8.903 -4.064 -9.209 1.00 8.92 98 TYR D C 1
ATOM 5852 O O . TYR D 1 102 ? 10.053 -4.526 -9.324 1.00 9.99 98 TYR D O 1
ATOM 5861 N N . ALA D 1 103 ? 8.490 -2.933 -9.748 1.00 8.59 99 ALA D N 1
ATOM 5862 C CA . ALA D 1 103 ? 9.400 -1.915 -10.324 1.00 8.92 99 ALA D CA 1
ATOM 5863 C C . ALA D 1 103 ? 8.787 -0.557 -10.046 1.00 9.06 99 ALA D C 1
ATOM 5864 O O . ALA D 1 103 ? 7.526 -0.463 -9.961 1.00 9.57 99 ALA D O 1
ATOM 5866 N N . THR D 1 104 ? 9.614 0.468 -9.953 1.00 8.09 100 THR D N 1
ATOM 5867 C CA . THR D 1 104 ? 9.081 1.827 -9.840 1.00 7.95 100 THR D CA 1
ATOM 5868 C C . THR D 1 104 ? 8.431 2.259 -11.161 1.00 8.20 100 THR D C 1
ATOM 5869 O O . THR D 1 104 ? 8.680 1.713 -12.243 1.00 8.15 100 THR D O 1
ATOM 5873 N N . SER D 1 105 ? 7.620 3.302 -11.037 1.00 8.59 101 SER D N 1
ATOM 5874 C CA . SER D 1 105 ? 7.014 3.992 -12.193 1.00 9.06 101 SER D CA 1
ATOM 5875 C C . SER D 1 105 ? 8.094 4.436 -13.181 1.00 8.67 101 SER D C 1
ATOM 5876 O O . SER D 1 105 ? 7.838 4.415 -14.423 1.00 9.80 101 SER D O 1
ATOM 5879 N N . LEU D 1 106 ? 9.232 4.903 -12.695 1.00 8.97 102 LEU D N 1
ATOM 5880 C CA . LEU D 1 106 ? 10.336 5.300 -13.602 1.00 9.21 102 LEU D CA 1
ATOM 5881 C C . LEU D 1 106 ? 10.902 4.065 -14.293 1.00 9.25 102 LEU D C 1
ATOM 5882 O O . LEU D 1 106 ? 11.247 4.153 -15.503 1.00 9.11 102 LEU D O 1
ATOM 5887 N N . THR D 1 107 ? 11.150 2.976 -13.576 1.00 8.37 103 THR D N 1
ATOM 5888 C CA . THR D 1 107 ? 11.686 1.774 -14.241 1.00 8.65 103 THR D CA 1
ATOM 5889 C C . THR D 1 107 ? 10.703 1.330 -15.347 1.00 9.29 103 THR D C 1
ATOM 5890 O O . THR D 1 107 ? 11.149 0.950 -16.470 1.00 10.07 103 THR D O 1
ATOM 5894 N N . ASN D 1 108 ? 9.397 1.280 -15.040 1.00 10.20 104 ASN D N 1
ATOM 5895 C CA . ASN D 1 108 ? 8.400 0.775 -16.011 1.00 10.40 104 ASN D CA 1
ATOM 5896 C C . ASN D 1 108 ? 8.327 1.732 -17.212 1.00 11.23 104 ASN D C 1
ATOM 5897 O O . ASN D 1 108 ? 8.221 1.236 -18.350 1.00 12.56 104 ASN D O 1
ATOM 5902 N N . LYS D 1 109 ? 8.460 3.041 -16.994 1.00 11.34 105 LYS D N 1
ATOM 5903 C CA . LYS D 1 109 ? 8.584 4.025 -18.110 1.00 11.93 105 LYS D CA 1
ATOM 5904 C C . LYS D 1 109 ? 9.694 3.583 -19.060 1.00 11.61 105 LYS D C 1
ATOM 5905 O O . LYS D 1 109 ? 9.477 3.584 -20.330 1.00 12.93 105 LYS D O 1
ATOM 5911 N N . LEU D 1 110 ? 10.855 3.247 -18.508 1.00 11.06 106 LEU D N 1
ATOM 5912 C CA . LEU D 1 110 ? 12.048 2.938 -19.324 1.00 11.59 106 LEU D CA 1
ATOM 5913 C C . LEU D 1 110 ? 11.950 1.533 -19.918 1.00 12.63 106 LEU D C 1
ATOM 5914 O O . LEU D 1 110 ? 12.362 1.372 -21.086 1.00 12.82 106 LEU D O 1
ATOM 5919 N N . LEU D 1 111 ? 11.331 0.571 -19.234 1.00 11.49 107 LEU D N 1
ATOM 5920 C CA . LEU D 1 111 ? 11.100 -0.748 -19.873 1.00 12.79 107 LEU D CA 1
ATOM 5921 C C . LEU D 1 111 ? 10.162 -0.529 -21.068 1.00 14.72 107 LEU D C 1
ATOM 5922 O O . LEU D 1 111 ? 10.432 -1.055 -22.168 1.00 17.07 107 LEU D O 1
ATOM 5927 N N . LYS D 1 112 ? 9.098 0.243 -20.875 1.00 15.42 108 LYS D N 1
ATOM 5928 C CA . LYS D 1 112 ? 8.071 0.473 -21.930 1.00 18.66 108 LYS D CA 1
ATOM 5929 C C . LYS D 1 112 ? 8.727 1.196 -23.109 1.00 19.49 108 LYS D C 1
ATOM 5930 O O . LYS D 1 112 ? 8.432 0.845 -24.278 1.00 17.96 108 LYS D O 1
ATOM 5936 N N . LEU D 1 113 ? 9.601 2.158 -22.831 1.00 17.47 109 LEU D N 1
ATOM 5937 C CA . LEU D 1 113 ? 10.291 2.965 -23.876 1.00 18.54 109 LEU D CA 1
ATOM 5938 C C . LEU D 1 113 ? 11.091 2.005 -24.750 1.00 18.58 109 LEU D C 1
ATOM 5939 O O . LEU D 1 113 ? 11.192 2.282 -25.969 1.00 19.84 109 LEU D O 1
ATOM 5944 N N . ASN D 1 114 ? 11.615 0.919 -24.175 1.00 16.45 110 ASN D N 1
ATOM 5945 C CA . ASN D 1 114 ? 12.493 -0.066 -24.861 1.00 17.19 110 ASN D CA 1
ATOM 5946 C C . ASN D 1 114 ? 11.714 -1.307 -25.315 1.00 17.38 110 ASN D C 1
ATOM 5947 O O . ASN D 1 114 ? 12.372 -2.314 -25.630 1.00 22.52 110 ASN D O 1
ATOM 5952 N N . GLN D 1 115 ? 10.405 -1.218 -25.341 1.00 17.45 111 GLN D N 1
ATOM 5953 C CA . GLN D 1 115 ? 9.522 -2.312 -25.787 1.00 22.07 111 GLN D CA 1
ATOM 5954 C C . GLN D 1 115 ? 9.781 -3.560 -24.952 1.00 21.54 111 GLN D C 1
ATOM 5955 O O . GLN D 1 115 ? 9.806 -4.657 -25.498 1.00 21.58 111 GLN D O 1
ATOM 5961 N N . LYS D 1 116 ? 9.886 -3.403 -23.640 1.00 17.94 112 LYS D N 1
ATOM 5962 C CA . LYS D 1 116 ? 10.070 -4.518 -22.693 1.00 18.20 112 LYS D CA 1
ATOM 5963 C C . LYS D 1 116 ? 8.820 -4.623 -21.831 1.00 17.61 112 LYS D C 1
ATOM 5964 O O . LYS D 1 116 ? 8.157 -3.578 -21.542 1.00 15.39 112 LYS D O 1
ATOM 5970 N N . GLU D 1 117 ? 8.542 -5.845 -21.389 1.00 15.95 113 GLU D N 1
ATOM 5971 C CA . GLU D 1 117 ? 7.379 -6.087 -20.520 1.00 17.68 113 GLU D CA 1
ATOM 5972 C C . GLU D 1 117 ? 7.616 -5.356 -19.192 1.00 15.52 113 GLU D C 1
ATOM 5973 O O . GLU D 1 117 ? 8.709 -5.480 -18.623 1.00 15.40 113 GLU D O 1
ATOM 5979 N N . VAL D 1 118 ? 6.572 -4.698 -18.702 1.00 13.55 114 VAL D N 1
ATOM 5980 C CA . VAL D 1 118 ? 6.607 -3.975 -17.411 1.00 13.27 114 VAL D CA 1
ATOM 5981 C C . VAL D 1 118 ? 6.315 -4.948 -16.279 1.00 11.30 114 VAL D C 1
ATOM 5982 O O . VAL D 1 118 ? 5.803 -6.066 -16.474 1.00 11.76 114 VAL D O 1
ATOM 5986 N N . SER D 1 119 ? 6.622 -4.513 -15.068 1.00 11.82 115 SER D N 1
ATOM 5987 C CA . SER D 1 119 ? 6.364 -5.302 -13.845 1.00 11.27 115 SER D CA 1
ATOM 5988 C C . SER D 1 119 ? 4.856 -5.483 -13.669 1.00 12.55 115 SER D C 1
ATOM 5989 O O . SER D 1 119 ? 4.057 -4.656 -14.214 1.00 13.02 115 SER D O 1
ATOM 5992 N N . SER D 1 120 ? 4.477 -6.473 -12.878 1.00 12.16 116 SER D N 1
ATOM 5993 C CA . SER D 1 120 ? 3.046 -6.707 -12.549 1.00 12.69 116 SER D CA 1
ATOM 5994 C C . SER D 1 120 ? 2.584 -5.646 -11.550 1.00 13.10 116 SER D C 1
ATOM 5995 O O . SER D 1 120 ? 1.394 -5.284 -11.515 1.00 14.36 116 SER D O 1
ATOM 5998 N N . ASP D 1 121 ? 3.474 -5.196 -10.673 1.00 12.31 117 ASP D N 1
ATOM 5999 C CA . ASP D 1 121 ? 3.147 -4.330 -9.535 1.00 13.40 117 ASP D CA 1
ATOM 6000 C C . ASP D 1 121 ? 4.063 -3.105 -9.575 1.00 12.13 117 ASP D C 1
ATOM 6001 O O . ASP D 1 121 ? 5.257 -3.276 -9.806 1.00 12.05 117 ASP D O 1
ATOM 6006 N N . GLU D 1 122 ? 3.477 -1.908 -9.486 1.00 11.64 118 GLU D N 1
ATOM 6007 C CA . GLU D 1 122 ? 4.268 -0.665 -9.678 1.00 11.80 118 GLU D CA 1
ATOM 6008 C C . GLU D 1 122 ? 4.468 0.014 -8.335 1.00 12.92 118 GLU D C 1
ATOM 6009 O O . GLU D 1 122 ? 3.466 0.217 -7.564 1.00 15.44 118 GLU D O 1
ATOM 6015 N N . ILE D 1 123 ? 5.702 0.382 -8.039 1.00 10.78 119 ILE D N 1
ATOM 6016 C CA . ILE D 1 123 ? 6.031 1.182 -6.841 1.00 10.59 119 ILE D CA 1
ATOM 6017 C C . ILE D 1 123 ? 5.827 2.642 -7.202 1.00 12.32 119 ILE D C 1
ATOM 6018 O O . ILE D 1 123 ? 6.473 3.119 -8.177 1.00 12.09 119 ILE D O 1
ATOM 6023 N N . SER D 1 124 ? 4.973 3.344 -6.457 1.00 12.63 120 SER D N 1
ATOM 6024 C CA . SER D 1 124 ? 4.575 4.707 -6.867 1.00 15.28 120 SER D CA 1
ATOM 6025 C C . SER D 1 124 ? 4.995 5.699 -5.778 1.00 15.35 120 SER D C 1
ATOM 6026 O O . SER D 1 124 ? 4.381 6.781 -5.644 1.00 15.66 120 SER D O 1
ATOM 6029 N N . SER D 1 125 ? 6.017 5.359 -4.994 1.00 13.33 121 SER D N 1
ATOM 6030 C CA . SER D 1 125 ? 6.549 6.198 -3.898 1.00 13.64 121 SER D CA 1
ATOM 6031 C C . SER D 1 125 ? 8.069 6.127 -3.850 1.00 11.77 121 SER D C 1
ATOM 6032 O O . SER D 1 125 ? 8.646 5.148 -4.352 1.00 11.90 121 SER D O 1
ATOM 6035 N N . ASN D 1 126 ? 8.695 7.111 -3.233 1.00 10.69 122 ASN D N 1
ATOM 6036 C CA . ASN D 1 126 ? 10.176 7.124 -3.099 1.00 11.24 122 ASN D CA 1
ATOM 6037 C C . ASN D 1 126 ? 10.656 6.072 -2.097 1.00 11.43 122 ASN D C 1
ATOM 6038 O O . ASN D 1 126 ? 11.826 5.685 -2.182 1.00 11.98 122 ASN D O 1
ATOM 6043 N N . THR D 1 127 ? 9.817 5.702 -1.125 1.00 11.95 123 THR D N 1
ATOM 6044 C CA . THR D 1 127 ? 10.089 4.630 -0.151 1.00 13.33 123 THR D CA 1
ATOM 6045 C C . THR D 1 127 ? 8.964 3.617 -0.272 1.00 13.96 123 THR D C 1
ATOM 6046 O O . THR D 1 127 ? 7.812 3.996 -0.546 1.00 13.70 123 THR D O 1
ATOM 6050 N N . PHE D 1 128 ? 9.275 2.353 -0.118 1.00 11.71 124 PHE D N 1
ATOM 6051 C CA . PHE D 1 128 ? 8.292 1.267 -0.304 1.00 11.89 124 PHE D CA 1
ATOM 6052 C C . PHE D 1 128 ? 8.732 0.059 0.518 1.00 12.94 124 PHE D C 1
ATOM 6053 O O . PHE D 1 128 ? 9.907 -0.377 0.452 1.00 11.58 124 PHE D O 1
ATOM 6061 N N . GLU D 1 129 ? 7.786 -0.519 1.258 1.00 12.76 125 GLU D N 1
ATOM 6062 C CA . GLU D 1 129 ? 8.062 -1.728 2.040 1.00 13.81 125 GLU D CA 1
ATOM 6063 C C . GLU D 1 129 ? 7.870 -2.918 1.128 1.00 14.53 125 GLU D C 1
ATOM 6064 O O . GLU D 1 129 ? 6.719 -3.334 0.874 1.00 15.45 125 GLU D O 1
ATOM 6070 N N . PHE D 1 130 ? 8.943 -3.404 0.533 1.00 12.80 126 PHE D N 1
ATOM 6071 C CA . PHE D 1 130 ? 8.879 -4.560 -0.386 1.00 11.94 126 PHE D CA 1
ATOM 6072 C C . PHE D 1 130 ? 8.525 -5.857 0.388 1.00 13.19 126 PHE D C 1
ATOM 6073 O O . PHE D 1 130 ? 7.782 -6.714 -0.138 1.00 12.77 126 PHE D O 1
ATOM 6081 N N . ILE D 1 131 ? 9.138 -6.070 1.538 1.00 13.09 127 ILE D N 1
ATOM 6082 C CA . ILE D 1 131 ? 8.790 -7.193 2.450 1.00 12.79 127 ILE D CA 1
ATOM 6083 C C . ILE D 1 131 ? 8.580 -6.534 3.810 1.00 14.61 127 ILE D C 1
ATOM 6084 O O . ILE D 1 131 ? 9.528 -5.959 4.347 1.00 12.49 127 ILE D O 1
ATOM 6089 N N . ASP D 1 132 ? 7.377 -6.600 4.370 1.00 18.98 128 ASP D N 1
ATOM 6090 C CA . ASP D 1 132 ? 7.045 -5.882 5.633 1.00 20.61 128 ASP D CA 1
ATOM 6091 C C . ASP D 1 132 ? 8.051 -6.218 6.747 1.00 19.25 128 ASP D C 1
ATOM 6092 O O . ASP D 1 132 ? 8.181 -7.401 7.128 1.00 18.79 128 ASP D O 1
ATOM 6097 N N . GLY D 1 133 ? 8.752 -5.195 7.236 1.00 19.81 129 GLY D N 1
ATOM 6098 C CA . GLY D 1 133 ? 9.733 -5.309 8.331 1.00 19.67 129 GLY D CA 1
ATOM 6099 C C . GLY D 1 133 ? 11.066 -5.928 7.916 1.00 18.47 129 GLY D C 1
ATOM 6100 O O . GLY D 1 133 ? 11.903 -6.189 8.820 1.00 18.77 129 GLY D O 1
ATOM 6101 N N . VAL D 1 134 ? 11.268 -6.226 6.632 1.00 13.67 130 VAL D N 1
ATOM 6102 C CA . VAL D 1 134 ? 12.418 -7.059 6.173 1.00 12.24 130 VAL D CA 1
ATOM 6103 C C . VAL D 1 134 ? 13.177 -6.362 5.046 1.00 11.00 130 VAL D C 1
ATOM 6104 O O . VAL D 1 134 ? 14.392 -6.513 4.995 1.00 11.62 130 VAL D O 1
ATOM 6108 N N . ALA D 1 135 ? 12.472 -5.743 4.102 1.00 10.55 131 ALA D N 1
ATOM 6109 C CA . ALA D 1 135 ? 13.146 -5.144 2.929 1.00 10.74 131 ALA D CA 1
ATOM 6110 C C . ALA D 1 135 ? 12.453 -3.844 2.555 1.00 10.80 131 ALA D C 1
ATOM 6111 O O . ALA D 1 135 ? 11.266 -3.890 2.253 1.00 11.90 131 ALA D O 1
ATOM 6113 N N . SER D 1 136 ? 13.220 -2.747 2.475 1.00 10.54 132 SER D N 1
ATOM 6114 C CA . SER D 1 136 ? 12.692 -1.404 2.156 1.00 10.86 132 SER D CA 1
ATOM 6115 C C . SER D 1 136 ? 13.358 -0.883 0.888 1.00 10.98 132 SER D C 1
ATOM 6116 O O . SER D 1 136 ? 14.585 -0.839 0.874 1.00 10.93 132 SER D O 1
ATOM 6119 N N . VAL D 1 137 ? 12.571 -0.455 -0.074 1.00 9.47 133 VAL D N 1
ATOM 6120 C CA . VAL D 1 137 ? 13.075 0.193 -1.310 1.00 9.25 133 VAL D CA 1
ATOM 6121 C C . VAL D 1 137 ? 13.241 1.676 -1.037 1.00 9.22 133 VAL D C 1
ATOM 6122 O O . VAL D 1 137 ? 12.359 2.317 -0.354 1.00 9.75 133 VAL D O 1
ATOM 6126 N N . PHE D 1 138 ? 14.331 2.258 -1.508 1.00 8.80 134 PHE D N 1
ATOM 6127 C CA . PHE D 1 138 ? 14.554 3.708 -1.457 1.00 7.97 134 PHE D CA 1
ATOM 6128 C C . PHE D 1 138 ? 15.017 4.159 -2.837 1.00 8.10 134 PHE D C 1
ATOM 6129 O O . PHE D 1 138 ? 15.967 3.597 -3.356 1.00 7.59 134 PHE D O 1
ATOM 6137 N N . TYR D 1 139 ? 14.346 5.150 -3.390 1.00 7.87 135 TYR D N 1
ATOM 6138 C CA . TYR D 1 139 ? 14.814 5.849 -4.606 1.00 8.17 135 TYR D CA 1
ATOM 6139 C C . TYR D 1 139 ? 15.638 7.070 -4.224 1.00 8.20 135 TYR D C 1
ATOM 6140 O O . TYR D 1 139 ? 15.056 8.074 -3.736 1.00 8.03 135 TYR D O 1
ATOM 6149 N N . PRO D 1 140 ? 16.963 7.078 -4.499 1.00 7.93 136 PRO D N 1
ATOM 6150 C CA . PRO D 1 140 ? 17.828 8.186 -4.074 1.00 8.73 136 PRO D CA 1
ATOM 6151 C C . PRO D 1 140 ? 17.917 9.338 -5.078 1.00 9.12 136 PRO D C 1
ATOM 6152 O O . PRO D 1 140 ? 18.503 10.376 -4.781 1.00 9.98 136 PRO D O 1
ATOM 6156 N N . GLY D 1 141 ? 17.390 9.128 -6.281 1.00 8.88 137 GLY D N 1
ATOM 6157 C CA . GLY D 1 141 ? 17.640 10.004 -7.423 1.00 8.36 137 GLY D CA 1
ATOM 6158 C C . GLY D 1 141 ? 18.474 9.319 -8.486 1.00 8.51 137 GLY D C 1
ATOM 6159 O O . GLY D 1 141 ? 18.913 8.175 -8.289 1.00 7.87 137 GLY D O 1
ATOM 6160 N N . ALA D 1 142 ? 18.698 10.002 -9.605 1.00 7.72 138 ALA D N 1
ATOM 6161 C CA . ALA D 1 142 ? 19.442 9.391 -10.733 1.00 8.14 138 ALA D CA 1
ATOM 6162 C C . ALA D 1 142 ? 20.909 9.139 -10.384 1.00 8.37 138 ALA D C 1
ATOM 6163 O O . ALA D 1 142 ? 21.526 9.888 -9.563 1.00 8.28 138 ALA D O 1
ATOM 6165 N N . GLY D 1 143 ? 21.509 8.142 -11.018 1.00 7.96 139 GLY D N 1
ATOM 6166 C CA . GLY D 1 143 ? 22.953 7.900 -10.954 1.00 8.06 139 GLY D CA 1
ATOM 6167 C C . GLY D 1 143 ? 23.366 7.054 -12.136 1.00 7.69 139 GLY D C 1
ATOM 6168 O O . GLY D 1 143 ? 23.482 7.569 -13.267 1.00 7.21 139 GLY D O 1
ATOM 6169 N N . HIS D 1 144 ? 23.529 5.768 -11.904 1.00 7.90 140 HIS D N 1
ATOM 6170 C CA . HIS D 1 144 ? 23.831 4.801 -12.988 1.00 7.60 140 HIS D CA 1
ATOM 6171 C C . HIS D 1 144 ? 22.740 4.872 -14.064 1.00 7.80 140 HIS D C 1
ATOM 6172 O O . HIS D 1 144 ? 23.069 4.843 -15.298 1.00 7.34 140 HIS D O 1
ATOM 6179 N N . THR D 1 145 ? 21.482 5.006 -13.638 1.00 7.87 141 THR D N 1
ATOM 6180 C CA . THR D 1 145 ? 20.342 5.254 -14.517 1.00 7.57 141 THR D CA 1
ATOM 6181 C C . THR D 1 145 ? 19.413 6.243 -13.808 1.00 7.94 141 THR D C 1
ATOM 6182 O O . THR D 1 145 ? 19.612 6.519 -12.611 1.00 7.82 141 THR D O 1
ATOM 6186 N N . GLU D 1 146 ? 18.447 6.750 -14.557 1.00 8.42 142 GLU D N 1
ATOM 6187 C CA . GLU D 1 146 ? 17.424 7.674 -14.023 1.00 9.12 142 GLU D CA 1
ATOM 6188 C C . GLU D 1 146 ? 16.661 6.961 -12.897 1.00 8.84 142 GLU D C 1
ATOM 6189 O O . GLU D 1 146 ? 16.230 7.668 -11.936 1.00 9.56 142 GLU D O 1
ATOM 6195 N N . ASP D 1 147 ? 16.386 5.656 -13.076 1.00 8.14 143 ASP D N 1
ATOM 6196 C CA . ASP D 1 147 ? 15.392 4.887 -12.286 1.00 7.38 143 ASP D CA 1
ATOM 6197 C C . ASP D 1 147 ? 16.013 4.093 -11.129 1.00 7.02 143 ASP D C 1
ATOM 6198 O O . ASP D 1 147 ? 15.236 3.490 -10.372 1.00 8.03 143 ASP D O 1
ATOM 6203 N N . ASN D 1 148 ? 17.315 4.083 -10.966 1.00 6.38 144 ASN D N 1
ATOM 6204 C CA . ASN D 1 148 ? 17.965 3.094 -10.071 1.00 6.16 144 ASN D CA 1
ATOM 6205 C C . ASN D 1 148 ? 17.439 3.251 -8.631 1.00 6.12 144 ASN D C 1
ATOM 6206 O O . ASN D 1 148 ? 17.333 4.395 -8.143 1.00 7.30 144 ASN D O 1
ATOM 6211 N N . ILE D 1 149 ? 17.126 2.132 -7.985 1.00 6.29 145 ILE D N 1
ATOM 6212 C CA . ILE D 1 149 ? 16.745 2.090 -6.546 1.00 6.06 145 ILE D CA 1
ATOM 6213 C C . ILE D 1 149 ? 17.734 1.240 -5.766 1.00 6.34 145 ILE D C 1
ATOM 6214 O O . ILE D 1 149 ? 18.426 0.381 -6.329 1.00 7.02 145 ILE D O 1
ATOM 6219 N N . VAL D 1 150 ? 17.749 1.436 -4.445 1.00 6.69 146 VAL D N 1
ATOM 6220 C CA . VAL D 1 150 ? 18.505 0.571 -3.527 1.00 6.71 146 VAL D CA 1
ATOM 6221 C C . VAL D 1 150 ? 17.482 -0.135 -2.638 1.00 6.65 146 VAL D C 1
ATOM 6222 O O . VAL D 1 150 ? 16.335 0.321 -2.513 1.00 7.44 146 VAL D O 1
ATOM 6226 N N . VAL D 1 151 ? 17.937 -1.185 -2.007 1.00 7.15 147 VAL D N 1
ATOM 6227 C CA . VAL D 1 151 ? 17.057 -1.984 -1.139 1.00 7.49 147 VAL D CA 1
ATOM 6228 C C . VAL D 1 151 ? 17.806 -2.228 0.155 1.00 7.46 147 VAL D C 1
ATOM 6229 O O . VAL D 1 151 ? 18.943 -2.724 0.112 1.00 7.94 147 VAL D O 1
ATOM 6233 N N . TRP D 1 152 ? 17.184 -1.841 1.263 1.00 8.04 148 TRP D N 1
ATOM 6234 C CA . TRP D 1 152 ? 17.742 -1.957 2.624 1.00 8.31 148 TRP D CA 1
ATOM 6235 C C . TRP D 1 152 ? 17.130 -3.105 3.386 1.00 8.13 148 TRP D C 1
ATOM 6236 O O . TRP D 1 152 ? 15.919 -3.229 3.318 1.00 9.33 148 TRP D O 1
ATOM 6247 N N . LEU D 1 153 ? 17.961 -3.944 3.989 1.00 8.42 149 LEU D N 1
ATOM 6248 C CA . LEU D 1 153 ? 17.502 -5.101 4.790 1.00 8.71 149 LEU D CA 1
ATOM 6249 C C . LEU D 1 153 ? 17.821 -4.732 6.242 1.00 10.05 149 LEU D C 1
ATOM 6250 O O . LEU D 1 153 ? 18.950 -4.876 6.683 1.00 10.49 149 LEU D O 1
ATOM 6255 N N . PRO D 1 154 ? 16.864 -4.125 6.970 1.00 11.14 150 PRO D N 1
ATOM 6256 C CA . PRO D 1 154 ? 17.166 -3.529 8.264 1.00 12.19 150 PRO D CA 1
ATOM 6257 C C . PRO D 1 154 ? 17.605 -4.569 9.297 1.00 12.42 150 PRO D C 1
ATOM 6258 O O . PRO D 1 154 ? 18.362 -4.196 10.191 1.00 14.12 150 PRO D O 1
ATOM 6262 N N . ASN D 1 155 ? 17.111 -5.804 9.234 1.00 12.45 151 ASN D N 1
ATOM 6263 C CA . ASN D 1 155 ? 17.481 -6.809 10.268 1.00 13.89 151 ASN D CA 1
ATOM 6264 C C . ASN D 1 155 ? 18.972 -7.147 10.181 1.00 15.09 151 ASN D C 1
ATOM 6265 O O . ASN D 1 155 ? 19.566 -7.354 11.260 1.00 17.83 151 ASN D O 1
ATOM 6270 N N . GLU D 1 156 ? 19.577 -7.206 8.984 1.00 11.33 152 GLU D N 1
ATOM 6271 C CA . GLU D 1 156 ? 20.977 -7.633 8.778 1.00 12.02 152 GLU D CA 1
ATOM 6272 C C . GLU D 1 156 ? 21.898 -6.433 8.507 1.00 10.76 152 GLU D C 1
ATOM 6273 O O . GLU D 1 156 ? 23.117 -6.625 8.403 1.00 11.47 152 GLU D O 1
ATOM 6279 N N . LYS D 1 157 ? 21.337 -5.254 8.348 1.00 10.13 153 LYS D N 1
ATOM 6280 C CA . LYS D 1 157 ? 22.054 -4.019 7.953 1.00 10.59 153 LYS D CA 1
ATOM 6281 C C . LYS D 1 157 ? 22.787 -4.288 6.627 1.00 10.20 153 LYS D C 1
ATOM 6282 O O . LYS D 1 157 ? 23.942 -3.834 6.450 1.00 10.64 153 LYS D O 1
ATOM 6288 N N . ILE D 1 158 ? 22.104 -4.939 5.693 1.00 9.61 154 ILE D N 1
ATOM 6289 C CA . ILE D 1 158 ? 22.627 -5.158 4.314 1.00 8.46 154 ILE D CA 1
ATOM 6290 C C . ILE D 1 158 ? 21.970 -4.138 3.405 1.00 7.79 154 ILE D C 1
ATOM 6291 O O . ILE D 1 158 ? 20.727 -4.099 3.340 1.00 8.29 154 ILE D O 1
ATOM 6296 N N . LEU D 1 159 ? 22.778 -3.390 2.676 1.00 7.43 155 LEU D N 1
ATOM 6297 C CA . LEU D 1 159 ? 22.240 -2.466 1.667 1.00 8.26 155 LEU D CA 1
ATOM 6298 C C . LEU D 1 159 ? 22.555 -3.034 0.287 1.00 7.63 155 LEU D C 1
ATOM 6299 O O . LEU D 1 159 ? 23.774 -3.200 -0.044 1.00 8.49 155 LEU D O 1
ATOM 6304 N N . PHE D 1 160 ? 21.546 -3.416 -0.478 1.00 7.10 156 PHE D N 1
ATOM 6305 C CA . PHE D 1 160 ? 21.727 -3.781 -1.912 1.00 6.75 156 PHE D CA 1
ATOM 6306 C C . PHE D 1 160 ? 21.762 -2.503 -2.726 1.00 6.87 156 PHE D C 1
ATOM 6307 O O . PHE D 1 160 ? 20.773 -1.797 -2.869 1.00 7.02 156 PHE D O 1
ATOM 6315 N N . GLY D 1 161 ? 22.937 -2.156 -3.198 1.00 7.31 157 GLY D N 1
ATOM 6316 C CA . GLY D 1 161 ? 23.149 -0.919 -3.972 1.00 7.46 157 GLY D CA 1
ATOM 6317 C C . GLY D 1 161 ? 22.828 -1.085 -5.443 1.00 7.72 157 GLY D C 1
ATOM 6318 O O . GLY D 1 161 ? 22.436 -0.095 -6.112 1.00 7.93 157 GLY D O 1
ATOM 6319 N N . GLY D 1 162 ? 22.934 -2.297 -5.960 1.00 8.57 158 GLY D N 1
ATOM 6320 C CA . GLY D 1 162 ? 22.739 -2.524 -7.388 1.00 7.78 158 GLY D CA 1
ATOM 6321 C C . GLY D 1 162 ? 23.736 -1.726 -8.186 1.00 7.85 158 GLY D C 1
ATOM 6322 O O . GLY D 1 162 ? 24.820 -1.363 -7.662 1.00 8.25 158 GLY D O 1
ATOM 6323 N N . CYS D 1 163 ? 23.424 -1.423 -9.426 1.00 7.96 159 CYS D N 1
ATOM 6324 C CA . CYS D 1 163 ? 24.415 -0.766 -10.296 1.00 9.88 159 CYS D CA 1
ATOM 6325 C C . CYS D 1 163 ? 24.645 0.701 -9.966 1.00 8.82 159 CYS D C 1
ATOM 6326 O O . CYS D 1 163 ? 25.564 1.282 -10.527 1.00 9.84 159 CYS D O 1
ATOM 6329 N N . PHE D 1 164 ? 23.858 1.286 -9.066 1.00 8.73 160 PHE D N 1
ATOM 6330 C CA . PHE D 1 164 ? 24.094 2.609 -8.490 1.00 8.06 160 PHE D CA 1
ATOM 6331 C C . PHE D 1 164 ? 25.368 2.621 -7.652 1.00 7.46 160 PHE D C 1
ATOM 6332 O O . PHE D 1 164 ? 25.917 3.748 -7.387 1.00 6.79 160 PHE D O 1
ATOM 6340 N N . VAL D 1 165 ? 25.790 1.472 -7.144 1.00 7.01 161 VAL D N 1
ATOM 6341 C CA . VAL D 1 165 ? 27.030 1.370 -6.327 1.00 7.42 161 VAL D CA 1
ATOM 6342 C C . VAL D 1 165 ? 28.092 0.554 -7.059 1.00 7.46 161 VAL D C 1
ATOM 6343 O O . VAL D 1 165 ? 27.818 -0.594 -7.475 1.00 7.70 161 VAL D O 1
ATOM 6347 N N . LYS D 1 166 ? 29.268 1.151 -7.205 1.00 7.69 162 LYS D N 1
ATOM 6348 C CA . LYS D 1 166 ? 30.422 0.443 -7.801 1.00 8.54 162 LYS D CA 1
ATOM 6349 C C . LYS D 1 166 ? 31.196 -0.287 -6.697 1.00 8.88 162 LYS D C 1
ATOM 6350 O O . LYS D 1 166 ? 31.132 0.089 -5.516 1.00 9.21 162 LYS D O 1
ATOM 6356 N N . SER D 1 167 ? 31.979 -1.265 -7.098 1.00 9.60 163 SER D N 1
ATOM 6357 C CA . SER D 1 167 ? 32.844 -1.973 -6.144 1.00 10.17 163 SER D CA 1
ATOM 6358 C C . SER D 1 167 ? 34.001 -1.047 -5.757 1.00 9.31 163 SER D C 1
ATOM 6359 O O . SER D 1 167 ? 34.344 -0.107 -6.510 1.00 8.81 163 SER D O 1
ATOM 6362 N N . LEU D 1 168 ? 34.664 -1.372 -4.663 1.00 10.31 164 LEU D N 1
ATOM 6363 C CA . LEU D 1 168 ? 35.797 -0.560 -4.169 1.00 10.67 164 LEU D CA 1
ATOM 6364 C C . LEU D 1 168 ? 36.937 -0.495 -5.183 1.00 10.91 164 LEU D C 1
ATOM 6365 O O . LEU D 1 168 ? 37.602 0.591 -5.278 1.00 10.93 164 LEU D O 1
ATOM 6370 N N . LYS D 1 169 ? 37.207 -1.616 -5.870 1.00 11.75 165 LYS D N 1
ATOM 6371 C CA . LYS D 1 169 ? 38.342 -1.727 -6.813 1.00 15.19 165 LYS D CA 1
ATOM 6372 C C . LYS D 1 169 ? 38.018 -1.075 -8.153 1.00 15.05 165 LYS D C 1
ATOM 6373 O O . LYS D 1 169 ? 38.976 -0.842 -8.935 1.00 13.13 165 LYS D O 1
ATOM 6379 N N . ASN D 1 170 ? 36.763 -0.734 -8.433 1.00 13.65 166 ASN D N 1
ATOM 6380 C CA . ASN D 1 170 ? 36.394 -0.100 -9.732 1.00 13.93 166 ASN D CA 1
ATOM 6381 C C . ASN D 1 170 ? 37.156 1.210 -9.885 1.00 13.85 166 ASN D C 1
ATOM 6382 O O . ASN D 1 170 ? 37.144 2.048 -8.951 1.00 14.20 166 ASN D O 1
ATOM 6387 N N . LYS D 1 171 ? 37.716 1.448 -11.072 1.00 12.48 167 LYS D N 1
ATOM 6388 C CA . LYS D 1 171 ? 38.433 2.706 -11.374 1.00 14.46 167 LYS D CA 1
ATOM 6389 C C . LYS D 1 171 ? 37.556 3.633 -12.210 1.00 13.97 167 LYS D C 1
ATOM 6390 O O . LYS D 1 171 ? 37.970 4.765 -12.416 1.00 14.25 167 LYS D O 1
ATOM 6396 N N . ASN D 1 172 ? 36.382 3.171 -12.647 1.00 13.91 168 ASN D N 1
ATOM 6397 C CA . ASN D 1 172 ? 35.481 4.056 -13.412 1.00 15.04 168 ASN D CA 1
ATOM 6398 C C . ASN D 1 172 ? 34.031 3.641 -13.147 1.00 13.38 168 ASN D C 1
ATOM 6399 O O . ASN D 1 172 ? 33.806 2.674 -12.408 1.00 12.80 168 ASN D O 1
ATOM 6404 N N . LEU D 1 173 ? 33.092 4.387 -13.710 1.00 13.03 169 LEU D N 1
ATOM 6405 C CA . LEU D 1 173 ? 31.641 4.173 -13.465 1.00 11.72 169 LEU D CA 1
ATOM 6406 C C . LEU D 1 173 ? 31.079 3.031 -14.308 1.00 12.44 169 LEU D C 1
ATOM 6407 O O . LEU D 1 173 ? 29.926 2.692 -14.120 1.00 13.11 169 LEU D O 1
ATOM 6412 N N . GLY D 1 174 ? 31.863 2.413 -15.185 1.00 12.29 170 GLY D N 1
ATOM 6413 C CA . GLY D 1 174 ? 31.303 1.436 -16.127 1.00 11.81 170 GLY D CA 1
ATOM 6414 C C . GLY D 1 174 ? 30.400 2.102 -17.147 1.00 10.82 170 GLY D C 1
ATOM 6415 O O . GLY D 1 174 ? 30.706 3.212 -17.587 1.00 11.99 170 GLY D O 1
ATOM 6416 N N . TYR D 1 175 ? 29.313 1.417 -17.506 1.00 11.68 171 TYR D N 1
ATOM 6417 C CA . TYR D 1 175 ? 28.470 1.884 -18.626 1.00 10.39 171 TYR D CA 1
ATOM 6418 C C . TYR D 1 175 ? 27.721 3.149 -18.195 1.00 10.29 171 TYR D C 1
ATOM 6419 O O . TYR D 1 175 ? 26.892 3.110 -17.254 1.00 10.22 171 TYR D O 1
ATOM 6428 N N . THR D 1 176 ? 27.958 4.250 -18.897 1.00 9.59 172 THR D N 1
ATOM 6429 C CA . THR D 1 176 ? 27.331 5.543 -18.539 1.00 9.99 172 THR D CA 1
ATOM 6430 C C . THR D 1 176 ? 26.381 6.033 -19.604 1.00 9.83 172 THR D C 1
ATOM 6431 O O . THR D 1 176 ? 25.915 7.191 -19.484 1.00 9.98 172 THR D O 1
ATOM 6435 N N . GLY D 1 177 ? 26.016 5.191 -20.580 1.00 10.80 173 GLY D N 1
ATOM 6436 C CA . GLY D 1 177 ? 25.134 5.668 -21.665 1.00 10.92 173 GLY D CA 1
ATOM 6437 C C . GLY D 1 177 ? 23.802 6.141 -21.159 1.00 11.25 173 GLY D C 1
ATOM 6438 O O . GLY D 1 177 ? 23.160 6.974 -21.819 1.00 10.57 173 GLY D O 1
ATOM 6439 N N . ASP D 1 178 ? 23.315 5.584 -20.043 1.00 9.57 174 ASP D N 1
ATOM 6440 C CA . ASP D 1 178 ? 22.003 5.940 -19.469 1.00 9.58 174 ASP D CA 1
ATOM 6441 C C . ASP D 1 178 ? 22.191 6.660 -18.130 1.00 8.94 174 ASP D C 1
ATOM 6442 O O . ASP D 1 178 ? 21.169 6.912 -17.453 1.00 9.24 174 ASP D O 1
ATOM 6447 N N . ALA D 1 179 ? 23.410 7.049 -17.786 1.00 8.55 175 ALA D N 1
ATOM 6448 C CA . ALA D 1 179 ? 23.728 7.614 -16.444 1.00 8.95 175 ALA D CA 1
ATOM 6449 C C . ALA D 1 179 ? 23.479 9.128 -16.378 1.00 10.26 175 ALA D C 1
ATOM 6450 O O . ALA D 1 179 ? 23.414 9.823 -17.430 1.00 10.85 175 ALA D O 1
ATOM 6452 N N . ASN D 1 180 ? 23.336 9.632 -15.167 1.00 10.04 176 ASN D N 1
ATOM 6453 C CA . ASN D 1 180 ? 23.254 11.072 -14.841 1.00 9.93 176 ASN D CA 1
ATOM 6454 C C . ASN D 1 180 ? 24.453 11.342 -13.942 1.00 9.83 176 ASN D C 1
ATOM 6455 O O . ASN D 1 180 ? 24.347 11.226 -12.684 1.00 9.21 176 ASN D O 1
ATOM 6460 N N . ILE D 1 181 ? 25.598 11.551 -14.575 1.00 10.77 177 ILE D N 1
ATOM 6461 C CA . ILE D 1 181 ? 26.866 11.698 -13.810 1.00 11.61 177 ILE D CA 1
ATOM 6462 C C . ILE D 1 181 ? 26.791 12.912 -12.879 1.00 12.53 177 ILE D C 1
ATOM 6463 O O . ILE D 1 181 ? 27.313 12.790 -11.752 1.00 11.65 177 ILE D O 1
ATOM 6468 N N . SER D 1 182 ? 26.170 14.028 -13.306 1.00 13.24 178 SER D N 1
ATOM 6469 C CA . SER D 1 182 ? 26.022 15.237 -12.463 1.00 14.90 178 SER D CA 1
ATOM 6470 C C . SER D 1 182 ? 25.227 14.961 -11.203 1.00 12.60 178 SER D C 1
ATOM 6471 O O . SER D 1 182 ? 25.595 15.525 -10.177 1.00 14.06 178 SER D O 1
ATOM 6474 N N . GLU D 1 183 ? 24.181 14.149 -11.274 1.00 11.26 179 GLU D N 1
ATOM 6475 C CA . GLU D 1 183 ? 23.237 13.947 -10.141 1.00 11.61 179 GLU D CA 1
ATOM 6476 C C . GLU D 1 183 ? 23.806 12.847 -9.250 1.00 9.61 179 GLU D C 1
ATOM 6477 O O . GLU D 1 183 ? 23.498 12.864 -8.041 1.00 9.31 179 GLU D O 1
ATOM 6483 N N . TRP D 1 184 ? 24.610 11.934 -9.785 1.00 8.26 180 TRP D N 1
ATOM 6484 C CA . TRP D 1 184 ? 24.978 10.706 -9.030 1.00 8.43 180 TRP D CA 1
ATOM 6485 C C . TRP D 1 184 ? 25.544 11.021 -7.641 1.00 8.37 180 TRP D C 1
ATOM 6486 O O . TRP D 1 184 ? 25.224 10.376 -6.652 1.00 8.45 180 TRP D O 1
ATOM 6497 N N . PRO D 1 185 ? 26.472 11.988 -7.488 1.00 8.51 181 PRO D N 1
ATOM 6498 C CA . PRO D 1 185 ? 27.016 12.250 -6.153 1.00 8.90 181 PRO D CA 1
ATOM 6499 C C . PRO D 1 185 ? 25.978 12.756 -5.161 1.00 8.22 181 PRO D C 1
ATOM 6500 O O . PRO D 1 185 ? 26.084 12.390 -3.985 1.00 8.59 181 PRO D O 1
ATOM 6504 N N . ASN D 1 186 ? 25.031 13.585 -5.589 1.00 8.58 182 ASN D N 1
ATOM 6505 C CA . ASN D 1 186 ? 23.950 14.085 -4.707 1.00 10.03 182 ASN D CA 1
ATOM 6506 C C . ASN D 1 186 ? 23.045 12.908 -4.310 1.00 8.69 182 ASN D C 1
ATOM 6507 O O . ASN D 1 186 ? 22.712 12.719 -3.151 1.00 8.42 182 ASN D O 1
ATOM 6512 N N . SER D 1 187 ? 22.676 12.088 -5.268 1.00 8.04 183 SER D N 1
ATOM 6513 C CA . SER D 1 187 ? 21.856 10.890 -4.969 1.00 7.55 183 SER D CA 1
ATOM 6514 C C . SER D 1 187 ? 22.603 10.004 -3.978 1.00 7.34 183 SER D C 1
ATOM 6515 O O . SER D 1 187 ? 21.972 9.441 -3.080 1.00 7.76 183 SER D O 1
ATOM 6518 N N . MET D 1 188 ? 23.901 9.799 -4.191 1.00 8.27 184 MET D N 1
ATOM 6519 C CA . MET D 1 188 ? 24.725 8.958 -3.287 1.00 7.76 184 MET D CA 1
ATOM 6520 C C . MET D 1 188 ? 24.746 9.544 -1.862 1.00 8.05 184 MET D C 1
ATOM 6521 O O . MET D 1 188 ? 24.718 8.739 -0.879 1.00 7.67 184 MET D O 1
ATOM 6526 N N . GLN D 1 189 ? 24.869 10.859 -1.748 1.00 8.39 185 GLN D N 1
ATOM 6527 C CA . GLN D 1 189 ? 24.856 11.503 -0.415 1.00 9.20 185 GLN D CA 1
ATOM 6528 C C . GLN D 1 189 ? 23.559 11.154 0.312 1.00 9.52 185 GLN D C 1
ATOM 6529 O O . GLN D 1 189 ? 23.608 10.951 1.553 1.00 9.04 185 GLN D O 1
ATOM 6535 N N . LYS D 1 190 ? 22.401 11.084 -0.391 1.00 9.37 186 LYS D N 1
ATOM 6536 C CA . LYS D 1 190 ? 21.122 10.707 0.259 1.00 10.77 186 LYS D CA 1
ATOM 6537 C C . LYS D 1 190 ? 21.238 9.311 0.842 1.00 9.59 186 LYS D C 1
ATOM 6538 O O . LYS D 1 190 ? 20.773 9.101 1.968 1.00 9.31 186 LYS D O 1
ATOM 6544 N N . VAL D 1 191 ? 21.854 8.379 0.109 1.00 8.66 187 VAL D N 1
ATOM 6545 C CA . VAL D 1 191 ? 22.041 6.993 0.598 1.00 8.42 187 VAL D CA 1
ATOM 6546 C C . VAL D 1 191 ? 22.997 7.005 1.786 1.00 8.09 187 VAL D C 1
ATOM 6547 O O . VAL D 1 191 ? 22.734 6.314 2.743 1.00 8.39 187 VAL D O 1
ATOM 6551 N N . ILE D 1 192 ? 24.118 7.684 1.650 1.00 8.22 188 ILE D N 1
ATOM 6552 C CA . ILE D 1 192 ? 25.109 7.800 2.750 1.00 8.66 188 ILE D CA 1
ATOM 6553 C C . ILE D 1 192 ? 24.401 8.306 4.015 1.00 8.44 188 ILE D C 1
ATOM 6554 O O . ILE D 1 192 ? 24.656 7.773 5.084 1.00 9.63 188 ILE D O 1
ATOM 6559 N N . ASN D 1 193 ? 23.594 9.344 3.900 1.00 8.77 189 ASN D N 1
ATOM 6560 C CA . ASN D 1 193 ? 22.954 9.984 5.079 1.00 9.48 189 ASN D CA 1
ATOM 6561 C C . ASN D 1 193 ? 21.921 9.027 5.671 1.00 10.36 189 ASN D C 1
ATOM 6562 O O . ASN D 1 193 ? 21.669 9.001 6.894 1.00 10.71 189 ASN D O 1
ATOM 6567 N N . ARG D 1 194 ? 21.240 8.279 4.837 1.00 8.90 190 ARG D N 1
ATOM 6568 C CA . ARG D 1 194 ? 20.092 7.440 5.270 1.00 9.74 190 ARG D CA 1
ATOM 6569 C C . ARG D 1 194 ? 20.574 6.151 5.938 1.00 9.76 190 ARG D C 1
ATOM 6570 O O . ARG D 1 194 ? 19.869 5.654 6.812 1.00 10.47 190 ARG D O 1
ATOM 6578 N N . TYR D 1 195 ? 21.731 5.613 5.546 1.00 9.06 191 TYR D N 1
ATOM 6579 C CA . TYR D 1 195 ? 22.213 4.299 6.026 1.00 10.31 191 TYR D CA 1
ATOM 6580 C C . TYR D 1 195 ? 23.617 4.397 6.600 1.00 10.18 191 TYR D C 1
ATOM 6581 O O . TYR D 1 195 ? 24.519 3.631 6.219 1.00 10.10 191 TYR D O 1
ATOM 6590 N N . PRO D 1 196 ? 23.819 5.210 7.676 1.00 11.14 192 PRO D N 1
ATOM 6591 C CA . PRO D 1 196 ? 25.118 5.258 8.360 1.00 12.36 192 PRO D CA 1
ATOM 6592 C C . PRO D 1 196 ? 25.428 3.932 9.049 1.00 12.18 192 PRO D C 1
ATOM 6593 O O . PRO D 1 196 ? 26.605 3.667 9.338 1.00 13.43 192 PRO D O 1
ATOM 6597 N N . ASP D 1 197 ? 24.398 3.122 9.297 1.00 11.40 193 ASP D N 1
ATOM 6598 C CA . ASP D 1 197 ? 24.493 1.830 9.997 1.00 11.70 193 ASP D CA 1
ATOM 6599 C C . ASP D 1 197 ? 24.661 0.660 9.026 1.00 11.56 193 ASP D C 1
ATOM 6600 O O . ASP D 1 197 ? 24.631 -0.473 9.471 1.00 11.44 193 ASP D O 1
ATOM 6605 N N . ALA D 1 198 ? 24.823 0.904 7.719 1.00 10.46 194 ALA D N 1
ATOM 6606 C CA . ALA D 1 198 ? 25.067 -0.202 6.774 1.00 10.65 194 ALA D CA 1
ATOM 6607 C C . ALA D 1 198 ? 26.320 -0.991 7.173 1.00 11.23 194 ALA D C 1
ATOM 6608 O O . ALA D 1 198 ? 27.388 -0.386 7.380 1.00 11.83 194 ALA D O 1
ATOM 6610 N N . LYS D 1 199 ? 26.188 -2.295 7.230 1.00 10.55 195 LYS D N 1
ATOM 6611 C CA . LYS D 1 199 ? 27.341 -3.175 7.549 1.00 11.97 195 LYS D CA 1
ATOM 6612 C C . LYS D 1 199 ? 27.902 -3.808 6.285 1.00 13.37 195 LYS D C 1
ATOM 6613 O O . LYS D 1 199 ? 29.113 -4.041 6.250 1.00 14.08 195 LYS D O 1
ATOM 6619 N N . LEU D 1 200 ? 27.048 -4.135 5.338 1.00 11.94 196 LEU D N 1
ATOM 6620 C CA . LEU D 1 200 ? 27.460 -4.803 4.078 1.00 11.72 196 LEU D CA 1
ATOM 6621 C C . LEU D 1 200 ? 26.770 -4.026 2.976 1.00 10.72 196 LEU D C 1
ATOM 6622 O O . LEU D 1 200 ? 25.599 -3.704 3.161 1.00 11.50 196 LEU D O 1
ATOM 6627 N N . VAL D 1 201 ? 27.511 -3.661 1.966 1.00 8.80 197 VAL D N 1
ATOM 6628 C CA . VAL D 1 201 ? 26.975 -2.988 0.771 1.00 8.36 197 VAL D CA 1
ATOM 6629 C C . VAL D 1 201 ? 27.253 -3.913 -0.418 1.00 8.12 197 VAL D C 1
ATOM 6630 O O . VAL D 1 201 ? 28.413 -4.341 -0.588 1.00 8.62 197 VAL D O 1
ATOM 6634 N N . VAL D 1 202 ? 26.208 -4.304 -1.111 1.00 7.30 198 VAL D N 1
ATOM 6635 C CA . VAL D 1 202 ? 26.319 -5.213 -2.281 1.00 7.54 198 VAL D CA 1
ATOM 6636 C C . VAL D 1 202 ? 26.239 -4.373 -3.546 1.00 7.61 198 VAL D C 1
ATOM 6637 O O . VAL D 1 202 ? 25.182 -3.788 -3.824 1.00 8.65 198 VAL D O 1
ATOM 6641 N N . PRO D 1 203 ? 27.347 -4.228 -4.302 1.00 7.77 199 PRO D N 1
ATOM 6642 C CA . PRO D 1 203 ? 27.310 -3.546 -5.583 1.00 7.82 199 PRO D CA 1
ATOM 6643 C C . PRO D 1 203 ? 26.737 -4.477 -6.649 1.00 7.80 199 PRO D C 1
ATOM 6644 O O . PRO D 1 203 ? 26.707 -5.692 -6.491 1.00 8.15 199 PRO D O 1
ATOM 6648 N N . GLY D 1 204 ? 26.231 -3.858 -7.718 1.00 8.52 200 GLY D N 1
ATOM 6649 C CA . GLY D 1 204 ? 25.680 -4.602 -8.850 1.00 8.27 200 GLY D CA 1
ATOM 6650 C C . GLY D 1 204 ? 26.698 -5.511 -9.484 1.00 8.51 200 GLY D C 1
ATOM 6651 O O . GLY D 1 204 ? 26.284 -6.599 -9.984 1.00 9.47 200 GLY D O 1
ATOM 6652 N N . HIS D 1 205 ? 27.947 -5.070 -9.530 1.00 8.80 201 HIS D N 1
ATOM 6653 C CA . HIS D 1 205 ? 29.087 -5.852 -10.073 1.00 8.90 201 HIS D CA 1
ATOM 6654 C C . HIS D 1 205 ? 30.232 -5.825 -9.092 1.00 9.37 201 HIS D C 1
ATOM 6655 O O . HIS D 1 205 ? 30.402 -4.811 -8.399 1.00 10.13 201 HIS D O 1
ATOM 6662 N N . GLY D 1 206 ? 31.072 -6.868 -9.064 1.00 9.08 202 GLY D N 1
ATOM 6663 C CA . GLY D 1 206 ? 32.259 -6.845 -8.213 1.00 10.35 202 GLY D CA 1
ATOM 6664 C C . GLY D 1 206 ? 31.981 -7.257 -6.773 1.00 9.96 202 GLY D C 1
ATOM 6665 O O . GLY D 1 206 ? 30.914 -7.789 -6.467 1.00 9.25 202 GLY D O 1
ATOM 6666 N N . GLU D 1 207 ? 32.993 -7.097 -5.931 1.00 11.66 203 GLU D N 1
ATOM 6667 C CA . GLU D 1 207 ? 32.995 -7.656 -4.572 1.00 13.76 203 GLU D CA 1
ATOM 6668 C C . GLU D 1 207 ? 32.094 -6.831 -3.666 1.00 11.62 203 GLU D C 1
ATOM 6669 O O . GLU D 1 207 ? 32.125 -5.579 -3.714 1.00 11.38 203 GLU D O 1
ATOM 6675 N N . VAL D 1 208 ? 31.446 -7.536 -2.760 1.00 11.16 204 VAL D N 1
ATOM 6676 C CA . VAL D 1 208 ? 30.715 -6.889 -1.635 1.00 10.92 204 VAL D CA 1
ATOM 6677 C C . VAL D 1 208 ? 31.756 -6.154 -0.788 1.00 10.12 204 VAL D C 1
ATOM 6678 O O . VAL D 1 208 ? 32.922 -6.589 -0.729 1.00 11.18 204 VAL D O 1
ATOM 6682 N N . GLY D 1 209 ? 31.324 -5.153 -0.058 1.00 9.13 205 GLY D N 1
ATOM 6683 C CA . GLY D 1 209 ? 32.176 -4.435 0.898 1.00 9.42 205 GLY D CA 1
ATOM 6684 C C . GLY D 1 209 ? 31.353 -3.720 1.953 1.00 8.76 205 GLY D C 1
ATOM 6685 O O . GLY D 1 209 ? 30.233 -4.168 2.281 1.00 9.46 205 GLY D O 1
ATOM 6686 N N . ASP D 1 210 ? 31.989 -2.758 2.571 1.00 9.70 206 ASP D N 1
ATOM 6687 C CA . ASP D 1 210 ? 31.378 -1.987 3.667 1.00 10.42 206 ASP D CA 1
ATOM 6688 C C . ASP D 1 210 ? 30.868 -0.678 3.117 1.00 9.14 206 ASP D C 1
ATOM 6689 O O . ASP D 1 210 ? 30.809 -0.492 1.902 1.00 9.29 206 ASP D O 1
ATOM 6694 N N . VAL D 1 211 ? 30.529 0.262 4.007 1.00 9.31 207 VAL D N 1
ATOM 6695 C CA . VAL D 1 211 ? 29.962 1.557 3.591 1.00 10.05 207 VAL D CA 1
ATOM 6696 C C . VAL D 1 211 ? 30.922 2.370 2.723 1.00 8.91 207 VAL D C 1
ATOM 6697 O O . VAL D 1 211 ? 30.449 3.244 2.011 1.00 9.97 207 VAL D O 1
ATOM 6701 N N . SER D 1 212 ? 32.217 2.045 2.696 1.00 9.05 208 SER D N 1
ATOM 6702 C CA . SER D 1 212 ? 33.182 2.814 1.889 1.00 9.32 208 SER D CA 1
ATOM 6703 C C . SER D 1 212 ? 32.824 2.684 0.402 1.00 8.53 208 SER D C 1
ATOM 6704 O O . SER D 1 212 ? 33.179 3.579 -0.368 1.00 8.78 208 SER D O 1
ATOM 6707 N N . LEU D 1 213 ? 32.103 1.623 -0.011 1.00 7.50 209 LEU D N 1
ATOM 6708 C CA . LEU D 1 213 ? 31.736 1.520 -1.439 1.00 7.46 209 LEU D CA 1
ATOM 6709 C C . LEU D 1 213 ? 30.927 2.761 -1.823 1.00 7.23 209 LEU D C 1
ATOM 6710 O O . LEU D 1 213 ? 30.994 3.197 -2.989 1.00 7.05 209 LEU D O 1
ATOM 6715 N N . LEU D 1 214 ? 30.068 3.253 -0.940 1.00 7.37 210 LEU D N 1
ATOM 6716 C CA . LEU D 1 214 ? 29.229 4.412 -1.242 1.00 7.72 210 LEU D CA 1
ATOM 6717 C C . LEU D 1 214 ? 30.119 5.644 -1.486 1.00 8.03 210 LEU D C 1
ATOM 6718 O O . LEU D 1 214 ? 29.858 6.406 -2.408 1.00 7.98 210 LEU D O 1
ATOM 6723 N N . LYS D 1 215 ? 31.087 5.861 -0.589 1.00 8.26 211 LYS D N 1
ATOM 6724 C CA . LYS D 1 215 ? 31.998 7.035 -0.671 1.00 9.00 211 LYS D CA 1
ATOM 6725 C C . LYS D 1 215 ? 32.868 6.917 -1.926 1.00 8.46 211 LYS D C 1
ATOM 6726 O O . LYS D 1 215 ? 33.114 7.951 -2.578 1.00 7.91 211 LYS D O 1
ATOM 6732 N N . HIS D 1 216 ? 33.309 5.696 -2.239 1.00 7.97 212 HIS D N 1
ATOM 6733 C CA . HIS D 1 216 ? 34.158 5.450 -3.420 1.00 8.04 212 HIS D CA 1
ATOM 6734 C C . HIS D 1 216 ? 33.358 5.819 -4.671 1.00 8.38 212 HIS D C 1
ATOM 6735 O O . HIS D 1 216 ? 33.894 6.497 -5.553 1.00 7.62 212 HIS D O 1
ATOM 6742 N N . THR D 1 217 ? 32.135 5.311 -4.792 1.00 8.07 213 THR D N 1
ATOM 6743 C CA . THR D 1 217 ? 31.275 5.589 -5.968 1.00 8.17 213 THR D CA 1
ATOM 6744 C C . THR D 1 217 ? 30.995 7.086 -6.100 1.00 8.14 213 THR D C 1
ATOM 6745 O O . THR D 1 217 ? 31.102 7.630 -7.220 1.00 7.84 213 THR D O 1
ATOM 6749 N N . GLN D 1 218 ? 30.794 7.794 -4.986 1.00 8.49 214 GLN D N 1
ATOM 6750 C CA . GLN D 1 218 ? 30.527 9.238 -5.018 1.00 9.18 214 GLN D CA 1
ATOM 6751 C C . GLN D 1 218 ? 31.782 9.918 -5.597 1.00 9.51 214 GLN D C 1
ATOM 6752 O O . GLN D 1 218 ? 31.639 10.777 -6.464 1.00 8.87 214 GLN D O 1
ATOM 6758 N N . ALA D 1 219 ? 32.974 9.478 -5.193 1.00 9.56 215 ALA D N 1
ATOM 6759 C CA . ALA D 1 219 ? 34.239 10.093 -5.671 1.00 9.77 215 ALA D CA 1
ATOM 6760 C C . ALA D 1 219 ? 34.450 9.761 -7.151 1.00 9.79 215 ALA D C 1
ATOM 6761 O O . ALA D 1 219 ? 34.894 10.659 -7.926 1.00 11.40 215 ALA D O 1
ATOM 6763 N N . LEU D 1 220 ? 34.131 8.543 -7.579 1.00 10.10 216 LEU D N 1
ATOM 6764 C CA . LEU D 1 220 ? 34.226 8.178 -9.013 1.00 10.72 216 LEU D CA 1
ATOM 6765 C C . LEU D 1 220 ? 33.325 9.093 -9.836 1.00 10.89 216 LEU D C 1
ATOM 6766 O O . LEU D 1 220 ? 33.764 9.531 -10.939 1.00 11.39 216 LEU D O 1
ATOM 6771 N N . ALA D 1 221 ? 32.124 9.378 -9.361 1.00 10.39 217 ALA D N 1
ATOM 6772 C CA . ALA D 1 221 ? 31.187 10.218 -10.127 1.00 11.06 217 ALA D CA 1
ATOM 6773 C C . ALA D 1 221 ? 31.680 11.670 -10.155 1.00 12.36 217 ALA D C 1
ATOM 6774 O O . ALA D 1 221 ? 31.580 12.340 -11.208 1.00 12.08 217 ALA D O 1
ATOM 6776 N N . LEU D 1 222 ? 32.203 12.155 -9.040 1.00 11.71 218 LEU D N 1
ATOM 6777 C CA . LEU D 1 222 ? 32.752 13.524 -8.993 1.00 12.60 218 LEU D CA 1
ATOM 6778 C C . LEU D 1 222 ? 33.949 13.619 -9.942 1.00 14.77 218 LEU D C 1
ATOM 6779 O O . LEU D 1 222 ? 34.019 14.646 -10.685 1.00 15.99 218 LEU D O 1
ATOM 6784 N N . SER D 1 223 ? 34.802 12.593 -10.025 1.00 13.31 219 SER D N 1
ATOM 6785 C CA . SER D 1 223 ? 35.975 12.629 -10.926 1.00 17.24 219 SER D CA 1
ATOM 6786 C C . SER D 1 223 ? 35.520 12.595 -12.377 1.00 18.45 219 SER D C 1
ATOM 6787 O O . SER D 1 223 ? 36.127 13.312 -13.211 1.00 18.61 219 SER D O 1
ATOM 6790 N N . ALA D 1 224 ? 34.493 11.799 -12.675 1.00 17.08 220 ALA D N 1
ATOM 6791 C CA . ALA D 1 224 ? 33.950 11.673 -14.050 1.00 19.75 220 ALA D CA 1
ATOM 6792 C C . ALA D 1 224 ? 33.415 13.032 -14.518 1.00 24.26 220 ALA D C 1
ATOM 6793 O O . ALA D 1 224 ? 33.636 13.358 -15.705 1.00 30.17 220 ALA D O 1
ATOM 6795 N N . ALA D 1 225 ? 32.758 13.813 -13.650 1.00 24.88 221 ALA D N 1
ATOM 6796 C CA . ALA D 1 225 ? 32.295 15.181 -14.000 1.00 29.42 221 ALA D CA 1
ATOM 6797 C C . ALA D 1 225 ? 33.524 16.086 -14.216 1.00 33.18 221 ALA D C 1
ATOM 6798 O O . ALA D 1 225 ? 33.548 16.794 -15.230 1.00 37.56 221 ALA D O 1
ATOM 6800 N N . ALA D 1 226 ? 34.526 16.042 -13.329 1.00 36.73 222 ALA D N 1
ATOM 6801 C CA . ALA D 1 226 ? 35.807 16.781 -13.479 1.00 39.51 222 ALA D CA 1
ATOM 6802 C C . ALA D 1 226 ? 36.380 16.559 -14.900 1.00 44.23 222 ALA D C 1
ATOM 6803 O O . ALA D 1 226 ? 36.977 17.508 -15.408 1.00 45.45 222 ALA D O 1
ATOM 6805 N N . SER D 1 227 ? 36.180 15.383 -15.528 1.00 45.56 223 SER D N 1
ATOM 6806 C CA . SER D 1 227 ? 36.373 15.113 -16.991 1.00 47.40 223 SER D CA 1
ATOM 6807 C C . SER D 1 227 ? 35.097 15.450 -17.768 1.00 43.78 223 SER D C 1
ATOM 6808 O O . SER D 1 227 ? 34.943 16.538 -18.312 1.00 54.81 223 SER D O 1
#

Foldseek 3Di:
DADLAWDWADPDPFKIKIKGWDQDPPVGIWMFIWMWGHDPQEIETQFARLDPVHNVVVCVVSVVVVHHHAAYEFFAQDSRGCVCQVVCVVVVRFYEFEPVRQVVCVVVVHDGTPYYDDDQWDCPDVLAKIKHQLAFFLARRGIWIAGPVSLEIERELLFDDLPDQASPDNPRGDLVCSLNSLVSVCVVRVPRQWYHYRTDDIDGNVRSVSSSVRSVVVVVD/DDQAWDWADPDPFKIKIWGWDQDPPVGTFIFIWMWGHDPQEIETEFAALDPVSNVVVCVVSVVVNHHYAAYEFQALDSRGCVCQVVCVVVVRFYEFEPVRQVVCVVVVHDGTPYYDDDQWDCPDVLAKIKHNLAFFLARRGIWIAGPVQLEIECELLWDDLPDLASPDNPRGDLVCSLNSLVSVCVVRVPRQWYHYRGDDIDGNVRSVSSSVNSVVVVVD/DDQAWDWADPDPFKIKIWGWDQDPPVGTFIFIWMWGHDPQEIETQFAALDPVSNVVVCVVSVVVNHHYAAYEFQALDSRGCVCQVVCVVVVRFYEFEPVRQVVCVVVVHDGTPYYDDDQWDCPDVLAKIKHNLAFFLARRGIWIAGPVQLEIECELLWDDLPDLASPDNPRGDLVCSLNSLVSVCVVRVPRQWYHYRGDDIDGCVRSVSSSVNSVVVVVD/DDDLAWDWADPDPFKIKIKGWDQDPPVGIWMFIWMWGHDPQEIETQFARLDPVHNVVVCVVSVVVVHHHAAYEFFAQDSRGCVCQVVCVVVVRFYEFEPVRQVVCVVVVHDGTNYYDDDQWDCPDVLAKIKHNLAFFLARRGIWIAGPVSLEIERELLFDDLPDQASPDNPRGDLVCSLNSLVSVCVVRVPRQWYHYRTDDIDGNVSSVSSSVRSVVVVVD

Sequence (882 aa):
EGTKELKLKKLSDNVYQHISYKRVEPWGLIGASGLVVINGTEAHMIDTPWTTQGTKQLIEWIEAKGLTIKSAVVTHFHEDASGDIPLLNDLKIKTYATSLTNKLLKLNQKEVSSDEISSNTFEFIDGVASVFYPGAGHTEDNIVVWLPNEKILFGGCFVKSLKNKNLGYTGDANISEWPNSMQKVINRYPDAKLVVPGHGEVGDVSLLKHTQALALSAAASGTKELKLKKLSDNVYQHISYKRVEPWGLIGASGLVVINGTEAHMIDTPWTTQGTKQLIEWIEAKGLTIKSAVVTHFHEDASGDIPLLNDLKIKTYATSLTNKLLKLNQKEVSSDEISSNTFEFIDGVASVFYPGAGHTEDNIVVWLPNEKILFGGCFVKSLKNKNLGYTGDANISEWPNSMQKVINRYPDAKLVVPGHGEVGDVSLLKHTQALALSAAASGTKELKLKKLSDNVYQHISYKRVEPWGLIGASGLVVINGTEAHMIDTPWTTQGTKQLIEWIEAKGLTIKSAVVTHFHEDASGDIPLLNDLKIKTYATSLTNKLLKLNQKEVSSDEISSNTFEFIDGVASVFYPGAGHTEDNIVVWLPNEKILFGGCFVKSLKNKNLGYTGDANISEWPNSMQKVINRYPDAKLVVPGHGEVGDVSLLKHTQALALSAAASEGTKELKLKKLSDNVYQHISYKRVEPWGLIGASGLVVINGTEAHMIDTPWTTQGTKQLIEWIEAKGLTIKSAVVTHFHEDASGDIPLLNDLKIKTYATSLTNKLLKLNQKEVSSDEISSNTFEFIDGVASVFYPGAGHTEDNIVVWLPNEKILFGGCFVKSLKNKNLGYTGDANISEWPNSMQKVINRYPDAKLVVPGHGEVGDVSLLKHTQALALSAAAS

CATH classification: 3.60.15.10

Organism: Vibrio alginolyticus (NCBI:txid663)

InterPro domains:
  IPR001018 Beta-lactamase, class-B, conserved site [PS00744] (171-183)
  IPR001279 Metallo-beta-lactamase [PF00753] (53-222)
  IPR001279 Metallo-beta-lactamase [SM00849] (54-222)
  IPR036866 Ribonuclease Z/Hydroxyacylglutathione hydrolase-like [G3DSA:3.60.15.10] (23-251)
  IPR036866 Ribonuclease Z/Hydroxyacylglutathione hydrolase-like [SSF56281] (29-235)
  IPR050855 Metallo-beta-lactamase type 2-like [PTHR42951] (58-247)
  IPR058199 Metallo-beta-lactamase type 2/VIM/IMP-1 [NF033088] (26-238)

Radius of gyration: 32.82 Å; Cα contacts (8 Å, |Δi|>4): 2128; chains: 4; bounding box: 98×84×72 Å

Secondary structure (DSSP, 8-state):
---SS-EEEEEETTEEEEEEEEEETTTEEEEEEEEEEEETTEEEEES--SSHHHHHHHHHHHHHTT-EEEEEE-SSSSHHHHTTHHHHHHTT-EEEEEHHHHHHHHHTT-PPPSEEE-SSEEEEETTTEEEE----SSSSS--EEEETTTTEEEEETTS--TT-SS----TT--TTTHHHHHHHHHHH-TT-SEEEESSS--B-THHHHHHHHHHHHHHH-/--SSEEEEEEETTEEEEEEEEEETTTEEEEEEEEEEEETTEEEEES--SSHHHHHHHHHHHHHTT-EEEEEE-SSSSHHHHTTHHHHHHTT-EEEEEHHHHHHHHHTT-PPPSEEE-SSEEEEETTTEEEE----SSSSS--EEEETTTTEEEEETTS--TT--S----TT--TTTHHHHHHHHHHH-TT-SEEEESSS--B-THHHHHHHHHHHHHHH-/--SSEEEEEEETTEEEEEEEEEETTTEEEEEEEEEEEETTEEEEES--SSHHHHHHHHHHHHHTT-EEEEEE-SSSSHHHHTTHHHHHHTT-EEEEEHHHHHHHHHTT-PPPSEEE-SSEEEEETTTEEEE----SSSSS--EEEETTTTEEEEETTS--TT--S----TT--TTTHHHHHHHHHHH-TT-SEEEESSS--B-THHHHHHHHHHHHHHH-/---SS-EEEEEETTEEEEEEEEEETTTEEEEEEEEEEEETTEEEEES--SSHHHHHHHHHHHHHTT-EEEEEE-SSSSHHHHTTHHHHHHTT-EEEEEHHHHHHHHHTT-PPPSEEE-SSEEEEETTTEEEE----SSSSS--EEEETTTTEEEEETTS--TT-SS----TT--TTTHHHHHHHHHHH-TT--EEEESSS--B-THHHHHHHHHHHHHHH-